Protein AF-A0A1Q6R7X3-F1 (afdb_monomer)

pLDDT: mean 84.05, std 14.64, range [25.89, 98.56]

Structure (mmCIF, N/CA/C/O backbone):
data_AF-A0A1Q6R7X3-F1
#
_entry.id   AF-A0A1Q6R7X3-F1
#
loop_
_atom_site.group_PDB
_atom_site.id
_atom_site.type_symbol
_atom_site.label_atom_id
_atom_site.label_alt_id
_atom_site.label_comp_id
_atom_site.label_asym_id
_atom_site.label_entity_id
_atom_site.label_seq_id
_atom_site.pdbx_PDB_ins_code
_atom_site.Cartn_x
_atom_site.Cartn_y
_atom_site.Cartn_z
_atom_site.occupancy
_atom_site.B_iso_or_equiv
_atom_site.auth_seq_id
_atom_site.auth_comp_id
_atom_site.auth_asym_id
_atom_site.auth_atom_id
_atom_site.pdbx_PDB_model_num
ATOM 1 N N . MET A 1 1 ? 11.798 -30.867 -3.661 1.00 25.89 1 MET A N 1
ATOM 2 C CA . MET A 1 1 ? 10.361 -30.529 -3.561 1.00 25.89 1 MET A CA 1
ATOM 3 C C . MET A 1 1 ? 10.188 -29.130 -4.122 1.00 25.89 1 MET A C 1
ATOM 5 O O . MET A 1 1 ? 10.831 -28.219 -3.620 1.00 25.89 1 MET A O 1
ATOM 9 N N . LYS A 1 2 ? 9.470 -28.984 -5.242 1.00 27.53 2 LYS A N 1
ATOM 10 C CA . LYS A 1 2 ? 9.293 -27.693 -5.923 1.00 27.53 2 LYS A CA 1
ATOM 11 C C . LYS A 1 2 ? 8.426 -26.790 -5.037 1.00 27.53 2 LYS A C 1
ATOM 13 O O . LYS A 1 2 ? 7.384 -27.254 -4.584 1.00 27.53 2 LYS A O 1
ATOM 18 N N . ARG A 1 3 ? 8.869 -25.551 -4.780 1.00 41.56 3 ARG A N 1
ATOM 19 C CA . ARG A 1 3 ? 8.039 -24.501 -4.161 1.00 41.56 3 ARG A CA 1
ATOM 20 C C . ARG A 1 3 ? 6.710 -24.457 -4.928 1.00 41.56 3 ARG A C 1
ATOM 22 O O . ARG A 1 3 ? 6.731 -24.455 -6.161 1.00 41.56 3 ARG A O 1
ATOM 29 N N . SER A 1 4 ? 5.585 -24.556 -4.222 1.00 32.94 4 SER A N 1
ATOM 30 C CA . SER A 1 4 ? 4.251 -24.616 -4.827 1.00 32.94 4 SER A CA 1
ATOM 31 C C . SER A 1 4 ? 4.048 -23.407 -5.733 1.00 32.94 4 SER A C 1
ATOM 33 O O . SER A 1 4 ? 4.091 -22.263 -5.294 1.00 32.94 4 SER A O 1
ATOM 35 N N . THR A 1 5 ? 3.895 -23.681 -7.023 1.00 31.59 5 THR A N 1
ATOM 36 C CA . THR A 1 5 ? 3.797 -22.699 -8.101 1.00 31.59 5 THR A CA 1
ATOM 37 C C . THR A 1 5 ? 2.373 -22.164 -8.120 1.00 31.59 5 THR A C 1
ATOM 39 O O . THR A 1 5 ? 1.517 -22.652 -8.848 1.00 31.59 5 THR A O 1
ATOM 42 N N . ALA A 1 6 ? 2.085 -21.207 -7.249 1.00 31.28 6 ALA A N 1
ATOM 43 C CA . ALA A 1 6 ? 0.837 -20.466 -7.288 1.00 31.28 6 ALA A CA 1
ATOM 44 C C . ALA A 1 6 ? 1.121 -19.039 -6.840 1.00 31.28 6 ALA A C 1
ATOM 46 O O . ALA A 1 6 ? 1.022 -18.758 -5.657 1.00 31.28 6 ALA A O 1
ATOM 47 N N . MET A 1 7 ? 1.516 -18.173 -7.777 1.00 34.12 7 MET A N 1
ATOM 48 C CA . MET A 1 7 ? 1.334 -16.718 -7.704 1.00 34.12 7 MET A CA 1
ATOM 49 C C . MET A 1 7 ? 1.827 -16.090 -9.007 1.00 34.12 7 MET A C 1
ATOM 51 O O . MET A 1 7 ? 3.012 -15.846 -9.184 1.00 34.12 7 MET A O 1
ATOM 55 N N . VAL A 1 8 ? 0.897 -15.845 -9.929 1.00 31.52 8 VAL A N 1
ATOM 56 C CA . VAL A 1 8 ? 1.183 -15.219 -11.233 1.00 31.52 8 VAL A CA 1
ATOM 57 C C . VAL A 1 8 ? 1.248 -13.684 -11.136 1.00 31.52 8 VAL A C 1
ATOM 59 O O . VAL A 1 8 ? 1.605 -13.029 -12.103 1.00 31.52 8 VAL A O 1
ATOM 62 N N . LEU A 1 9 ? 0.978 -13.087 -9.967 1.00 34.47 9 LEU A N 1
ATOM 63 C CA . LEU A 1 9 ? 0.957 -11.624 -9.823 1.00 34.47 9 LEU A CA 1
ATOM 64 C C . LEU A 1 9 ? 1.922 -11.057 -8.770 1.00 34.47 9 LEU A C 1
ATOM 66 O O . LEU A 1 9 ? 2.258 -9.880 -8.825 1.00 34.47 9 LEU A O 1
ATOM 70 N N . ALA A 1 10 ? 2.403 -11.875 -7.828 1.00 34.50 10 ALA A N 1
ATOM 71 C CA . ALA A 1 10 ? 3.164 -11.355 -6.693 1.00 34.50 10 ALA A CA 1
ATOM 72 C C . ALA A 1 10 ? 4.592 -10.928 -7.060 1.00 34.50 10 ALA A C 1
ATOM 74 O O . ALA A 1 10 ? 5.092 -9.991 -6.464 1.00 34.50 10 ALA A O 1
ATOM 75 N N . ALA A 1 11 ? 5.258 -11.559 -8.034 1.00 32.28 11 ALA A N 1
ATOM 76 C CA . ALA A 1 11 ? 6.657 -11.241 -8.344 1.00 32.28 11 ALA A CA 1
ATOM 77 C C . ALA A 1 11 ? 6.840 -9.881 -9.052 1.00 32.28 11 ALA A C 1
ATOM 79 O O . ALA A 1 11 ? 7.758 -9.142 -8.701 1.00 32.28 11 ALA A O 1
ATOM 80 N N . ALA A 1 12 ? 5.936 -9.514 -9.967 1.00 34.41 12 ALA A N 1
ATOM 81 C CA . ALA A 1 12 ? 6.016 -8.256 -10.711 1.00 34.41 12 ALA A CA 1
ATOM 82 C C . ALA A 1 12 ? 5.521 -7.039 -9.909 1.00 34.41 12 ALA A C 1
ATOM 84 O O . ALA A 1 12 ? 6.147 -5.983 -9.955 1.00 34.41 12 ALA A O 1
ATOM 85 N N . VAL A 1 13 ? 4.454 -7.195 -9.112 1.00 39.03 13 VAL A N 1
ATOM 86 C CA . VAL A 1 13 ? 3.979 -6.140 -8.196 1.00 39.03 13 VAL A CA 1
ATOM 87 C C . VAL A 1 13 ? 5.027 -5.869 -7.110 1.00 39.03 13 VAL A C 1
ATOM 89 O O . VAL A 1 13 ? 5.269 -4.721 -6.762 1.00 39.03 13 VAL A O 1
ATOM 92 N N . VAL A 1 14 ? 5.740 -6.901 -6.637 1.00 38.25 14 VAL A N 1
ATOM 93 C CA . VAL A 1 14 ? 6.801 -6.791 -5.618 1.00 38.25 14 VAL A CA 1
ATOM 94 C C . VAL A 1 14 ? 7.978 -5.891 -6.013 1.00 38.25 14 VAL A C 1
ATOM 96 O O . VAL A 1 14 ? 8.626 -5.347 -5.121 1.00 38.25 14 VAL A O 1
ATOM 99 N N . LEU A 1 15 ? 8.244 -5.687 -7.306 1.00 34.88 15 LEU A N 1
ATOM 100 C CA . LEU A 1 15 ? 9.309 -4.786 -7.773 1.00 34.88 15 LEU A CA 1
ATOM 101 C C . LEU A 1 15 ? 8.912 -3.299 -7.747 1.00 34.88 15 LEU A C 1
ATOM 103 O O . LEU A 1 15 ? 9.802 -2.450 -7.751 1.00 34.88 15 LEU A O 1
ATOM 107 N N . SER A 1 16 ? 7.611 -2.979 -7.687 1.00 36.09 16 SER A N 1
ATOM 108 C CA . SER A 1 16 ? 7.104 -1.614 -7.458 1.00 36.09 16 SER A CA 1
ATOM 109 C C . SER A 1 16 ? 6.589 -1.388 -6.036 1.00 36.09 16 SER A C 1
ATOM 111 O O . SER A 1 16 ? 6.356 -0.245 -5.636 1.00 36.09 16 SER A O 1
ATOM 113 N N . LEU A 1 17 ? 6.429 -2.463 -5.253 1.00 41.44 17 LEU A N 1
ATOM 114 C CA . LEU A 1 17 ? 6.210 -2.344 -3.825 1.00 41.44 17 LEU A CA 1
ATOM 115 C C . LEU A 1 17 ? 7.366 -1.552 -3.241 1.00 41.44 17 LEU A C 1
ATOM 117 O O . LEU A 1 17 ? 8.520 -1.767 -3.597 1.00 41.44 17 LEU A O 1
ATOM 121 N N . LEU A 1 18 ? 7.034 -0.792 -2.205 1.00 48.41 18 LEU A N 1
ATOM 122 C CA . LEU A 1 18 ? 7.965 -0.139 -1.297 1.00 48.41 18 LEU A CA 1
ATOM 123 C C . LEU A 1 18 ? 8.260 1.276 -1.771 1.00 48.41 18 LEU A C 1
ATOM 125 O O . LEU A 1 18 ? 9.276 1.550 -2.376 1.00 48.41 18 LEU A O 1
ATOM 129 N N . ALA A 1 19 ? 7.369 2.197 -1.417 1.00 33.78 19 ALA A N 1
ATOM 130 C CA . ALA A 1 19 ? 7.716 3.583 -1.162 1.00 33.78 19 ALA A CA 1
ATOM 131 C C . ALA A 1 19 ? 7.339 3.890 0.296 1.00 33.78 19 ALA A C 1
ATOM 133 O O . ALA A 1 19 ? 6.193 3.749 0.708 1.00 33.78 19 ALA A O 1
ATOM 134 N N . THR A 1 20 ? 8.350 4.237 1.095 1.00 39.91 20 THR A N 1
ATOM 135 C CA . THR A 1 20 ? 8.316 5.120 2.274 1.00 39.91 20 THR A CA 1
ATOM 136 C C . THR A 1 20 ? 7.272 4.866 3.391 1.00 39.91 20 THR A C 1
ATOM 138 O O . THR A 1 20 ? 6.294 5.587 3.564 1.00 39.91 20 THR A O 1
ATOM 141 N N . ALA A 1 21 ? 7.568 3.969 4.334 1.00 36.34 21 ALA A N 1
ATOM 142 C CA . ALA A 1 21 ? 6.835 3.885 5.613 1.00 36.34 21 ALA A CA 1
ATOM 143 C C . ALA A 1 21 ? 6.818 5.209 6.429 1.00 36.34 21 ALA A C 1
ATOM 145 O O . ALA A 1 21 ? 5.987 5.370 7.316 1.00 36.34 21 ALA A O 1
ATOM 146 N N . LEU A 1 22 ? 7.703 6.170 6.117 1.00 36.12 22 LEU A N 1
ATOM 147 C CA . LEU A 1 22 ? 7.850 7.431 6.858 1.00 36.12 22 LEU A CA 1
ATOM 148 C C . LEU A 1 22 ? 6.938 8.581 6.368 1.00 36.12 22 LEU A C 1
ATOM 150 O O . LEU A 1 22 ? 6.712 9.522 7.119 1.00 36.12 22 LEU A O 1
ATOM 154 N N . LEU A 1 23 ? 6.417 8.524 5.131 1.00 37.50 23 LEU A N 1
ATOM 155 C CA . LEU A 1 23 ? 5.597 9.596 4.524 1.00 37.50 23 LEU A CA 1
ATOM 156 C C . LEU A 1 23 ? 4.094 9.255 4.442 1.00 37.50 23 LEU A C 1
ATOM 158 O O . LEU A 1 23 ? 3.280 10.171 4.392 1.00 37.50 23 LEU A O 1
ATOM 162 N N . ALA A 1 24 ? 3.700 7.971 4.456 1.00 42.00 24 ALA A N 1
ATOM 163 C CA . ALA A 1 24 ? 2.281 7.575 4.405 1.00 42.00 24 ALA A CA 1
ATOM 164 C C . ALA A 1 24 ? 1.490 8.094 5.610 1.00 42.00 24 ALA A C 1
ATOM 166 O O . ALA A 1 24 ? 0.379 8.601 5.482 1.00 42.00 24 ALA A O 1
ATOM 167 N N . ALA A 1 25 ? 2.104 8.015 6.784 1.00 47.09 25 ALA A N 1
ATOM 168 C CA . ALA A 1 25 ? 1.418 8.265 8.033 1.00 47.09 25 ALA A CA 1
ATOM 169 C C . ALA A 1 25 ? 1.280 9.770 8.370 1.00 47.09 25 ALA A C 1
ATOM 171 O O . ALA A 1 25 ? 0.602 10.130 9.325 1.00 47.09 25 ALA A O 1
ATOM 172 N N . SER A 1 26 ? 1.825 10.676 7.542 1.00 51.78 26 SER A N 1
ATOM 173 C CA . SER A 1 26 ? 1.542 12.122 7.602 1.00 51.78 26 SER A CA 1
ATOM 174 C C . SER A 1 26 ? 0.524 12.608 6.558 1.00 51.78 26 SER A C 1
ATOM 176 O O . SER A 1 26 ? 0.259 13.813 6.487 1.00 51.78 26 SER A O 1
ATOM 178 N N . LYS A 1 27 ? -0.067 11.714 5.746 1.00 64.69 27 LYS A N 1
ATOM 179 C CA . LYS A 1 27 ? -1.057 12.109 4.734 1.00 64.69 27 LYS A CA 1
ATOM 180 C C . LYS A 1 27 ? -2.374 12.549 5.368 1.00 64.69 27 LYS A C 1
ATOM 182 O O . LYS A 1 27 ? -2.895 11.939 6.299 1.00 64.69 27 LYS A O 1
ATOM 187 N N . ASN A 1 28 ? -2.944 13.608 4.799 1.00 75.56 28 ASN A N 1
ATOM 188 C CA . ASN A 1 28 ? -4.317 13.985 5.083 1.00 75.56 28 ASN A CA 1
ATOM 189 C C . ASN A 1 28 ? -5.250 13.039 4.323 1.00 75.56 28 ASN A C 1
ATOM 191 O O . ASN A 1 28 ? -5.335 13.106 3.101 1.00 75.56 28 ASN A O 1
ATOM 195 N N . TRP A 1 29 ? -5.941 12.170 5.054 1.00 87.38 29 TRP A N 1
ATOM 196 C CA . TRP A 1 29 ? -6.880 11.215 4.474 1.00 87.38 29 TRP A CA 1
ATOM 197 C C . TRP A 1 29 ? -8.295 11.774 4.291 1.00 87.38 29 TRP A C 1
ATOM 199 O O . TRP A 1 29 ? -9.190 11.023 3.916 1.00 87.38 29 TRP A O 1
ATOM 209 N N . GLN A 1 30 ? -8.539 13.058 4.566 1.00 86.38 30 GLN A N 1
ATOM 210 C CA . GLN A 1 30 ? -9.843 13.678 4.311 1.00 86.38 30 GLN A CA 1
ATOM 211 C C . GLN A 1 30 ? -10.178 13.658 2.815 1.00 86.38 30 GLN A C 1
ATOM 213 O O . GLN A 1 30 ? -9.359 14.067 1.995 1.00 86.38 30 GLN A O 1
ATOM 218 N N . ASN A 1 31 ? -11.405 13.252 2.481 1.00 86.69 31 ASN A N 1
ATOM 219 C CA . ASN A 1 31 ? -11.908 13.150 1.107 1.00 86.69 31 ASN A CA 1
ATOM 220 C C . ASN A 1 31 ? -11.103 12.177 0.223 1.00 86.69 31 ASN A C 1
ATOM 222 O O . ASN A 1 31 ? -11.011 12.389 -0.984 1.00 86.69 31 ASN A O 1
ATOM 226 N N . ALA A 1 32 ? -10.516 11.132 0.817 1.00 89.38 32 ALA A N 1
ATOM 227 C CA . ALA A 1 32 ? -9.789 10.105 0.073 1.00 89.38 32 ALA A CA 1
ATOM 228 C C . ALA A 1 32 ? -10.684 9.431 -0.983 1.00 89.38 32 ALA A C 1
ATOM 230 O O . ALA A 1 32 ? -11.835 9.082 -0.701 1.00 89.38 32 ALA A O 1
ATOM 231 N N . GLY A 1 33 ? -10.138 9.232 -2.181 1.00 89.56 33 GLY A N 1
ATOM 232 C CA . GLY A 1 33 ? -10.732 8.476 -3.277 1.00 89.56 33 GLY A CA 1
ATOM 233 C C . GLY A 1 33 ? -10.460 6.973 -3.186 1.00 89.56 33 GLY A C 1
ATOM 234 O O . GLY A 1 33 ? -9.791 6.475 -2.274 1.00 89.56 33 GLY A O 1
ATOM 235 N N . LEU A 1 34 ? -11.008 6.217 -4.139 1.00 90.62 34 LEU A N 1
ATOM 236 C CA . LEU A 1 34 ? -10.742 4.786 -4.268 1.00 90.62 34 LEU A CA 1
ATOM 237 C C . LEU A 1 34 ? -9.306 4.555 -4.768 1.00 90.62 34 LEU A C 1
ATOM 239 O O . LEU A 1 34 ? -8.885 5.146 -5.756 1.00 90.62 34 LEU A O 1
ATOM 243 N N . GLY A 1 35 ? -8.566 3.684 -4.085 1.00 86.56 35 GLY A N 1
ATOM 244 C CA . GLY A 1 35 ? -7.185 3.330 -4.421 1.00 86.56 35 GLY A CA 1
ATOM 245 C C . GLY A 1 35 ? -6.117 4.206 -3.758 1.00 86.56 35 GLY A C 1
ATOM 246 O O . GLY A 1 35 ? -4.962 3.789 -3.699 1.00 86.56 35 GLY A O 1
ATOM 247 N N . ASP A 1 36 ? -6.479 5.354 -3.181 1.00 85.81 36 ASP A N 1
ATOM 248 C CA . ASP A 1 36 ? -5.545 6.293 -2.540 1.00 85.81 36 ASP A CA 1
ATOM 249 C C . ASP A 1 36 ? -4.713 5.666 -1.411 1.00 85.81 36 ASP A C 1
ATOM 251 O O . ASP A 1 36 ? -3.552 6.041 -1.212 1.00 85.81 36 ASP A O 1
ATOM 255 N N . LEU A 1 37 ? -5.287 4.712 -0.665 1.00 86.38 37 LEU A N 1
ATOM 256 C CA . LEU A 1 37 ? -4.592 4.034 0.435 1.00 86.38 37 LEU A CA 1
ATOM 257 C C . LEU A 1 37 ? -3.367 3.270 -0.074 1.00 86.38 37 LEU A C 1
ATOM 259 O O . LEU A 1 37 ? -2.294 3.336 0.525 1.00 86.38 37 LEU A O 1
ATOM 263 N N . SER A 1 38 ? -3.545 2.522 -1.162 1.00 81.19 38 SER A N 1
ATOM 264 C CA . SER A 1 38 ? -2.578 1.536 -1.632 1.00 81.19 38 SER A CA 1
ATOM 265 C C . SER A 1 38 ? -1.734 2.024 -2.796 1.00 81.19 38 SER A C 1
ATOM 267 O O . SER A 1 38 ? -0.600 1.569 -2.916 1.00 81.19 38 SER A O 1
ATOM 269 N N . GLN A 1 39 ? -2.214 3.010 -3.569 1.00 74.19 39 GLN A N 1
ATOM 270 C CA . GLN A 1 39 ? -1.467 3.668 -4.648 1.00 74.19 39 GLN A CA 1
ATOM 271 C C . GLN A 1 39 ? -0.068 4.057 -4.174 1.00 74.19 39 GLN A C 1
ATOM 273 O O . GLN A 1 39 ? 0.931 3.814 -4.841 1.00 74.19 39 GLN A O 1
ATOM 278 N N . TYR A 1 40 ? 0.022 4.598 -2.965 1.00 61.97 40 TYR A N 1
ATOM 279 C CA . TYR A 1 40 ? 1.293 4.954 -2.366 1.00 61.97 40 TYR A CA 1
ATOM 280 C C . TYR A 1 40 ? 2.276 3.778 -2.249 1.00 61.97 40 TYR A C 1
ATOM 282 O O . TYR A 1 40 ? 3.458 3.913 -2.556 1.00 61.97 40 TYR A O 1
ATOM 290 N N . TYR A 1 41 ? 1.781 2.621 -1.824 1.00 63.91 41 TYR A N 1
ATOM 291 C CA . TYR A 1 41 ? 2.572 1.411 -1.658 1.00 63.91 41 TYR A CA 1
ATOM 292 C C . TYR A 1 41 ? 2.786 0.634 -2.965 1.00 63.91 41 TYR A C 1
ATOM 294 O O . TYR A 1 41 ? 3.585 -0.299 -2.963 1.00 63.91 41 TYR A O 1
ATOM 302 N N . GLU A 1 42 ? 2.053 0.970 -4.028 1.00 59.59 42 GLU A N 1
ATOM 303 C CA . GLU A 1 42 ? 2.005 0.247 -5.309 1.00 59.59 42 GLU A CA 1
ATOM 304 C C . GLU A 1 42 ? 2.745 0.980 -6.432 1.00 59.59 42 GLU A C 1
ATOM 306 O O . GLU A 1 42 ? 3.394 0.337 -7.254 1.00 59.59 42 GLU A O 1
ATOM 311 N N . THR A 1 43 ? 2.675 2.314 -6.451 1.00 53.66 43 THR A N 1
ATOM 312 C CA . THR A 1 43 ? 3.222 3.170 -7.515 1.00 53.66 43 THR A CA 1
ATOM 313 C C . THR A 1 43 ? 4.127 4.288 -6.994 1.00 53.66 43 THR A C 1
ATOM 315 O O . THR A 1 43 ? 4.730 5.011 -7.786 1.00 53.66 43 THR A O 1
ATOM 318 N N . GLY A 1 44 ? 4.193 4.494 -5.672 1.00 51.72 44 GLY A N 1
ATOM 319 C CA . GLY A 1 44 ? 4.850 5.655 -5.070 1.00 51.72 44 GLY A CA 1
ATOM 320 C C . GLY A 1 44 ? 4.211 6.993 -5.477 1.00 51.72 44 GLY A C 1
ATOM 321 O O . GLY A 1 44 ? 3.093 7.040 -5.991 1.00 51.72 44 GLY A O 1
ATOM 322 N N . ASN A 1 45 ? 4.934 8.100 -5.253 1.00 46.94 45 ASN A N 1
ATOM 323 C CA . ASN A 1 45 ? 4.529 9.450 -5.691 1.00 46.94 45 ASN A CA 1
ATOM 324 C C . ASN A 1 45 ? 4.845 9.733 -7.179 1.00 46.94 45 ASN A C 1
ATOM 326 O O . ASN A 1 45 ? 4.526 10.815 -7.663 1.00 46.94 45 ASN A O 1
ATOM 330 N N . SER A 1 46 ? 5.468 8.784 -7.887 1.00 52.75 46 SER A N 1
ATOM 331 C CA . SER A 1 46 ? 5.928 8.919 -9.276 1.00 52.75 46 SER A CA 1
ATOM 332 C C . SER A 1 46 ? 5.419 7.746 -10.117 1.00 52.75 46 SER A C 1
ATOM 334 O O . SER A 1 46 ? 6.206 6.969 -10.653 1.00 52.75 46 SER A O 1
ATOM 336 N N . ALA A 1 47 ? 4.095 7.582 -10.178 1.00 65.44 47 ALA A N 1
ATOM 337 C CA . ALA A 1 47 ? 3.469 6.539 -10.982 1.00 65.44 47 ALA A CA 1
ATOM 338 C C . ALA A 1 47 ? 3.765 6.773 -12.473 1.00 65.44 47 ALA A C 1
ATOM 340 O O . ALA A 1 47 ? 3.404 7.815 -13.015 1.00 65.44 47 ALA A O 1
ATOM 341 N N . ASP A 1 48 ? 4.409 5.808 -13.128 1.00 72.25 48 ASP A N 1
ATOM 342 C CA . ASP A 1 48 ? 4.717 5.862 -14.558 1.00 72.25 48 ASP A CA 1
ATOM 343 C C . ASP A 1 48 ? 3.791 4.900 -15.327 1.00 72.25 48 ASP A C 1
ATOM 345 O O . ASP A 1 48 ? 3.989 3.680 -15.277 1.00 72.25 48 ASP A O 1
ATOM 349 N N . PRO A 1 49 ? 2.775 5.408 -16.048 1.00 83.75 49 PRO A N 1
ATOM 350 C CA . PRO A 1 49 ? 1.830 4.567 -16.777 1.00 83.75 49 PRO A CA 1
ATOM 351 C C . PRO A 1 49 ? 2.471 3.863 -17.977 1.00 83.75 49 PRO A C 1
ATOM 353 O O . PRO A 1 49 ? 1.928 2.866 -18.456 1.00 83.75 49 PRO A O 1
ATOM 356 N N . GLY A 1 50 ? 3.640 4.321 -18.429 1.00 82.44 50 GLY A N 1
ATOM 357 C CA . GLY A 1 50 ? 4.413 3.714 -19.507 1.00 82.44 50 GLY A CA 1
ATOM 358 C C . GLY A 1 50 ? 5.432 2.684 -19.037 1.00 82.44 50 GLY A C 1
ATOM 359 O O . GLY A 1 50 ? 6.177 2.165 -19.870 1.00 82.44 50 GLY A O 1
ATOM 360 N N . TYR A 1 51 ? 5.525 2.412 -17.731 1.00 78.88 51 TYR A N 1
ATOM 361 C CA . TYR A 1 51 ? 6.557 1.533 -17.191 1.00 78.88 51 TYR A CA 1
ATOM 362 C C . TYR A 1 51 ? 6.462 0.123 -17.784 1.00 78.88 51 TYR A C 1
ATOM 364 O O . TYR A 1 51 ? 5.379 -0.452 -17.881 1.00 78.88 51 TYR A O 1
ATOM 372 N N . VAL A 1 52 ? 7.606 -0.431 -18.185 1.00 74.25 52 VAL A N 1
ATOM 373 C CA . VAL A 1 52 ? 7.716 -1.790 -18.719 1.00 74.25 52 VAL A CA 1
ATOM 374 C C . VAL A 1 52 ? 8.868 -2.481 -18.012 1.00 74.25 52 VAL A C 1
ATOM 376 O O . VAL A 1 52 ? 9.995 -1.990 -18.042 1.00 74.25 52 VAL A O 1
ATOM 379 N N . SER A 1 53 ? 8.601 -3.637 -17.412 1.00 69.31 53 SER A N 1
ATOM 380 C CA . SER A 1 53 ? 9.622 -4.456 -16.757 1.00 69.31 53 SER A CA 1
ATOM 381 C C . SER A 1 53 ? 9.604 -5.876 -17.296 1.00 69.31 53 SER A C 1
ATOM 383 O O . SER A 1 53 ? 8.548 -6.486 -17.437 1.00 69.31 53 SER A O 1
ATOM 385 N N . THR A 1 54 ? 10.782 -6.409 -17.618 1.00 66.06 54 THR A N 1
ATOM 386 C CA . THR A 1 54 ? 10.956 -7.812 -18.006 1.00 66.06 54 THR A CA 1
ATOM 387 C C . THR A 1 54 ? 12.024 -8.433 -17.123 1.00 66.06 54 THR A C 1
ATOM 389 O O . THR A 1 54 ? 13.203 -8.113 -17.261 1.00 66.06 54 THR A O 1
ATOM 392 N N . VAL A 1 55 ? 11.608 -9.348 -16.250 1.00 57.88 55 VAL A N 1
ATOM 393 C CA . VAL A 1 55 ? 12.505 -10.081 -15.353 1.00 57.88 55 VAL A CA 1
ATOM 394 C C . VAL A 1 55 ? 12.711 -11.485 -15.908 1.00 57.88 55 VAL A C 1
ATOM 396 O O . VAL A 1 55 ? 11.756 -12.236 -16.140 1.00 57.88 55 VAL A O 1
ATOM 399 N N . ARG A 1 56 ? 13.964 -11.875 -16.152 1.00 52.78 56 ARG A N 1
ATOM 400 C CA . ARG A 1 56 ? 14.255 -13.189 -16.731 1.00 52.78 56 ARG A CA 1
ATOM 401 C C . ARG A 1 56 ? 13.904 -14.293 -15.733 1.00 52.78 56 ARG A C 1
ATOM 403 O O . ARG A 1 56 ? 14.486 -14.383 -14.659 1.00 52.78 56 ARG A O 1
ATOM 410 N N . GLY A 1 57 ? 13.012 -15.194 -16.137 1.00 53.44 57 GLY A N 1
ATOM 411 C CA . GLY A 1 57 ? 12.578 -16.316 -15.300 1.00 53.44 57 GLY A CA 1
ATOM 412 C C . GLY A 1 57 ? 11.399 -15.996 -14.380 1.00 53.44 57 GLY A C 1
ATOM 413 O O . GLY A 1 57 ? 10.924 -16.909 -13.704 1.00 53.44 57 GLY A O 1
ATOM 414 N N . ASP A 1 58 ? 10.885 -14.759 -14.395 1.00 57.56 58 ASP A N 1
ATOM 415 C CA . ASP A 1 58 ? 9.591 -14.458 -13.790 1.00 57.56 58 ASP A CA 1
ATOM 416 C C . ASP A 1 58 ? 8.472 -15.141 -14.590 1.00 57.56 58 ASP A C 1
ATOM 418 O O . ASP A 1 58 ? 8.376 -15.047 -15.817 1.00 57.56 58 ASP A O 1
ATOM 422 N N . SER A 1 59 ? 7.610 -15.847 -13.865 1.00 60.00 59 SER A N 1
ATOM 423 C CA . SER A 1 59 ? 6.407 -16.473 -14.400 1.00 60.00 59 SER A CA 1
ATOM 424 C C . SER A 1 59 ? 5.405 -15.479 -14.996 1.00 60.00 59 SER A C 1
ATOM 426 O O . SER A 1 59 ? 4.592 -15.895 -15.820 1.00 60.00 59 SER A O 1
ATOM 428 N N . GLY A 1 60 ? 5.464 -14.193 -14.628 1.00 62.53 60 GLY A N 1
ATOM 429 C CA . GLY A 1 60 ? 4.593 -13.131 -15.144 1.00 62.53 60 GLY A CA 1
ATOM 430 C C . GLY A 1 60 ? 4.928 -12.651 -16.564 1.00 62.53 60 GLY A C 1
ATOM 431 O O . GLY A 1 60 ? 4.070 -12.064 -17.226 1.00 62.53 60 GLY A O 1
ATOM 432 N N . GLY A 1 61 ? 6.129 -12.947 -17.071 1.00 73.88 61 GLY A N 1
ATOM 433 C CA . GLY A 1 61 ? 6.616 -12.403 -18.341 1.00 73.88 61 GLY A CA 1
ATOM 434 C C . GLY A 1 61 ? 6.963 -10.914 -18.223 1.00 73.88 61 GLY A C 1
ATOM 435 O O . GLY A 1 61 ? 7.424 -10.457 -17.181 1.00 73.88 61 GLY A O 1
ATOM 436 N N . THR A 1 62 ? 6.750 -10.145 -19.290 1.00 77.12 62 THR A N 1
ATOM 437 C CA . THR A 1 62 ? 6.840 -8.677 -19.248 1.00 77.12 62 THR A CA 1
ATOM 438 C C . THR A 1 62 ? 5.617 -8.085 -18.545 1.00 77.12 62 THR A C 1
ATOM 440 O O . THR A 1 62 ? 4.497 -8.539 -18.791 1.00 77.12 62 THR A O 1
ATOM 443 N N . SER A 1 63 ? 5.826 -7.083 -17.695 1.00 79.31 63 SER A N 1
ATOM 444 C CA . SER A 1 63 ? 4.789 -6.387 -16.928 1.00 79.31 63 SER A CA 1
ATOM 445 C C . SER A 1 63 ? 4.702 -4.913 -17.317 1.00 79.31 63 SER A C 1
ATOM 447 O O . SER A 1 63 ? 5.736 -4.295 -17.579 1.00 79.31 63 SER A O 1
ATOM 449 N N . TYR A 1 64 ? 3.481 -4.369 -17.358 1.00 81.75 64 TYR A N 1
ATOM 450 C CA . TYR A 1 64 ? 3.187 -3.058 -17.950 1.00 81.75 64 TYR A CA 1
ATOM 451 C C . TYR A 1 64 ? 2.388 -2.130 -17.028 1.00 81.75 64 TYR A C 1
ATOM 453 O O . TYR A 1 64 ? 1.419 -2.552 -16.395 1.00 81.75 64 TYR A O 1
ATOM 461 N N . GLY A 1 65 ? 2.740 -0.847 -17.039 1.00 82.94 65 GLY A N 1
ATOM 462 C CA . GLY A 1 65 ? 1.983 0.235 -16.419 1.00 82.94 65 GLY A CA 1
ATOM 463 C C . GLY A 1 65 ? 1.991 0.247 -14.892 1.00 82.94 65 GLY A C 1
ATOM 464 O O . GLY A 1 65 ? 2.744 -0.476 -14.238 1.00 82.94 65 GLY A O 1
ATOM 465 N N . ILE A 1 66 ? 1.127 1.083 -14.317 1.00 78.12 66 ILE A N 1
ATOM 466 C CA . ILE A 1 66 ? 1.113 1.405 -12.882 1.00 78.12 66 ILE A CA 1
ATOM 467 C C . ILE A 1 66 ? 0.720 0.210 -12.000 1.00 78.12 66 ILE A C 1
ATOM 469 O O . ILE A 1 66 ? 1.108 0.146 -10.841 1.00 78.12 66 ILE A O 1
ATOM 473 N N . TYR A 1 67 ? -0.022 -0.754 -12.548 1.00 77.62 67 TYR A N 1
ATOM 474 C CA . TYR A 1 67 ? -0.421 -1.980 -11.845 1.00 77.62 67 TYR A CA 1
ATOM 475 C C . TYR A 1 67 ? 0.371 -3.214 -12.283 1.00 77.62 67 TYR A C 1
ATOM 477 O O . TYR A 1 67 ? 0.018 -4.327 -11.897 1.00 77.62 67 TYR A O 1
ATOM 485 N N . MET A 1 68 ? 1.427 -3.042 -13.089 1.00 77.12 68 MET A N 1
ATOM 486 C CA . MET A 1 68 ? 2.282 -4.135 -13.562 1.00 77.12 68 MET A CA 1
ATOM 487 C C . MET A 1 68 ? 1.479 -5.272 -14.215 1.00 77.12 68 MET A C 1
ATOM 489 O O . MET A 1 68 ? 1.604 -6.440 -13.845 1.00 77.12 68 MET A O 1
ATOM 493 N N . PHE A 1 69 ? 0.641 -4.946 -15.204 1.00 83.81 69 PHE A N 1
ATOM 494 C CA . PHE A 1 69 ? -0.145 -5.924 -15.957 1.00 83.81 69 PHE A CA 1
ATOM 495 C C . PHE A 1 69 ? 0.770 -6.990 -16.567 1.00 83.81 69 PHE A C 1
ATOM 497 O O . PHE A 1 69 ? 1.527 -6.709 -17.492 1.00 83.81 69 PHE A O 1
ATOM 504 N N . ALA A 1 70 ? 0.694 -8.217 -16.055 1.00 80.88 70 ALA A N 1
ATOM 505 C CA . ALA A 1 70 ? 1.575 -9.308 -16.453 1.00 80.88 70 ALA A CA 1
ATOM 506 C C . ALA A 1 70 ? 1.142 -9.930 -17.794 1.00 80.88 70 ALA A C 1
ATOM 508 O O . ALA A 1 70 ? 0.022 -10.427 -17.939 1.00 80.88 70 ALA A O 1
ATOM 509 N N . SER A 1 71 ? 2.041 -9.949 -18.777 1.00 81.44 71 SER A N 1
ATOM 510 C CA . SER A 1 71 ? 1.794 -10.499 -20.122 1.00 81.44 71 SER A CA 1
ATOM 511 C C . SER A 1 71 ? 1.409 -11.978 -20.121 1.00 81.44 71 SER A C 1
ATOM 513 O O . SER A 1 71 ? 0.488 -12.358 -20.845 1.00 81.44 71 SER A O 1
ATOM 515 N N . ASN A 1 72 ? 2.034 -12.808 -19.280 1.00 80.56 72 ASN A N 1
ATOM 516 C CA . ASN A 1 72 ? 1.688 -14.231 -19.179 1.00 80.56 72 ASN A CA 1
ATOM 517 C C . ASN A 1 72 ? 0.326 -14.463 -18.509 1.00 80.56 72 ASN A C 1
ATOM 519 O O . ASN A 1 72 ? -0.269 -15.523 -18.695 1.00 80.56 72 ASN A O 1
ATOM 523 N N . ALA A 1 73 ? -0.183 -13.479 -17.757 1.00 76.50 73 ALA A N 1
ATOM 524 C CA . ALA A 1 73 ? -1.550 -13.491 -17.242 1.00 76.50 73 ALA A CA 1
ATOM 525 C C . ALA A 1 73 ? -2.581 -13.046 -18.297 1.00 76.50 73 ALA A C 1
ATOM 527 O O . ALA A 1 73 ? -3.780 -13.182 -18.074 1.00 76.50 73 ALA A O 1
ATOM 528 N N . GLY A 1 74 ? -2.132 -12.502 -19.436 1.00 83.69 74 GLY A N 1
ATOM 529 C CA . GLY A 1 74 ? -2.997 -11.952 -20.481 1.00 83.69 74 GLY A CA 1
ATOM 530 C C . GLY A 1 74 ? -3.603 -10.584 -20.147 1.00 83.69 74 GLY A C 1
ATOM 531 O O . GLY A 1 74 ? -4.348 -10.041 -20.961 1.00 83.69 74 GLY A O 1
ATOM 532 N N . THR A 1 75 ? -3.268 -10.000 -18.991 1.00 87.25 75 THR A N 1
ATOM 533 C CA . THR A 1 75 ? -3.858 -8.743 -18.507 1.00 87.25 75 THR A CA 1
ATOM 534 C C . THR A 1 75 ? -3.657 -7.560 -19.461 1.00 87.25 75 THR A C 1
ATOM 536 O O . THR A 1 75 ? -4.636 -6.849 -19.682 1.00 87.25 75 THR A O 1
ATOM 539 N N . PRO A 1 76 ? -2.475 -7.339 -20.081 1.00 91.31 76 PRO A N 1
ATOM 540 C CA . PRO A 1 76 ? -2.298 -6.224 -21.011 1.00 91.31 76 PRO A CA 1
ATOM 541 C C . PRO A 1 76 ? -3.225 -6.309 -22.225 1.00 91.31 76 PRO A C 1
ATOM 543 O O . PRO A 1 76 ? -3.827 -5.309 -22.596 1.00 91.31 76 PRO A O 1
ATOM 546 N N . LEU A 1 77 ? -3.391 -7.493 -22.826 1.00 93.25 77 LEU A N 1
ATOM 547 C CA . LEU A 1 77 ? -4.312 -7.656 -23.953 1.00 93.25 77 LEU A CA 1
ATOM 548 C C . LEU A 1 77 ? -5.770 -7.463 -23.526 1.00 93.25 77 LEU A C 1
ATOM 550 O O . LEU A 1 77 ? -6.515 -6.814 -24.248 1.00 93.25 77 LEU A O 1
ATOM 554 N N . SER A 1 78 ? -6.164 -7.980 -22.360 1.00 93.06 78 SER A N 1
ATOM 555 C CA . SER A 1 78 ? -7.512 -7.766 -21.814 1.00 93.06 78 SER A CA 1
ATOM 556 C C . SER A 1 78 ? -7.800 -6.273 -21.595 1.00 93.06 78 SER A C 1
ATOM 558 O O . SER A 1 78 ? -8.855 -5.780 -21.979 1.00 93.06 78 SER A O 1
ATOM 560 N N . PHE A 1 79 ? -6.825 -5.523 -21.074 1.00 95.56 79 PHE A N 1
ATOM 561 C CA . PHE A 1 79 ? -6.899 -4.066 -20.953 1.00 95.56 79 PHE A CA 1
ATOM 562 C C . PHE A 1 79 ? -7.032 -3.366 -22.311 1.00 95.56 79 PHE A C 1
ATOM 564 O O . PHE A 1 79 ? -7.901 -2.516 -22.492 1.00 95.56 79 PHE A O 1
ATOM 571 N N . VAL A 1 80 ? -6.214 -3.755 -23.291 1.00 97.44 80 VAL A N 1
ATOM 572 C CA . VAL A 1 80 ? -6.282 -3.221 -24.659 1.00 97.44 80 VAL A CA 1
ATOM 573 C C . VAL A 1 80 ? -7.646 -3.497 -25.297 1.00 97.44 80 VAL A C 1
ATOM 575 O O . VAL A 1 80 ? -8.223 -2.615 -25.925 1.00 97.44 80 VAL A O 1
ATOM 578 N N . GLN A 1 81 ? -8.197 -4.694 -25.109 1.00 96.25 81 GLN A N 1
ATOM 579 C CA . GLN A 1 81 ? -9.520 -5.061 -25.615 1.00 96.25 81 GLN A CA 1
ATOM 580 C C . GLN A 1 81 ? -10.636 -4.267 -24.933 1.00 96.25 81 GLN A C 1
ATOM 582 O O . GLN A 1 81 ? -11.557 -3.825 -25.611 1.00 96.25 81 GLN A O 1
ATOM 587 N N . TRP A 1 82 ? -10.527 -4.014 -23.629 1.00 96.69 82 TRP A N 1
ATOM 588 C CA . TRP A 1 82 ? -11.465 -3.156 -22.908 1.00 96.69 82 TRP A CA 1
ATOM 589 C C . TRP A 1 82 ? -11.434 -1.704 -23.404 1.00 96.69 82 TRP A C 1
ATOM 591 O O . TRP A 1 82 ? -12.481 -1.097 -23.630 1.00 96.69 82 TRP A O 1
ATOM 601 N N . LEU A 1 83 ? -10.248 -1.147 -23.671 1.00 97.56 83 LEU A N 1
ATOM 602 C CA . LEU A 1 83 ? -10.122 0.156 -24.337 1.00 97.56 83 LEU A CA 1
ATOM 603 C C . LEU A 1 83 ? -10.850 0.154 -25.696 1.00 97.56 83 LEU A C 1
ATOM 605 O O . LEU A 1 83 ? -11.545 1.110 -26.052 1.00 97.56 83 LEU A O 1
ATOM 609 N N . GLN A 1 84 ? -10.778 -0.972 -26.412 1.00 97.56 84 GLN A N 1
ATOM 610 C CA . GLN A 1 84 ? -11.530 -1.251 -27.632 1.00 97.56 84 GLN A CA 1
ATOM 611 C C . GLN A 1 84 ? -13.027 -1.575 -27.415 1.00 97.56 84 GLN A C 1
ATOM 613 O O . GLN A 1 84 ? -13.685 -2.075 -28.332 1.00 97.56 84 GLN A O 1
ATOM 618 N N . GLU A 1 85 ? -13.634 -1.251 -26.280 1.00 96.62 85 GLU A N 1
ATOM 619 C CA . GLU A 1 85 ? -15.098 -1.257 -26.113 1.00 96.62 85 GLU A CA 1
ATOM 620 C C . GLU A 1 85 ? -15.681 0.160 -26.190 1.00 96.62 85 GLU A C 1
ATOM 622 O O . GLU A 1 85 ? -16.842 0.347 -26.563 1.00 96.62 85 GLU A O 1
ATOM 627 N N . PHE A 1 86 ? -14.862 1.186 -25.944 1.00 96.56 86 PHE A N 1
ATOM 628 C CA . PHE A 1 86 ? -15.294 2.582 -25.956 1.00 96.56 86 PHE A CA 1
ATOM 629 C C . PHE A 1 86 ? -15.668 3.066 -27.362 1.00 96.56 86 PHE A C 1
ATOM 631 O O . PHE A 1 86 ? -15.258 2.510 -28.380 1.00 96.56 86 PHE A O 1
ATOM 638 N N . LYS A 1 87 ? -16.476 4.126 -27.446 1.00 96.25 87 LYS A N 1
ATOM 639 C CA . LYS A 1 87 ? -16.953 4.676 -28.724 1.00 96.25 87 LYS A CA 1
ATOM 640 C C . LYS A 1 87 ? -15.788 5.095 -29.639 1.00 96.25 87 LYS A C 1
ATOM 642 O O . LYS A 1 87 ? -14.843 5.721 -29.177 1.00 96.25 87 LYS A O 1
ATOM 647 N N . SER A 1 88 ? -15.904 4.812 -30.941 1.00 93.69 88 SER A N 1
ATOM 648 C CA . SER A 1 88 ? -14.953 5.282 -31.964 1.00 93.69 88 SER A CA 1
ATOM 649 C C . SER A 1 88 ? -14.725 6.798 -31.903 1.00 93.69 88 SER A C 1
ATOM 651 O O . SER A 1 88 ? -15.695 7.559 -31.813 1.00 93.69 88 SER A O 1
ATOM 653 N N . GLY A 1 89 ? -13.451 7.209 -31.928 1.00 87.75 89 GLY A N 1
ATOM 654 C CA . GLY A 1 89 ? -13.003 8.599 -31.800 1.00 87.75 89 GLY A CA 1
ATOM 655 C C . GLY A 1 89 ? -12.898 9.120 -30.362 1.00 87.75 89 GLY A C 1
ATOM 656 O O . GLY A 1 89 ? -12.793 10.330 -30.171 1.00 87.75 89 GLY A O 1
ATOM 657 N N . SER A 1 90 ? -12.995 8.255 -29.345 1.00 96.50 90 SER A N 1
ATOM 658 C CA . SER A 1 90 ? -12.611 8.607 -27.974 1.00 96.50 90 SER A CA 1
ATOM 659 C C . SER A 1 90 ? -11.130 8.311 -27.736 1.00 96.50 90 SER A C 1
ATOM 661 O O . SER A 1 90 ? -10.593 7.362 -28.300 1.00 96.50 90 SER A O 1
ATOM 663 N N . ILE A 1 91 ? -10.500 9.046 -26.814 1.00 95.50 91 ILE A N 1
ATOM 664 C CA . ILE A 1 91 ? -9.087 8.830 -26.456 1.00 95.50 91 ILE A CA 1
ATOM 665 C C . ILE A 1 91 ? -8.846 7.378 -26.005 1.00 95.50 91 ILE A C 1
ATOM 667 O O . ILE A 1 91 ? -7.866 6.763 -26.409 1.00 95.50 91 ILE A O 1
ATOM 671 N N . TYR A 1 92 ? -9.766 6.784 -25.232 1.00 96.88 92 TYR A N 1
ATOM 672 C CA . TYR A 1 92 ? -9.633 5.390 -24.778 1.00 96.88 92 TYR A CA 1
ATOM 673 C C . TYR A 1 92 ? -9.646 4.416 -25.951 1.00 96.88 92 TYR A C 1
ATOM 675 O O . TYR A 1 92 ? -8.789 3.538 -26.025 1.00 96.88 92 TYR A O 1
ATOM 683 N N . ARG A 1 93 ? -10.568 4.606 -26.902 1.00 97.56 93 ARG A N 1
ATOM 684 C CA . ARG A 1 93 ? -10.591 3.797 -28.118 1.00 97.56 93 ARG A CA 1
ATOM 685 C C . ARG A 1 93 ? -9.294 3.947 -28.907 1.00 97.56 93 ARG A C 1
ATOM 687 O O . ARG A 1 93 ? -8.733 2.934 -29.309 1.00 97.56 93 ARG A O 1
ATOM 694 N N . ASP A 1 94 ? -8.836 5.175 -29.123 1.00 96.25 94 ASP A N 1
ATOM 695 C CA . ASP A 1 94 ? -7.672 5.462 -29.964 1.00 96.25 94 ASP A CA 1
ATOM 696 C C . ASP A 1 94 ? -6.391 4.840 -29.374 1.00 96.25 94 ASP A C 1
ATOM 698 O O . ASP A 1 94 ? -5.605 4.220 -30.098 1.00 96.25 94 ASP A O 1
ATOM 702 N N . MET A 1 95 ? -6.222 4.904 -28.045 1.00 97.75 95 MET A N 1
ATOM 703 C CA . MET A 1 95 ? -5.162 4.181 -27.329 1.00 97.75 95 MET A CA 1
ATOM 704 C C . MET A 1 95 ? -5.295 2.661 -27.511 1.00 97.75 95 MET A C 1
ATOM 706 O O . MET A 1 95 ? -4.311 1.988 -27.824 1.00 97.75 95 MET A O 1
ATOM 710 N N . GLY A 1 96 ? -6.507 2.116 -27.357 1.00 97.50 96 GLY A N 1
ATOM 711 C CA . GLY A 1 96 ? -6.787 0.688 -27.525 1.00 97.50 96 GLY A CA 1
ATOM 712 C C . GLY A 1 96 ? -6.460 0.175 -28.927 1.00 97.50 96 GLY A C 1
ATOM 713 O O . GLY A 1 96 ? -5.769 -0.830 -29.071 1.00 97.50 96 GLY A O 1
ATOM 714 N N . ASP A 1 97 ? -6.887 0.887 -29.968 1.00 97.19 97 ASP A N 1
ATOM 715 C CA . ASP A 1 97 ? -6.608 0.527 -31.360 1.00 97.19 97 ASP A CA 1
ATOM 716 C C . ASP A 1 97 ? -5.104 0.614 -31.676 1.00 97.19 97 ASP A C 1
ATOM 718 O O . ASP A 1 97 ? -4.555 -0.281 -32.327 1.00 97.19 97 ASP A O 1
ATOM 722 N N . THR A 1 98 ? -4.415 1.633 -31.151 1.00 95.50 98 THR A N 1
ATOM 723 C CA . THR A 1 98 ? -2.959 1.811 -31.292 1.00 95.50 98 THR A CA 1
ATOM 724 C C . THR A 1 98 ? -2.184 0.651 -30.662 1.00 95.50 98 THR A C 1
ATOM 726 O O . THR A 1 98 ? -1.325 0.041 -31.308 1.00 95.50 98 THR A O 1
ATOM 729 N N . LEU A 1 99 ? -2.515 0.293 -29.419 1.00 96.75 99 LEU A N 1
ATOM 730 C CA . LEU A 1 99 ? -1.873 -0.805 -28.696 1.00 96.75 99 LEU A CA 1
ATOM 731 C C . LEU A 1 99 ? -2.217 -2.169 -29.302 1.00 96.75 99 LEU A C 1
ATOM 733 O O . LEU A 1 99 ? -1.337 -3.024 -29.421 1.00 96.75 99 LEU A O 1
ATOM 737 N N . TYR A 1 100 ? -3.465 -2.378 -29.730 1.00 97.19 100 TYR A N 1
ATOM 738 C CA . TYR A 1 100 ? -3.873 -3.618 -30.386 1.00 97.19 100 TYR A CA 1
ATOM 739 C C . TYR A 1 100 ? -3.130 -3.816 -31.705 1.00 97.19 100 TYR A C 1
ATOM 741 O O . TYR A 1 100 ? -2.660 -4.918 -31.979 1.00 97.19 100 TYR A O 1
ATOM 749 N N . ASN A 1 101 ? -2.963 -2.758 -32.504 1.00 93.00 101 ASN A N 1
ATOM 750 C CA . ASN A 1 101 ? -2.184 -2.824 -33.736 1.00 93.00 101 ASN A CA 1
ATOM 751 C C . ASN A 1 101 ? -0.726 -3.226 -33.454 1.00 93.00 101 ASN A C 1
ATOM 753 O O . ASN A 1 101 ? -0.192 -4.120 -34.110 1.00 93.00 101 ASN A O 1
ATOM 757 N N . ALA A 1 102 ? -0.108 -2.632 -32.428 1.00 89.50 102 ALA A N 1
ATOM 758 C CA . ALA A 1 102 ? 1.260 -2.958 -32.029 1.00 89.50 102 ALA A CA 1
ATOM 759 C C . ALA A 1 102 ? 1.420 -4.380 -31.471 1.00 89.50 102 ALA A C 1
ATOM 761 O O . ALA A 1 102 ? 2.485 -4.980 -31.632 1.00 89.50 102 ALA A O 1
ATOM 762 N N . TYR A 1 103 ? 0.373 -4.911 -30.831 1.00 91.38 103 TYR A N 1
ATOM 763 C CA . TYR A 1 103 ? 0.303 -6.298 -30.382 1.00 91.38 103 TYR A CA 1
ATOM 764 C C . TYR A 1 103 ? 0.139 -7.253 -31.564 1.00 91.38 103 TYR A C 1
ATOM 766 O O . TYR A 1 103 ? 0.830 -8.263 -31.620 1.00 91.38 103 TYR A O 1
ATOM 774 N N . ALA A 1 104 ? -0.783 -6.957 -32.484 1.00 89.31 104 ALA A N 1
ATOM 775 C CA . ALA A 1 104 ? -1.265 -7.885 -33.499 1.00 89.31 104 ALA A CA 1
ATOM 776 C C . ALA A 1 104 ? -0.398 -7.949 -34.764 1.00 89.31 104 ALA A C 1
ATOM 778 O O . ALA A 1 104 ? -0.411 -8.993 -35.418 1.00 89.31 104 ALA A O 1
ATOM 779 N N . TYR A 1 105 ? 0.329 -6.887 -35.130 1.00 82.88 105 TYR A N 1
ATOM 780 C CA . TYR A 1 105 ? 1.024 -6.789 -36.421 1.00 82.88 105 TYR A CA 1
ATOM 781 C C . TYR A 1 105 ? 2.512 -6.429 -36.291 1.00 82.88 105 TYR A C 1
ATOM 783 O O . TYR A 1 105 ? 2.921 -5.664 -35.418 1.00 82.88 105 TYR A O 1
ATOM 791 N N . ASP A 1 106 ? 3.337 -6.974 -37.193 1.00 76.00 106 ASP A N 1
ATOM 792 C CA . ASP A 1 106 ? 4.753 -6.613 -37.325 1.00 76.00 106 ASP A CA 1
ATOM 793 C C . ASP A 1 106 ? 4.968 -5.320 -38.143 1.00 76.00 106 ASP A C 1
ATOM 795 O O . ASP A 1 106 ? 4.032 -4.736 -38.691 1.00 76.00 106 ASP A O 1
ATOM 799 N N . ARG A 1 107 ? 6.228 -4.870 -38.269 1.00 69.88 107 ARG A N 1
ATOM 800 C CA . ARG A 1 107 ? 6.593 -3.642 -39.013 1.00 69.88 107 ARG A CA 1
ATOM 801 C C . ARG A 1 107 ? 6.225 -3.669 -40.505 1.00 69.88 107 ARG A C 1
ATOM 803 O O . ARG A 1 107 ? 6.244 -2.621 -41.139 1.00 69.88 107 ARG A O 1
ATOM 810 N N . ASN A 1 108 ? 5.910 -4.839 -41.058 1.00 73.88 108 ASN A N 1
ATOM 811 C CA . ASN A 1 108 ? 5.492 -5.024 -42.446 1.00 73.88 108 ASN A CA 1
ATOM 812 C C . ASN A 1 108 ? 3.967 -5.221 -42.571 1.00 73.88 108 ASN A C 1
ATOM 814 O O . ASN A 1 108 ? 3.484 -5.561 -43.650 1.00 73.88 108 ASN A O 1
ATOM 818 N N . GLY A 1 109 ? 3.208 -5.045 -41.481 1.00 76.06 109 GLY A N 1
ATOM 819 C CA . GLY A 1 109 ? 1.754 -5.210 -41.448 1.00 76.06 109 GLY A CA 1
ATOM 820 C C . GLY A 1 109 ? 1.286 -6.667 -41.431 1.00 76.06 109 GLY A C 1
ATOM 821 O O . GLY A 1 109 ? 0.109 -6.936 -41.675 1.00 76.06 109 GLY A O 1
ATOM 822 N N . LYS A 1 110 ? 2.173 -7.635 -41.163 1.00 83.44 110 LYS A N 1
ATOM 823 C CA . LYS A 1 110 ? 1.801 -9.052 -41.084 1.00 83.44 110 LYS A CA 1
ATOM 824 C C . LYS A 1 110 ? 1.308 -9.395 -39.681 1.00 83.44 110 LYS A C 1
ATOM 826 O O . LYS A 1 110 ? 1.957 -9.056 -38.696 1.00 83.44 110 LYS A O 1
ATOM 831 N N . TYR A 1 111 ? 0.197 -10.130 -39.601 1.00 89.50 111 TYR A N 1
ATOM 832 C CA . TYR A 1 111 ? -0.347 -10.611 -38.331 1.00 89.50 111 TYR A CA 1
ATOM 833 C C . TYR A 1 111 ? 0.657 -11.527 -37.609 1.00 89.50 111 TYR A C 1
ATOM 835 O O . TYR A 1 111 ? 1.043 -12.578 -38.130 1.00 89.50 111 TYR A O 1
ATOM 843 N N . SER A 1 112 ? 1.097 -11.100 -36.428 1.00 83.50 112 SER A N 1
ATOM 844 C CA . SER A 1 112 ? 2.107 -11.743 -35.589 1.00 83.50 112 SER A CA 1
ATOM 845 C C . SER A 1 112 ? 1.912 -11.330 -34.116 1.00 83.50 112 SER A C 1
ATOM 847 O O . SER A 1 112 ? 2.714 -10.550 -33.599 1.00 83.50 112 SER A O 1
ATOM 849 N N . PRO A 1 113 ? 0.862 -11.833 -33.436 1.00 87.06 113 PRO A N 1
ATOM 850 C CA . PRO A 1 113 ? 0.486 -11.393 -32.096 1.00 87.06 113 PRO A CA 1
ATOM 851 C C . PRO A 1 113 ? 1.585 -11.637 -31.052 1.00 87.06 113 PRO A C 1
ATOM 853 O O . PRO A 1 113 ? 2.100 -12.753 -30.942 1.00 87.06 113 PRO A O 1
ATOM 856 N N . GLY A 1 114 ? 1.917 -10.625 -30.246 1.00 84.00 114 GLY A N 1
ATOM 857 C CA . GLY A 1 114 ? 2.852 -10.781 -29.132 1.00 84.00 114 GLY A CA 1
ATOM 858 C C . GLY A 1 114 ? 3.309 -9.485 -28.455 1.00 84.00 114 GLY A C 1
ATOM 859 O O . GLY A 1 114 ? 3.191 -8.386 -28.984 1.00 84.00 114 GLY A O 1
ATOM 860 N N . TYR A 1 115 ? 3.895 -9.642 -27.268 1.00 79.62 115 TYR A N 1
ATOM 861 C CA . TYR A 1 115 ? 4.389 -8.560 -26.407 1.00 79.62 115 TYR A CA 1
ATOM 862 C C . TYR A 1 115 ? 5.874 -8.247 -26.675 1.00 79.62 115 TYR A C 1
ATOM 864 O O . TYR A 1 115 ? 6.732 -8.359 -25.803 1.00 79.62 115 TYR A O 1
ATOM 872 N N . GLY A 1 116 ? 6.198 -7.964 -27.941 1.00 76.38 116 GLY A N 1
ATOM 873 C CA . GLY A 1 116 ? 7.569 -7.718 -28.401 1.00 76.38 116 GLY A CA 1
ATOM 874 C C . GLY A 1 116 ? 8.040 -6.272 -28.215 1.00 76.38 116 GLY A C 1
ATOM 875 O O . GLY A 1 116 ? 7.319 -5.415 -27.711 1.00 76.38 116 GLY A O 1
ATOM 876 N N . SER A 1 117 ? 9.244 -5.966 -28.710 1.00 75.88 117 SER A N 1
ATOM 877 C CA . SER A 1 117 ? 9.815 -4.609 -28.657 1.00 75.88 117 SER A CA 1
ATOM 878 C C . SER A 1 117 ? 8.918 -3.541 -29.294 1.00 75.88 117 SER A C 1
ATOM 880 O O . SER A 1 117 ? 8.919 -2.406 -28.832 1.00 75.88 117 SER A O 1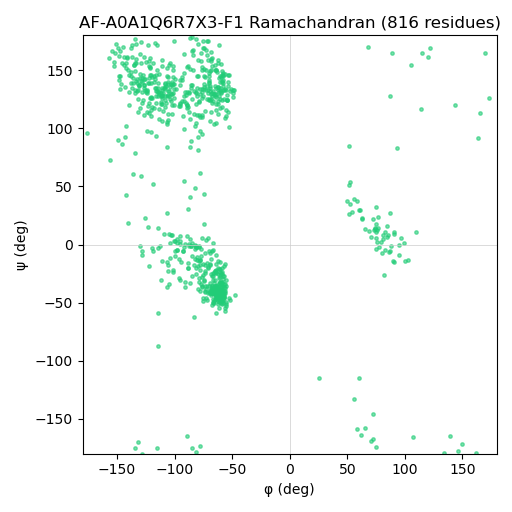
ATOM 882 N N . ASN A 1 118 ? 8.132 -3.911 -30.312 1.00 79.88 118 ASN A N 1
ATOM 883 C CA . ASN A 1 118 ? 7.126 -3.037 -30.915 1.00 79.88 118 ASN A CA 1
ATOM 884 C C . ASN A 1 118 ? 6.049 -2.634 -29.899 1.00 79.88 118 ASN A C 1
ATOM 886 O O . ASN A 1 118 ? 5.866 -1.452 -29.643 1.00 79.88 118 ASN A O 1
ATOM 890 N N . PHE A 1 119 ? 5.412 -3.616 -29.255 1.00 84.88 119 PHE A N 1
ATOM 891 C CA . PHE A 1 119 ? 4.400 -3.366 -28.232 1.00 84.88 119 PHE A CA 1
ATOM 892 C C . PHE A 1 119 ? 4.964 -2.565 -27.051 1.00 84.88 119 PHE A C 1
ATOM 894 O O . PHE A 1 119 ? 4.330 -1.618 -26.605 1.00 84.88 119 PHE A O 1
ATOM 901 N N . ASN A 1 120 ? 6.181 -2.878 -26.591 1.00 83.19 120 ASN A N 1
ATOM 902 C CA . ASN A 1 120 ? 6.826 -2.150 -25.490 1.00 83.19 120 ASN A CA 1
ATOM 903 C C . ASN A 1 120 ? 7.066 -0.673 -25.833 1.00 83.19 120 ASN A C 1
ATOM 905 O O . ASN A 1 120 ? 6.798 0.201 -25.012 1.00 83.19 120 ASN A O 1
ATOM 909 N N . ALA A 1 121 ? 7.556 -0.395 -27.045 1.00 79.25 121 ALA A N 1
ATOM 910 C CA . ALA A 1 121 ? 7.780 0.968 -27.510 1.00 79.25 121 ALA A CA 1
ATOM 911 C C . ALA A 1 121 ? 6.459 1.728 -27.686 1.00 79.25 121 ALA A C 1
ATOM 913 O O . ALA A 1 121 ? 6.366 2.883 -27.286 1.00 79.25 121 ALA A O 1
ATOM 914 N N . THR A 1 122 ? 5.422 1.080 -28.226 1.00 86.62 122 THR A N 1
ATOM 915 C CA . THR A 1 122 ? 4.098 1.697 -28.368 1.00 86.62 122 THR A CA 1
ATOM 916 C C . THR A 1 122 ? 3.438 1.952 -27.015 1.00 86.62 122 THR A C 1
ATOM 918 O O . THR A 1 122 ? 2.865 3.018 -26.832 1.00 86.62 122 THR A O 1
ATOM 921 N N . TRP A 1 123 ? 3.563 1.040 -26.046 1.00 91.81 123 TRP A N 1
ATOM 922 C CA . TRP A 1 123 ? 3.085 1.250 -24.675 1.00 91.81 123 TRP A CA 1
ATOM 923 C C . TRP A 1 123 ? 3.707 2.498 -24.046 1.00 91.81 123 TRP A C 1
ATOM 925 O O . TRP A 1 123 ? 3.000 3.325 -23.474 1.00 91.81 123 TRP A O 1
ATOM 935 N N . ARG A 1 124 ? 5.028 2.659 -24.199 1.00 89.19 124 ARG A N 1
ATOM 936 C CA . ARG A 1 124 ? 5.739 3.866 -23.770 1.00 89.19 124 ARG A CA 1
ATOM 937 C C . ARG A 1 124 ? 5.250 5.108 -24.520 1.00 89.19 124 ARG A C 1
ATOM 939 O O . ARG A 1 124 ? 4.911 6.081 -23.869 1.00 89.19 124 ARG A O 1
ATOM 946 N N . SER A 1 125 ? 5.147 5.054 -25.849 1.00 85.88 125 SER A N 1
ATOM 947 C CA . SER A 1 125 ? 4.678 6.191 -26.658 1.00 85.88 125 SER A CA 1
ATOM 948 C C . SER A 1 125 ? 3.293 6.666 -26.227 1.00 85.88 125 SER A C 1
ATOM 950 O O . SER A 1 125 ? 3.103 7.853 -26.026 1.00 85.88 125 SER A O 1
ATOM 952 N N . VAL A 1 126 ? 2.345 5.748 -26.007 1.00 91.38 126 VAL A N 1
ATOM 953 C CA . VAL A 1 126 ? 0.995 6.097 -25.535 1.00 91.38 126 VAL A CA 1
ATOM 954 C C . VAL A 1 126 ? 1.044 6.786 -24.169 1.00 91.38 126 VAL A C 1
ATOM 956 O O . VAL A 1 126 ? 0.306 7.740 -23.945 1.00 91.38 126 VAL A O 1
ATOM 959 N N . ALA A 1 127 ? 1.921 6.340 -23.269 1.00 86.75 127 ALA A N 1
ATOM 960 C CA . ALA A 1 127 ? 2.115 6.982 -21.974 1.00 86.75 127 ALA A CA 1
ATOM 961 C C . ALA A 1 127 ? 2.778 8.364 -22.068 1.00 86.75 127 ALA A C 1
ATOM 963 O O . ALA A 1 127 ? 2.484 9.224 -21.246 1.00 86.75 127 ALA A O 1
ATOM 964 N N . ASP A 1 128 ? 3.665 8.572 -23.038 1.00 81.94 128 ASP A N 1
ATOM 965 C CA . ASP A 1 128 ? 4.324 9.861 -23.255 1.00 81.94 128 ASP A CA 1
ATOM 966 C C . ASP A 1 128 ? 3.369 10.864 -23.939 1.00 81.94 128 ASP A C 1
ATOM 968 O O . ASP A 1 128 ? 3.374 12.047 -23.600 1.00 81.94 128 ASP A O 1
ATOM 972 N N . ASP A 1 129 ? 2.518 10.385 -24.854 1.00 88.19 129 ASP A N 1
ATOM 973 C CA . ASP A 1 129 ? 1.522 11.184 -25.579 1.00 88.19 129 ASP A CA 1
ATOM 974 C C . ASP A 1 129 ? 0.296 11.527 -24.708 1.00 88.19 129 ASP A C 1
ATOM 976 O O . ASP A 1 129 ? -0.258 12.623 -24.821 1.00 88.19 129 ASP A O 1
ATOM 980 N N . TYR A 1 130 ? -0.120 10.602 -23.830 1.00 90.69 130 TYR A N 1
ATOM 981 C CA . TYR A 1 130 ? -1.328 10.696 -22.996 1.00 90.69 130 TYR A CA 1
ATOM 982 C C . TYR A 1 130 ? -1.076 10.259 -21.537 1.00 90.69 130 TYR A C 1
ATOM 984 O O . TYR A 1 130 ? -1.689 9.297 -21.064 1.00 90.69 130 TYR A O 1
ATOM 992 N N . PRO A 1 131 ? -0.172 10.914 -20.788 1.00 84.88 131 PRO A N 1
ATOM 993 C CA . PRO A 1 131 ? 0.248 10.435 -19.469 1.00 84.88 131 PRO A CA 1
ATOM 994 C C . PRO A 1 131 ? -0.905 10.322 -18.463 1.00 84.88 131 PRO A C 1
ATOM 996 O O . PRO A 1 131 ? -1.041 9.294 -17.794 1.00 84.88 131 PRO A O 1
ATOM 999 N N . ASP A 1 132 ? -1.766 11.336 -18.374 1.00 87.81 132 ASP A N 1
ATOM 1000 C CA . ASP A 1 132 ? -2.852 11.366 -17.391 1.00 87.81 132 ASP A CA 1
ATOM 1001 C C . ASP A 1 132 ? -4.003 10.434 -17.797 1.00 87.81 132 ASP A C 1
ATOM 1003 O O . ASP A 1 132 ? -4.480 9.635 -16.985 1.00 87.81 132 ASP A O 1
ATOM 1007 N N . GLU A 1 133 ? -4.429 10.472 -19.062 1.00 94.31 133 GLU A N 1
ATOM 1008 C CA . GLU A 1 133 ? -5.510 9.629 -19.573 1.00 94.31 133 GLU A CA 1
ATOM 1009 C C . GLU A 1 133 ? -5.125 8.153 -19.572 1.00 94.31 133 GLU A C 1
ATOM 1011 O O . GLU A 1 133 ? -5.953 7.307 -19.224 1.00 94.31 133 GLU A O 1
ATOM 1016 N N . PHE A 1 134 ? -3.877 7.825 -19.918 1.00 94.69 134 PHE A N 1
ATOM 1017 C CA . PHE A 1 134 ? -3.415 6.445 -19.912 1.00 94.69 134 PHE A CA 1
ATOM 1018 C C . PHE A 1 134 ? -3.301 5.912 -18.485 1.00 94.69 134 PHE A C 1
ATOM 1020 O O . PHE A 1 134 ? -3.773 4.805 -18.215 1.00 94.69 134 PHE A O 1
ATOM 1027 N N . MET A 1 135 ? -2.790 6.714 -17.544 1.00 87.62 135 MET A N 1
ATOM 1028 C CA . MET A 1 135 ? -2.805 6.365 -16.122 1.00 87.62 135 MET A CA 1
ATOM 1029 C C . MET A 1 135 ? -4.229 6.141 -15.611 1.00 87.62 135 MET A C 1
ATOM 1031 O O . MET A 1 135 ? -4.492 5.115 -14.981 1.00 87.62 135 MET A O 1
ATOM 1035 N N . GLN A 1 136 ? -5.154 7.062 -15.894 1.00 90.25 136 GLN A N 1
ATOM 1036 C CA . GLN A 1 136 ? -6.546 6.939 -15.466 1.00 90.25 136 GLN A CA 1
ATOM 1037 C C . GLN A 1 136 ? -7.208 5.702 -16.078 1.00 90.25 136 GLN A C 1
ATOM 1039 O O . GLN A 1 136 ? -7.862 4.952 -15.364 1.00 90.25 136 GLN A O 1
ATOM 1044 N N . SER A 1 137 ? -6.962 5.413 -17.356 1.00 95.06 137 SER A N 1
ATOM 1045 C CA . SER A 1 137 ? -7.544 4.243 -18.018 1.00 95.06 137 SER A CA 1
ATOM 1046 C C . SER A 1 137 ? -7.098 2.920 -17.387 1.00 95.06 137 SER A C 1
ATOM 1048 O O . SER A 1 137 ? -7.891 1.987 -17.286 1.00 95.06 137 SER A O 1
ATOM 1050 N N . GLN A 1 138 ? -5.857 2.840 -16.891 1.00 92.12 138 GLN A N 1
ATOM 1051 C CA . GLN A 1 138 ? -5.371 1.668 -16.158 1.00 92.12 138 GLN A CA 1
ATOM 1052 C C . GLN A 1 138 ? -6.080 1.511 -14.803 1.00 92.12 138 GLN A C 1
ATOM 1054 O O . GLN A 1 138 ? -6.361 0.380 -14.398 1.00 92.12 138 GLN A O 1
ATOM 1059 N N . LYS A 1 139 ? -6.406 2.621 -14.120 1.00 89.00 139 LYS A N 1
ATOM 1060 C CA . LYS A 1 139 ? -7.222 2.631 -12.889 1.00 89.00 139 LYS A CA 1
ATOM 1061 C C . LYS A 1 139 ? -8.653 2.192 -13.165 1.00 89.00 139 LYS A C 1
ATOM 1063 O O . LYS A 1 139 ? -9.127 1.259 -12.523 1.00 89.00 139 LYS A O 1
ATOM 1068 N N . ASP A 1 140 ? -9.292 2.792 -14.161 1.00 92.81 140 ASP A N 1
ATOM 1069 C CA . ASP A 1 140 ? -10.669 2.491 -14.559 1.00 92.81 140 ASP A CA 1
ATOM 1070 C C . ASP A 1 140 ? -10.820 1.027 -14.993 1.00 92.81 140 ASP A C 1
ATOM 1072 O O . ASP A 1 140 ? -11.777 0.344 -14.617 1.00 92.81 140 ASP A O 1
ATOM 1076 N N . TYR A 1 141 ? -9.844 0.501 -15.737 1.00 93.00 141 TYR A N 1
ATOM 1077 C CA . TYR A 1 141 ? -9.800 -0.914 -16.088 1.00 93.00 141 TYR A CA 1
ATOM 1078 C C . TYR A 1 141 ? -9.742 -1.800 -14.841 1.00 93.00 141 TYR A C 1
ATOM 1080 O O . TYR A 1 141 ? -10.513 -2.754 -14.723 1.00 93.00 141 TYR A O 1
ATOM 1088 N N . TRP A 1 142 ? -8.861 -1.483 -13.886 1.00 89.88 142 TRP A N 1
ATOM 1089 C CA . TRP A 1 142 ? -8.744 -2.274 -12.662 1.00 89.88 142 TRP A CA 1
ATOM 1090 C C . TRP A 1 142 ? -10.022 -2.233 -11.820 1.00 89.88 142 TRP A C 1
ATOM 1092 O O . TRP A 1 142 ? -10.465 -3.272 -11.320 1.00 89.88 142 TRP A O 1
ATOM 1102 N N . GLU A 1 143 ? -10.642 -1.055 -11.718 1.00 92.25 143 GLU A N 1
ATOM 1103 C CA . GLU A 1 143 ? -11.912 -0.848 -11.023 1.00 92.25 143 GLU A CA 1
ATOM 1104 C C . GLU A 1 143 ? -13.027 -1.709 -11.624 1.00 92.25 143 GLU A C 1
ATOM 1106 O O . GLU A 1 143 ? -13.726 -2.423 -10.902 1.00 92.25 143 GLU A O 1
ATOM 1111 N N . THR A 1 144 ? -13.156 -1.685 -12.950 1.00 91.94 144 THR A N 1
ATOM 1112 C CA . THR A 1 144 ? -14.229 -2.370 -13.687 1.00 91.94 144 THR A CA 1
ATOM 1113 C C . THR A 1 144 ? -14.012 -3.874 -13.861 1.00 91.94 144 THR A C 1
ATOM 1115 O O . THR A 1 144 ? -14.969 -4.576 -14.182 1.00 91.94 144 THR A O 1
ATOM 1118 N N . HIS A 1 145 ? -12.800 -4.380 -13.610 1.00 87.06 145 HIS A N 1
ATOM 1119 C CA . HIS A 1 145 ? -12.458 -5.801 -13.736 1.00 87.06 145 HIS A CA 1
ATOM 1120 C C . HIS A 1 145 ? -12.101 -6.418 -12.388 1.00 87.06 145 HIS A C 1
ATOM 1122 O O . HIS A 1 145 ? -12.960 -6.972 -11.709 1.00 87.06 145 HIS A O 1
ATOM 1128 N N . ALA A 1 146 ? -10.832 -6.331 -11.977 1.00 85.94 146 ALA A N 1
ATOM 1129 C CA . ALA A 1 146 ? -10.322 -7.067 -10.825 1.00 85.94 146 ALA A CA 1
ATOM 1130 C C . ALA A 1 146 ? -11.025 -6.668 -9.518 1.00 85.94 146 ALA A C 1
ATOM 1132 O O . ALA A 1 146 ? -11.343 -7.530 -8.692 1.00 85.94 146 ALA A O 1
ATOM 1133 N N . TYR A 1 147 ? -11.299 -5.377 -9.328 1.00 93.25 147 TYR A N 1
ATOM 1134 C CA . TYR A 1 147 ? -12.024 -4.905 -8.154 1.00 93.25 147 TYR A CA 1
ATOM 1135 C C . TYR A 1 147 ? -13.516 -5.267 -8.225 1.00 93.25 147 TYR A C 1
ATOM 1137 O O . TYR A 1 147 ? -14.054 -5.821 -7.264 1.00 93.25 147 TYR A O 1
ATOM 1145 N N . ALA A 1 148 ? -14.181 -5.054 -9.364 1.00 95.06 148 ALA A N 1
ATOM 1146 C CA . ALA A 1 148 ? -15.579 -5.445 -9.558 1.00 95.06 148 ALA A CA 1
ATOM 1147 C C . ALA A 1 148 ? -15.816 -6.958 -9.370 1.00 95.06 148 ALA A C 1
ATOM 1149 O O . ALA A 1 148 ? -16.769 -7.356 -8.692 1.00 95.06 148 ALA A O 1
ATOM 1150 N N . ASP A 1 149 ? -14.931 -7.807 -9.896 1.00 93.62 149 ASP A N 1
ATOM 1151 C CA . ASP A 1 149 ? -14.979 -9.262 -9.726 1.00 93.62 149 ASP A CA 1
ATOM 1152 C C . ASP A 1 149 ? -14.812 -9.663 -8.261 1.00 93.62 149 ASP A C 1
ATOM 1154 O O . ASP A 1 149 ? -15.540 -10.529 -7.768 1.00 93.62 149 ASP A O 1
ATOM 1158 N N . LEU A 1 150 ? -13.908 -9.000 -7.529 1.00 96.56 150 LEU A N 1
ATOM 1159 C CA . LEU A 1 150 ? -13.784 -9.184 -6.086 1.00 96.56 150 LEU A CA 1
ATOM 1160 C C . LEU A 1 150 ? -15.107 -8.863 -5.380 1.00 96.56 150 LEU A C 1
ATOM 1162 O O . LEU A 1 150 ? -15.598 -9.683 -4.602 1.00 96.56 150 LEU A O 1
ATOM 1166 N N . LEU A 1 151 ? -15.713 -7.705 -5.659 1.00 97.69 151 LEU A N 1
ATOM 1167 C CA . LEU A 1 151 ? -16.979 -7.310 -5.034 1.00 97.69 151 LEU A CA 1
ATOM 1168 C C . LEU A 1 151 ? -18.100 -8.307 -5.345 1.00 97.69 151 LEU A C 1
ATOM 1170 O O . LEU A 1 151 ? -18.824 -8.729 -4.439 1.00 97.69 151 LEU A O 1
ATOM 1174 N N . LYS A 1 152 ? -18.205 -8.747 -6.602 1.00 97.62 152 LYS A N 1
ATOM 1175 C CA . LYS A 1 152 ? -19.166 -9.767 -7.036 1.00 97.62 152 LYS A CA 1
ATOM 1176 C C . LYS A 1 152 ? -18.947 -11.091 -6.307 1.00 97.62 152 LYS A C 1
ATOM 1178 O O . LYS A 1 152 ? -19.912 -11.700 -5.840 1.00 97.62 152 LYS A O 1
ATOM 1183 N N . ASN A 1 153 ? -17.695 -11.519 -6.164 1.00 98.06 153 ASN A N 1
ATOM 1184 C CA . ASN A 1 153 ? -17.353 -12.750 -5.466 1.00 98.06 153 ASN A CA 1
ATOM 1185 C C . ASN A 1 153 ? -17.732 -12.685 -3.982 1.00 98.06 153 ASN A C 1
ATOM 1187 O O . ASN A 1 153 ? -18.369 -13.608 -3.470 1.00 98.06 153 ASN A O 1
ATOM 1191 N N . ILE A 1 154 ? -17.393 -11.589 -3.295 1.00 98.31 154 ILE A N 1
ATOM 1192 C CA . ILE A 1 154 ? -17.745 -11.401 -1.882 1.00 98.31 154 ILE A CA 1
ATOM 1193 C C . ILE A 1 154 ? -19.263 -11.339 -1.710 1.00 98.31 154 ILE A C 1
ATOM 1195 O O . ILE A 1 154 ? -19.790 -12.032 -0.841 1.00 98.31 154 ILE A O 1
ATOM 1199 N N . LYS A 1 155 ? -19.986 -10.607 -2.567 1.00 97.62 155 LYS A N 1
ATOM 1200 C CA . LYS A 1 155 ? -21.454 -10.540 -2.507 1.00 97.62 155 LYS A CA 1
ATOM 1201 C C . LYS A 1 155 ? -22.108 -11.899 -2.756 1.00 97.62 155 LYS A C 1
ATOM 1203 O O . LYS A 1 155 ? -23.097 -12.227 -2.107 1.00 97.62 155 LYS A O 1
ATOM 1208 N N . SER A 1 156 ? -21.550 -12.712 -3.652 1.00 97.69 156 SER A N 1
ATOM 1209 C CA . SER A 1 156 ? -22.034 -14.074 -3.893 1.00 97.69 156 SER A CA 1
ATOM 1210 C C . SER A 1 156 ? -21.758 -15.013 -2.717 1.00 97.69 156 SER A C 1
ATOM 1212 O O . SER A 1 156 ? -22.587 -15.875 -2.430 1.00 97.69 156 SER A O 1
ATOM 1214 N N . ALA A 1 157 ? -20.597 -14.897 -2.069 1.00 97.69 157 ALA A N 1
ATOM 1215 C CA . ALA A 1 157 ? -20.216 -15.752 -0.947 1.00 97.69 157 ALA A CA 1
ATOM 1216 C C . ALA A 1 157 ? -20.917 -15.352 0.360 1.00 97.69 157 ALA A C 1
ATOM 1218 O O . ALA A 1 157 ? -21.242 -16.214 1.175 1.00 97.69 157 ALA A O 1
ATOM 1219 N N . VAL A 1 158 ? -21.161 -14.054 0.549 1.00 97.50 158 VAL A N 1
ATOM 1220 C CA . VAL A 1 158 ? -21.759 -13.470 1.751 1.00 97.50 158 VAL A CA 1
ATOM 1221 C C . VAL A 1 158 ? -22.841 -12.462 1.340 1.00 97.50 158 VAL A C 1
ATOM 1223 O O . VAL A 1 158 ? -22.614 -11.253 1.380 1.00 97.50 158 VAL A O 1
ATOM 1226 N N . PRO A 1 159 ? -24.051 -12.923 0.961 1.00 96.81 159 PRO A N 1
ATOM 1227 C CA . PRO A 1 159 ? -25.115 -12.042 0.466 1.00 96.81 159 PRO A CA 1
ATOM 1228 C C . PRO A 1 159 ? -25.541 -10.940 1.443 1.00 96.81 159 PRO A C 1
ATOM 1230 O O . PRO A 1 159 ? -25.998 -9.878 1.014 1.00 96.81 159 PRO A O 1
ATOM 1233 N N . SER A 1 160 ? -25.374 -11.176 2.747 1.00 94.31 160 SER A N 1
ATOM 1234 C CA . SER A 1 160 ? -25.677 -10.218 3.813 1.00 94.31 160 SER A CA 1
ATOM 1235 C C . SER A 1 160 ? -24.620 -9.125 3.990 1.00 94.31 160 SER A C 1
ATOM 1237 O O . SER A 1 160 ? -24.885 -8.166 4.703 1.00 94.31 160 SER A O 1
ATOM 1239 N N . PHE A 1 161 ? -23.431 -9.263 3.393 1.00 96.38 161 PHE A N 1
ATOM 1240 C CA . PHE A 1 161 ? -22.422 -8.207 3.401 1.00 96.38 161 PHE A CA 1
ATOM 1241 C C . PHE A 1 161 ? -22.814 -7.117 2.404 1.00 96.38 161 PHE A C 1
ATOM 1243 O O . PHE A 1 161 ? -23.151 -7.397 1.247 1.00 96.38 161 PHE A O 1
ATOM 1250 N N . ASP A 1 162 ? -22.759 -5.873 2.860 1.00 94.06 162 ASP A N 1
ATOM 1251 C CA . ASP A 1 162 ? -22.954 -4.692 2.037 1.00 94.06 162 ASP A CA 1
ATOM 1252 C C . ASP A 1 162 ? -21.805 -3.718 2.288 1.00 94.06 162 ASP A C 1
ATOM 1254 O O . ASP A 1 162 ? -21.597 -3.261 3.411 1.00 94.06 162 ASP A O 1
ATOM 1258 N N . LEU A 1 163 ? -21.028 -3.432 1.245 1.00 94.38 163 LEU A N 1
ATOM 1259 C CA . LEU A 1 163 ? -19.888 -2.527 1.346 1.00 94.38 163 LEU A CA 1
ATOM 1260 C C . LEU A 1 163 ? -20.343 -1.068 1.522 1.00 94.38 163 LEU A C 1
ATOM 1262 O O . LEU A 1 163 ? -19.571 -0.250 2.021 1.00 94.38 163 LEU A O 1
ATOM 1266 N N . ASP A 1 164 ? -21.594 -0.748 1.179 1.00 93.00 164 ASP A N 1
ATOM 1267 C CA . ASP A 1 164 ? -22.180 0.581 1.372 1.00 93.00 164 ASP A CA 1
ATOM 1268 C C . ASP A 1 164 ? -22.476 0.908 2.843 1.00 93.00 164 ASP A C 1
ATOM 1270 O O . ASP A 1 164 ? -22.583 2.080 3.205 1.00 93.00 164 ASP A O 1
ATOM 1274 N N . ASP A 1 165 ? -22.497 -0.098 3.723 1.00 94.38 165 ASP A N 1
ATOM 1275 C CA . ASP A 1 165 ? -22.537 0.110 5.174 1.00 94.38 165 ASP A CA 1
ATOM 1276 C C . ASP A 1 165 ? -21.179 0.600 5.742 1.00 94.38 165 ASP A C 1
ATOM 1278 O O . ASP A 1 165 ? -21.105 0.968 6.918 1.00 94.38 165 ASP A O 1
ATOM 1282 N N . TYR A 1 166 ? -20.106 0.645 4.941 1.00 95.81 166 TYR A N 1
ATOM 1283 C CA . TYR A 1 166 ? -18.738 0.949 5.383 1.00 95.81 166 TYR A CA 1
ATOM 1284 C C . TYR A 1 166 ? -18.123 2.160 4.666 1.00 95.81 166 TYR A C 1
ATOM 1286 O O . TYR A 1 166 ? -18.546 2.559 3.577 1.00 95.81 166 TYR A O 1
ATOM 1294 N N . SER A 1 167 ? -17.115 2.771 5.298 1.00 95.38 167 SER A N 1
ATOM 1295 C CA . SER A 1 167 ? -16.468 3.979 4.782 1.00 95.38 167 SER A CA 1
ATOM 1296 C C . SER A 1 167 ? -15.587 3.706 3.552 1.00 95.38 167 SER A C 1
ATOM 1298 O O . SER A 1 167 ? -15.352 2.565 3.142 1.00 95.38 167 SER A O 1
ATOM 1300 N N . VAL A 1 168 ? -15.038 4.777 2.969 1.00 95.38 168 VAL A N 1
ATOM 1301 C CA . VAL A 1 168 ? -14.050 4.687 1.881 1.00 95.38 168 VAL A CA 1
ATOM 1302 C C . VAL A 1 168 ? -12.786 3.911 2.278 1.00 95.38 168 VAL A C 1
ATOM 1304 O O . VAL A 1 168 ? -12.100 3.378 1.405 1.00 95.38 168 VAL A O 1
ATOM 1307 N N . ALA A 1 169 ? -12.504 3.772 3.579 1.00 96.50 169 ALA A N 1
ATOM 1308 C CA . ALA A 1 169 ? -11.367 3.005 4.067 1.00 96.50 169 ALA A CA 1
ATOM 1309 C C . ALA A 1 169 ? -11.497 1.511 3.762 1.00 96.50 169 ALA A C 1
ATOM 1311 O O . ALA A 1 169 ? -10.582 0.941 3.170 1.00 96.50 169 ALA A O 1
ATOM 1312 N N . LEU A 1 170 ? -12.625 0.863 4.082 1.00 97.94 170 LEU A N 1
ATOM 1313 C CA . LEU A 1 170 ? -12.797 -0.559 3.764 1.00 97.94 170 LEU A CA 1
ATOM 1314 C C . LEU A 1 170 ? -12.798 -0.816 2.252 1.00 97.94 170 LEU A C 1
ATOM 1316 O O . LEU A 1 170 ? -12.222 -1.808 1.807 1.00 97.94 170 LEU A O 1
ATOM 1320 N N . ARG A 1 171 ? -13.363 0.102 1.456 1.00 96.94 171 ARG A N 1
ATOM 1321 C CA . ARG A 1 171 ? -13.284 0.047 -0.018 1.00 96.94 171 ARG A CA 1
ATOM 1322 C C . ARG A 1 171 ? -11.833 0.054 -0.494 1.00 96.94 171 ARG A C 1
ATOM 1324 O O . ARG A 1 171 ? -11.442 -0.783 -1.300 1.00 96.94 171 ARG A O 1
ATOM 1331 N N . ASN A 1 172 ? -11.016 0.936 0.075 1.00 96.00 172 ASN A N 1
ATOM 1332 C CA . ASN A 1 172 ? -9.584 1.004 -0.193 1.00 96.00 172 ASN A CA 1
ATOM 1333 C C . ASN A 1 172 ? -8.821 -0.247 0.270 1.00 96.00 172 ASN A C 1
ATOM 1335 O O . ASN A 1 172 ? -7.907 -0.692 -0.417 1.00 96.00 172 ASN A O 1
ATOM 1339 N N . VAL A 1 173 ? -9.204 -0.863 1.390 1.00 97.62 173 VAL A N 1
ATOM 1340 C CA . VAL A 1 173 ? -8.625 -2.147 1.817 1.00 97.62 173 VAL A CA 1
ATOM 1341 C C . VAL A 1 173 ? -8.945 -3.248 0.805 1.00 97.62 173 VAL A C 1
ATOM 1343 O O . VAL A 1 173 ? -8.053 -4.006 0.427 1.00 97.62 173 VAL A O 1
ATOM 1346 N N . PHE A 1 174 ? -10.184 -3.321 0.311 1.00 97.88 174 PHE A N 1
ATOM 1347 C CA . PHE A 1 174 ? -10.570 -4.285 -0.725 1.00 97.88 174 PHE A CA 1
ATOM 1348 C C . PHE A 1 174 ? -9.821 -4.017 -2.036 1.00 97.88 174 PHE A C 1
ATOM 1350 O O . PHE A 1 174 ? -9.298 -4.956 -2.638 1.00 97.88 174 PHE A O 1
ATOM 1357 N N . TRP A 1 175 ? -9.707 -2.748 -2.438 1.00 94.00 175 TRP A N 1
ATOM 1358 C CA . TRP A 1 175 ? -8.936 -2.324 -3.606 1.00 94.00 175 TRP A CA 1
ATOM 1359 C C . TRP A 1 175 ? -7.488 -2.791 -3.503 1.00 94.00 175 TRP A C 1
ATOM 1361 O O . TRP A 1 175 ? -7.015 -3.540 -4.354 1.00 94.00 175 TRP A O 1
ATOM 1371 N N . SER A 1 176 ? -6.831 -2.444 -2.400 1.00 91.94 176 SER A N 1
ATOM 1372 C CA . SER A 1 176 ? -5.461 -2.832 -2.080 1.00 91.94 176 SER A CA 1
ATOM 1373 C C . SER A 1 176 ? -5.248 -4.342 -2.178 1.00 91.94 176 SER A C 1
ATOM 1375 O O . SER A 1 176 ? -4.297 -4.820 -2.798 1.00 91.94 176 SER A O 1
ATOM 1377 N N . ARG A 1 177 ? -6.166 -5.140 -1.610 1.00 93.00 177 ARG A N 1
ATOM 1378 C CA . ARG A 1 177 ? -6.077 -6.603 -1.719 1.00 93.00 177 ARG A CA 1
ATOM 1379 C C . ARG A 1 177 ? -6.250 -7.070 -3.159 1.00 93.00 177 ARG A C 1
ATOM 1381 O O . ARG A 1 177 ? -5.544 -7.993 -3.555 1.00 93.00 177 ARG A O 1
ATOM 1388 N N . SER A 1 178 ? -7.147 -6.451 -3.928 1.00 90.50 178 SER A N 1
ATOM 1389 C CA . SER A 1 178 ? -7.366 -6.793 -5.339 1.00 90.50 178 SER A CA 1
ATOM 1390 C C . SER A 1 178 ? -6.133 -6.519 -6.199 1.00 90.50 178 SER A C 1
ATOM 1392 O O . SER A 1 178 ? -5.793 -7.359 -7.024 1.00 90.50 178 SER A O 1
ATOM 1394 N N . VAL A 1 179 ? -5.424 -5.408 -5.971 1.00 83.19 179 VAL A N 1
ATOM 1395 C CA . VAL A 1 179 ? -4.166 -5.098 -6.666 1.00 83.19 179 VAL A CA 1
ATOM 1396 C C . VAL A 1 179 ? -3.094 -6.109 -6.273 1.00 83.19 179 VAL A C 1
ATOM 1398 O O . VAL A 1 179 ? -2.464 -6.726 -7.126 1.00 83.19 179 VAL A O 1
ATOM 1401 N N . HIS A 1 180 ? -2.932 -6.346 -4.971 1.00 79.88 180 HIS A N 1
ATOM 1402 C CA . HIS A 1 180 ? -1.824 -7.148 -4.466 1.00 79.88 180 HIS A CA 1
ATOM 1403 C C . HIS A 1 180 ? -1.973 -8.656 -4.730 1.00 79.88 180 HIS A C 1
ATOM 1405 O O . HIS A 1 180 ? -0.987 -9.350 -4.969 1.00 79.88 180 HIS A O 1
ATOM 1411 N N . HIS A 1 181 ? -3.199 -9.181 -4.678 1.00 81.00 181 HIS A N 1
ATOM 1412 C CA . HIS A 1 181 ? -3.470 -10.618 -4.781 1.00 81.00 181 HIS A CA 1
ATOM 1413 C C . HIS A 1 181 ? -4.265 -11.010 -6.038 1.00 81.00 181 HIS A C 1
ATOM 1415 O O . HIS A 1 181 ? -4.517 -12.201 -6.244 1.00 81.00 181 HIS A O 1
ATOM 1421 N N . GLY A 1 182 ? -4.690 -10.048 -6.865 1.00 83.69 182 GLY A N 1
ATOM 1422 C CA . GLY A 1 182 ? -5.725 -10.258 -7.882 1.00 83.69 182 GLY A CA 1
ATOM 1423 C C . GLY A 1 182 ? -7.105 -10.520 -7.259 1.00 83.69 182 GLY A C 1
ATOM 1424 O O . GLY A 1 182 ? -7.229 -10.768 -6.057 1.00 83.69 182 GLY A O 1
ATOM 1425 N N . ALA A 1 183 ? -8.168 -10.527 -8.070 1.00 88.56 183 ALA A N 1
ATOM 1426 C CA . ALA A 1 183 ? -9.530 -10.804 -7.589 1.00 88.56 183 ALA A CA 1
ATOM 1427 C C . ALA A 1 183 ? -9.647 -12.192 -6.926 1.00 88.56 183 ALA A C 1
ATOM 1429 O O . ALA A 1 183 ? -10.188 -12.334 -5.824 1.00 88.56 183 ALA A O 1
ATOM 1430 N N . GLY A 1 184 ? -9.079 -13.213 -7.578 1.00 89.62 184 GLY A N 1
ATOM 1431 C CA . GLY A 1 184 ? -9.152 -14.607 -7.147 1.00 89.62 184 GLY A CA 1
ATOM 1432 C C . GLY A 1 184 ? -10.531 -15.239 -7.337 1.00 89.62 184 GLY A C 1
ATOM 1433 O O . GLY A 1 184 ? -11.392 -14.695 -8.023 1.00 89.62 184 GLY A O 1
ATOM 1434 N N . VAL A 1 185 ? -10.737 -16.414 -6.739 1.00 91.25 185 VAL A N 1
ATOM 1435 C CA . VAL A 1 185 ? -11.985 -17.186 -6.869 1.00 91.25 185 VAL A CA 1
ATOM 1436 C C . VAL A 1 185 ? -12.490 -17.702 -5.524 1.00 91.25 185 VAL A C 1
ATOM 1438 O O . VAL A 1 185 ? -11.717 -17.910 -4.587 1.00 91.25 185 VAL A O 1
ATOM 1441 N N . ILE A 1 186 ? -13.798 -17.964 -5.450 1.00 96.06 186 ILE A N 1
ATOM 1442 C CA . ILE A 1 186 ? -14.460 -18.535 -4.265 1.00 96.06 186 ILE A CA 1
ATOM 1443 C C . ILE A 1 186 ? -14.190 -20.048 -4.145 1.00 96.06 186 ILE A C 1
ATOM 1445 O O . ILE A 1 186 ? -14.240 -20.588 -3.042 1.00 96.06 186 ILE A O 1
ATOM 1449 N N . ARG A 1 187 ? -13.956 -20.757 -5.263 1.00 93.94 187 ARG A N 1
ATOM 1450 C CA . ARG A 1 187 ? -13.717 -22.215 -5.320 1.00 93.94 187 ARG A CA 1
ATOM 1451 C C . ARG A 1 187 ? -12.850 -22.585 -6.528 1.00 93.94 187 ARG A C 1
ATOM 1453 O O . ARG A 1 187 ? -12.868 -21.875 -7.527 1.00 93.94 187 ARG A O 1
ATOM 1460 N N . GLY A 1 188 ? -12.172 -23.734 -6.461 1.00 90.69 188 GLY A N 1
ATOM 1461 C CA . GLY A 1 188 ? -11.405 -24.311 -7.575 1.00 90.69 188 GLY A CA 1
ATOM 1462 C C . GLY A 1 188 ? -9.910 -23.972 -7.588 1.00 90.69 188 GLY A C 1
ATOM 1463 O O . GLY A 1 188 ? -9.197 -24.441 -8.471 1.00 90.69 188 GLY A O 1
ATOM 1464 N N . ALA A 1 189 ? -9.420 -23.199 -6.616 1.00 90.44 189 ALA A N 1
ATOM 1465 C CA . ALA A 1 189 ? -7.989 -22.988 -6.421 1.00 90.44 189 ALA A CA 1
ATOM 1466 C C . ALA A 1 189 ? -7.314 -24.196 -5.746 1.00 90.44 189 ALA A C 1
ATOM 1468 O O . ALA A 1 189 ? -7.971 -25.042 -5.146 1.00 90.44 189 ALA A O 1
ATOM 1469 N N . SER A 1 190 ? -5.982 -24.242 -5.796 1.00 87.12 190 SER A N 1
ATOM 1470 C CA . SER A 1 190 ? -5.172 -25.299 -5.172 1.00 87.12 190 SER A CA 1
ATOM 1471 C C . SER A 1 190 ? -4.984 -25.150 -3.656 1.00 87.12 190 SER A C 1
ATOM 1473 O O . SER A 1 190 ? -4.287 -25.963 -3.052 1.00 87.12 190 SER A O 1
ATOM 1475 N N . SER A 1 191 ? -5.532 -24.100 -3.037 1.00 88.06 191 SER A N 1
ATOM 1476 C CA . SER A 1 191 ? -5.520 -23.945 -1.580 1.00 88.06 191 SER A CA 1
ATOM 1477 C C . SER A 1 191 ? -6.415 -24.994 -0.911 1.00 88.06 191 SER A C 1
ATOM 1479 O O . SER A 1 191 ? -7.321 -25.549 -1.532 1.00 88.06 191 SER A O 1
ATOM 1481 N N . SER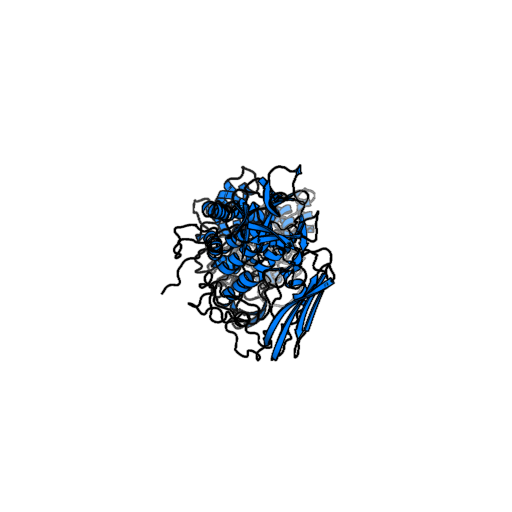 A 1 192 ? -6.197 -25.247 0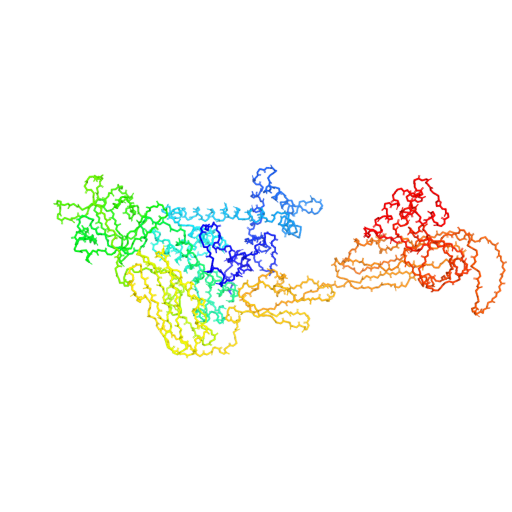.381 1.00 88.81 192 SER A N 1
ATOM 1482 C CA . SER A 1 192 ? -6.964 -26.241 1.149 1.00 88.81 192 SER A CA 1
ATOM 1483 C C . SER A 1 192 ? -8.469 -25.955 1.213 1.00 88.81 192 SER A C 1
ATOM 1485 O O . SER A 1 192 ? -9.265 -26.883 1.319 1.00 88.81 192 SER A O 1
ATOM 1487 N N . ASP A 1 193 ? -8.863 -24.686 1.128 1.00 93.25 193 ASP A N 1
ATOM 1488 C CA . ASP A 1 193 ? -10.256 -24.229 1.110 1.00 93.25 193 ASP A CA 1
ATOM 1489 C C . ASP A 1 193 ? -10.794 -23.955 -0.307 1.00 93.25 193 ASP A C 1
ATOM 1491 O O . ASP A 1 193 ? -11.938 -23.529 -0.470 1.00 93.25 193 ASP A O 1
ATOM 1495 N N . GLY A 1 194 ? -9.977 -24.172 -1.343 1.00 94.88 194 GLY A N 1
ATOM 1496 C CA . GLY A 1 194 ? -10.315 -23.904 -2.737 1.00 94.88 194 GLY A CA 1
ATOM 1497 C C . GLY A 1 194 ? -10.418 -22.420 -3.117 1.00 94.88 194 GLY A C 1
ATOM 1498 O O . GLY A 1 194 ? -10.811 -22.136 -4.249 1.00 94.88 194 GLY A O 1
ATOM 1499 N N . ARG A 1 195 ? -10.083 -21.478 -2.223 1.00 94.94 195 ARG A N 1
ATOM 1500 C CA . ARG A 1 195 ? -10.173 -20.021 -2.438 1.00 94.94 195 ARG A CA 1
ATOM 1501 C C . ARG A 1 195 ? -8.816 -19.373 -2.727 1.00 94.94 195 ARG A C 1
ATOM 1503 O O . ARG A 1 195 ? -7.845 -19.596 -2.002 1.00 94.94 195 ARG A O 1
ATOM 1510 N N . SER A 1 196 ? -8.760 -18.452 -3.688 1.00 91.56 196 SER A N 1
ATOM 1511 C CA . SER A 1 196 ? -7.535 -17.704 -4.033 1.00 91.56 196 SER A CA 1
ATOM 1512 C C . SER A 1 196 ? -7.738 -16.190 -4.080 1.00 91.56 196 SER A C 1
ATOM 1514 O O . SER A 1 196 ? -8.860 -15.698 -3.955 1.00 91.56 196 SER A O 1
ATOM 1516 N N . GLY A 1 197 ? -6.632 -15.462 -4.263 1.00 89.88 197 GLY A N 1
ATOM 1517 C CA . GLY A 1 197 ? -6.595 -14.009 -4.428 1.00 89.88 197 GLY A CA 1
ATOM 1518 C C . GLY A 1 197 ? -7.191 -13.232 -3.255 1.00 89.88 197 GLY A C 1
ATOM 1519 O O . GLY A 1 197 ? -7.319 -13.747 -2.140 1.00 89.88 197 GLY A O 1
ATOM 1520 N N . ALA A 1 198 ? -7.585 -11.990 -3.523 1.00 94.81 198 ALA A N 1
ATOM 1521 C CA . ALA A 1 198 ? -8.233 -11.106 -2.561 1.00 94.81 198 ALA A CA 1
ATOM 1522 C C . ALA A 1 198 ? -9.540 -11.698 -2.017 1.00 94.81 198 ALA A C 1
ATOM 1524 O O . ALA A 1 198 ? -9.817 -11.576 -0.825 1.00 94.81 198 ALA A O 1
ATOM 1525 N N . THR A 1 199 ? -10.297 -12.408 -2.862 1.00 97.69 199 THR A N 1
ATOM 1526 C CA . THR A 1 199 ? -11.517 -13.122 -2.457 1.00 97.69 199 THR A CA 1
ATOM 1527 C C . THR A 1 199 ? -11.216 -14.092 -1.313 1.00 97.69 199 THR A C 1
ATOM 1529 O O . THR A 1 199 ? -11.887 -14.073 -0.283 1.00 97.69 199 THR A O 1
ATOM 1532 N N . GLY A 1 200 ? -10.180 -14.922 -1.458 1.00 97.44 200 GLY A N 1
ATOM 1533 C CA . GLY A 1 200 ? -9.778 -15.875 -0.427 1.00 97.44 200 GLY A CA 1
ATOM 1534 C C . GLY A 1 200 ? -9.280 -15.208 0.851 1.00 97.44 200 GLY A C 1
ATOM 1535 O O . GLY A 1 200 ? -9.651 -15.651 1.935 1.00 97.44 200 GLY A O 1
ATOM 1536 N N . VAL A 1 201 ? -8.495 -14.133 0.736 1.00 97.31 201 VAL A N 1
ATOM 1537 C CA . VAL A 1 201 ? -8.017 -13.350 1.890 1.00 97.31 201 VAL A CA 1
ATOM 1538 C C . VAL A 1 201 ? -9.194 -12.803 2.703 1.00 97.31 201 VAL A C 1
ATOM 1540 O O . VAL A 1 201 ? -9.270 -13.030 3.907 1.00 97.31 201 VAL A O 1
ATOM 1543 N N . ILE A 1 202 ? -10.149 -12.134 2.057 1.00 98.56 202 ILE A N 1
ATOM 1544 C CA . ILE A 1 202 ? -11.272 -11.489 2.753 1.00 98.56 202 ILE A CA 1
ATOM 1545 C C . ILE A 1 202 ? -12.215 -12.528 3.368 1.00 98.56 202 ILE A C 1
ATOM 1547 O O . ILE A 1 202 ? -12.633 -12.375 4.514 1.00 98.56 202 ILE A O 1
ATOM 1551 N N . LEU A 1 203 ? -12.515 -13.621 2.660 1.00 98.44 203 LEU A N 1
ATOM 1552 C CA . LEU A 1 203 ? -13.372 -14.675 3.209 1.00 98.44 203 LEU A CA 1
ATOM 1553 C C . LEU A 1 203 ? -12.715 -15.405 4.386 1.00 98.44 203 LEU A C 1
ATOM 1555 O O . LEU A 1 203 ? -13.402 -15.714 5.354 1.00 98.44 203 LEU A O 1
ATOM 1559 N N . ARG A 1 204 ? -11.395 -15.637 4.357 1.00 97.88 204 ARG A N 1
ATOM 1560 C CA . ARG A 1 204 ? -10.673 -16.205 5.509 1.00 97.88 204 ARG A CA 1
ATOM 1561 C C . ARG A 1 204 ? -10.632 -15.244 6.696 1.00 97.88 204 ARG A C 1
ATOM 1563 O O . ARG A 1 204 ? -10.790 -15.689 7.829 1.00 97.88 204 ARG A O 1
ATOM 1570 N N . ALA A 1 205 ? -10.523 -13.941 6.447 1.00 97.81 205 ALA A N 1
ATOM 1571 C CA . ALA A 1 205 ? -10.666 -12.928 7.488 1.00 97.81 205 ALA A CA 1
ATOM 1572 C C . ALA A 1 205 ? -12.080 -12.900 8.094 1.00 97.81 205 ALA A C 1
ATOM 1574 O O . ALA A 1 205 ? -12.237 -12.697 9.292 1.00 97.81 205 ALA A O 1
ATOM 1575 N N . PHE A 1 206 ? -13.130 -13.138 7.306 1.00 98.00 206 PHE A N 1
ATOM 1576 C CA . PHE A 1 206 ? -14.477 -13.292 7.862 1.00 98.00 206 PHE A CA 1
ATOM 1577 C C . PHE A 1 206 ? -14.606 -14.588 8.666 1.00 98.00 206 PHE A C 1
ATOM 1579 O O . PHE A 1 206 ? -15.191 -14.576 9.747 1.00 98.00 206 PHE A O 1
ATOM 1586 N N . ASP A 1 207 ? -14.038 -15.692 8.183 1.00 97.00 207 ASP A N 1
ATOM 1587 C CA . ASP A 1 207 ? -14.061 -16.980 8.881 1.00 97.00 207 ASP A CA 1
ATOM 1588 C C . ASP A 1 207 ? -13.315 -16.921 10.223 1.00 97.00 207 ASP A C 1
ATOM 1590 O O . ASP A 1 207 ? -13.809 -17.471 11.209 1.00 97.00 207 ASP A O 1
ATOM 1594 N N . SER A 1 208 ? -12.194 -16.194 10.310 1.00 95.69 208 SER A N 1
ATOM 1595 C CA . SER A 1 208 ? -11.458 -15.993 11.571 1.00 95.69 208 SER A CA 1
ATOM 1596 C C . SER A 1 208 ? -12.260 -15.203 12.613 1.00 95.69 208 SER A C 1
ATOM 1598 O O . SER A 1 208 ? -12.054 -15.364 13.814 1.00 95.69 208 SER A O 1
ATOM 1600 N N . LEU A 1 209 ? -13.247 -14.420 12.167 1.00 95.38 209 LEU A N 1
ATOM 1601 C CA . LEU A 1 209 ? -14.230 -13.735 13.010 1.00 95.38 209 LEU A CA 1
ATOM 1602 C C . LEU A 1 209 ? -15.484 -14.590 13.291 1.00 95.38 209 LEU A C 1
ATOM 1604 O O . LEU A 1 209 ? -16.462 -14.100 13.865 1.00 95.38 209 LEU A O 1
ATOM 1608 N N . GLY A 1 210 ? -15.478 -15.865 12.892 1.00 95.94 210 GLY A N 1
ATOM 1609 C CA . GLY A 1 210 ? -16.609 -16.782 13.013 1.00 95.94 210 GLY A CA 1
ATOM 1610 C C . GLY A 1 210 ? -17.718 -16.521 11.989 1.00 95.94 210 GLY A C 1
ATOM 1611 O O . GLY A 1 210 ? -18.893 -16.718 12.317 1.00 95.94 210 GLY A O 1
ATOM 1612 N N . GLY A 1 211 ? -17.354 -16.051 10.794 1.00 97.25 211 GLY A N 1
ATOM 1613 C CA . GLY A 1 211 ? -18.244 -15.643 9.706 1.00 97.25 211 GLY A CA 1
ATOM 1614 C C . GLY A 1 211 ? -18.651 -14.168 9.777 1.00 97.25 211 GLY A C 1
ATOM 1615 O O . GLY A 1 211 ? -18.516 -13.513 10.812 1.00 97.25 211 GLY A O 1
ATOM 1616 N N . PHE A 1 212 ? -19.194 -13.628 8.681 1.00 97.50 212 PHE A N 1
ATOM 1617 C CA . PHE A 1 212 ? -19.695 -12.252 8.671 1.00 97.50 212 PHE A CA 1
ATOM 1618 C C . PHE A 1 212 ? -20.957 -12.111 9.530 1.00 97.50 212 PHE A C 1
ATOM 1620 O O . PHE A 1 212 ? -21.951 -12.812 9.337 1.00 97.50 212 PHE A O 1
ATOM 1627 N N . LYS A 1 213 ? -20.907 -11.190 10.491 1.00 96.69 213 LYS A N 1
ATOM 1628 C CA . LYS A 1 213 ? -21.920 -10.951 11.524 1.00 96.69 213 LYS A CA 1
ATOM 1629 C C . LYS A 1 213 ? -22.049 -9.454 11.792 1.00 96.69 213 LYS A C 1
ATOM 1631 O O . LYS A 1 213 ? -22.078 -9.046 12.948 1.00 96.69 213 LYS A O 1
ATOM 1636 N N . ASN A 1 214 ? -22.058 -8.622 10.747 1.00 95.75 214 ASN A N 1
ATOM 1637 C CA . ASN A 1 214 ? -22.072 -7.157 10.861 1.00 95.75 214 ASN A CA 1
ATOM 1638 C C . ASN A 1 214 ? -20.959 -6.655 11.792 1.00 95.75 214 ASN A C 1
ATOM 1640 O O . ASN A 1 214 ? -21.233 -6.011 12.800 1.00 95.75 214 ASN A O 1
ATOM 1644 N N . GLN A 1 215 ? -19.712 -7.070 11.579 1.00 96.62 215 GLN A N 1
ATOM 1645 C CA . GLN A 1 215 ? -18.588 -6.568 12.368 1.00 96.62 215 GLN A CA 1
ATOM 1646 C C . GLN A 1 215 ? -18.334 -5.090 12.057 1.00 96.62 215 GLN A C 1
ATOM 1648 O O . GLN A 1 215 ? -18.576 -4.631 10.938 1.00 96.62 215 GLN A O 1
ATOM 1653 N N . GLY A 1 216 ? -17.817 -4.359 13.047 1.00 95.31 216 GLY A N 1
ATOM 1654 C CA . GLY A 1 216 ? -17.398 -2.975 12.850 1.00 95.31 216 GLY A CA 1
ATOM 1655 C C . GLY A 1 216 ? -16.230 -2.886 11.868 1.00 95.31 216 GLY A C 1
ATOM 1656 O O . GLY A 1 216 ? -15.397 -3.789 11.795 1.00 95.31 216 GLY A O 1
ATOM 1657 N N . GLU A 1 217 ? -16.130 -1.779 11.138 1.00 96.94 217 GLU A N 1
ATOM 1658 C CA . GLU A 1 217 ? -15.119 -1.615 10.085 1.00 96.94 217 GLU A CA 1
ATOM 1659 C C . GLU A 1 217 ? -13.684 -1.807 10.595 1.00 96.94 217 GLU A C 1
ATOM 1661 O O . GLU A 1 217 ? -12.896 -2.505 9.967 1.00 96.94 217 GLU A O 1
ATOM 1666 N N . ALA A 1 218 ? -13.356 -1.269 11.777 1.00 95.88 218 ALA A N 1
ATOM 1667 C CA . ALA A 1 218 ? -12.034 -1.439 12.381 1.00 95.88 218 ALA A CA 1
ATOM 1668 C C . ALA A 1 218 ? -11.689 -2.916 12.653 1.00 95.88 218 ALA A C 1
ATOM 1670 O O . ALA A 1 218 ? -10.524 -3.296 12.564 1.00 95.88 218 ALA A O 1
ATOM 1671 N N . GLN A 1 219 ? -12.686 -3.749 12.972 1.00 96.25 219 GLN A N 1
ATOM 1672 C CA . GLN A 1 219 ? -12.510 -5.188 13.181 1.00 96.25 219 GLN A CA 1
ATOM 1673 C C . GLN A 1 219 ? -12.289 -5.914 11.848 1.00 96.25 219 GLN A C 1
ATOM 1675 O O . GLN A 1 219 ? -11.428 -6.787 11.771 1.00 96.25 219 GLN A O 1
ATOM 1680 N N . LEU A 1 220 ? -13.021 -5.529 10.796 1.00 98.31 220 LEU A N 1
ATOM 1681 C CA . LEU A 1 220 ? -12.829 -6.079 9.451 1.00 98.31 220 LEU A CA 1
ATOM 1682 C C . LEU A 1 220 ? -11.450 -5.725 8.886 1.00 98.31 220 LEU A C 1
ATOM 1684 O O . LEU A 1 220 ? -10.754 -6.613 8.402 1.00 98.31 220 LEU A O 1
ATOM 1688 N N . ILE A 1 221 ? -11.032 -4.459 8.998 1.00 98.38 221 ILE A N 1
ATOM 1689 C CA . ILE A 1 221 ? -9.701 -3.994 8.580 1.00 98.38 221 ILE A CA 1
ATOM 1690 C C . ILE A 1 221 ? -8.619 -4.832 9.271 1.00 98.38 221 ILE A C 1
ATOM 1692 O O . ILE A 1 221 ? -7.777 -5.420 8.596 1.00 98.38 221 ILE A O 1
ATOM 1696 N N . GLN A 1 222 ? -8.671 -4.947 10.602 1.00 96.31 222 GLN A N 1
ATOM 1697 C CA . GLN A 1 222 ? -7.682 -5.713 11.366 1.00 96.31 222 GLN A CA 1
ATOM 1698 C C . GLN A 1 222 ? -7.657 -7.195 10.973 1.00 96.31 222 GLN A C 1
ATOM 1700 O O . GLN A 1 222 ? -6.577 -7.744 10.784 1.00 96.31 222 GLN A O 1
ATOM 1705 N N . ALA A 1 223 ? -8.815 -7.839 10.795 1.00 97.44 223 ALA A N 1
ATOM 1706 C CA . ALA A 1 223 ? -8.868 -9.249 10.407 1.00 97.44 223 ALA A CA 1
ATOM 1707 C C . ALA A 1 223 ? -8.318 -9.496 8.991 1.00 97.44 223 ALA A C 1
ATOM 1709 O O . ALA A 1 223 ? -7.602 -10.473 8.774 1.00 97.44 223 ALA A O 1
ATOM 1710 N N . ILE A 1 224 ? -8.615 -8.610 8.033 1.00 98.44 224 ILE A N 1
ATOM 1711 C CA . ILE A 1 224 ? -8.093 -8.705 6.661 1.00 98.44 224 ILE A CA 1
ATOM 1712 C C . ILE A 1 224 ? -6.571 -8.560 6.659 1.00 98.44 224 ILE A C 1
ATOM 1714 O O . ILE A 1 224 ? -5.879 -9.334 5.992 1.00 98.44 224 ILE A O 1
ATOM 1718 N N . TYR A 1 225 ? -6.041 -7.602 7.423 1.00 97.06 225 TYR A N 1
ATOM 1719 C CA . TYR A 1 225 ? -4.600 -7.403 7.509 1.00 97.06 225 TYR A CA 1
ATOM 1720 C C . TYR A 1 225 ? -3.890 -8.527 8.261 1.00 97.06 225 TYR A C 1
ATOM 1722 O O . TYR A 1 225 ? -2.887 -9.014 7.749 1.00 97.06 225 TYR A O 1
ATOM 1730 N N . ALA A 1 226 ? -4.456 -9.031 9.362 1.00 96.12 226 ALA A N 1
ATOM 1731 C CA . ALA A 1 226 ? -3.934 -10.204 10.065 1.00 96.12 226 ALA A CA 1
ATOM 1732 C C . ALA A 1 226 ? -3.844 -11.436 9.149 1.00 96.12 226 ALA A C 1
ATOM 1734 O O . ALA A 1 226 ? -2.849 -12.156 9.180 1.00 96.12 226 ALA A O 1
ATOM 1735 N N . GLU A 1 227 ? -4.844 -11.653 8.287 1.00 96.44 227 GLU A N 1
ATOM 1736 C CA . GLU A 1 227 ? -4.811 -12.738 7.306 1.00 96.44 227 GLU A CA 1
ATOM 1737 C C . GLU A 1 227 ? -3.724 -12.499 6.249 1.00 96.44 227 GLU A C 1
ATOM 1739 O O . GLU A 1 227 ? -2.890 -13.372 6.024 1.00 96.44 227 GLU A O 1
ATOM 1744 N N . CYS A 1 228 ? -3.687 -11.334 5.594 1.00 94.25 228 CYS A N 1
ATOM 1745 C CA . CYS A 1 228 ? -2.736 -11.102 4.497 1.00 94.25 228 CYS A CA 1
ATOM 1746 C C . CYS A 1 228 ? -1.280 -10.897 4.954 1.00 94.25 228 CYS A C 1
ATOM 1748 O O . CYS A 1 228 ? -0.369 -11.064 4.142 1.00 94.25 228 CYS A O 1
ATOM 1750 N N . SER A 1 229 ? -1.051 -10.585 6.234 1.00 94.25 229 SER A N 1
ATOM 1751 C CA . SER A 1 229 ? 0.281 -10.488 6.837 1.00 94.25 229 SER A CA 1
ATOM 1752 C C . SER A 1 229 ? 0.735 -11.767 7.544 1.00 94.25 229 SER A C 1
ATOM 1754 O O . SER A 1 229 ? 1.795 -11.755 8.170 1.00 94.25 229 SER A O 1
ATOM 1756 N N . LYS A 1 230 ? -0.062 -12.843 7.508 1.00 94.44 230 LYS A N 1
ATOM 1757 C CA . LYS A 1 230 ? 0.188 -14.036 8.321 1.00 94.44 230 LYS A CA 1
ATOM 1758 C C . LYS A 1 230 ? 1.542 -14.679 8.026 1.00 94.44 230 LYS A C 1
ATOM 1760 O O . LYS A 1 230 ? 1.995 -14.744 6.875 1.00 94.44 230 LYS A O 1
ATOM 1765 N N . LEU A 1 231 ? 2.158 -15.195 9.079 1.00 94.94 231 LEU A N 1
ATOM 1766 C CA . LEU A 1 231 ? 3.462 -15.835 9.022 1.00 94.94 231 LEU A CA 1
ATOM 1767 C C . LEU A 1 231 ? 3.332 -17.348 9.098 1.00 94.94 231 LEU A C 1
ATOM 1769 O O . LEU A 1 231 ? 2.378 -17.910 9.631 1.00 94.94 231 LEU A O 1
ATOM 1773 N N . GLU A 1 232 ? 4.351 -18.008 8.582 1.00 89.31 232 GLU A N 1
ATOM 1774 C CA . GLU A 1 232 ? 4.537 -19.437 8.692 1.00 89.31 232 GLU A CA 1
ATOM 1775 C C . GLU A 1 232 ? 5.975 -19.779 9.099 1.00 89.31 232 GLU A C 1
ATOM 1777 O O . GLU A 1 232 ? 6.861 -18.922 9.189 1.00 89.31 232 GLU A O 1
ATOM 1782 N N . THR A 1 233 ? 6.201 -21.061 9.372 1.00 87.50 233 THR A N 1
ATOM 1783 C CA . THR A 1 233 ? 7.462 -21.575 9.924 1.00 87.50 233 THR A CA 1
ATOM 1784 C C . THR A 1 233 ? 8.143 -22.592 9.020 1.00 87.50 233 THR A C 1
ATOM 1786 O O . THR A 1 233 ? 9.238 -23.056 9.344 1.00 87.50 233 THR A O 1
ATOM 1789 N N . GLN A 1 234 ? 7.518 -22.944 7.890 1.00 86.75 234 GLN A N 1
ATOM 1790 C CA . GLN A 1 234 ? 8.073 -23.910 6.947 1.00 86.75 234 GLN A CA 1
ATOM 1791 C C . GLN A 1 234 ? 9.390 -23.409 6.341 1.00 86.75 234 GLN A C 1
ATOM 1793 O O . GLN A 1 234 ? 10.305 -24.203 6.112 1.00 86.75 234 GLN A O 1
ATOM 1798 N N . TYR A 1 235 ? 9.490 -22.100 6.108 1.00 87.69 235 TYR A N 1
ATOM 1799 C CA . TYR A 1 235 ? 10.664 -21.439 5.550 1.00 87.69 235 TYR A CA 1
ATOM 1800 C C . TYR A 1 235 ? 11.194 -20.368 6.509 1.00 87.69 235 TYR A C 1
ATOM 1802 O O . TYR A 1 235 ? 10.451 -19.798 7.307 1.00 87.69 235 TYR A O 1
ATOM 1810 N N . LYS A 1 236 ? 12.502 -20.107 6.428 1.00 90.12 236 LYS A N 1
ATOM 1811 C CA . LYS A 1 236 ? 13.236 -19.180 7.305 1.00 90.12 236 LYS A CA 1
ATOM 1812 C C . LYS A 1 236 ? 13.845 -18.041 6.495 1.00 90.12 236 LYS A C 1
ATOM 1814 O O . LYS A 1 236 ? 15.053 -17.814 6.540 1.00 90.12 236 LYS A O 1
ATOM 1819 N N . ASP A 1 237 ? 13.020 -17.379 5.696 1.00 86.81 237 ASP A N 1
ATOM 1820 C CA . ASP A 1 237 ? 13.509 -16.438 4.691 1.00 86.81 237 ASP A CA 1
ATOM 1821 C C . ASP A 1 237 ? 13.911 -15.095 5.315 1.00 86.81 237 ASP A C 1
ATOM 1823 O O . ASP A 1 237 ? 14.933 -14.522 4.941 1.00 86.81 237 ASP A O 1
ATOM 1827 N N . MET A 1 238 ? 13.143 -14.593 6.289 1.00 89.12 238 MET A N 1
ATOM 1828 C CA . MET A 1 238 ? 13.376 -13.283 6.903 1.00 89.12 238 MET A CA 1
ATOM 1829 C C . MET A 1 238 ? 14.514 -13.329 7.933 1.00 89.12 238 MET A C 1
ATOM 1831 O O . MET A 1 238 ? 14.377 -13.926 9.001 1.00 89.12 238 MET A O 1
ATOM 1835 N N . GLN A 1 239 ? 15.639 -12.678 7.612 1.00 86.44 239 GLN A N 1
ATOM 1836 C CA . GLN A 1 239 ? 16.885 -12.756 8.394 1.00 86.44 239 GLN A CA 1
ATOM 1837 C C . GLN A 1 239 ? 17.510 -11.401 8.778 1.00 86.44 239 GLN A C 1
ATOM 1839 O O . GLN A 1 239 ? 18.481 -11.370 9.536 1.00 86.44 239 GLN A O 1
ATOM 1844 N N . ASN A 1 240 ? 16.968 -10.282 8.287 1.00 82.44 240 ASN A N 1
ATOM 1845 C CA . ASN A 1 240 ? 17.528 -8.940 8.505 1.00 82.44 240 ASN A CA 1
ATOM 1846 C C . ASN A 1 240 ? 17.184 -8.350 9.896 1.00 82.44 240 ASN A C 1
ATOM 1848 O O . ASN A 1 240 ? 16.379 -8.896 10.658 1.00 82.44 240 ASN A O 1
ATOM 1852 N N . LEU A 1 241 ? 17.791 -7.202 10.231 1.00 83.50 241 LEU A N 1
ATOM 1853 C CA . LEU A 1 241 ? 17.594 -6.535 11.528 1.00 83.50 241 LEU A CA 1
ATOM 1854 C C . LEU A 1 241 ? 16.160 -6.031 11.752 1.00 83.50 241 LEU A C 1
ATOM 1856 O O . LEU A 1 241 ? 15.702 -6.031 12.897 1.00 83.50 241 LEU A O 1
ATOM 1860 N N . THR A 1 242 ? 15.437 -5.644 10.696 1.00 85.75 242 THR A N 1
ATOM 1861 C CA . THR A 1 242 ? 14.019 -5.256 10.795 1.00 85.75 242 THR A CA 1
ATOM 1862 C C . THR A 1 242 ? 13.153 -6.460 11.177 1.00 85.75 242 THR A C 1
ATOM 1864 O O . THR A 1 242 ? 12.302 -6.349 12.060 1.00 85.75 242 THR A O 1
ATOM 1867 N N . ALA A 1 243 ? 13.416 -7.637 10.603 1.00 89.56 243 ALA A N 1
ATOM 1868 C CA . ALA A 1 243 ? 12.743 -8.879 10.979 1.00 89.56 243 ALA A CA 1
ATOM 1869 C C . ALA A 1 243 ? 13.041 -9.277 12.433 1.00 89.56 243 ALA A C 1
ATOM 1871 O O . ALA A 1 243 ? 12.139 -9.687 13.164 1.00 89.56 243 ALA A O 1
ATOM 1872 N N . SER A 1 244 ? 14.289 -9.105 12.883 1.00 89.56 244 SER A N 1
ATOM 1873 C CA . SER A 1 244 ? 14.658 -9.303 14.292 1.00 89.56 244 SER A CA 1
ATOM 1874 C C . SER A 1 244 ? 13.869 -8.362 15.207 1.00 89.56 244 SER A C 1
ATOM 1876 O O . SER A 1 244 ? 13.201 -8.829 16.125 1.00 89.56 244 SER A O 1
ATOM 1878 N N . LYS A 1 245 ? 13.842 -7.058 14.896 1.00 90.44 245 LYS A N 1
ATOM 1879 C CA . LYS A 1 245 ? 13.107 -6.025 15.646 1.00 90.44 245 LYS A CA 1
ATOM 1880 C C . LYS A 1 245 ? 11.635 -6.385 15.858 1.00 90.44 245 LYS A C 1
ATOM 1882 O O . LYS A 1 245 ? 11.142 -6.294 16.982 1.00 90.44 245 LYS A O 1
ATOM 1887 N N . TYR A 1 246 ? 10.951 -6.817 14.800 1.00 92.94 246 TYR A N 1
ATOM 1888 C CA . TYR A 1 246 ? 9.545 -7.226 14.870 1.00 92.94 246 TYR A CA 1
ATOM 1889 C C . TYR A 1 246 ? 9.332 -8.637 15.436 1.00 92.94 246 TYR A C 1
ATOM 1891 O O . TYR A 1 246 ? 8.193 -9.047 15.588 1.00 92.94 246 TYR A O 1
ATOM 1899 N N . GLY A 1 247 ? 10.381 -9.391 15.776 1.00 92.88 247 GLY A N 1
ATOM 1900 C CA . GLY A 1 247 ? 10.232 -10.752 16.309 1.00 92.88 247 GLY A CA 1
ATOM 1901 C C . GLY A 1 247 ? 9.858 -11.804 15.259 1.00 92.88 247 GLY A C 1
ATOM 1902 O O . GLY A 1 247 ? 9.397 -12.889 15.607 1.00 92.88 247 GLY A O 1
ATOM 1903 N N . ILE A 1 248 ? 10.062 -11.496 13.976 1.00 93.94 248 ILE A N 1
ATOM 1904 C CA . ILE A 1 248 ? 9.671 -12.328 12.824 1.00 93.94 248 ILE A CA 1
ATOM 1905 C C . ILE A 1 248 ? 10.872 -12.956 12.104 1.00 93.94 248 ILE A C 1
ATOM 1907 O O . ILE A 1 248 ? 10.727 -13.529 11.025 1.00 93.94 248 ILE A O 1
ATOM 1911 N N . LYS A 1 249 ? 12.074 -12.854 12.684 1.00 91.19 249 LYS A N 1
ATOM 1912 C CA . LYS A 1 249 ? 13.263 -13.559 12.191 1.00 91.19 249 LYS A CA 1
ATOM 1913 C C . LYS A 1 249 ? 13.011 -15.072 12.165 1.00 91.19 249 LYS A C 1
ATOM 1915 O O . LYS A 1 249 ? 12.308 -15.598 13.025 1.00 91.19 249 LYS A O 1
ATOM 1920 N N . ASP A 1 250 ? 13.581 -15.763 11.178 1.00 90.94 250 ASP A N 1
ATOM 1921 C CA . ASP A 1 250 ? 13.381 -17.202 10.944 1.00 90.94 250 ASP A CA 1
ATOM 1922 C C . ASP A 1 250 ? 11.932 -17.599 10.605 1.00 90.94 250 ASP A C 1
ATOM 1924 O O . ASP A 1 250 ? 11.541 -18.758 10.772 1.00 90.94 250 ASP A O 1
ATOM 1928 N N . ARG A 1 251 ? 11.135 -16.650 10.106 1.00 92.94 251 ARG A N 1
ATOM 1929 C CA . ARG A 1 251 ? 9.791 -16.888 9.569 1.00 92.94 251 ARG A CA 1
ATOM 1930 C C . ARG A 1 251 ? 9.742 -16.579 8.075 1.00 92.94 251 ARG A C 1
ATOM 1932 O O . ARG A 1 251 ? 10.675 -16.011 7.499 1.00 92.94 251 ARG A O 1
ATOM 1939 N N . SER A 1 252 ? 8.613 -16.925 7.475 1.00 92.81 252 SER A N 1
ATOM 1940 C CA . SER A 1 252 ? 8.253 -16.568 6.108 1.00 92.81 252 SER A CA 1
ATOM 1941 C C . SER A 1 252 ? 6.811 -16.068 6.071 1.00 92.81 252 SER A C 1
ATOM 1943 O O . SER A 1 252 ? 5.994 -16.482 6.896 1.00 92.81 252 SER A O 1
ATOM 1945 N N . MET A 1 253 ? 6.481 -15.154 5.163 1.00 91.81 253 MET A N 1
ATOM 1946 C CA . MET A 1 253 ? 5.093 -14.740 4.951 1.00 91.81 253 MET A CA 1
ATOM 1947 C C . MET A 1 253 ? 4.357 -15.801 4.134 1.00 91.81 253 MET A C 1
ATOM 1949 O O . MET A 1 253 ? 4.790 -16.147 3.036 1.00 91.81 253 MET A O 1
ATOM 1953 N N . ALA A 1 254 ? 3.190 -16.251 4.597 1.00 90.31 254 ALA A N 1
ATOM 1954 C CA . ALA A 1 254 ? 2.481 -17.370 3.964 1.00 90.31 254 ALA A CA 1
ATOM 1955 C C . ALA A 1 254 ? 2.080 -17.103 2.501 1.00 90.31 254 ALA A C 1
ATOM 1957 O O . ALA A 1 254 ? 1.974 -18.029 1.701 1.00 90.31 254 ALA A O 1
ATOM 1958 N N . TYR A 1 255 ? 1.855 -15.833 2.155 1.00 87.12 255 TYR A N 1
ATOM 1959 C CA . TYR A 1 255 ? 1.523 -15.395 0.799 1.00 87.12 255 TYR A CA 1
ATOM 1960 C C . TYR A 1 255 ? 2.733 -14.916 -0.007 1.00 87.12 255 TYR A C 1
ATOM 1962 O O . TYR A 1 255 ? 2.540 -14.496 -1.133 1.00 87.12 255 TYR A O 1
ATOM 1970 N N . PHE A 1 256 ? 3.956 -14.935 0.530 1.00 84.00 256 PHE A N 1
ATOM 1971 C CA . PHE A 1 256 ? 5.145 -14.386 -0.148 1.00 84.00 256 PHE A CA 1
ATOM 1972 C C . PHE A 1 256 ? 6.403 -15.247 0.054 1.00 84.00 256 PHE A C 1
ATOM 1974 O O . PHE A 1 256 ? 7.519 -14.792 -0.182 1.00 84.00 256 PHE A O 1
ATOM 1981 N N . ASN A 1 257 ? 6.240 -16.514 0.443 1.00 83.38 257 ASN A N 1
ATOM 1982 C CA . ASN A 1 257 ? 7.337 -17.444 0.747 1.00 83.38 257 ASN A CA 1
ATOM 1983 C C . ASN A 1 257 ? 8.219 -17.840 -0.456 1.00 83.38 257 ASN A C 1
ATOM 1985 O O . ASN A 1 257 ? 9.218 -18.550 -0.319 1.00 83.38 257 ASN A O 1
ATOM 1989 N N . ALA A 1 258 ? 7.863 -17.388 -1.659 1.00 77.69 258 ALA A N 1
ATOM 1990 C CA . ALA A 1 258 ? 8.691 -17.522 -2.850 1.00 77.69 258 ALA A CA 1
ATOM 1991 C C . ALA A 1 258 ? 9.679 -16.354 -3.027 1.00 77.69 258 ALA A C 1
ATOM 1993 O O . ALA A 1 258 ? 10.667 -16.518 -3.746 1.00 77.69 258 ALA A O 1
ATOM 1994 N N . ASN A 1 259 ? 9.429 -15.209 -2.383 1.00 74.94 259 ASN A N 1
ATOM 1995 C CA . ASN A 1 259 ? 10.230 -13.989 -2.484 1.00 74.94 259 ASN A CA 1
ATOM 1996 C C . ASN A 1 259 ? 11.433 -14.004 -1.524 1.00 74.94 259 ASN A C 1
ATOM 1998 O O . ASN A 1 259 ? 11.497 -14.820 -0.603 1.00 74.94 259 ASN A O 1
ATOM 2002 N N . SER A 1 260 ? 12.392 -13.089 -1.716 1.00 76.06 260 SER A N 1
ATOM 2003 C CA . SER A 1 260 ? 13.530 -12.937 -0.800 1.00 76.06 260 SER A CA 1
ATOM 2004 C C . SER A 1 260 ? 13.082 -12.468 0.590 1.00 76.06 260 SER A C 1
ATOM 2006 O O . SER A 1 260 ? 12.053 -11.811 0.754 1.00 76.06 260 SER A O 1
ATOM 2008 N N . GLY A 1 261 ? 13.869 -12.787 1.619 1.00 79.00 261 GLY A N 1
ATOM 2009 C CA . GLY A 1 261 ? 13.561 -12.397 2.998 1.00 79.00 261 GLY A CA 1
ATOM 2010 C C . GLY A 1 261 ? 13.465 -10.888 3.214 1.00 79.00 261 GLY A C 1
ATOM 2011 O O . GLY A 1 261 ? 12.670 -10.428 4.036 1.00 79.00 261 GLY A O 1
ATOM 2012 N N . GLY A 1 262 ? 14.256 -10.113 2.468 1.00 75.88 262 GLY A N 1
ATOM 2013 C CA . GLY A 1 262 ? 14.203 -8.653 2.472 1.00 75.88 262 GLY A CA 1
ATOM 2014 C C . GLY A 1 262 ? 12.855 -8.125 1.984 1.00 75.88 262 GLY A C 1
ATOM 2015 O O . GLY A 1 262 ? 12.181 -7.391 2.710 1.00 75.88 262 GLY A O 1
ATOM 2016 N N . VAL A 1 263 ? 12.402 -8.610 0.822 1.00 76.19 263 VAL A N 1
ATOM 2017 C CA . VAL A 1 263 ? 11.062 -8.328 0.289 1.00 76.19 263 VAL A CA 1
ATOM 2018 C C . VAL A 1 263 ? 9.981 -8.707 1.294 1.00 76.19 263 VAL A C 1
ATOM 2020 O O . VAL A 1 263 ? 9.133 -7.879 1.616 1.00 76.19 263 VAL A O 1
ATOM 2023 N N . GLN A 1 264 ? 10.012 -9.931 1.825 1.00 85.81 264 GLN A N 1
ATOM 2024 C CA . GLN A 1 264 ? 8.991 -10.395 2.766 1.00 85.81 264 GLN A CA 1
ATOM 2025 C C . GLN A 1 264 ? 8.917 -9.508 4.017 1.00 85.81 264 GLN A C 1
ATOM 2027 O O . GLN A 1 264 ? 7.831 -9.136 4.444 1.00 85.81 264 GLN A O 1
ATOM 2032 N N . THR A 1 265 ? 10.059 -9.086 4.566 1.00 84.62 265 THR A N 1
ATOM 2033 C CA . THR A 1 265 ? 10.090 -8.188 5.737 1.00 84.62 265 THR A CA 1
ATOM 2034 C C . THR A 1 265 ? 9.471 -6.825 5.426 1.00 84.62 265 THR A C 1
ATOM 2036 O O . THR A 1 265 ? 8.788 -6.214 6.255 1.00 84.62 265 THR A O 1
ATOM 2039 N N . ALA A 1 266 ? 9.707 -6.332 4.218 1.00 77.50 266 ALA A N 1
ATOM 2040 C CA . ALA A 1 266 ? 9.209 -5.048 3.776 1.00 77.50 266 ALA A CA 1
ATOM 2041 C C . ALA A 1 266 ? 7.691 -5.093 3.498 1.00 77.50 266 ALA A C 1
ATOM 2043 O O . ALA A 1 266 ? 6.951 -4.204 3.929 1.00 77.50 266 ALA A O 1
ATOM 2044 N N . VAL A 1 267 ? 7.205 -6.180 2.888 1.00 82.69 267 VAL A N 1
ATOM 2045 C CA . VAL A 1 267 ? 5.769 -6.466 2.733 1.00 82.69 267 VAL A CA 1
ATOM 2046 C C . VAL A 1 267 ? 5.095 -6.639 4.092 1.00 82.69 267 VAL A C 1
ATOM 2048 O O . VAL A 1 267 ? 4.031 -6.064 4.310 1.00 82.69 267 VAL A O 1
ATOM 2051 N N . TYR A 1 268 ? 5.723 -7.341 5.038 1.00 89.56 268 TYR A N 1
ATOM 2052 C CA . TYR A 1 268 ? 5.221 -7.451 6.409 1.00 89.56 268 TYR A CA 1
ATOM 2053 C C . TYR A 1 268 ? 5.069 -6.069 7.045 1.00 89.56 268 TYR A C 1
ATOM 2055 O O . TYR A 1 268 ? 4.009 -5.738 7.561 1.00 89.56 268 TYR A O 1
ATOM 2063 N N . SER A 1 269 ? 6.082 -5.210 6.929 1.00 86.31 269 SER A N 1
ATOM 2064 C CA . SER A 1 269 ? 6.020 -3.842 7.457 1.00 86.31 269 SER A CA 1
ATOM 2065 C C . SER A 1 269 ? 4.858 -3.040 6.848 1.00 86.31 269 SER A C 1
ATOM 2067 O O . SER A 1 269 ? 4.173 -2.305 7.556 1.00 86.31 269 SER A O 1
ATOM 2069 N N . ARG A 1 270 ? 4.570 -3.196 5.550 1.00 86.69 270 ARG A N 1
ATOM 2070 C CA . ARG A 1 270 ? 3.377 -2.603 4.920 1.00 86.69 270 ARG A CA 1
ATOM 2071 C C . ARG A 1 270 ? 2.088 -3.180 5.512 1.00 86.69 270 ARG A C 1
ATOM 2073 O O . ARG A 1 270 ? 1.271 -2.420 6.019 1.00 86.69 270 ARG A O 1
ATOM 2080 N N . LEU A 1 271 ? 1.906 -4.496 5.418 1.00 90.88 271 LEU A N 1
ATOM 2081 C CA . LEU A 1 271 ? 0.620 -5.164 5.646 1.00 90.88 271 LEU A CA 1
ATOM 2082 C C . LEU A 1 271 ? 0.273 -5.348 7.120 1.00 90.88 271 LEU A C 1
ATOM 2084 O O . LEU A 1 271 ? -0.898 -5.399 7.467 1.00 90.88 271 LEU A O 1
ATOM 2088 N N . HIS A 1 272 ? 1.273 -5.466 7.978 1.00 92.75 272 HIS A N 1
ATOM 2089 C CA . HIS A 1 272 ? 1.073 -5.707 9.396 1.00 92.75 272 HIS A CA 1
ATOM 2090 C C . HIS A 1 272 ? 1.090 -4.410 10.212 1.00 92.75 272 HIS A C 1
ATOM 2092 O O . HIS A 1 272 ? 0.404 -4.303 11.223 1.00 92.75 272 HIS A O 1
ATOM 2098 N N . VAL A 1 273 ? 1.848 -3.404 9.759 1.00 88.94 273 VAL A N 1
ATOM 2099 C CA . VAL A 1 273 ? 2.103 -2.188 10.546 1.00 88.94 273 VAL A CA 1
ATOM 2100 C C . VAL A 1 273 ? 1.482 -0.951 9.910 1.00 88.94 273 VAL A C 1
ATOM 2102 O O . VAL A 1 273 ? 0.669 -0.267 10.536 1.00 88.94 273 VAL A O 1
ATOM 2105 N N . ASN A 1 274 ? 1.871 -0.632 8.675 1.00 87.38 274 ASN A N 1
ATOM 2106 C CA . ASN A 1 274 ? 1.604 0.691 8.116 1.00 87.38 274 ASN A CA 1
ATOM 2107 C C . ASN A 1 274 ? 0.191 0.823 7.529 1.00 87.38 274 ASN A C 1
ATOM 2109 O O . ASN A 1 274 ? -0.623 1.598 8.023 1.00 87.38 274 ASN A O 1
ATOM 2113 N N . GLU A 1 275 ? -0.121 0.038 6.504 1.00 90.50 275 GLU A N 1
ATOM 2114 C CA . GLU A 1 275 ? -1.389 0.106 5.781 1.00 90.50 275 GLU A CA 1
ATOM 2115 C C . GLU A 1 275 ? -2.637 -0.161 6.652 1.00 90.50 275 GLU A C 1
ATOM 2117 O O . GLU A 1 275 ? -3.610 0.580 6.494 1.00 90.50 275 GLU A O 1
ATOM 2122 N N . PRO A 1 276 ? -2.657 -1.121 7.611 1.00 94.50 276 PRO A N 1
ATOM 2123 C CA . PRO A 1 276 ? -3.788 -1.258 8.538 1.00 94.50 276 PRO A CA 1
ATOM 2124 C C . PRO A 1 276 ? -4.007 -0.009 9.391 1.00 94.50 276 PRO A C 1
ATOM 2126 O O . PRO A 1 276 ? -5.147 0.395 9.621 1.00 94.50 276 PRO A O 1
ATOM 2129 N N . SER A 1 277 ? -2.924 0.618 9.846 1.00 93.50 277 SER A N 1
ATOM 2130 C CA . SER A 1 277 ? -2.994 1.836 10.652 1.00 93.50 277 SER A CA 1
ATOM 2131 C C . SER A 1 277 ? -3.504 3.017 9.829 1.00 93.50 277 SER A C 1
ATOM 2133 O O . SER A 1 277 ? -4.390 3.740 10.280 1.00 93.50 277 SER A O 1
ATOM 2135 N N . ASP A 1 278 ? -3.016 3.170 8.598 1.00 92.31 278 ASP A N 1
ATOM 2136 C CA . ASP A 1 278 ? -3.468 4.218 7.677 1.00 92.31 278 ASP A CA 1
ATOM 2137 C C . ASP A 1 278 ? -4.936 4.028 7.286 1.00 92.31 278 ASP A C 1
ATOM 2139 O O . ASP A 1 278 ? -5.690 4.998 7.241 1.00 92.31 278 ASP A O 1
ATOM 2143 N N . ALA A 1 279 ? -5.386 2.784 7.097 1.00 95.56 279 ALA A N 1
ATOM 2144 C CA . ALA A 1 279 ? -6.793 2.474 6.858 1.00 95.56 279 ALA A CA 1
ATOM 2145 C C . ALA A 1 279 ? -7.682 2.888 8.043 1.00 95.56 279 ALA A C 1
ATOM 2147 O O . ALA A 1 279 ? -8.780 3.407 7.841 1.00 95.56 279 ALA A O 1
ATOM 2148 N N . LEU A 1 280 ? -7.215 2.717 9.286 1.00 95.88 280 LEU A N 1
ATOM 2149 C CA . LEU A 1 280 ? -7.938 3.210 10.461 1.00 95.88 280 LEU A CA 1
ATOM 2150 C C . LEU A 1 280 ? -7.984 4.743 10.486 1.00 95.88 280 LEU A C 1
ATOM 2152 O O . LEU A 1 280 ? -9.061 5.305 10.673 1.00 95.88 280 LEU A O 1
ATOM 2156 N N . VAL A 1 281 ? -6.868 5.437 10.249 1.00 94.69 281 VAL A N 1
ATOM 2157 C CA . VAL A 1 281 ? -6.865 6.912 10.183 1.00 94.69 281 VAL A CA 1
ATOM 2158 C C . VAL A 1 281 ? -7.790 7.403 9.066 1.00 94.69 281 VAL A C 1
ATOM 2160 O O . VAL A 1 281 ? -8.593 8.311 9.295 1.00 94.69 281 VAL A O 1
ATOM 2163 N N . MET A 1 282 ? -7.750 6.775 7.888 1.00 95.25 282 MET A N 1
ATOM 2164 C CA . MET A 1 282 ? -8.646 7.063 6.768 1.00 95.25 282 MET A CA 1
ATOM 2165 C C . MET A 1 282 ? -10.109 6.871 7.163 1.00 95.25 282 MET A C 1
ATOM 2167 O O . MET A 1 282 ? -10.927 7.749 6.888 1.00 95.25 282 MET A O 1
ATOM 2171 N N . ARG A 1 283 ? -10.444 5.786 7.869 1.00 95.00 283 ARG A N 1
ATOM 2172 C CA . ARG A 1 283 ? -11.800 5.553 8.378 1.00 95.00 283 ARG A CA 1
ATOM 2173 C C . ARG A 1 283 ? -12.258 6.715 9.253 1.00 95.00 283 ARG A C 1
ATOM 2175 O O . ARG A 1 283 ? -13.286 7.327 8.975 1.00 95.00 283 ARG A O 1
ATOM 2182 N N . TYR A 1 284 ? -11.512 7.023 10.313 1.00 93.19 284 TYR A N 1
ATOM 2183 C CA . TYR A 1 284 ? -11.910 8.050 11.281 1.00 93.19 284 TYR A CA 1
ATOM 2184 C C . TYR A 1 284 ? -11.898 9.467 10.688 1.00 93.19 284 TYR A C 1
ATOM 2186 O O . TYR A 1 284 ? -12.677 10.314 11.119 1.00 93.19 284 TYR A O 1
ATOM 2194 N N . SER A 1 285 ? -11.073 9.718 9.668 1.00 92.56 285 SER A N 1
ATOM 2195 C CA . SER A 1 285 ? -11.039 10.993 8.937 1.00 92.56 285 SER A CA 1
ATOM 2196 C C . SER A 1 285 ? -12.240 11.193 8.011 1.00 92.56 285 SER A C 1
ATOM 2198 O O . SER A 1 285 ? -12.589 12.333 7.722 1.00 92.56 285 SER A O 1
ATOM 2200 N N . ASN A 1 286 ? -12.878 10.108 7.562 1.00 91.81 286 ASN A N 1
ATOM 2201 C CA . ASN A 1 286 ? -14.008 10.137 6.626 1.00 91.81 286 ASN A CA 1
ATOM 2202 C C . ASN A 1 286 ? -15.319 9.631 7.246 1.00 91.81 286 ASN A C 1
ATOM 2204 O O . ASN A 1 286 ? -16.280 9.359 6.531 1.00 91.81 286 ASN A O 1
ATOM 2208 N N . THR A 1 287 ? -15.373 9.508 8.574 1.00 88.25 287 THR A N 1
ATOM 2209 C CA . THR A 1 287 ? -16.583 9.121 9.302 1.00 88.25 287 THR A CA 1
ATOM 2210 C C . THR A 1 287 ? -17.150 10.326 10.041 1.00 88.25 287 THR A C 1
ATOM 2212 O O . THR A 1 287 ? -16.490 10.905 10.901 1.00 88.25 287 THR A O 1
ATOM 2215 N N . SER A 1 288 ? -18.402 10.677 9.745 1.00 84.81 288 SER A N 1
ATOM 2216 C CA . SER A 1 288 ? -19.157 11.696 10.478 1.00 84.81 288 SER A CA 1
ATOM 2217 C C . SER A 1 288 ? -20.458 11.088 10.986 1.00 84.81 288 SER A C 1
ATOM 2219 O O . SER A 1 288 ? -21.428 10.945 10.244 1.00 84.81 288 SER A O 1
ATOM 2221 N N . SER A 1 289 ? -20.456 10.667 12.249 1.00 88.69 289 SER A N 1
ATOM 2222 C CA . SER A 1 289 ? -21.619 10.060 12.888 1.00 88.69 289 SER A CA 1
ATOM 2223 C C . SER A 1 289 ? -22.368 11.109 13.731 1.00 88.69 289 SER A C 1
ATOM 2225 O O . SER A 1 289 ? -21.730 11.830 14.503 1.00 88.69 289 SER A O 1
ATOM 2227 N N . PRO A 1 290 ? -23.711 11.212 13.644 1.00 87.19 290 PRO A N 1
ATOM 2228 C CA . PRO A 1 290 ? -24.485 12.170 14.447 1.00 87.19 290 PRO A CA 1
ATOM 2229 C C . PRO A 1 290 ? -24.302 11.969 15.955 1.00 87.19 290 PRO A C 1
ATOM 2231 O O . PRO A 1 290 ? -24.266 12.919 16.735 1.00 87.19 290 PRO A O 1
ATOM 2234 N N . VAL A 1 291 ? -24.169 10.706 16.356 1.00 89.38 291 VAL A N 1
ATOM 2235 C CA . VAL A 1 291 ? -23.717 10.289 17.678 1.00 89.38 291 VAL A CA 1
ATOM 2236 C C . VAL A 1 291 ? -22.317 9.715 17.526 1.00 89.38 291 VAL A C 1
ATOM 2238 O O . VAL A 1 291 ? -22.123 8.781 16.743 1.00 89.38 291 VAL A O 1
ATOM 2241 N N . ALA A 1 292 ? -21.353 10.254 18.275 1.00 91.50 292 ALA A N 1
ATOM 2242 C CA . ALA A 1 292 ? -19.980 9.764 18.268 1.00 91.50 292 ALA A CA 1
ATOM 2243 C C . ALA A 1 292 ? -19.918 8.287 18.681 1.00 91.50 292 ALA A C 1
ATOM 2245 O O . ALA A 1 292 ? -20.606 7.863 19.610 1.00 91.50 292 ALA A O 1
ATOM 2246 N N . GLU A 1 293 ? -19.072 7.506 18.021 1.00 92.88 293 GLU A N 1
ATOM 2247 C CA . GLU A 1 293 ? -18.775 6.143 18.459 1.00 92.88 293 GLU A CA 1
ATOM 2248 C C . GLU A 1 293 ? -18.124 6.132 19.848 1.00 92.88 293 GLU A C 1
ATOM 2250 O O . GLU A 1 293 ? -17.500 7.106 20.279 1.00 92.88 293 GLU A O 1
ATOM 2255 N N . GLY A 1 294 ? -18.256 5.012 20.553 1.00 94.19 294 GLY A N 1
ATOM 2256 C CA . GLY A 1 294 ? -17.637 4.828 21.861 1.00 94.19 294 GLY A CA 1
ATOM 2257 C C . GLY A 1 294 ? -18.552 4.131 22.850 1.00 94.19 294 GLY A C 1
ATOM 2258 O O . GLY A 1 294 ? -19.550 3.514 22.482 1.00 94.19 294 GLY A O 1
ATOM 2259 N N . LYS A 1 295 ? -18.189 4.207 24.127 1.00 95.94 295 LYS A N 1
ATOM 2260 C CA . LYS A 1 295 ? -18.861 3.470 25.194 1.00 95.94 295 LYS A CA 1
ATOM 2261 C C . LYS A 1 295 ? -19.821 4.367 25.954 1.00 95.94 295 LYS A C 1
ATOM 2263 O O . LYS A 1 295 ? -19.429 5.407 26.491 1.00 95.94 295 LYS A O 1
ATOM 2268 N N . TYR A 1 296 ? -21.069 3.924 26.035 1.00 93.94 296 TYR A N 1
ATOM 2269 C CA . TYR A 1 296 ? -22.164 4.667 26.641 1.00 93.94 296 TYR A CA 1
ATOM 2270 C C . TYR A 1 296 ? -22.993 3.797 27.577 1.00 93.94 296 TYR A C 1
ATOM 2272 O O . TYR A 1 296 ? -23.031 2.573 27.462 1.00 93.94 296 TYR A O 1
ATOM 2280 N N . ARG A 1 297 ? -23.725 4.462 28.464 1.00 93.50 297 ARG A N 1
ATOM 2281 C CA . ARG A 1 297 ? -24.944 3.950 29.081 1.00 93.50 297 ARG A CA 1
ATOM 2282 C C . ARG A 1 297 ? -26.137 4.666 28.468 1.00 93.50 297 ARG A C 1
ATOM 2284 O O . ARG A 1 297 ? -26.107 5.882 28.263 1.00 93.50 297 ARG A O 1
ATOM 2291 N N . LEU A 1 298 ? -27.188 3.905 28.195 1.00 90.94 298 LEU A N 1
ATOM 2292 C CA . LEU A 1 298 ? -28.470 4.436 27.748 1.00 90.94 298 LEU A CA 1
ATOM 2293 C C . LEU A 1 298 ? -29.238 4.926 28.982 1.00 90.94 298 LEU A C 1
ATOM 2295 O O . LEU A 1 298 ? -29.716 4.117 29.773 1.00 90.94 298 LEU A O 1
ATOM 2299 N N . VAL A 1 299 ? -29.303 6.240 29.181 1.00 90.25 299 VAL A N 1
ATOM 2300 C CA . VAL A 1 299 ? -29.946 6.879 30.339 1.00 90.25 299 VAL A CA 1
ATOM 2301 C C . VAL A 1 299 ? -31.307 7.427 29.924 1.00 90.25 299 VAL A C 1
ATOM 2303 O O . VAL A 1 299 ? -31.442 8.010 28.848 1.00 90.25 299 VAL A O 1
ATOM 2306 N N . ASN A 1 300 ? -32.329 7.242 30.757 1.00 83.25 300 ASN A N 1
ATOM 2307 C CA . ASN A 1 300 ? -33.654 7.782 30.467 1.00 83.25 300 ASN A CA 1
ATOM 2308 C C . ASN A 1 300 ? -33.614 9.319 30.551 1.00 83.25 300 ASN A C 1
ATOM 2310 O O . ASN A 1 300 ? -33.226 9.878 31.574 1.00 83.25 300 ASN A O 1
ATOM 2314 N N . SER A 1 301 ? -34.032 10.021 29.491 1.00 84.25 301 SER A N 1
ATOM 2315 C CA . SER A 1 301 ? -34.008 11.494 29.483 1.00 84.25 301 SER A CA 1
ATOM 2316 C C . SER A 1 301 ? -34.988 12.114 30.482 1.00 84.25 301 SER A C 1
ATOM 2318 O O . SER A 1 301 ? -34.758 13.232 30.933 1.00 84.25 301 SER A O 1
ATOM 2320 N N . ALA A 1 302 ? -36.078 11.415 30.813 1.00 81.62 302 ALA A N 1
ATOM 2321 C CA . ALA A 1 302 ? -37.066 11.871 31.788 1.00 81.62 302 ALA A CA 1
ATOM 2322 C C . ALA A 1 302 ? -36.638 11.599 33.243 1.00 81.62 302 ALA A C 1
ATOM 2324 O O . ALA A 1 302 ? -37.059 12.320 34.142 1.00 81.62 302 ALA A O 1
ATOM 2325 N N . ASP A 1 303 ? -35.789 10.590 33.470 1.00 84.12 303 ASP A N 1
ATOM 2326 C CA . ASP A 1 303 ? -35.219 10.256 34.779 1.00 84.12 303 ASP A CA 1
ATOM 2327 C C . ASP A 1 303 ? -33.764 9.796 34.623 1.00 84.12 303 ASP A C 1
ATOM 2329 O O . ASP A 1 303 ? -33.467 8.615 34.426 1.00 84.12 303 ASP A O 1
ATOM 2333 N N . GLN A 1 304 ? -32.837 10.748 34.750 1.00 87.94 304 GLN A N 1
ATOM 2334 C CA . GLN A 1 304 ? -31.406 10.496 34.561 1.00 87.94 304 GLN A CA 1
ATOM 2335 C C . GLN A 1 304 ? -30.778 9.632 35.667 1.00 87.94 304 GLN A C 1
ATOM 2337 O O . GLN A 1 304 ? -29.621 9.216 35.555 1.00 87.94 304 GLN A O 1
ATOM 2342 N N . THR A 1 305 ? -31.523 9.321 36.735 1.00 86.62 305 THR A N 1
ATOM 2343 C CA . THR A 1 305 ? -31.081 8.365 37.758 1.00 86.62 305 THR A CA 1
ATOM 2344 C C . THR A 1 305 ? -31.223 6.917 37.292 1.00 86.62 305 THR A C 1
ATOM 2346 O O . THR A 1 305 ? -30.688 6.016 37.942 1.00 86.62 305 THR A O 1
ATOM 2349 N N . LYS A 1 306 ? -31.896 6.683 36.155 1.00 86.31 306 LYS A N 1
ATOM 2350 C CA . LYS A 1 306 ? -32.156 5.357 35.597 1.00 86.31 306 LYS A CA 1
ATOM 2351 C C . LYS A 1 306 ? -31.457 5.133 34.261 1.00 86.31 306 LYS A C 1
ATOM 2353 O O . LYS A 1 306 ? -31.454 5.995 33.383 1.00 86.31 306 LYS A O 1
ATOM 2358 N N . ALA A 1 307 ? -30.905 3.937 34.088 1.00 89.56 307 ALA A N 1
ATOM 2359 C CA . ALA A 1 307 ? -30.339 3.473 32.827 1.00 89.56 307 ALA A CA 1
ATOM 2360 C C . ALA A 1 307 ? -30.864 2.089 32.448 1.00 89.56 307 ALA A C 1
ATOM 2362 O O . ALA A 1 307 ? -31.398 1.349 33.280 1.00 89.56 307 ALA A O 1
ATOM 2363 N N . VAL A 1 308 ? -30.675 1.747 31.178 1.00 88.31 308 VAL A N 1
ATOM 2364 C CA . VAL A 1 308 ? -30.990 0.425 30.645 1.00 88.31 308 VAL A CA 1
ATOM 2365 C C . VAL A 1 308 ? -29.971 -0.586 31.157 1.00 88.31 308 VAL A C 1
ATOM 2367 O O . VAL A 1 308 ? -28.765 -0.423 30.960 1.00 88.31 308 VAL A O 1
ATOM 2370 N N . PHE A 1 309 ? -30.456 -1.649 31.787 1.00 89.56 309 PHE A N 1
ATOM 2371 C CA . PHE A 1 309 ? -29.709 -2.883 31.994 1.00 89.56 309 PHE A CA 1
ATOM 2372 C C . PHE A 1 309 ? -30.337 -3.970 31.139 1.00 89.56 309 PHE A C 1
ATOM 2374 O O . PHE A 1 309 ? -31.544 -4.185 31.210 1.00 89.56 309 PHE A O 1
ATOM 2381 N N . VAL A 1 310 ? -29.524 -4.639 30.335 1.00 86.06 310 VAL A N 1
ATOM 2382 C CA . VAL A 1 310 ? -29.953 -5.732 29.463 1.00 86.06 310 VAL A CA 1
ATOM 2383 C C . VAL A 1 310 ? -29.083 -6.941 29.736 1.00 86.06 310 VAL A C 1
ATOM 2385 O O . VAL A 1 310 ? -27.860 -6.811 29.812 1.00 86.06 310 VAL A O 1
ATOM 2388 N N . ASP A 1 311 ? -29.721 -8.099 29.852 1.00 78.44 311 ASP A N 1
ATOM 2389 C CA . ASP A 1 311 ? -29.074 -9.403 29.907 1.00 78.44 311 ASP A CA 1
ATOM 2390 C C . ASP A 1 311 ? -29.754 -10.389 28.934 1.00 78.44 311 ASP A C 1
ATOM 2392 O O . ASP A 1 311 ? -30.559 -10.009 28.077 1.00 78.44 311 ASP A O 1
ATOM 2396 N N . GLY A 1 312 ? -29.405 -11.674 29.030 1.00 69.94 312 GLY A N 1
ATOM 2397 C CA . GLY A 1 312 ? -30.000 -12.723 28.194 1.00 69.94 312 GLY A CA 1
ATOM 2398 C C . GLY A 1 312 ? -31.470 -13.044 28.506 1.00 69.94 312 GLY A C 1
ATOM 2399 O O . GLY A 1 312 ? -32.062 -13.861 27.805 1.00 69.94 312 GLY A O 1
ATOM 2400 N N . LYS A 1 313 ? -32.064 -12.458 29.553 1.00 71.69 313 LYS A N 1
ATOM 2401 C CA . LYS A 1 313 ? -33.451 -12.692 29.992 1.00 71.69 313 LYS A CA 1
ATOM 2402 C C . LYS A 1 313 ? -34.383 -11.520 29.676 1.00 71.69 313 LYS A C 1
ATOM 2404 O O . LYS A 1 313 ? -35.596 -11.700 29.733 1.00 71.69 313 LYS A O 1
ATOM 2409 N N . GLY A 1 314 ? -33.841 -10.349 29.351 1.00 78.56 314 GLY A N 1
ATOM 2410 C CA . GLY A 1 314 ? -34.609 -9.158 29.000 1.00 78.56 314 GLY A CA 1
ATOM 2411 C C . GLY A 1 314 ? -33.892 -7.873 29.393 1.00 78.56 314 GLY A C 1
ATOM 2412 O O . GLY A 1 314 ? -32.736 -7.876 29.816 1.00 78.56 314 GLY A O 1
ATOM 2413 N N . ALA A 1 315 ? -34.600 -6.758 29.262 1.00 84.94 315 ALA A N 1
ATOM 2414 C CA . ALA A 1 315 ? -34.099 -5.438 29.605 1.00 84.94 315 ALA A CA 1
ATOM 2415 C C . ALA A 1 315 ? -34.979 -4.782 30.682 1.00 84.94 315 ALA A C 1
ATOM 2417 O O . ALA A 1 315 ? -36.207 -4.890 30.649 1.00 84.94 315 ALA A O 1
ATOM 2418 N N . GLN A 1 316 ? -34.345 -4.109 31.645 1.00 86.69 316 GLN A N 1
ATOM 2419 C CA . GLN A 1 316 ? -34.980 -3.488 32.814 1.00 86.69 316 GLN A CA 1
ATOM 2420 C C . GLN A 1 316 ? -34.306 -2.168 33.210 1.00 86.69 316 GLN A C 1
ATOM 2422 O O . GLN A 1 316 ? -33.161 -1.888 32.840 1.00 86.69 316 GLN A O 1
ATOM 2427 N N . ALA A 1 317 ? -35.015 -1.345 33.987 1.00 85.81 317 ALA A N 1
ATOM 2428 C CA . ALA A 1 317 ? -34.516 -0.048 34.436 1.00 85.81 317 ALA A CA 1
ATOM 2429 C C . ALA A 1 317 ? -33.774 -0.205 35.766 1.00 85.81 317 ALA A C 1
ATOM 2431 O O . ALA A 1 317 ? -34.349 -0.632 36.766 1.00 85.81 317 ALA A O 1
ATOM 2432 N N . VAL A 1 318 ? -32.504 0.187 35.801 1.00 88.94 318 VAL A N 1
ATOM 2433 C CA . VAL A 1 318 ? -31.657 0.136 37.005 1.00 88.94 318 VAL A CA 1
ATOM 2434 C C . VAL A 1 318 ? -31.104 1.515 37.334 1.00 88.94 318 VAL A C 1
ATOM 2436 O O . VAL A 1 318 ? -31.254 2.445 36.549 1.00 88.94 318 VAL A O 1
ATOM 2439 N N . GLU A 1 319 ? -30.455 1.666 38.490 1.00 90.25 319 GLU A N 1
ATOM 2440 C CA . GLU A 1 319 ? -29.661 2.867 38.786 1.00 90.25 319 GLU A CA 1
ATOM 2441 C C . GLU A 1 319 ? -28.638 3.134 37.677 1.00 90.25 319 GLU A C 1
ATOM 2443 O O . GLU A 1 319 ? -28.002 2.206 37.177 1.00 90.25 319 GLU A O 1
ATOM 2448 N N . SER A 1 320 ? -28.452 4.399 37.305 1.00 88.94 320 SER A N 1
ATOM 2449 C CA . SER A 1 320 ? -27.682 4.775 36.117 1.00 88.94 320 SER A CA 1
ATOM 2450 C C . SER A 1 320 ? -26.248 4.237 36.104 1.00 88.94 320 SER A C 1
ATOM 2452 O O . SER A 1 320 ? -25.760 3.838 35.051 1.00 88.94 320 SER A O 1
ATOM 2454 N N . SER A 1 321 ? -25.590 4.127 37.262 1.00 89.12 321 SER A N 1
ATOM 2455 C CA . SER A 1 321 ? -24.246 3.542 37.401 1.00 89.12 321 SER A CA 1
ATOM 2456 C C . SER A 1 321 ? -24.188 2.030 37.134 1.00 89.12 321 SER A C 1
ATOM 2458 O O . SER A 1 321 ? -23.142 1.522 36.727 1.00 89.12 321 SER A O 1
ATOM 2460 N N . LYS A 1 322 ? -25.309 1.320 37.317 1.0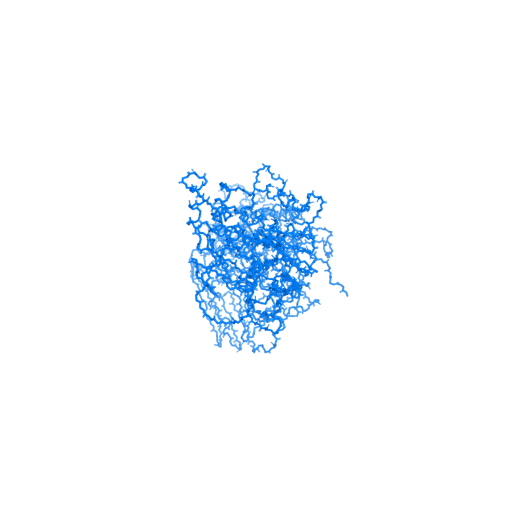0 91.00 322 LYS A N 1
ATOM 2461 C CA . LYS A 1 322 ? -25.467 -0.130 37.107 1.00 91.00 322 LYS A CA 1
ATOM 2462 C C . LYS A 1 322 ? -25.959 -0.486 35.702 1.00 91.00 322 LYS A C 1
ATOM 2464 O O . LYS A 1 322 ? -26.047 -1.668 35.383 1.00 91.00 322 LYS A O 1
ATOM 2469 N N . GLY A 1 323 ? -26.295 0.509 34.877 1.00 91.31 323 GLY A N 1
ATOM 2470 C CA . GLY A 1 323 ? -26.718 0.285 33.496 1.00 91.31 323 GLY A CA 1
ATOM 2471 C C . GLY A 1 323 ? -25.646 -0.431 32.674 1.00 91.31 323 GLY A C 1
ATOM 2472 O O . GLY A 1 323 ? -24.445 -0.244 32.909 1.00 91.31 323 GLY A O 1
ATOM 2473 N N . THR A 1 324 ? -26.088 -1.223 31.697 1.00 92.94 324 THR A N 1
ATOM 2474 C CA . THR A 1 324 ? -25.204 -1.944 30.778 1.00 92.94 324 THR A CA 1
ATOM 2475 C C . THR A 1 324 ? -24.374 -0.940 29.984 1.00 92.94 324 THR A C 1
ATOM 2477 O O . THR A 1 324 ? -24.908 -0.006 29.381 1.00 92.94 324 THR A O 1
ATOM 2480 N N . VAL A 1 325 ? -23.055 -1.132 29.984 1.00 94.56 325 VAL A N 1
ATOM 2481 C CA . VAL A 1 325 ? -22.151 -0.377 29.116 1.00 94.56 325 VAL A CA 1
ATOM 2482 C C . VAL A 1 325 ? -22.214 -0.978 27.720 1.00 94.56 325 VAL A C 1
ATOM 2484 O O . VAL A 1 325 ? -21.958 -2.168 27.540 1.00 94.56 325 VAL A O 1
ATOM 2487 N N . LEU A 1 326 ? -22.546 -0.145 26.741 1.00 94.75 326 LEU A N 1
ATOM 2488 C CA . LEU A 1 326 ? -22.673 -0.526 25.343 1.00 94.75 326 LEU A CA 1
ATOM 2489 C C . LEU A 1 326 ? -21.681 0.276 24.501 1.00 94.75 326 LEU A C 1
ATOM 2491 O O . LEU A 1 326 ? -21.665 1.508 24.532 1.00 94.75 326 LEU A O 1
ATOM 2495 N N . SER A 1 327 ? -20.872 -0.438 23.728 1.00 95.69 327 SER A N 1
ATOM 2496 C CA . SER A 1 327 ? -20.048 0.113 22.659 1.00 95.69 327 SER A CA 1
ATOM 2497 C C . SER A 1 327 ? -20.932 0.371 21.443 1.00 95.69 327 SER A C 1
ATOM 2499 O O . SER A 1 327 ? -21.410 -0.573 20.808 1.00 95.69 327 SER A O 1
ATOM 2501 N N . LEU A 1 328 ? -21.163 1.644 21.132 1.00 95.00 328 LEU A N 1
ATOM 2502 C CA . LEU A 1 328 ? -21.821 2.087 19.909 1.00 95.00 328 LEU A CA 1
ATOM 2503 C C . LEU A 1 328 ? -20.799 2.107 18.770 1.00 95.00 328 LEU A C 1
ATOM 2505 O O . LEU A 1 328 ? -19.805 2.833 18.836 1.00 95.00 328 LEU A O 1
ATOM 2509 N N . THR A 1 329 ? -21.083 1.343 17.719 1.00 95.38 329 THR A N 1
ATOM 2510 C CA . THR A 1 329 ? -20.302 1.305 16.474 1.00 95.38 329 THR A CA 1
ATOM 2511 C C . THR A 1 329 ? -21.169 1.798 15.331 1.00 95.38 329 THR A C 1
ATOM 2513 O O . THR A 1 329 ? -22.278 1.294 15.159 1.00 95.38 329 THR A O 1
ATOM 2516 N N . TRP A 1 330 ? -20.668 2.769 14.575 1.00 94.88 330 TRP A N 1
ATOM 2517 C CA . TRP A 1 330 ? -21.361 3.419 13.465 1.00 94.88 330 TRP A CA 1
ATOM 2518 C C . TRP A 1 330 ? -21.069 2.745 12.123 1.00 94.88 330 TRP A C 1
ATOM 2520 O O . TRP A 1 330 ? -19.956 2.271 11.881 1.00 94.88 330 TRP A O 1
ATOM 2530 N N . TYR A 1 331 ? -22.072 2.776 11.249 1.00 95.31 331 TYR A N 1
ATOM 2531 C CA . TYR A 1 331 ? -22.037 2.308 9.867 1.00 95.31 331 TYR A CA 1
ATOM 2532 C C . TYR A 1 331 ? -22.485 3.443 8.948 1.00 95.31 331 TYR A C 1
ATOM 2534 O O . TYR A 1 331 ? -23.417 4.185 9.271 1.00 95.31 331 TYR A O 1
ATOM 2542 N N . GLN A 1 332 ? -21.851 3.560 7.782 1.00 93.00 332 GLN A N 1
ATOM 2543 C CA . GLN A 1 332 ? -22.026 4.680 6.851 1.00 93.00 332 GLN A CA 1
ATOM 2544 C C . GLN A 1 332 ? -23.471 4.827 6.345 1.00 93.00 332 GLN A C 1
ATOM 2546 O O . GLN A 1 332 ? -23.892 5.915 5.957 1.00 93.00 332 GLN A O 1
ATOM 2551 N N . SER A 1 333 ? -24.259 3.758 6.428 1.00 91.25 333 SER A N 1
ATOM 2552 C CA . SER A 1 333 ? -25.680 3.724 6.086 1.00 91.25 333 SER A CA 1
ATOM 2553 C C . SER A 1 333 ? -26.623 4.353 7.115 1.00 91.25 333 SER A C 1
ATOM 2555 O O . SER A 1 333 ? -27.841 4.249 6.962 1.00 91.25 333 SER A O 1
ATOM 2557 N N . GLY A 1 334 ? -26.116 4.985 8.176 1.00 92.94 334 GLY A N 1
ATOM 2558 C CA . GLY A 1 334 ? -26.971 5.625 9.178 1.00 92.94 334 GLY A CA 1
ATOM 2559 C C . GLY A 1 334 ? -27.255 4.781 10.422 1.00 92.94 334 GLY A C 1
ATOM 2560 O O . GLY A 1 334 ? -28.078 5.174 11.252 1.00 92.94 334 GLY A O 1
ATOM 2561 N N . LYS A 1 335 ? -26.628 3.607 10.539 1.00 95.12 335 LYS A N 1
ATOM 2562 C CA . LYS A 1 335 ? -26.980 2.571 11.519 1.00 95.12 335 LYS A CA 1
ATOM 2563 C C . LYS A 1 335 ? -25.907 2.419 12.589 1.00 95.12 335 LYS A C 1
ATOM 2565 O O . LYS A 1 335 ? -24.735 2.725 12.380 1.00 95.12 335 LYS A O 1
ATOM 2570 N N . TYR A 1 336 ? -26.314 1.858 13.720 1.00 96.19 336 TYR A N 1
ATOM 2571 C CA . TYR A 1 336 ? -25.449 1.499 14.830 1.00 96.19 336 TYR A CA 1
ATOM 2572 C C . TYR A 1 336 ? -25.662 0.052 15.260 1.00 96.19 336 TYR A C 1
ATOM 2574 O O . TYR A 1 336 ? -26.794 -0.427 15.326 1.00 96.19 336 TYR A O 1
ATOM 2582 N N . THR A 1 337 ? -24.580 -0.614 15.650 1.00 97.25 337 THR A N 1
ATOM 2583 C CA . THR A 1 337 ? -24.657 -1.768 16.558 1.00 97.25 337 THR A CA 1
ATOM 2584 C C . THR A 1 337 ? -24.306 -1.316 17.970 1.00 97.25 337 THR A C 1
ATOM 2586 O O . THR A 1 337 ? -23.388 -0.513 18.143 1.00 97.25 337 THR A O 1
ATOM 2589 N N . LEU A 1 338 ? -24.994 -1.859 18.975 1.00 96.00 338 LEU A N 1
ATOM 2590 C CA . LEU A 1 338 ? -24.716 -1.611 20.390 1.00 96.00 338 LEU A CA 1
ATOM 2591 C C . LEU A 1 338 ? -24.229 -2.915 21.025 1.00 96.00 338 LEU A C 1
ATOM 2593 O O . LEU A 1 338 ? -25.014 -3.847 21.189 1.00 96.00 338 LEU A O 1
ATOM 2597 N N . THR A 1 339 ? -22.938 -2.986 21.345 1.00 95.81 339 THR A N 1
ATOM 2598 C CA . THR A 1 339 ? -22.268 -4.226 21.774 1.00 95.81 339 THR A CA 1
ATOM 2599 C C . THR A 1 339 ? -21.883 -4.149 23.250 1.00 95.81 339 THR A C 1
ATOM 2601 O O . THR A 1 339 ? -21.218 -3.199 23.661 1.00 95.81 339 THR A O 1
ATOM 2604 N N . ALA A 1 340 ? -22.290 -5.129 24.052 1.00 94.38 340 ALA A N 1
ATOM 2605 C CA . ALA A 1 340 ? -21.890 -5.269 25.448 1.00 94.38 340 ALA A CA 1
ATOM 2606 C C . ALA A 1 340 ? -20.440 -5.776 25.572 1.00 94.38 340 ALA A C 1
ATOM 2608 O O . ALA A 1 340 ? -19.819 -6.206 24.599 1.00 94.38 340 ALA A O 1
ATOM 2609 N N . SER A 1 341 ? -19.877 -5.732 26.782 1.00 91.44 341 SER A N 1
ATOM 2610 C CA . SER A 1 341 ? -18.477 -6.111 27.037 1.00 91.44 341 SER A CA 1
ATOM 2611 C C . SER A 1 341 ? -18.154 -7.582 26.756 1.00 91.44 341 SER A C 1
ATOM 2613 O O . SER A 1 341 ? -16.997 -7.909 26.519 1.00 91.44 341 SER A O 1
ATOM 2615 N N . ASP A 1 342 ? -19.153 -8.465 26.784 1.00 92.19 342 ASP A N 1
ATOM 2616 C CA . ASP A 1 342 ? -19.019 -9.889 26.447 1.00 92.19 342 ASP A CA 1
ATOM 2617 C C . ASP A 1 342 ? -19.145 -10.172 24.934 1.00 92.19 342 ASP A C 1
ATOM 2619 O O . ASP A 1 342 ? -19.084 -11.323 24.506 1.00 92.19 342 ASP A O 1
ATOM 2623 N N . GLY A 1 343 ? -19.320 -9.128 24.116 1.00 93.00 343 GLY A N 1
ATOM 2624 C CA . GLY A 1 343 ? -19.471 -9.219 22.665 1.00 93.00 343 GLY A CA 1
ATOM 2625 C C . GLY A 1 343 ? -20.905 -9.449 22.183 1.00 93.00 343 GLY A C 1
ATOM 2626 O O . GLY A 1 343 ? -21.141 -9.409 20.975 1.00 93.00 343 GLY A O 1
ATOM 2627 N N . THR A 1 344 ? -21.875 -9.657 23.077 1.00 95.12 344 THR A N 1
ATOM 2628 C CA . THR A 1 344 ? -23.294 -9.729 22.701 1.00 95.12 344 THR A CA 1
ATOM 2629 C C . THR A 1 344 ? -23.833 -8.357 22.299 1.00 95.12 344 THR A C 1
ATOM 2631 O O . THR A 1 344 ? -23.264 -7.316 22.628 1.00 95.12 344 THR A O 1
ATOM 2634 N N . ARG A 1 345 ? -24.929 -8.328 21.541 1.00 95.62 345 ARG A N 1
ATOM 2635 C CA . ARG A 1 345 ? -25.506 -7.106 20.976 1.00 95.62 345 ARG A CA 1
ATOM 2636 C C . ARG A 1 345 ? -26.938 -6.895 21.406 1.00 95.62 345 ARG A C 1
ATOM 2638 O O . ARG A 1 345 ? -27.722 -7.845 21.454 1.00 95.62 345 ARG A O 1
ATOM 2645 N N . LEU A 1 346 ? -27.280 -5.628 21.632 1.00 94.44 346 LEU A N 1
ATOM 2646 C CA . LEU A 1 346 ? -28.653 -5.200 21.853 1.00 94.44 346 LEU A CA 1
ATOM 2647 C C . LEU A 1 346 ? -29.499 -5.586 20.638 1.00 94.44 346 LEU A C 1
ATOM 2649 O O . LEU A 1 346 ? -29.243 -5.128 19.522 1.00 94.44 346 LEU A O 1
ATOM 2653 N N . THR A 1 347 ? -30.489 -6.436 20.864 1.00 94.19 347 THR A N 1
ATOM 2654 C CA . THR A 1 347 ? -31.263 -7.075 19.802 1.00 94.19 347 THR A CA 1
ATOM 2655 C C . THR A 1 347 ? -32.747 -6.971 20.107 1.00 94.19 347 THR A C 1
ATOM 2657 O O . THR A 1 347 ? -33.165 -7.169 21.246 1.00 94.19 347 THR A O 1
ATOM 2660 N N . ASP A 1 348 ? -33.542 -6.690 19.079 1.00 92.75 348 ASP A N 1
ATOM 2661 C CA . ASP A 1 348 ? -34.984 -6.919 19.132 1.00 92.75 348 ASP A CA 1
ATOM 2662 C C . ASP A 1 348 ? -35.289 -8.386 18.798 1.00 92.75 348 ASP A C 1
ATOM 2664 O O . ASP A 1 348 ? -35.078 -8.845 17.672 1.00 92.75 348 ASP A O 1
ATOM 2668 N N . THR A 1 349 ? -35.759 -9.123 19.798 1.00 88.88 349 THR A N 1
ATOM 2669 C CA . THR A 1 349 ? -36.184 -10.519 19.691 1.00 88.88 349 THR A CA 1
ATOM 2670 C C . THR A 1 349 ? -37.705 -10.557 19.752 1.00 88.88 349 THR A C 1
ATOM 2672 O O . THR A 1 349 ? -38.296 -10.724 20.818 1.00 88.88 349 THR A O 1
ATOM 2675 N N . GLU A 1 350 ? -38.336 -10.339 18.598 1.00 85.56 350 GLU A N 1
ATOM 2676 C CA . GLU A 1 350 ? -39.793 -10.424 18.424 1.00 85.56 350 GLU A CA 1
ATOM 2677 C C . GLU A 1 350 ? -40.593 -9.520 19.388 1.00 85.56 350 GLU A C 1
ATOM 2679 O O . GLU A 1 350 ? -41.654 -9.894 19.885 1.00 85.56 350 GLU A O 1
ATOM 2684 N N . GLY A 1 351 ? -40.107 -8.303 19.655 1.00 82.75 351 GLY A N 1
ATOM 2685 C CA . GLY A 1 351 ? -40.742 -7.349 20.571 1.00 82.75 351 GLY A CA 1
ATOM 2686 C C . GLY A 1 351 ? -40.070 -7.250 21.942 1.00 82.75 351 GLY A C 1
ATOM 2687 O O . GLY A 1 351 ? -40.340 -6.296 22.676 1.00 82.75 351 GLY A O 1
ATOM 2688 N N . THR A 1 352 ? -39.185 -8.194 22.275 1.00 84.62 352 THR A N 1
ATOM 2689 C CA . THR A 1 352 ? -38.421 -8.213 23.530 1.00 84.62 352 THR A CA 1
ATOM 2690 C C . THR A 1 352 ? -36.985 -7.769 23.289 1.00 84.62 352 THR A C 1
ATOM 2692 O O . THR A 1 352 ? -36.298 -8.307 22.423 1.00 84.62 352 THR A O 1
ATOM 2695 N N . VAL A 1 353 ? -36.499 -6.818 24.086 1.00 88.75 353 VAL A N 1
ATOM 2696 C CA . VAL A 1 353 ? -35.124 -6.319 23.971 1.00 88.75 353 VAL A CA 1
ATOM 2697 C C . VAL A 1 353 ? -34.190 -7.156 24.843 1.00 88.75 353 VAL A C 1
ATOM 2699 O O . VAL A 1 353 ? -34.368 -7.231 26.058 1.00 88.75 353 VAL A O 1
ATOM 2702 N N . THR A 1 354 ? -33.192 -7.783 24.223 1.00 91.44 354 THR A N 1
ATOM 2703 C CA . THR A 1 354 ? -32.236 -8.696 24.875 1.00 91.44 354 THR A CA 1
ATOM 2704 C C . THR A 1 354 ? -30.804 -8.438 24.405 1.00 91.44 354 THR A C 1
ATOM 2706 O O . THR A 1 354 ? -30.559 -7.662 23.474 1.00 91.44 354 THR A O 1
ATOM 2709 N N . LEU A 1 355 ? -29.840 -9.097 25.053 1.00 93.19 355 LEU A N 1
ATOM 2710 C CA . LEU A 1 355 ? -28.489 -9.272 24.525 1.00 93.19 355 LEU A CA 1
ATOM 2711 C C . LEU A 1 355 ? -28.379 -10.624 23.807 1.00 93.19 355 LEU A C 1
ATOM 2713 O O . LEU A 1 355 ? -28.601 -11.671 24.414 1.00 93.19 355 LEU A O 1
ATOM 2717 N N . ALA A 1 356 ? -28.010 -10.606 22.524 1.00 93.75 356 ALA A N 1
ATOM 2718 C CA . ALA A 1 356 ? -27.850 -11.810 21.705 1.00 93.75 356 ALA A CA 1
ATOM 2719 C C . ALA A 1 356 ? -26.456 -11.898 21.070 1.00 93.75 356 ALA A C 1
ATOM 2721 O O . ALA A 1 356 ? -25.776 -10.890 20.878 1.00 93.75 356 ALA A O 1
ATOM 2722 N N . ALA A 1 357 ? -26.026 -13.110 20.710 1.00 94.81 357 ALA A N 1
ATOM 2723 C CA . ALA A 1 357 ? -24.763 -13.312 20.000 1.00 94.81 357 ALA A CA 1
ATOM 2724 C C . ALA A 1 357 ? -24.738 -12.533 18.664 1.00 94.81 357 ALA A C 1
ATOM 2726 O O . ALA A 1 357 ? -25.786 -12.396 18.024 1.00 94.81 357 ALA A O 1
ATOM 2727 N N . PRO A 1 358 ? -23.574 -12.035 18.206 1.00 96.31 358 PRO A N 1
ATOM 2728 C CA . PRO A 1 358 ? -23.476 -11.333 16.929 1.00 96.31 358 PRO A CA 1
ATOM 2729 C C . PRO A 1 358 ? -23.997 -12.164 15.751 1.00 96.31 358 PRO A C 1
ATOM 2731 O O . PRO A 1 358 ? -23.619 -13.326 15.575 1.00 96.31 358 PRO A O 1
ATOM 2734 N N . ALA A 1 359 ? -24.826 -11.544 14.918 1.00 95.88 359 ALA A N 1
ATOM 2735 C CA . ALA A 1 359 ? -25.399 -12.122 13.712 1.00 95.88 359 ALA A CA 1
ATOM 2736 C C . ALA A 1 359 ? -25.473 -11.071 12.594 1.00 95.88 359 ALA A C 1
ATOM 2738 O O . ALA A 1 359 ? -25.545 -9.870 12.854 1.00 95.88 359 ALA A O 1
ATOM 2739 N N . ALA A 1 360 ? -25.502 -11.520 11.337 1.00 95.25 360 ALA A N 1
ATOM 2740 C CA . ALA A 1 360 ? -25.781 -10.656 10.189 1.00 95.25 360 ALA A CA 1
ATOM 2741 C C . ALA A 1 360 ? -27.294 -10.372 10.079 1.00 95.25 360 ALA A C 1
ATOM 2743 O O . ALA A 1 360 ? -27.950 -10.783 9.126 1.00 95.25 360 ALA A O 1
ATOM 2744 N N . SER A 1 361 ? -27.865 -9.731 11.105 1.00 95.12 361 SER A N 1
ATOM 2745 C CA . SER A 1 361 ? -29.306 -9.491 11.245 1.00 95.12 361 SER A CA 1
ATOM 2746 C C . SER A 1 361 ? -29.628 -8.006 11.384 1.00 95.12 361 SER A C 1
ATOM 2748 O O . SER A 1 361 ? -28.987 -7.291 12.156 1.00 95.12 361 SER A O 1
ATOM 2750 N N . GLN A 1 362 ? -30.694 -7.566 10.710 1.00 94.88 362 GLN A N 1
ATOM 2751 C CA . GLN A 1 362 ? -31.243 -6.215 10.871 1.00 94.88 362 GLN A CA 1
ATOM 2752 C C . GLN A 1 362 ? -31.798 -5.967 12.281 1.00 94.88 362 GLN A C 1
ATOM 2754 O O . GLN A 1 362 ? -31.839 -4.823 12.724 1.00 94.88 362 GLN A O 1
ATOM 2759 N N . SER A 1 363 ? -32.159 -7.018 13.028 1.00 95.94 363 SER A N 1
ATOM 2760 C CA . SER A 1 363 ? -32.623 -6.884 14.417 1.00 95.94 363 SER A CA 1
ATOM 2761 C C . SER A 1 363 ? -31.537 -6.431 15.400 1.00 95.94 363 SER A C 1
ATOM 2763 O O . SER A 1 363 ? -31.862 -6.057 16.526 1.00 95.94 363 SER A O 1
ATOM 2765 N N . GLN A 1 364 ? -30.262 -6.441 14.993 1.00 96.44 364 GLN A N 1
ATOM 2766 C CA . GLN A 1 364 ? -29.131 -5.945 15.790 1.00 96.44 364 GLN A CA 1
ATOM 2767 C C . GLN A 1 364 ? -28.687 -4.533 15.392 1.00 96.44 364 GLN A C 1
ATOM 2769 O O . GLN A 1 364 ? -27.804 -3.962 16.036 1.00 96.44 364 GLN A O 1
ATOM 2774 N N . PHE A 1 365 ? -29.282 -3.976 14.335 1.00 97.12 365 PHE A N 1
ATOM 2775 C CA . PHE A 1 365 ? -29.034 -2.611 13.901 1.00 97.12 365 PHE A CA 1
ATOM 2776 C C . PHE A 1 365 ? -30.071 -1.653 14.475 1.00 97.12 365 PHE A C 1
ATOM 2778 O O . PHE A 1 365 ? -31.267 -1.950 14.535 1.00 97.12 365 PHE A O 1
ATOM 2785 N N . TRP A 1 366 ? -29.602 -0.466 14.841 1.00 95.25 366 TRP A N 1
ATOM 2786 C CA . TRP A 1 366 ? -30.409 0.601 15.412 1.00 95.25 366 TRP A CA 1
ATOM 2787 C C . TRP A 1 366 ? -30.093 1.935 14.736 1.00 95.25 366 TRP A C 1
ATOM 2789 O O . TRP A 1 366 ? -28.931 2.227 14.467 1.00 95.25 366 TRP A O 1
ATOM 2799 N N . THR A 1 367 ? -31.097 2.769 14.492 1.00 94.12 367 THR A N 1
ATOM 2800 C CA . THR A 1 367 ? -30.913 4.178 14.115 1.00 94.12 367 THR A CA 1
ATOM 2801 C C . THR A 1 367 ? -31.231 5.080 15.304 1.00 94.12 367 THR A C 1
ATOM 2803 O O . THR A 1 367 ? -31.977 4.701 16.211 1.00 94.12 367 THR A O 1
ATOM 2806 N N . VAL A 1 368 ? -30.646 6.278 15.318 1.00 88.81 368 VAL A N 1
ATOM 2807 C CA . VAL A 1 368 ? -30.953 7.316 16.310 1.00 88.81 368 VAL A CA 1
ATOM 2808 C C . VAL A 1 368 ? -31.798 8.390 15.631 1.00 88.81 368 VAL A C 1
ATOM 2810 O O . VAL A 1 368 ? -31.307 9.122 14.776 1.00 88.81 368 VAL A O 1
ATOM 2813 N N . GLU A 1 369 ? -33.062 8.506 16.025 1.00 87.06 369 GLU A N 1
ATOM 2814 C CA . GLU A 1 369 ? -34.020 9.461 15.460 1.00 87.06 369 GLU A CA 1
ATOM 2815 C C . GLU A 1 369 ? -34.564 10.355 16.580 1.00 87.06 369 GLU A C 1
ATOM 2817 O O . GLU A 1 369 ? -35.249 9.885 17.482 1.00 87.06 369 GLU A O 1
ATOM 2822 N N . GLN A 1 370 ? -34.240 11.654 16.558 1.00 82.62 370 GLN A N 1
ATOM 2823 C CA . GLN A 1 370 ? -34.708 12.633 17.560 1.00 82.62 370 GLN A CA 1
ATOM 2824 C C . GLN A 1 370 ? -34.450 12.213 19.030 1.00 82.62 370 GLN A C 1
ATOM 2826 O O . GLN A 1 370 ? -35.242 12.506 19.928 1.00 82.62 370 GLN A O 1
ATOM 2831 N N . GLY A 1 371 ? -33.332 11.520 19.280 1.00 80.50 371 GLY A N 1
ATOM 2832 C CA . GLY A 1 371 ? -32.970 10.997 20.603 1.00 80.50 371 GLY A CA 1
ATOM 2833 C C . GLY A 1 371 ? -33.655 9.677 20.978 1.00 80.50 371 GLY A C 1
ATOM 2834 O O . GLY A 1 371 ? -33.535 9.239 22.117 1.00 80.50 371 GLY A O 1
ATOM 2835 N N . MET A 1 372 ? -34.365 9.032 20.053 1.00 85.88 372 MET A N 1
ATOM 2836 C CA . MET A 1 372 ? -34.966 7.707 20.227 1.00 85.88 372 MET A CA 1
ATOM 2837 C C . MET A 1 372 ? -34.165 6.666 19.442 1.00 85.88 372 MET A C 1
ATOM 2839 O O . MET A 1 372 ? -33.671 6.952 18.353 1.00 85.88 372 MET A O 1
ATOM 2843 N N . LEU A 1 373 ? -34.044 5.454 19.985 1.00 89.62 373 LEU A N 1
ATOM 2844 C CA . LEU A 1 373 ? -33.402 4.331 19.301 1.00 89.62 373 LEU A CA 1
ATOM 2845 C C . LEU A 1 373 ? -34.458 3.515 18.566 1.00 89.62 373 LEU A C 1
ATOM 2847 O O . LEU A 1 373 ? -35.390 3.031 19.200 1.00 89.62 373 LEU A O 1
ATOM 2851 N N . LYS A 1 374 ? -34.308 3.337 17.256 1.00 92.56 374 LYS A N 1
ATOM 2852 C CA . LYS A 1 374 ? -35.228 2.557 16.421 1.00 92.56 374 LYS A CA 1
ATOM 2853 C C . LYS A 1 374 ? -34.538 1.325 15.873 1.00 92.56 374 LYS A C 1
ATOM 2855 O O . LYS A 1 374 ? -33.475 1.431 15.272 1.00 92.56 374 LYS A O 1
ATOM 2860 N N . ASN A 1 375 ? -35.139 0.162 16.066 1.00 95.44 375 ASN A N 1
ATOM 2861 C CA . ASN A 1 375 ? -34.620 -1.086 15.540 1.00 95.44 375 ASN A CA 1
ATOM 2862 C C . ASN A 1 375 ? -34.833 -1.161 14.021 1.00 95.44 375 ASN A C 1
ATOM 2864 O O . ASN A 1 375 ? -35.936 -0.914 13.532 1.00 95.44 375 ASN A O 1
ATOM 2868 N N . CYS A 1 376 ? -33.796 -1.538 13.274 1.00 95.56 376 CYS A N 1
ATOM 2869 C CA . CYS A 1 376 ? -33.856 -1.626 11.813 1.00 95.56 376 CYS A CA 1
ATOM 2870 C C . CYS A 1 376 ? -34.633 -2.854 11.320 1.00 95.56 376 CYS A C 1
ATOM 2872 O O . CYS A 1 376 ? -35.177 -2.823 10.221 1.00 95.56 376 CYS A O 1
ATOM 2874 N N . GLY A 1 377 ? -34.692 -3.930 12.111 1.00 95.00 377 GLY A N 1
ATOM 2875 C CA . GLY A 1 377 ? -35.410 -5.156 11.767 1.00 95.00 377 GLY A CA 1
ATOM 2876 C C . GLY A 1 377 ? -36.923 -5.017 11.915 1.00 95.00 377 GLY A C 1
ATOM 2877 O O . GLY A 1 377 ? -37.661 -5.362 10.998 1.00 95.00 377 GLY A O 1
ATOM 2878 N N . SER A 1 378 ? -37.396 -4.492 13.048 1.00 94.25 378 SER A N 1
ATOM 2879 C CA . SER A 1 378 ? -38.837 -4.334 13.303 1.00 94.25 378 SER A CA 1
ATOM 2880 C C . SER A 1 378 ? -39.407 -2.965 12.937 1.00 94.25 378 SER A C 1
ATOM 2882 O O . SER A 1 378 ? -40.628 -2.809 12.882 1.00 94.25 378 SER A O 1
ATOM 2884 N N . GLY A 1 379 ? -38.555 -1.956 12.727 1.00 92.69 379 GLY A N 1
ATOM 2885 C CA . GLY A 1 379 ? -38.971 -0.568 12.511 1.00 92.69 379 GLY A CA 1
ATOM 2886 C C . GLY A 1 379 ? -39.566 0.104 13.754 1.00 92.69 379 GLY A C 1
ATOM 2887 O O . GLY A 1 379 ? -40.168 1.171 13.639 1.00 92.69 379 GLY A O 1
ATOM 2888 N N . LYS A 1 380 ? -39.428 -0.518 14.929 1.00 91.38 380 LYS A N 1
ATOM 2889 C CA . LYS A 1 380 ? -40.003 -0.072 16.203 1.00 91.38 380 LYS A CA 1
ATOM 2890 C C . LYS A 1 380 ? -38.961 0.626 17.074 1.00 91.38 380 LYS A C 1
ATOM 2892 O O . LYS A 1 380 ? -37.769 0.348 16.973 1.00 91.38 380 LYS A O 1
ATOM 2897 N N . TYR A 1 381 ? -39.410 1.511 17.953 1.00 89.44 381 TYR A N 1
ATOM 2898 C CA . TYR A 1 381 ? -38.551 2.272 18.857 1.00 89.44 381 TYR A CA 1
ATOM 2899 C C . TYR A 1 381 ? -38.416 1.583 20.215 1.00 89.44 381 TYR A C 1
ATOM 2901 O O . TYR A 1 381 ? -39.375 0.995 20.713 1.00 89.44 381 TYR A O 1
ATOM 2909 N N . LEU A 1 382 ? -37.227 1.689 20.810 1.00 87.56 382 LEU A N 1
ATOM 2910 C CA . LEU A 1 382 ? -36.927 1.250 22.168 1.00 87.56 382 LEU A CA 1
ATOM 2911 C C . LEU A 1 382 ? -37.783 2.031 23.171 1.00 87.56 382 LEU A C 1
ATOM 2913 O O . LEU A 1 382 ? -37.680 3.258 23.267 1.00 87.56 382 LEU A O 1
ATOM 2917 N N . PHE A 1 383 ? -38.578 1.303 23.946 1.00 80.56 383 PHE A N 1
ATOM 2918 C CA . PHE A 1 383 ? -39.578 1.840 24.858 1.00 80.56 383 PHE A CA 1
ATOM 2919 C C . PHE A 1 383 ? -39.443 1.195 26.241 1.00 80.56 383 PHE A C 1
ATOM 2921 O O . PHE A 1 383 ? -39.271 -0.020 26.348 1.00 80.56 383 PHE A O 1
ATOM 2928 N N . ILE A 1 384 ? -39.528 2.005 27.301 1.00 74.88 384 ILE A N 1
ATOM 2929 C CA . ILE A 1 384 ? -39.743 1.501 28.663 1.00 74.88 384 ILE A CA 1
ATOM 2930 C C . ILE A 1 384 ? -41.244 1.420 28.890 1.00 74.88 384 ILE A C 1
ATOM 2932 O O . ILE A 1 384 ? -41.899 2.459 28.869 1.00 74.88 384 ILE A O 1
ATOM 2936 N N . ASP A 1 385 ? -41.774 0.238 29.183 1.00 68.44 385 ASP A N 1
ATOM 2937 C CA . ASP A 1 385 ? -43.181 0.109 29.541 1.00 68.44 385 ASP A CA 1
ATOM 2938 C C . ASP A 1 385 ? -43.400 0.481 31.024 1.00 68.44 385 ASP A C 1
ATOM 2940 O O . ASP A 1 385 ? -42.949 -0.240 31.927 1.00 68.44 385 ASP A O 1
ATOM 2944 N N . PRO A 1 386 ? -44.084 1.608 31.318 1.00 62.41 386 PRO A N 1
ATOM 2945 C CA . PRO A 1 386 ? -44.355 2.015 32.690 1.00 62.41 386 PRO A CA 1
ATOM 2946 C C . PRO A 1 386 ? -45.359 1.085 33.392 1.00 62.41 386 PRO A C 1
ATOM 2948 O O . PRO A 1 386 ? -45.412 1.085 34.621 1.00 62.41 386 PRO A O 1
ATOM 2951 N N . ALA A 1 387 ? -46.132 0.277 32.654 1.00 60.84 387 ALA A N 1
ATOM 2952 C CA . ALA A 1 387 ? -47.127 -0.640 33.206 1.00 60.84 387 ALA A CA 1
ATOM 2953 C C . ALA A 1 387 ? -46.536 -1.983 33.679 1.00 60.84 387 ALA A C 1
ATOM 2955 O O . ALA A 1 387 ? -47.168 -2.675 34.477 1.00 60.84 387 ALA A O 1
ATOM 2956 N N . THR A 1 388 ? -45.326 -2.354 33.244 1.00 59.69 388 THR A N 1
ATOM 2957 C CA . THR A 1 388 ? -44.684 -3.650 33.562 1.00 59.69 388 THR A CA 1
ATOM 2958 C C . THR A 1 388 ? -43.531 -3.538 34.562 1.00 59.69 388 THR A C 1
ATOM 2960 O O . THR A 1 388 ? -42.622 -4.366 34.575 1.00 59.69 388 THR A O 1
ATOM 2963 N N . SER A 1 389 ? -43.547 -2.524 35.431 1.00 59.50 389 SER A N 1
ATOM 2964 C CA . SER A 1 389 ? -42.445 -2.236 36.368 1.00 59.50 389 SER A CA 1
ATOM 2965 C C . SER A 1 389 ? -41.107 -1.925 35.673 1.00 59.50 389 SER A C 1
ATOM 2967 O O . SER A 1 389 ? -40.041 -2.176 36.234 1.00 59.50 389 SER A O 1
ATOM 2969 N N . GLY A 1 390 ? -41.146 -1.349 34.465 1.00 61.66 390 GLY A N 1
ATOM 2970 C CA . GLY A 1 390 ? -39.954 -0.870 33.764 1.00 61.66 390 GLY A CA 1
ATOM 2971 C C . GLY A 1 390 ? -39.240 -1.915 32.906 1.00 61.66 390 GLY A C 1
ATOM 2972 O O . GLY A 1 390 ? -38.028 -1.787 32.706 1.00 61.66 390 GLY A O 1
ATOM 2973 N N . ALA A 1 391 ? -39.959 -2.932 32.411 1.00 70.19 391 ALA A N 1
ATOM 2974 C CA . ALA A 1 391 ? -39.437 -3.813 31.370 1.00 70.19 391 ALA A CA 1
ATOM 2975 C C . ALA A 1 391 ? -39.344 -3.060 30.034 1.00 70.19 391 ALA A C 1
ATOM 2977 O O . ALA A 1 391 ? -40.168 -2.201 29.713 1.00 70.19 391 ALA A O 1
ATOM 2978 N N . TYR A 1 392 ? -38.324 -3.381 29.249 1.00 69.75 392 TYR A N 1
ATOM 2979 C CA . TYR A 1 392 ? -38.052 -2.720 27.977 1.00 69.75 392 TYR A CA 1
ATOM 2980 C C . TYR A 1 392 ? -38.525 -3.572 26.807 1.00 69.75 392 TYR A C 1
ATOM 2982 O O . TYR A 1 392 ? -38.182 -4.751 26.694 1.00 69.75 392 TYR A O 1
ATOM 2990 N N . THR A 1 393 ? -39.269 -2.944 25.906 1.00 74.19 393 THR A N 1
ATOM 2991 C CA . THR A 1 393 ? -39.825 -3.555 24.696 1.00 74.19 393 THR A CA 1
ATOM 2992 C C . THR A 1 393 ? -39.588 -2.636 23.496 1.00 74.19 393 THR A C 1
ATOM 2994 O O . THR A 1 393 ? -38.908 -1.608 23.605 1.00 74.19 393 THR A O 1
ATOM 2997 N N . VAL A 1 394 ? -40.124 -3.000 22.330 1.00 72.81 394 VAL A N 1
ATOM 2998 C CA . VAL A 1 394 ? -40.184 -2.098 21.175 1.00 72.81 394 VAL A CA 1
ATOM 2999 C C . VAL A 1 394 ? -41.627 -1.809 20.751 1.00 72.81 394 VAL A C 1
ATOM 3001 O O . VAL A 1 394 ? -42.469 -2.709 20.714 1.00 72.81 394 VAL A O 1
ATOM 3004 N N . SER A 1 395 ? -41.930 -0.563 20.380 1.00 74.81 395 SER A N 1
ATOM 3005 C CA . SER A 1 395 ? -43.281 -0.149 19.956 1.00 74.81 395 SER A CA 1
ATOM 3006 C C . SER A 1 395 ? -43.260 0.779 18.722 1.00 74.81 395 SER A C 1
ATOM 3008 O O . SER A 1 395 ? -42.223 1.339 18.362 1.00 74.81 395 SER A O 1
ATOM 3010 N N . GLN A 1 396 ? -44.394 0.904 18.024 1.00 78.19 396 GLN A N 1
ATOM 3011 C CA . GLN A 1 396 ? -44.579 1.865 16.918 1.00 78.19 396 GLN A CA 1
ATOM 3012 C C . GLN A 1 396 ? -45.256 3.168 17.365 1.00 78.19 396 GLN A C 1
ATOM 3014 O O . GLN A 1 396 ? -45.270 4.132 16.604 1.00 78.19 396 GLN A O 1
ATOM 3019 N N . ASP A 1 397 ? -45.816 3.210 18.575 1.00 74.50 397 ASP A N 1
ATOM 3020 C CA . ASP A 1 397 ? -46.528 4.383 19.077 1.00 74.50 397 ASP A CA 1
ATOM 3021 C C . ASP A 1 397 ? -45.539 5.458 19.542 1.00 74.50 397 ASP A C 1
ATOM 3023 O O . ASP A 1 397 ? -45.016 5.418 20.654 1.00 74.50 397 ASP A O 1
ATOM 3027 N N . THR A 1 398 ? -45.279 6.437 18.679 1.00 65.19 398 THR A N 1
ATOM 3028 C CA . THR A 1 398 ? -44.340 7.531 18.951 1.00 65.19 398 THR A CA 1
ATOM 3029 C C . THR A 1 398 ? -44.771 8.433 20.112 1.00 65.19 398 THR A C 1
ATOM 3031 O O . THR A 1 398 ? -43.917 9.133 20.658 1.00 65.19 398 THR A O 1
ATOM 3034 N N . ALA A 1 399 ? -46.041 8.402 20.544 1.00 67.31 399 ALA A N 1
ATOM 3035 C CA . ALA A 1 399 ? -46.541 9.215 21.656 1.00 67.31 399 ALA A CA 1
ATOM 3036 C C . ALA A 1 399 ? -46.072 8.715 23.033 1.00 67.31 399 ALA A C 1
ATOM 3038 O O . ALA A 1 399 ? -46.019 9.500 23.980 1.00 67.31 399 ALA A O 1
ATOM 3039 N N . VAL A 1 400 ? -45.701 7.436 23.144 1.00 65.00 400 VAL A N 1
ATOM 3040 C CA . VAL A 1 400 ? -45.225 6.822 24.396 1.00 65.00 400 VAL A CA 1
ATOM 3041 C C . VAL A 1 400 ? -43.706 6.617 24.423 1.00 65.00 400 VAL A C 1
ATOM 3043 O O . VAL A 1 400 ? -43.166 6.134 25.411 1.00 65.00 400 VAL A O 1
ATOM 3046 N N . MET A 1 401 ? -42.974 7.011 23.377 1.00 70.44 401 MET A N 1
ATOM 3047 C CA . MET A 1 401 ? -41.554 6.673 23.243 1.00 70.44 401 MET A CA 1
ATOM 3048 C C . MET A 1 401 ? -40.623 7.373 24.222 1.00 70.44 401 MET A C 1
ATOM 3050 O O . MET A 1 401 ? -40.729 8.566 24.508 1.00 70.44 401 MET A O 1
ATOM 3054 N N . THR A 1 402 ? -39.632 6.614 24.692 1.00 70.62 402 THR A N 1
ATOM 3055 C CA . THR A 1 402 ? -38.608 7.112 25.606 1.00 70.62 402 THR A CA 1
ATOM 3056 C C . THR A 1 402 ? -37.480 7.773 24.823 1.00 70.62 402 THR A C 1
ATOM 3058 O O . THR A 1 402 ? -36.851 7.161 23.959 1.00 70.62 402 THR A O 1
ATOM 3061 N N . LYS A 1 403 ? -37.185 9.031 25.159 1.00 80.25 403 LYS A N 1
ATOM 3062 C CA . LYS A 1 403 ? -35.961 9.693 24.704 1.00 80.25 403 LYS A CA 1
ATOM 3063 C C . LYS A 1 403 ? -34.785 9.215 25.544 1.00 80.25 403 LYS A C 1
ATOM 3065 O O . LYS A 1 403 ? -34.842 9.226 26.776 1.00 80.25 403 LYS A O 1
ATOM 3070 N N . TRP A 1 404 ? -33.693 8.871 24.886 1.00 80.06 404 TRP A N 1
ATOM 3071 C CA . TRP A 1 404 ? -32.479 8.362 25.503 1.00 80.06 404 TRP A CA 1
ATOM 3072 C C . TRP A 1 404 ? -31.392 9.426 25.502 1.00 80.06 404 TRP A C 1
ATOM 3074 O O . TRP A 1 404 ? -31.055 9.999 24.467 1.00 80.06 404 TRP A O 1
ATOM 3084 N N . GLN A 1 405 ? -30.807 9.655 26.672 1.00 85.00 405 GLN A N 1
ATOM 3085 C CA . GLN A 1 405 ? -29.555 10.373 26.801 1.00 85.00 405 GLN A CA 1
ATOM 3086 C C . GLN A 1 405 ? -28.413 9.359 26.760 1.00 85.00 405 GLN A C 1
ATOM 3088 O O . GLN A 1 405 ? -28.339 8.435 27.571 1.00 85.00 405 GLN A O 1
ATOM 3093 N N . LEU A 1 406 ? -27.493 9.547 25.820 1.00 87.62 406 LEU A N 1
ATOM 3094 C CA . LEU A 1 406 ? -26.279 8.748 25.733 1.00 87.62 406 LEU A CA 1
ATOM 3095 C C . LEU A 1 406 ? -25.248 9.307 26.714 1.00 87.62 406 LEU A C 1
ATOM 3097 O O . LEU A 1 406 ? -24.624 10.338 26.462 1.00 87.62 406 LEU A O 1
ATOM 3101 N N . SER A 1 407 ? -25.097 8.641 27.856 1.00 91.19 407 SER A N 1
ATOM 3102 C CA . SER A 1 407 ? -24.139 9.028 28.892 1.00 91.19 407 SER A CA 1
ATOM 3103 C C . SER A 1 407 ? -22.834 8.273 28.679 1.00 91.19 407 SER A C 1
ATOM 3105 O O . SER A 1 407 ? -22.798 7.051 28.817 1.00 91.19 407 SER A O 1
ATOM 3107 N N . TYR A 1 408 ? -21.770 8.972 28.287 1.00 91.75 408 TYR A N 1
ATOM 3108 C CA . TYR A 1 408 ? -20.465 8.340 28.100 1.00 91.75 408 TYR A CA 1
ATOM 3109 C C . TYR A 1 408 ? -19.926 7.789 29.426 1.00 91.75 408 TYR A C 1
ATOM 3111 O O . TYR A 1 408 ? -20.212 8.300 30.510 1.00 91.75 408 TYR A O 1
ATOM 3119 N N . VAL A 1 409 ? -19.132 6.730 29.340 1.00 93.38 409 VAL A N 1
ATOM 3120 C CA . VAL A 1 409 ? -18.512 6.097 30.508 1.00 93.38 409 VAL A CA 1
ATOM 3121 C C . VAL A 1 409 ? -17.268 6.890 30.930 1.00 93.38 409 VAL A C 1
ATOM 3123 O O . VAL A 1 409 ? -16.484 7.289 30.079 1.00 93.38 409 VAL A O 1
ATOM 3126 N N . SER A 1 410 ? -17.098 7.148 32.229 1.00 91.38 410 SER A N 1
ATOM 3127 C CA . SER A 1 410 ? -15.885 7.760 32.795 1.00 91.38 410 SER A CA 1
ATOM 3128 C C . SER A 1 410 ? -14.793 6.718 33.052 1.00 91.38 410 SER A C 1
ATOM 3130 O O . SER A 1 410 ? -15.061 5.516 33.097 1.00 91.38 410 SER A O 1
ATOM 3132 N N . GLY A 1 411 ? -13.575 7.170 33.321 1.00 93.56 411 GLY A N 1
ATOM 3133 C CA . GLY A 1 411 ? -12.435 6.317 33.638 1.00 93.56 411 GLY A CA 1
ATOM 3134 C C . GLY A 1 411 ? -11.866 5.613 32.411 1.00 93.56 411 GLY A C 1
ATOM 3135 O O . GLY A 1 411 ? -12.276 5.858 31.277 1.00 93.56 411 GLY A O 1
ATOM 3136 N N . ALA A 1 412 ? -10.896 4.722 32.636 1.00 91.56 412 ALA A N 1
ATOM 3137 C CA . ALA A 1 412 ? -10.228 3.985 31.560 1.00 91.56 412 ALA A CA 1
ATOM 3138 C C . ALA A 1 412 ? -11.216 3.155 30.721 1.00 91.56 412 ALA A C 1
ATOM 3140 O O . ALA A 1 412 ? -11.070 3.063 29.503 1.00 91.56 412 ALA A O 1
ATOM 3141 N N . ASP A 1 413 ? -12.275 2.643 31.354 1.00 91.19 413 ASP A N 1
ATOM 3142 C CA . ASP A 1 413 ? -13.295 1.830 30.697 1.00 91.19 413 ASP A CA 1
ATOM 3143 C 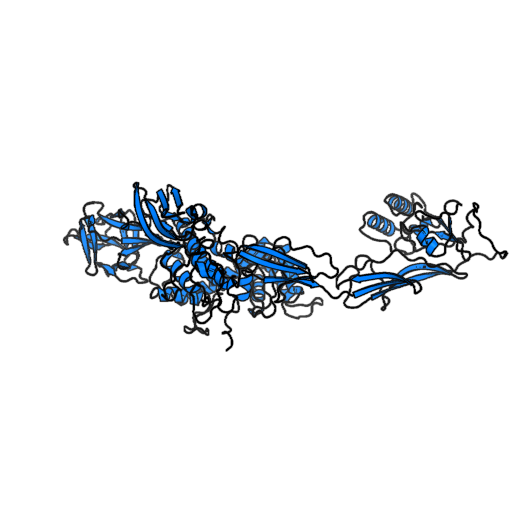C . ASP A 1 413 ? -14.082 2.586 29.628 1.00 91.19 413 ASP A C 1
ATOM 3145 O O . ASP A 1 413 ? -14.621 1.929 28.745 1.00 91.19 413 ASP A O 1
ATOM 3149 N N . GLY A 1 414 ? -14.134 3.923 29.656 1.00 94.56 414 GLY A N 1
ATOM 3150 C CA . GLY A 1 414 ? -14.818 4.738 28.644 1.00 94.56 414 GLY A CA 1
ATOM 3151 C C . GLY A 1 414 ? -14.064 4.915 27.331 1.00 94.56 414 GLY A C 1
ATOM 3152 O O . GLY A 1 414 ? -14.650 5.320 26.324 1.00 94.56 414 GLY A O 1
ATOM 3153 N N . TRP A 1 415 ? -12.780 4.570 27.309 1.00 96.94 415 TRP A N 1
ATOM 3154 C CA . TRP A 1 415 ? -11.929 4.730 26.138 1.00 96.94 415 TRP A CA 1
ATOM 3155 C C . TRP A 1 415 ? -12.009 3.529 25.205 1.00 96.94 415 TRP A C 1
ATOM 3157 O O . TRP A 1 415 ? -12.247 2.387 25.619 1.00 96.94 415 TRP A O 1
ATOM 3167 N N . THR A 1 416 ? -11.793 3.802 23.922 1.00 95.69 416 THR A N 1
ATOM 3168 C CA . THR A 1 416 ? -11.665 2.786 22.876 1.00 95.69 416 THR A CA 1
ATOM 3169 C C . THR A 1 416 ? -10.336 2.972 22.163 1.00 95.69 416 THR A C 1
ATOM 3171 O O . THR A 1 416 ? -9.988 4.086 21.765 1.00 95.69 416 THR A O 1
ATOM 3174 N N . THR A 1 417 ? -9.605 1.877 21.993 1.00 95.88 417 THR A N 1
ATOM 3175 C CA . THR A 1 417 ? -8.368 1.829 21.216 1.00 95.88 417 THR A CA 1
ATOM 3176 C C . THR A 1 417 ? -8.546 0.879 20.036 1.00 95.88 417 THR A C 1
ATOM 3178 O O . THR A 1 417 ? -9.268 -0.113 20.137 1.00 95.88 417 THR A O 1
ATOM 3181 N N . ALA A 1 418 ? -7.928 1.193 18.899 1.00 95.31 418 ALA A N 1
ATOM 3182 C CA . ALA A 1 418 ? -7.988 0.359 17.700 1.00 95.31 418 ALA A CA 1
ATOM 3183 C C . ALA A 1 418 ? -6.621 0.309 17.014 1.00 95.31 418 ALA A C 1
ATOM 3185 O O . ALA A 1 418 ? -6.008 1.355 16.800 1.00 95.31 418 ALA A O 1
ATOM 3186 N N . GLY A 1 419 ? -6.155 -0.899 16.677 1.00 94.69 419 GLY A N 1
ATOM 3187 C CA . GLY A 1 419 ? -4.901 -1.108 15.947 1.00 94.69 419 GLY A CA 1
ATOM 3188 C C . GLY A 1 419 ? -3.663 -0.533 16.639 1.00 94.69 419 GLY A C 1
ATOM 3189 O O . GLY A 1 419 ? -2.809 0.033 15.966 1.00 94.69 419 GLY A O 1
ATOM 3190 N N . LEU A 1 420 ? -3.585 -0.603 17.975 1.00 95.81 420 LEU A N 1
ATOM 3191 C CA . LEU A 1 420 ? -2.391 -0.149 18.691 1.00 95.81 420 LEU A CA 1
ATOM 3192 C C . LEU A 1 420 ? -1.183 -0.990 18.272 1.00 95.81 420 LEU A C 1
ATOM 3194 O O . LEU A 1 420 ? -1.188 -2.202 18.466 1.00 95.81 420 LEU A O 1
ATOM 3198 N N . PHE A 1 421 ? -0.139 -0.331 17.783 1.00 95.19 421 PHE A N 1
ATOM 3199 C CA . PHE A 1 421 ? 1.139 -0.957 17.479 1.00 95.19 421 PHE A CA 1
ATOM 3200 C C . PHE A 1 421 ? 2.253 -0.116 18.093 1.00 95.19 421 PHE A C 1
ATOM 3202 O O . PHE A 1 421 ? 2.445 1.052 17.749 1.00 95.19 421 PHE A O 1
ATOM 3209 N N . TYR A 1 422 ? 2.932 -0.697 19.074 1.00 94.38 422 TYR A N 1
ATOM 3210 C CA . TYR A 1 422 ? 3.996 -0.065 19.846 1.00 94.38 422 TYR A CA 1
ATOM 3211 C C . TYR A 1 422 ? 4.973 -1.146 20.340 1.00 94.38 422 TYR A C 1
ATOM 3213 O O . TYR A 1 422 ? 4.649 -2.338 20.323 1.00 94.38 422 TYR A O 1
ATOM 3221 N N . PRO A 1 423 ? 6.179 -0.785 20.804 1.00 92.38 423 PRO A N 1
ATOM 3222 C CA . PRO A 1 423 ? 7.145 -1.782 21.250 1.00 92.38 423 PRO A CA 1
ATOM 3223 C C . PRO A 1 423 ? 6.624 -2.618 22.428 1.00 92.38 423 PRO A C 1
ATOM 3225 O O . PRO A 1 423 ? 6.241 -2.065 23.458 1.00 92.38 423 PRO A O 1
ATOM 3228 N N . GLY A 1 424 ? 6.634 -3.947 22.290 1.00 88.38 424 GLY A N 1
ATOM 3229 C CA . GLY A 1 424 ? 6.099 -4.864 23.299 1.00 88.38 424 GLY A CA 1
ATOM 3230 C C . GLY A 1 424 ? 4.569 -4.921 23.388 1.00 88.38 424 GLY A C 1
ATOM 3231 O O . GLY A 1 424 ? 4.060 -5.430 24.385 1.00 88.38 424 GLY A O 1
ATOM 3232 N N . CYS A 1 425 ? 3.823 -4.400 22.404 1.00 92.75 425 CYS A N 1
ATOM 3233 C CA . CYS A 1 425 ? 2.385 -4.659 22.329 1.00 92.75 425 CYS A CA 1
ATOM 3234 C C . CYS A 1 425 ? 2.104 -6.157 22.135 1.00 92.75 425 CYS A C 1
ATOM 3236 O O . CYS A 1 425 ? 2.968 -6.911 21.689 1.00 92.75 425 CYS A O 1
ATOM 3238 N N . ALA A 1 426 ? 0.891 -6.591 22.483 1.00 91.25 426 ALA A N 1
ATOM 3239 C CA . ALA A 1 426 ? 0.449 -7.931 22.122 1.00 91.25 426 ALA A CA 1
ATOM 3240 C C . ALA A 1 426 ? 0.362 -8.024 20.594 1.00 91.25 426 ALA A C 1
ATOM 3242 O O . ALA A 1 426 ? -0.288 -7.188 19.969 1.00 91.25 426 ALA A O 1
ATOM 3243 N N . ASP A 1 427 ? 1.019 -9.028 20.024 1.00 93.12 427 ASP A N 1
ATOM 3244 C CA . ASP A 1 427 ? 1.079 -9.251 18.585 1.00 93.12 427 ASP A CA 1
ATOM 3245 C C . ASP A 1 427 ? 0.997 -10.757 18.275 1.00 93.12 427 ASP A C 1
ATOM 3247 O O . ASP A 1 427 ? 1.219 -11.593 19.160 1.00 93.12 427 ASP A O 1
ATOM 3251 N N . SER A 1 428 ? 0.638 -11.122 17.044 1.00 92.25 428 SER A N 1
ATOM 3252 C CA . SER A 1 428 ? 0.497 -12.508 16.607 1.00 92.25 428 SER A CA 1
ATOM 3253 C C . SER A 1 428 ? 0.885 -12.729 15.149 1.00 92.25 428 SER A C 1
ATOM 3255 O O . SER A 1 428 ? 0.751 -11.852 14.302 1.00 92.25 428 SER A O 1
ATOM 3257 N N . ASP A 1 429 ? 1.241 -13.970 14.836 1.00 90.50 429 ASP A N 1
ATOM 3258 C CA . ASP A 1 429 ? 1.552 -14.442 13.482 1.00 90.50 429 ASP A CA 1
ATOM 3259 C C . ASP A 1 429 ? 0.347 -14.547 12.529 1.00 90.50 429 ASP A C 1
ATOM 3261 O O . ASP A 1 429 ? 0.490 -15.059 11.419 1.00 90.50 429 ASP A O 1
ATOM 3265 N N . GLY A 1 430 ? -0.843 -14.100 12.941 1.00 86.75 430 GLY A N 1
ATOM 3266 C CA . GLY A 1 430 ? -2.090 -14.274 12.188 1.00 86.75 430 GLY A CA 1
ATOM 3267 C C . GLY A 1 430 ? -2.693 -15.683 12.289 1.00 86.75 430 GLY A C 1
ATOM 3268 O O . GLY A 1 430 ? -3.782 -15.914 11.772 1.00 86.75 430 GLY A O 1
ATOM 3269 N N . LEU A 1 431 ? -2.031 -16.616 12.984 1.00 82.94 431 LEU A N 1
ATOM 3270 C CA . LEU A 1 431 ? -2.511 -17.973 13.285 1.00 82.94 431 LEU A CA 1
ATOM 3271 C C . LEU A 1 431 ? -2.788 -18.180 14.786 1.00 82.94 431 LEU A C 1
ATOM 3273 O O . LEU A 1 431 ? -3.240 -19.250 15.192 1.00 82.94 431 LEU A O 1
ATOM 3277 N N . GLY A 1 432 ? -2.547 -17.151 15.603 1.00 82.75 432 GLY A N 1
ATOM 3278 C CA . GLY A 1 432 ? -2.788 -17.147 17.046 1.00 82.75 432 GLY A CA 1
ATOM 3279 C C . GLY A 1 432 ? -1.540 -17.405 17.894 1.00 82.75 432 GLY A C 1
ATOM 3280 O O . GLY A 1 432 ? -1.649 -17.420 19.121 1.00 82.75 432 GLY A O 1
ATOM 3281 N N . THR A 1 433 ? -0.359 -17.575 17.289 1.00 89.94 433 THR A N 1
ATOM 3282 C CA . THR A 1 433 ? 0.901 -17.660 18.042 1.00 89.94 433 THR A CA 1
ATOM 3283 C C . THR A 1 433 ? 1.377 -16.250 18.389 1.00 89.94 433 THR A C 1
ATOM 3285 O O . THR A 1 433 ? 1.483 -15.423 17.480 1.00 89.94 433 THR A O 1
ATOM 3288 N N . PRO A 1 434 ? 1.727 -15.961 19.655 1.00 93.00 434 PRO A N 1
ATOM 3289 C CA . PRO A 1 434 ? 2.270 -14.661 20.031 1.00 93.00 434 PRO A CA 1
ATOM 3290 C C . PRO A 1 434 ? 3.583 -14.327 19.311 1.00 93.00 434 PRO A C 1
ATOM 3292 O O . PRO A 1 434 ? 4.470 -15.179 19.185 1.00 93.00 434 PRO A O 1
ATOM 3295 N N . ILE A 1 435 ? 3.724 -13.067 18.905 1.00 93.81 435 ILE A N 1
ATOM 3296 C CA . ILE A 1 435 ? 4.979 -12.463 18.450 1.00 93.81 435 ILE A CA 1
ATOM 3297 C C . ILE A 1 435 ? 5.542 -11.597 19.579 1.00 93.81 435 ILE A C 1
ATOM 3299 O O . ILE A 1 435 ? 4.809 -10.898 20.277 1.00 93.81 435 ILE A O 1
ATOM 3303 N N . TYR A 1 436 ? 6.863 -11.648 19.760 1.00 92.88 436 TYR A N 1
ATOM 3304 C CA . TYR A 1 436 ? 7.576 -10.841 20.746 1.00 92.88 436 TYR A CA 1
ATOM 3305 C C . TYR A 1 436 ? 8.615 -9.967 20.048 1.00 92.88 436 TYR A C 1
ATOM 3307 O O . TYR A 1 436 ? 9.577 -10.480 19.476 1.00 92.88 436 TYR A O 1
ATOM 3315 N N . HIS A 1 437 ? 8.440 -8.647 20.119 1.00 94.06 437 HIS A N 1
ATOM 3316 C CA . HIS A 1 437 ? 9.398 -7.688 19.564 1.00 94.06 437 HIS A CA 1
ATOM 3317 C C . HIS A 1 437 ? 10.758 -7.805 20.267 1.00 94.06 437 HIS A C 1
ATOM 3319 O O . HIS A 1 437 ? 10.826 -7.866 21.496 1.00 94.06 437 HIS A O 1
ATOM 3325 N N . ASN A 1 438 ? 11.846 -7.790 19.495 1.00 92.38 438 ASN A N 1
ATOM 3326 C CA . ASN A 1 438 ? 13.208 -7.913 20.012 1.00 92.38 438 ASN A CA 1
ATOM 3327 C C . ASN A 1 438 ? 14.003 -6.636 19.732 1.00 92.38 438 ASN A C 1
ATOM 3329 O O . ASN A 1 438 ? 14.600 -6.460 18.669 1.00 92.38 438 ASN A O 1
ATOM 3333 N N . LEU A 1 439 ? 14.002 -5.722 20.698 1.00 93.31 439 LEU A N 1
ATOM 3334 C CA . LEU A 1 439 ? 14.693 -4.444 20.572 1.00 93.31 439 LEU A CA 1
ATOM 3335 C C . LEU A 1 439 ? 16.116 -4.569 21.097 1.00 93.31 439 LEU A C 1
ATOM 3337 O O . LEU A 1 439 ? 16.332 -5.005 22.225 1.00 93.31 439 LEU A O 1
ATOM 3341 N N . THR A 1 440 ? 17.079 -4.094 20.320 1.00 92.81 440 THR A N 1
ATOM 3342 C CA . THR A 1 440 ? 18.481 -3.984 20.729 1.00 92.81 440 THR A CA 1
ATOM 3343 C C . THR A 1 440 ? 18.948 -2.540 20.621 1.00 92.81 440 THR A C 1
ATOM 3345 O O . THR A 1 440 ? 18.410 -1.749 19.840 1.00 92.81 440 THR A O 1
ATOM 3348 N N . GLN A 1 441 ? 19.944 -2.156 21.419 1.00 92.56 441 GLN A N 1
ATOM 3349 C CA . GLN A 1 441 ? 20.540 -0.824 21.314 1.00 92.56 441 GLN A CA 1
ATOM 3350 C C . GLN A 1 441 ? 21.071 -0.598 19.887 1.00 92.56 441 GLN A C 1
ATOM 3352 O O . GLN A 1 441 ? 21.859 -1.388 19.377 1.00 92.56 441 GLN A O 1
ATOM 3357 N N . GLY A 1 442 ? 20.630 0.486 19.242 1.00 86.38 442 GLY A N 1
ATOM 3358 C CA . GLY A 1 442 ? 20.915 0.769 17.827 1.00 86.38 442 GLY A CA 1
ATOM 3359 C C . GLY A 1 442 ? 19.878 0.220 16.833 1.00 86.38 442 GLY A C 1
ATOM 3360 O O . GLY A 1 442 ? 19.822 0.701 15.705 1.00 86.38 442 GLY A O 1
ATOM 3361 N N . ASN A 1 443 ? 18.995 -0.693 17.256 1.00 87.94 443 ASN A N 1
ATOM 3362 C CA . ASN A 1 443 ? 17.889 -1.250 16.460 1.00 87.94 443 ASN A CA 1
ATOM 3363 C C . ASN A 1 443 ? 16.519 -1.112 17.162 1.00 87.94 443 ASN A C 1
ATOM 3365 O O . ASN A 1 443 ? 15.576 -1.847 16.886 1.00 87.94 443 ASN A O 1
ATOM 3369 N N . ALA A 1 444 ? 16.392 -0.165 18.094 1.00 89.25 444 ALA A N 1
ATOM 3370 C CA . ALA A 1 444 ? 15.168 0.042 18.869 1.00 89.25 444 ALA A CA 1
ATOM 3371 C C . ALA A 1 444 ? 14.153 0.984 18.188 1.00 89.25 444 ALA A C 1
ATOM 3373 O O . ALA A 1 444 ? 13.085 1.222 18.738 1.00 89.25 444 ALA A O 1
ATOM 3374 N N . SER A 1 445 ? 14.465 1.544 17.010 1.00 88.75 445 SER A N 1
ATOM 3375 C CA . SER A 1 445 ? 13.546 2.438 16.287 1.00 88.75 445 SER A CA 1
ATOM 3376 C C . SER A 1 445 ? 12.287 1.696 15.858 1.00 88.75 445 SER A C 1
ATOM 3378 O O . SER A 1 445 ? 12.373 0.796 15.024 1.00 88.75 445 SER A O 1
ATOM 3380 N N . PHE A 1 446 ? 11.134 2.094 16.382 1.00 90.19 446 PHE A N 1
ATOM 3381 C CA . PHE A 1 446 ? 9.893 1.341 16.260 1.00 90.19 446 PHE A CA 1
ATOM 3382 C C . PHE A 1 446 ? 8.707 2.302 16.092 1.00 90.19 446 PHE A C 1
ATOM 3384 O O . PHE A 1 446 ? 8.666 3.296 16.819 1.00 90.19 446 PHE A O 1
ATOM 3391 N N . PRO A 1 447 ? 7.771 2.028 15.169 1.00 90.06 447 PRO A N 1
ATOM 3392 C CA . PRO A 1 447 ? 6.670 2.939 14.886 1.00 90.06 447 PRO A CA 1
ATOM 3393 C C . PRO A 1 447 ? 5.610 2.928 15.992 1.00 90.06 447 PRO A C 1
ATOM 3395 O O . PRO A 1 447 ? 5.305 1.887 16.576 1.00 90.06 447 PRO A O 1
ATOM 3398 N N . LEU A 1 448 ? 5.010 4.086 16.242 1.00 92.06 448 LEU A N 1
ATOM 3399 C CA . LEU A 1 448 ? 3.904 4.287 17.166 1.00 92.06 448 LEU A CA 1
ATOM 3400 C C . LEU A 1 448 ? 2.613 4.506 16.365 1.00 92.06 448 LEU A C 1
ATOM 3402 O O . LEU A 1 448 ? 2.393 5.579 15.805 1.00 92.06 448 LEU A O 1
ATOM 3406 N N . ARG A 1 449 ? 1.757 3.481 16.292 1.00 94.50 449 ARG A N 1
ATOM 3407 C CA . ARG A 1 449 ? 0.514 3.507 15.500 1.00 94.50 449 ARG A CA 1
ATOM 3408 C C . ARG A 1 449 ? -0.718 3.143 16.316 1.00 94.50 449 ARG A C 1
ATOM 3410 O O . ARG A 1 449 ? -0.626 2.528 17.379 1.00 94.50 449 ARG A O 1
ATOM 3417 N N . GLY A 1 450 ? -1.873 3.520 15.777 1.00 94.81 450 GLY A N 1
ATOM 3418 C CA . GLY A 1 450 ? -3.191 3.173 16.292 1.00 94.81 450 GLY A CA 1
ATOM 3419 C C . GLY A 1 450 ? -4.043 4.392 16.623 1.00 94.81 450 GLY A C 1
ATOM 3420 O O . GLY A 1 450 ? -3.574 5.530 16.656 1.00 94.81 450 GLY A O 1
ATOM 3421 N N . ILE A 1 451 ? -5.319 4.133 16.884 1.00 96.38 451 ILE A N 1
ATOM 3422 C CA . ILE A 1 451 ? -6.312 5.153 17.215 1.00 96.38 451 ILE A CA 1
ATOM 3423 C C . ILE A 1 451 ? -6.672 5.061 18.691 1.00 96.38 451 ILE A C 1
ATOM 3425 O O . ILE A 1 451 ? -6.941 3.977 19.213 1.00 96.38 451 ILE A O 1
ATOM 3429 N N . ILE A 1 452 ? -6.741 6.216 19.346 1.00 97.31 452 ILE A N 1
ATOM 3430 C CA . ILE A 1 452 ? -7.347 6.390 20.668 1.00 97.31 452 ILE A CA 1
ATOM 3431 C C . ILE A 1 452 ? -8.600 7.236 20.489 1.00 97.31 452 ILE A C 1
ATOM 3433 O O . ILE A 1 452 ? -8.535 8.297 19.881 1.00 97.31 452 ILE A O 1
ATOM 3437 N N . SER A 1 453 ? -9.735 6.806 21.030 1.00 96.50 453 SER A N 1
ATOM 3438 C CA . SER A 1 453 ? -10.992 7.544 20.912 1.00 96.50 453 SER A CA 1
ATOM 3439 C C . SER A 1 453 ? -11.784 7.574 22.210 1.00 96.50 453 SER A C 1
ATOM 3441 O O . SER A 1 453 ? -11.732 6.649 23.030 1.00 96.50 453 SER A O 1
ATOM 3443 N N . HIS A 1 454 ? -12.515 8.671 22.386 1.00 96.88 454 HIS A N 1
ATOM 3444 C CA . HIS A 1 454 ? -13.442 8.867 23.484 1.00 96.88 454 HIS A CA 1
ATOM 3445 C C . HIS A 1 454 ? -14.621 9.733 23.016 1.00 96.88 454 HIS A C 1
ATOM 3447 O O . HIS A 1 454 ? -14.403 10.793 22.417 1.00 96.88 454 HIS A O 1
ATOM 3453 N N . PRO A 1 455 ? -15.870 9.347 23.324 1.00 94.75 455 PRO A N 1
ATOM 3454 C CA . PRO A 1 455 ? -17.063 10.035 22.824 1.00 94.75 455 PRO A CA 1
ATOM 3455 C C . PRO A 1 455 ? -17.182 11.499 23.272 1.00 94.75 455 PRO A C 1
ATOM 3457 O O . PRO A 1 455 ? -17.789 12.311 22.582 1.00 94.75 455 PRO A O 1
ATOM 3460 N N . SER A 1 456 ? -16.581 11.869 24.409 1.00 94.81 456 SER A N 1
ATOM 3461 C CA . SER A 1 456 ? -16.551 13.265 24.877 1.00 94.81 456 SER A CA 1
ATOM 3462 C C . SER A 1 456 ? -15.471 14.139 24.219 1.00 94.81 456 SER A C 1
ATOM 3464 O O . SER A 1 456 ? -15.387 15.321 24.547 1.00 94.81 456 SER A O 1
ATOM 3466 N N . GLY A 1 457 ? -14.647 13.587 23.323 1.00 95.50 457 GLY A N 1
ATOM 3467 C CA . GLY A 1 457 ? -13.477 14.256 22.749 1.00 95.50 457 GLY A CA 1
ATOM 3468 C C . GLY A 1 457 ? -12.158 13.729 23.318 1.00 95.50 457 GLY A C 1
ATOM 3469 O O . GLY A 1 457 ? -12.119 13.265 24.458 1.00 95.50 457 GLY A O 1
ATOM 3470 N N . VAL A 1 458 ? -11.073 13.851 22.551 1.00 97.38 458 VAL A N 1
ATOM 3471 C CA . VAL A 1 458 ? -9.689 13.601 22.995 1.00 97.38 458 VAL A CA 1
ATOM 3472 C C . VAL A 1 458 ? -8.918 14.913 22.912 1.00 97.38 458 VAL A C 1
ATOM 3474 O O . VAL A 1 458 ? -8.848 15.506 21.837 1.00 97.38 458 VAL A O 1
ATOM 3477 N N . THR A 1 459 ? -8.362 15.374 24.033 1.00 97.88 459 THR A N 1
ATOM 3478 C CA . THR A 1 459 ? -7.704 16.688 24.147 1.00 97.88 459 THR A CA 1
ATOM 3479 C C . THR A 1 459 ? -6.187 16.594 24.182 1.00 97.88 459 THR A C 1
ATOM 3481 O O . THR A 1 459 ? -5.512 17.463 23.633 1.00 97.88 459 THR A O 1
ATOM 3484 N N . SER A 1 460 ? -5.630 15.539 24.772 1.00 98.00 460 SER A N 1
ATOM 3485 C CA . SER A 1 460 ? -4.195 15.272 24.718 1.00 98.00 460 SER A CA 1
ATOM 3486 C C . SER A 1 460 ? -3.889 13.786 24.840 1.00 98.00 460 SER A C 1
ATOM 3488 O O . SER A 1 460 ? -4.656 13.016 25.424 1.00 98.00 460 SER A O 1
ATOM 3490 N N . VAL A 1 461 ? -2.751 13.391 24.276 1.00 98.44 461 VAL A N 1
ATOM 3491 C CA . VAL A 1 461 ? -2.163 12.062 24.440 1.00 98.44 461 VAL A CA 1
ATOM 3492 C C . VAL A 1 461 ? -0.692 12.230 24.797 1.00 98.44 461 VAL A C 1
ATOM 3494 O O . VAL A 1 461 ? 0.011 13.071 24.231 1.00 98.44 461 VAL A O 1
ATOM 3497 N N . VAL A 1 462 ? -0.235 11.437 25.763 1.00 98.50 462 VAL A N 1
ATOM 3498 C CA . VAL A 1 462 ? 1.142 11.422 26.259 1.00 98.50 462 VAL A CA 1
ATOM 3499 C C . VAL A 1 462 ? 1.664 9.995 26.211 1.00 98.50 462 VAL A C 1
ATOM 3501 O O . VAL A 1 462 ? 1.073 9.097 26.811 1.00 98.50 462 VAL A O 1
ATOM 3504 N N . VAL A 1 463 ? 2.790 9.798 25.535 1.00 98.31 463 VAL A N 1
ATOM 3505 C CA . VAL A 1 463 ? 3.548 8.547 25.533 1.00 98.31 463 VAL A CA 1
ATOM 3506 C C . VAL A 1 463 ? 4.860 8.770 26.267 1.00 98.31 463 VAL A C 1
ATOM 3508 O O . VAL A 1 463 ? 5.670 9.606 25.868 1.00 98.31 463 VAL A O 1
ATOM 3511 N N . SER A 1 464 ? 5.085 8.012 27.335 1.00 97.69 464 SER A N 1
ATOM 3512 C CA . SER A 1 464 ? 6.308 8.090 28.136 1.00 97.69 464 SER A CA 1
ATOM 3513 C C . SER A 1 464 ? 6.965 6.725 28.234 1.00 97.69 464 SER A C 1
ATOM 3515 O O . SER A 1 464 ? 6.312 5.748 28.591 1.00 97.69 464 SER A O 1
ATOM 3517 N N . VAL A 1 465 ? 8.269 6.676 27.979 1.00 97.88 465 VAL A N 1
ATOM 3518 C CA . VAL A 1 465 ? 9.130 5.535 28.291 1.00 97.88 465 VAL A CA 1
ATOM 3519 C C . VAL A 1 465 ? 9.970 5.924 29.500 1.00 97.88 465 VAL A C 1
ATOM 3521 O O . VAL A 1 465 ? 10.857 6.765 29.385 1.00 97.88 465 VAL A O 1
ATOM 3524 N N . SER A 1 466 ? 9.674 5.361 30.669 1.00 96.38 466 SER A N 1
ATOM 3525 C CA . SER A 1 466 ? 10.404 5.639 31.911 1.00 96.38 466 SER A CA 1
ATOM 3526 C C . SER A 1 466 ? 11.528 4.631 32.150 1.00 96.38 466 SER A C 1
ATOM 3528 O O . SER A 1 466 ? 11.335 3.437 31.926 1.00 96.38 466 SER A O 1
ATOM 3530 N N . GLY A 1 467 ? 12.661 5.108 32.669 1.00 92.25 467 GLY A N 1
ATOM 3531 C CA . GLY A 1 467 ? 13.892 4.338 32.897 1.00 92.25 467 GLY A CA 1
ATOM 3532 C C . GLY A 1 467 ? 15.067 4.936 32.119 1.00 92.25 467 GLY A C 1
ATOM 3533 O O . GLY A 1 467 ? 14.832 5.693 31.187 1.00 92.25 467 GLY A O 1
ATOM 3534 N N . GLY A 1 468 ? 16.309 4.610 32.503 1.00 91.25 468 GLY A N 1
ATOM 3535 C CA . GLY A 1 468 ? 17.559 4.936 31.786 1.00 91.25 468 GLY A CA 1
ATOM 3536 C C . GLY A 1 468 ? 17.526 6.174 30.872 1.00 91.25 468 GLY A C 1
ATOM 3537 O O . GLY A 1 468 ? 17.359 7.298 31.336 1.00 91.25 468 GLY A O 1
ATOM 3538 N N . SER A 1 469 ? 17.682 5.940 29.565 1.00 95.19 469 SER A N 1
ATOM 3539 C CA . SER A 1 469 ? 17.628 6.933 28.474 1.00 95.19 469 SER A CA 1
ATOM 3540 C C . SER A 1 469 ? 16.211 7.171 27.918 1.00 95.19 469 SER A C 1
ATOM 3542 O O . SER A 1 469 ? 16.032 7.465 26.736 1.00 95.19 469 SER A O 1
ATOM 3544 N N . GLY A 1 470 ? 15.194 7.016 28.766 1.00 95.25 470 GLY A N 1
ATOM 3545 C CA . GLY A 1 470 ? 13.782 7.164 28.433 1.00 95.25 470 GLY A CA 1
ATOM 3546 C C . GLY A 1 470 ? 13.391 8.560 27.939 1.00 95.25 470 GLY A C 1
ATOM 3547 O O . GLY A 1 470 ? 14.166 9.514 27.989 1.00 95.25 470 GLY A O 1
ATOM 3548 N N . PHE A 1 471 ? 12.157 8.691 27.457 1.00 97.25 471 PHE A N 1
ATOM 3549 C CA . PHE A 1 471 ? 11.648 9.927 26.859 1.00 97.25 471 PHE A CA 1
ATOM 3550 C C . PHE A 1 471 ? 10.162 10.139 27.161 1.00 97.25 471 PHE A C 1
ATOM 3552 O O . PHE A 1 471 ? 9.469 9.255 27.662 1.00 97.25 471 PHE A O 1
ATOM 3559 N N . THR A 1 472 ? 9.656 11.327 26.836 1.00 97.94 472 THR A N 1
ATOM 3560 C CA . THR A 1 472 ? 8.220 11.624 26.800 1.00 97.94 472 THR A CA 1
ATOM 3561 C C . THR A 1 472 ? 7.891 12.384 25.523 1.00 97.94 472 THR A C 1
ATOM 3563 O O . THR A 1 472 ? 8.560 13.360 25.196 1.00 97.94 472 THR A O 1
ATOM 3566 N N . ALA A 1 473 ? 6.864 11.923 24.819 1.00 97.69 473 ALA A N 1
ATOM 3567 C CA . ALA A 1 473 ? 6.258 12.569 23.667 1.00 97.69 473 ALA A CA 1
ATOM 3568 C C . ALA A 1 473 ? 4.809 12.917 24.018 1.00 97.69 473 ALA A C 1
ATOM 3570 O O . ALA A 1 473 ? 4.091 12.101 24.597 1.00 97.69 473 ALA A O 1
ATOM 3571 N N . SER A 1 474 ? 4.369 14.124 23.687 1.00 97.19 474 SER A N 1
ATOM 3572 C CA . SER A 1 474 ? 2.997 14.556 23.930 1.00 97.19 474 SER A CA 1
ATOM 3573 C C . SER A 1 474 ? 2.482 15.415 22.790 1.00 97.19 474 SER A C 1
ATOM 3575 O O . SER A 1 474 ? 3.241 16.093 22.100 1.00 97.19 474 SER A O 1
ATOM 3577 N N . ALA A 1 475 ? 1.171 15.371 22.596 1.00 97.00 475 ALA A N 1
ATOM 3578 C CA . ALA A 1 475 ? 0.473 16.190 21.628 1.00 97.00 475 ALA A CA 1
ATOM 3579 C C . ALA A 1 475 ? -0.919 16.498 22.158 1.00 97.00 475 ALA A C 1
ATOM 3581 O O . ALA A 1 475 ? -1.564 15.667 22.805 1.00 97.00 475 ALA A O 1
ATOM 3582 N N . SER A 1 476 ? -1.373 17.702 21.845 1.00 95.25 476 SER A N 1
ATOM 3583 C CA . SER A 1 476 ? -2.705 18.182 22.178 1.00 95.25 476 SER A CA 1
ATOM 3584 C C . SER A 1 476 ? -3.492 18.423 20.899 1.00 95.25 476 SER A C 1
ATOM 3586 O O . SER A 1 476 ? -2.925 18.761 19.860 1.00 95.25 476 SER A O 1
ATOM 3588 N N . GLN A 1 477 ? -4.806 18.265 20.974 1.00 93.88 477 GLN A N 1
ATOM 3589 C CA . GLN A 1 477 ? -5.726 18.575 19.887 1.00 93.88 477 GLN A CA 1
ATOM 3590 C C . GLN A 1 477 ? -7.062 19.072 20.452 1.00 93.88 477 GLN A C 1
ATOM 3592 O O . GLN A 1 477 ? -7.347 18.931 21.640 1.00 93.88 477 GLN A O 1
ATOM 3597 N N . SER A 1 478 ? -7.901 19.650 19.601 1.00 90.44 478 SER A N 1
ATOM 3598 C CA . SER A 1 478 ? -9.243 20.100 19.965 1.00 90.44 478 SER A CA 1
ATOM 3599 C C . SER A 1 478 ? -10.254 19.684 18.898 1.00 90.44 478 SER A C 1
ATOM 3601 O O . SER A 1 478 ? -9.900 19.457 17.744 1.00 90.44 478 SER A O 1
ATOM 3603 N N . GLY A 1 479 ? -11.521 19.543 19.297 1.00 86.44 479 GLY A N 1
ATOM 3604 C CA . GLY A 1 479 ? -12.632 19.323 18.364 1.00 86.44 479 GLY A CA 1
ATOM 3605 C C . GLY A 1 479 ? -12.747 17.924 17.742 1.00 86.44 479 GLY A C 1
ATOM 3606 O O . GLY A 1 479 ? -13.627 17.733 16.913 1.00 86.44 479 GLY A O 1
ATOM 3607 N N . SER A 1 480 ? -11.921 16.948 18.140 1.00 92.88 480 SER A N 1
ATOM 3608 C CA . SER A 1 480 ? -11.990 15.564 17.639 1.00 92.88 480 SER A CA 1
ATOM 3609 C C . SER A 1 480 ? -12.265 14.550 18.754 1.00 92.88 480 SER A C 1
ATOM 3611 O O . SER A 1 480 ? -11.763 14.679 19.873 1.00 92.88 480 SER A O 1
ATOM 3613 N N . THR A 1 481 ? -13.042 13.513 18.437 1.00 95.19 481 THR A N 1
ATOM 3614 C CA . THR A 1 481 ? -13.342 12.355 19.302 1.00 95.19 481 THR A CA 1
ATOM 3615 C C . THR A 1 481 ? -12.304 11.241 19.212 1.00 95.19 481 THR A C 1
ATOM 3617 O O . THR A 1 481 ? -12.406 10.249 19.933 1.00 95.19 481 THR A O 1
ATOM 3620 N N . TRP A 1 482 ? -11.285 11.402 18.369 1.00 95.69 482 TRP A N 1
ATOM 3621 C CA . TRP A 1 482 ? -10.238 10.413 18.144 1.00 95.69 482 TRP A CA 1
ATOM 3622 C C . TRP A 1 482 ? -8.875 11.070 17.913 1.00 95.69 482 TRP A C 1
ATOM 3624 O O . TRP A 1 482 ? -8.789 12.216 17.472 1.00 95.69 482 TRP A O 1
ATOM 3634 N N . PHE A 1 483 ? -7.804 10.344 18.212 1.00 96.44 483 PHE A N 1
ATOM 3635 C CA . PHE A 1 483 ? -6.413 10.765 18.105 1.00 96.44 483 PHE A CA 1
ATOM 3636 C C . PHE A 1 483 ? -5.601 9.678 17.393 1.00 96.44 483 PHE A C 1
ATOM 3638 O O . PHE A 1 483 ? -5.690 8.506 17.761 1.00 96.44 483 PHE A O 1
ATOM 3645 N N . ASP A 1 484 ? -4.807 10.082 16.401 1.00 95.12 484 ASP A N 1
ATOM 3646 C CA . ASP A 1 484 ? -3.830 9.230 15.715 1.00 95.12 484 ASP A CA 1
ATOM 3647 C C . ASP A 1 484 ? -2.488 9.259 16.447 1.00 95.12 484 ASP A C 1
ATOM 3649 O O . ASP A 1 484 ? -1.847 10.310 16.551 1.00 95.12 484 ASP A O 1
ATOM 3653 N N . LEU A 1 485 ? -2.063 8.096 16.937 1.00 95.50 485 LEU A N 1
ATOM 3654 C CA . LEU A 1 485 ? -0.799 7.926 17.643 1.00 95.50 485 LEU A CA 1
ATOM 3655 C C . LEU A 1 485 ? 0.434 8.280 16.805 1.00 95.50 485 LEU A C 1
ATOM 3657 O O . LEU A 1 485 ? 1.438 8.691 17.391 1.00 95.50 485 LEU A O 1
ATOM 3661 N N . TRP A 1 486 ? 0.355 8.227 15.473 1.00 92.31 486 TRP A N 1
ATOM 3662 C CA . TRP A 1 486 ? 1.471 8.609 14.609 1.00 92.31 486 TRP A CA 1
ATOM 3663 C C . TRP A 1 486 ? 1.900 10.070 14.783 1.00 92.31 486 TRP A C 1
ATOM 3665 O O . TRP A 1 486 ? 3.074 10.397 14.621 1.00 92.31 486 TRP A O 1
ATOM 3675 N N . LYS A 1 487 ? 0.996 10.959 15.218 1.00 92.81 487 LYS A N 1
ATOM 3676 C CA . LYS A 1 487 ? 1.333 12.361 15.537 1.00 92.81 487 LYS A CA 1
ATOM 3677 C C . LYS A 1 487 ? 2.440 12.497 16.591 1.00 92.81 487 LYS A C 1
ATOM 3679 O O . LYS A 1 487 ? 3.020 13.570 16.730 1.00 92.81 487 LYS A O 1
ATOM 3684 N N . LEU A 1 488 ? 2.700 11.441 17.362 1.00 94.44 488 LEU A N 1
ATOM 3685 C CA . LEU A 1 488 ? 3.750 11.380 18.376 1.00 94.44 488 LEU A CA 1
ATOM 3686 C C . LEU A 1 488 ? 5.012 10.653 17.897 1.00 94.44 488 LEU A C 1
ATOM 3688 O O . LEU A 1 488 ? 6.018 10.710 18.603 1.00 94.44 488 LEU A O 1
ATOM 3692 N N . ASP A 1 489 ? 4.980 9.983 16.743 1.00 87.81 489 ASP A N 1
ATOM 3693 C CA . ASP A 1 489 ? 6.034 9.072 16.281 1.00 87.81 489 ASP A CA 1
ATOM 3694 C C . ASP A 1 489 ? 7.382 9.781 16.119 1.00 87.81 489 ASP A C 1
ATOM 3696 O O . ASP A 1 489 ? 8.384 9.362 16.696 1.00 87.81 489 ASP A O 1
ATOM 3700 N N . GLU A 1 490 ? 7.396 10.943 15.458 1.00 86.75 490 GLU A N 1
ATOM 3701 C CA . GLU A 1 490 ? 8.625 11.721 15.271 1.00 86.75 490 GLU A CA 1
ATOM 3702 C C . GLU A 1 490 ? 9.253 12.137 16.613 1.00 86.75 490 GLU A C 1
ATOM 3704 O O . GLU A 1 490 ? 10.481 12.145 16.770 1.00 86.75 490 GLU A O 1
ATOM 3709 N N . ALA A 1 491 ? 8.428 12.466 17.610 1.00 91.19 491 ALA A N 1
ATOM 3710 C CA . ALA A 1 491 ? 8.880 12.822 18.952 1.00 91.19 491 ALA A CA 1
ATOM 3711 C C . ALA A 1 491 ? 9.264 11.592 19.795 1.00 91.19 491 ALA A C 1
ATOM 3713 O O . ALA A 1 491 ? 10.055 11.723 20.733 1.00 91.19 491 ALA A O 1
ATOM 3714 N N . ALA A 1 492 ? 8.760 10.401 19.464 1.00 91.31 492 ALA A N 1
ATOM 3715 C CA . ALA A 1 492 ? 9.026 9.164 20.180 1.00 91.31 492 ALA A CA 1
ATOM 3716 C C . ALA A 1 492 ? 10.429 8.624 19.853 1.00 91.31 492 ALA A C 1
ATOM 3718 O O . ALA A 1 492 ? 10.669 7.915 18.878 1.00 91.31 492 ALA A O 1
ATOM 3719 N N . LYS A 1 493 ? 11.412 8.953 20.696 1.00 92.81 493 LYS A N 1
ATOM 3720 C CA . LYS A 1 493 ? 12.832 8.648 20.450 1.00 92.81 493 LYS A CA 1
ATOM 3721 C C . LYS A 1 493 ? 13.230 7.216 20.834 1.00 92.81 493 LYS A C 1
ATOM 3723 O O . LYS A 1 493 ? 14.270 7.018 21.461 1.00 92.81 493 LYS A O 1
ATOM 3728 N N . PHE A 1 494 ? 12.465 6.205 20.412 1.00 92.69 494 PHE A N 1
ATOM 3729 C CA . PHE A 1 494 ? 12.795 4.792 20.665 1.00 92.69 494 PHE A CA 1
ATOM 3730 C C . PHE A 1 494 ? 14.199 4.414 20.168 1.00 92.69 494 PHE A C 1
ATOM 3732 O O . PHE A 1 494 ? 14.929 3.693 20.841 1.00 92.69 494 PHE A O 1
ATOM 3739 N N . SER A 1 495 ? 14.631 4.991 19.043 1.00 90.12 495 SER A N 1
ATOM 3740 C CA . SER A 1 495 ? 15.972 4.801 18.471 1.00 90.12 495 SER A CA 1
ATOM 3741 C C . SER A 1 495 ? 17.130 5.276 19.361 1.00 90.12 495 SER A C 1
ATOM 3743 O O . SER A 1 495 ? 18.282 4.939 19.087 1.00 90.12 495 SER A O 1
ATOM 3745 N N . LYS A 1 496 ? 16.856 6.064 20.409 1.00 93.31 496 LYS A N 1
ATOM 3746 C CA . LYS A 1 496 ? 17.855 6.573 21.362 1.00 93.31 496 LYS A CA 1
ATOM 3747 C C . LYS A 1 496 ? 17.936 5.762 22.652 1.00 93.31 496 LYS A C 1
ATOM 3749 O O . LYS A 1 496 ? 18.817 6.040 23.462 1.00 93.31 496 LYS A O 1
ATOM 3754 N N . LEU A 1 497 ? 17.066 4.767 22.830 1.00 95.19 497 LEU A N 1
ATOM 3755 C CA . LEU A 1 497 ? 17.100 3.910 24.006 1.00 95.19 497 LEU A CA 1
ATOM 3756 C C . LEU A 1 497 ? 18.384 3.069 24.020 1.00 95.19 497 LEU A C 1
ATOM 3758 O O . LEU A 1 497 ? 18.746 2.400 23.050 1.00 95.19 497 LEU A O 1
ATOM 3762 N N . THR A 1 498 ? 19.071 3.111 25.153 1.00 96.38 498 THR A N 1
ATOM 3763 C CA . THR A 1 498 ? 20.231 2.275 25.474 1.00 96.38 498 THR A CA 1
ATOM 3764 C C . THR A 1 498 ? 19.773 0.928 26.016 1.00 96.38 498 THR A C 1
ATOM 3766 O O . THR A 1 498 ? 18.633 0.800 26.469 1.00 96.38 498 THR A O 1
ATOM 3769 N N . GLN A 1 499 ? 20.665 -0.064 26.035 1.00 97.00 499 GLN A N 1
ATOM 3770 C CA . GLN A 1 499 ? 20.398 -1.345 26.691 1.00 97.00 499 GLN A CA 1
ATOM 3771 C C . GLN A 1 499 ? 19.868 -1.123 28.121 1.00 97.00 499 GLN A C 1
ATOM 3773 O O . GLN A 1 499 ? 20.448 -0.351 28.888 1.00 97.00 499 GLN A O 1
ATOM 3778 N N . GLY A 1 500 ? 18.760 -1.775 28.477 1.00 96.62 500 GLY A N 1
ATOM 3779 C CA . GLY A 1 500 ? 18.116 -1.589 29.775 1.00 96.62 500 GLY A CA 1
ATOM 3780 C C . GLY A 1 500 ? 16.663 -2.056 29.843 1.00 96.62 500 GLY A C 1
ATOM 3781 O O . GLY A 1 500 ? 16.098 -2.569 28.877 1.00 96.62 500 GLY A O 1
ATOM 3782 N N . GLN A 1 501 ? 16.072 -1.867 31.021 1.00 96.75 501 GLN A N 1
ATOM 3783 C CA . GLN A 1 501 ? 14.662 -2.127 31.306 1.00 96.75 501 GLN A CA 1
ATOM 3784 C C . GLN A 1 501 ? 13.914 -0.803 31.447 1.00 96.75 501 GLN A C 1
ATOM 3786 O O . GLN A 1 501 ? 14.390 0.120 32.112 1.00 96.75 501 GLN A O 1
ATOM 3791 N N . TYR A 1 502 ? 12.737 -0.732 30.842 1.00 97.44 502 TYR A N 1
ATOM 3792 C CA . TYR A 1 502 ? 11.903 0.456 30.767 1.00 97.44 502 TYR A CA 1
ATOM 3793 C C . TYR A 1 502 ? 10.432 0.101 31.000 1.00 97.44 502 TYR A C 1
ATOM 3795 O O . TYR A 1 502 ? 10.025 -1.063 30.999 1.00 97.44 502 TYR A O 1
ATOM 3803 N N . THR A 1 503 ? 9.606 1.126 31.173 1.00 97.25 503 THR A N 1
ATOM 3804 C CA . THR A 1 503 ? 8.144 0.998 31.160 1.00 97.25 503 THR A CA 1
ATOM 3805 C C . THR A 1 503 ? 7.569 2.014 30.190 1.00 97.25 503 THR A C 1
ATOM 3807 O O . THR A 1 503 ? 7.803 3.212 30.340 1.00 97.25 503 THR A O 1
ATOM 3810 N N . LEU A 1 504 ? 6.834 1.534 29.189 1.00 97.62 504 LEU A N 1
ATOM 3811 C CA . LEU A 1 504 ? 6.075 2.360 28.260 1.00 97.62 504 LEU A CA 1
ATOM 3812 C C . LEU A 1 504 ? 4.690 2.618 28.846 1.00 97.62 504 LEU A C 1
ATOM 3814 O O . LEU A 1 504 ? 3.986 1.687 29.235 1.00 97.62 504 LEU A O 1
ATOM 3818 N N . THR A 1 505 ? 4.282 3.880 28.869 1.00 98.06 505 THR A N 1
ATOM 3819 C CA . THR A 1 505 ? 2.944 4.298 29.285 1.00 98.06 505 THR A CA 1
ATOM 3820 C C . THR A 1 505 ? 2.304 5.156 28.206 1.00 98.06 505 THR A C 1
ATOM 3822 O O . THR A 1 505 ? 2.964 6.025 27.638 1.00 98.06 505 THR A O 1
ATOM 3825 N N . ILE A 1 506 ? 1.020 4.919 27.936 1.00 98.25 506 ILE A N 1
ATOM 3826 C CA . ILE A 1 506 ? 0.190 5.776 27.083 1.00 98.25 506 ILE A CA 1
ATOM 3827 C C . ILE A 1 506 ? -0.934 6.321 27.953 1.00 98.25 506 ILE A C 1
ATOM 3829 O O . ILE A 1 506 ? -1.745 5.556 28.484 1.00 98.25 506 ILE A O 1
ATOM 3833 N N . LYS A 1 507 ? -0.974 7.641 28.109 1.00 98.44 507 LYS A N 1
ATOM 3834 C CA . LYS A 1 507 ? -2.026 8.367 28.820 1.00 98.44 507 LYS A CA 1
ATOM 3835 C C . LYS A 1 507 ? -2.809 9.228 27.846 1.00 98.44 507 LYS A C 1
ATOM 3837 O O . LYS A 1 507 ? -2.232 9.765 26.904 1.00 98.44 507 LYS A O 1
ATOM 3842 N N . ALA A 1 508 ? -4.099 9.389 28.099 1.00 98.38 508 ALA A N 1
ATOM 3843 C CA . ALA A 1 508 ? -4.951 10.253 27.296 1.00 98.38 508 ALA A CA 1
ATOM 3844 C C . ALA A 1 508 ? -5.888 11.072 28.184 1.00 98.38 508 ALA A C 1
ATOM 3846 O O . ALA A 1 508 ? -6.346 10.588 29.224 1.00 98.38 508 ALA A O 1
ATOM 3847 N N . THR A 1 509 ? -6.163 12.303 27.759 1.00 98.25 509 THR A N 1
ATOM 3848 C CA . THR A 1 509 ? -7.094 13.227 28.411 1.00 98.25 509 THR A CA 1
ATOM 3849 C C . THR A 1 509 ? -8.312 13.438 27.520 1.00 98.25 509 THR A C 1
ATOM 3851 O O . THR A 1 509 ? -8.172 13.734 26.330 1.00 98.25 509 THR A O 1
ATOM 3854 N N . ASN A 1 510 ? -9.519 13.258 28.060 1.00 97.00 510 ASN A N 1
ATOM 3855 C CA . ASN A 1 510 ? -10.756 13.430 27.292 1.00 97.00 510 ASN A CA 1
ATOM 3856 C C . ASN A 1 510 ? -11.238 14.895 27.286 1.00 97.00 510 ASN A C 1
ATOM 3858 O O . ASN A 1 510 ? -10.657 15.773 27.929 1.00 97.00 510 ASN A O 1
ATOM 3862 N N . GLY A 1 511 ? -12.330 15.180 26.572 1.00 95.06 511 GLY A N 1
ATOM 3863 C CA . GLY A 1 511 ? -12.934 16.518 26.495 1.00 95.06 511 GLY A CA 1
ATOM 3864 C C . GLY A 1 511 ? -13.554 17.031 27.799 1.00 95.06 511 GLY A C 1
ATOM 3865 O O . GLY A 1 511 ? -13.983 18.182 27.856 1.00 95.06 511 GLY A O 1
ATOM 3866 N N . LYS A 1 512 ? -13.601 16.211 28.856 1.00 94.12 512 LYS A N 1
ATOM 3867 C CA . LYS A 1 512 ? -13.996 16.622 30.214 1.00 94.12 512 LYS A CA 1
ATOM 3868 C C . LYS A 1 512 ? -12.802 16.869 31.140 1.00 94.12 512 LYS A C 1
ATOM 3870 O O . LYS A 1 512 ? -13.009 17.179 32.307 1.00 94.12 512 LYS A O 1
ATOM 3875 N N . GLY A 1 513 ? -11.573 16.763 30.629 1.00 95.31 513 GLY A N 1
ATOM 3876 C CA . GLY A 1 513 ? -10.346 16.954 31.406 1.00 95.31 513 GLY A CA 1
ATOM 3877 C C . GLY A 1 513 ? -9.932 15.733 32.231 1.00 95.31 513 GLY A C 1
ATOM 3878 O O . GLY A 1 513 ? -8.956 15.800 32.975 1.00 95.31 513 GLY A O 1
ATOM 3879 N N . GLU A 1 514 ? -10.632 14.605 32.100 1.00 96.50 514 GLU A N 1
ATOM 3880 C CA . GLU A 1 514 ? -10.253 13.365 32.772 1.00 96.50 514 GLU A CA 1
ATOM 3881 C C . GLU A 1 514 ? -9.062 12.727 32.056 1.00 96.50 514 GLU A C 1
ATOM 3883 O O . GLU A 1 514 ? -9.117 12.492 30.849 1.00 96.50 514 GLU A O 1
ATOM 3888 N N . THR A 1 515 ? -8.001 12.436 32.813 1.00 97.88 515 THR A N 1
ATOM 3889 C CA . THR A 1 515 ? -6.779 11.799 32.310 1.00 97.88 515 THR A CA 1
ATOM 3890 C C . THR A 1 515 ? -6.652 10.387 32.857 1.00 97.88 515 THR A C 1
ATOM 3892 O O . THR A 1 515 ? -6.699 10.190 34.070 1.00 97.88 515 THR A O 1
ATOM 3895 N N . VAL A 1 516 ? -6.432 9.414 31.975 1.00 98.38 516 VAL A N 1
ATOM 3896 C CA . VAL A 1 516 ? -6.300 7.995 32.337 1.00 98.38 516 VAL A CA 1
ATOM 3897 C C . VAL A 1 516 ? -5.045 7.381 31.725 1.00 98.38 516 VAL A C 1
ATOM 3899 O O . VAL A 1 516 ? -4.547 7.852 30.703 1.00 98.38 516 VAL A O 1
ATOM 3902 N N . THR A 1 517 ? -4.546 6.305 32.333 1.00 98.19 517 THR A N 1
ATOM 3903 C CA . THR A 1 517 ? -3.526 5.436 31.729 1.00 98.19 517 THR A CA 1
ATOM 3904 C C . THR A 1 517 ? -4.228 4.341 30.933 1.00 98.19 517 THR A C 1
ATOM 3906 O O . THR A 1 517 ? -4.954 3.540 31.514 1.00 98.19 517 THR A O 1
ATOM 3909 N N . LEU A 1 518 ? -4.014 4.312 29.618 1.00 97.62 518 LEU A N 1
ATOM 3910 C CA . LEU A 1 518 ? -4.583 3.311 28.709 1.00 97.62 518 LEU A CA 1
ATOM 3911 C C . LEU A 1 518 ? -3.656 2.108 28.530 1.00 97.62 518 LEU A C 1
ATOM 3913 O O . LEU A 1 518 ? -4.116 0.976 28.434 1.00 97.62 518 LEU A O 1
ATOM 3917 N N . VAL A 1 519 ? -2.347 2.359 28.496 1.00 97.31 519 VAL A N 1
ATOM 3918 C CA . VAL A 1 519 ? -1.312 1.328 28.373 1.00 97.31 519 VAL A CA 1
ATOM 3919 C C . VAL A 1 519 ? -0.260 1.562 29.445 1.00 97.31 519 VAL A C 1
ATOM 3921 O O . VAL A 1 519 ? 0.163 2.697 29.666 1.00 97.31 519 VAL A O 1
ATOM 3924 N N . SER A 1 520 ? 0.177 0.479 30.081 1.00 96.19 520 SER A N 1
ATOM 3925 C CA . SER A 1 520 ? 1.363 0.427 30.933 1.00 96.19 520 SER A CA 1
ATOM 3926 C C . SER A 1 520 ? 2.038 -0.922 30.706 1.00 96.19 520 SER A C 1
ATOM 3928 O O . SER A 1 520 ? 1.559 -1.937 31.206 1.00 96.19 520 SER A O 1
ATOM 3930 N N . SER A 1 521 ? 3.111 -0.940 29.918 1.00 94.88 521 SER A N 1
ATOM 3931 C CA . SER A 1 521 ? 3.766 -2.166 29.454 1.00 94.88 521 SER A CA 1
ATOM 3932 C C . SER A 1 521 ? 5.262 -2.150 29.773 1.00 94.88 521 SER A C 1
ATOM 3934 O O . SER A 1 521 ? 5.907 -1.116 29.567 1.00 94.88 521 SER A O 1
ATOM 3936 N N . PRO A 1 522 ? 5.851 -3.264 30.248 1.00 94.12 522 PRO A N 1
ATOM 3937 C CA . PRO A 1 522 ? 7.301 -3.378 30.329 1.00 94.12 522 PRO A CA 1
ATOM 3938 C C . PRO A 1 522 ? 7.918 -3.322 28.926 1.00 94.12 522 PRO A C 1
ATOM 3940 O O . PRO A 1 522 ? 7.312 -3.755 27.945 1.00 94.12 522 PRO A O 1
ATOM 3943 N N . LEU A 1 523 ? 9.131 -2.784 28.843 1.00 93.88 523 LEU A N 1
ATOM 3944 C CA . LEU A 1 523 ? 9.890 -2.635 27.608 1.00 93.88 523 LEU A CA 1
ATOM 3945 C C . LEU A 1 523 ? 11.361 -2.955 27.879 1.00 93.88 523 LEU A C 1
ATOM 3947 O O . LEU A 1 523 ? 12.004 -2.282 28.680 1.00 93.88 523 LEU A O 1
ATOM 3951 N N . THR A 1 524 ? 11.913 -3.952 27.194 1.00 95.00 524 THR A N 1
ATOM 3952 C CA . THR A 1 524 ? 13.329 -4.323 27.318 1.00 95.00 524 THR A CA 1
ATOM 3953 C C . THR A 1 524 ? 14.088 -3.938 26.055 1.00 95.00 524 THR A C 1
ATOM 3955 O O . THR A 1 524 ? 13.639 -4.232 24.950 1.00 95.00 524 THR A O 1
ATOM 3958 N N . VAL A 1 525 ? 15.260 -3.324 26.223 1.00 96.56 525 VAL A N 1
ATOM 3959 C CA . VAL A 1 525 ? 16.237 -3.114 25.149 1.00 96.56 525 VAL A CA 1
ATOM 3960 C C . VAL A 1 525 ? 17.474 -3.949 25.461 1.00 96.56 525 VAL A C 1
ATOM 3962 O O . VAL A 1 525 ? 18.135 -3.745 26.481 1.00 96.56 525 VAL A O 1
ATOM 3965 N N . GLY A 1 526 ? 17.767 -4.915 24.597 1.00 94.75 526 GLY A N 1
ATOM 3966 C CA . GLY A 1 526 ? 18.934 -5.785 24.674 1.00 94.75 526 GLY A CA 1
ATOM 3967 C C . GLY A 1 526 ? 20.238 -5.098 24.260 1.00 94.75 526 GLY A C 1
ATOM 3968 O O . GLY A 1 526 ? 20.257 -3.947 23.813 1.00 94.75 526 GLY A O 1
ATOM 3969 N N . ALA A 1 527 ? 21.343 -5.830 24.414 1.00 93.44 527 ALA A N 1
ATOM 3970 C CA . ALA A 1 527 ? 22.660 -5.402 23.945 1.00 93.44 527 ALA A CA 1
ATOM 3971 C C . ALA A 1 527 ? 22.662 -5.168 22.420 1.00 93.44 527 ALA A C 1
ATOM 3973 O O . ALA A 1 527 ? 21.835 -5.771 21.733 1.00 93.44 527 ALA A O 1
ATOM 3974 N N . PRO A 1 528 ? 23.564 -4.321 21.883 1.00 88.38 528 PRO A N 1
ATOM 3975 C CA . PRO A 1 528 ? 23.696 -4.126 20.441 1.00 88.38 528 PRO A CA 1
ATOM 3976 C C . PRO A 1 528 ? 23.833 -5.453 19.690 1.00 88.38 528 PRO A C 1
ATOM 3978 O O . PRO A 1 528 ? 24.615 -6.315 20.093 1.00 88.38 528 PRO A O 1
ATOM 3981 N N . ASP A 1 529 ? 23.088 -5.599 18.595 1.00 79.88 529 ASP A N 1
ATOM 3982 C CA . ASP A 1 529 ? 23.252 -6.742 17.698 1.00 79.88 529 ASP A CA 1
ATOM 3983 C C . ASP A 1 529 ? 24.517 -6.530 16.856 1.00 79.88 529 ASP A C 1
ATOM 3985 O O . ASP A 1 529 ? 24.588 -5.599 16.054 1.00 79.88 529 ASP A O 1
ATOM 3989 N N . THR A 1 530 ? 25.539 -7.353 17.093 1.00 71.81 530 THR A N 1
ATOM 3990 C CA . THR A 1 530 ? 26.818 -7.324 16.366 1.00 71.81 530 THR A CA 1
ATOM 3991 C C . THR A 1 530 ? 26.888 -8.366 15.252 1.00 71.81 530 THR A C 1
ATOM 3993 O O . THR A 1 530 ? 27.944 -8.524 14.637 1.00 71.81 530 THR A O 1
ATOM 3996 N N . SER A 1 531 ? 25.801 -9.102 14.990 1.00 69.00 531 SER A N 1
ATOM 3997 C CA . SER A 1 531 ? 25.763 -10.033 13.866 1.00 69.00 531 SER A CA 1
ATOM 3998 C C . SER A 1 531 ? 25.747 -9.268 12.541 1.00 69.00 531 SER A C 1
ATOM 4000 O O . SER A 1 531 ? 25.016 -8.293 12.385 1.00 69.00 531 SER A O 1
ATOM 4002 N N . GLU A 1 532 ? 26.572 -9.703 11.582 1.00 60.38 532 GLU A N 1
ATOM 4003 C CA . GLU A 1 532 ? 26.518 -9.200 10.206 1.00 60.38 532 GLU A CA 1
ATOM 4004 C C . GLU A 1 532 ? 25.140 -9.546 9.625 1.00 60.38 532 GLU A C 1
ATOM 4006 O O . GLU A 1 532 ? 24.837 -10.735 9.456 1.00 60.38 532 GLU A O 1
ATOM 4011 N N . PRO A 1 533 ? 24.267 -8.561 9.349 1.00 60.25 533 PRO A N 1
ATOM 4012 C CA . PRO A 1 533 ? 22.918 -8.857 8.909 1.00 60.25 533 PRO A CA 1
ATOM 4013 C C . PRO A 1 533 ? 22.959 -9.471 7.511 1.00 60.25 533 PRO A C 1
ATOM 4015 O O . PRO A 1 533 ? 23.271 -8.799 6.523 1.00 60.25 533 PRO A O 1
ATOM 4018 N N . SER A 1 534 ? 22.575 -10.739 7.382 1.00 58.75 534 SER A N 1
ATOM 4019 C CA . SER A 1 534 ? 22.247 -11.295 6.073 1.00 58.75 534 SER A CA 1
ATOM 4020 C C . SER A 1 534 ? 20.942 -10.648 5.591 1.00 58.75 534 SER A C 1
ATOM 4022 O O . SER A 1 534 ? 19.871 -10.951 6.117 1.00 58.75 534 SER A O 1
ATOM 4024 N N . GLY A 1 535 ? 21.031 -9.732 4.620 1.00 58.62 535 GLY A N 1
ATOM 4025 C CA . GLY A 1 535 ? 19.862 -9.118 3.972 1.00 58.62 535 GLY A CA 1
ATOM 4026 C C . GLY A 1 535 ? 19.582 -7.642 4.290 1.00 58.62 535 GLY A C 1
ATOM 4027 O O . GLY A 1 535 ? 18.523 -7.159 3.903 1.00 58.62 535 GLY A O 1
ATOM 4028 N N . GLY A 1 536 ? 20.501 -6.918 4.944 1.00 64.12 536 GLY A N 1
ATOM 4029 C CA . GLY A 1 536 ? 20.405 -5.459 5.134 1.00 64.12 536 GLY A CA 1
ATOM 4030 C C . GLY A 1 536 ? 20.252 -4.995 6.586 1.00 64.12 536 GLY A C 1
ATOM 4031 O O . GLY A 1 536 ? 19.970 -5.782 7.493 1.00 64.12 536 GLY A O 1
ATOM 4032 N N . GLY A 1 537 ? 20.485 -3.699 6.800 1.00 65.75 537 GLY A N 1
ATOM 4033 C CA . GLY A 1 537 ? 20.358 -3.031 8.095 1.00 65.75 537 GLY A CA 1
ATOM 4034 C C . GLY A 1 537 ? 18.903 -2.723 8.465 1.00 65.75 537 GLY A C 1
ATOM 4035 O O . GLY A 1 537 ? 17.970 -3.129 7.779 1.00 65.75 537 GLY A O 1
ATOM 4036 N N . ASN A 1 538 ? 18.701 -1.985 9.562 1.00 69.00 538 ASN A N 1
ATOM 4037 C CA . ASN A 1 538 ? 17.372 -1.517 9.977 1.00 69.00 538 ASN A CA 1
ATOM 4038 C C . ASN A 1 538 ? 16.813 -0.553 8.917 1.00 69.00 538 ASN A C 1
ATOM 4040 O O . ASN A 1 538 ? 17.297 0.575 8.796 1.00 69.00 538 ASN A O 1
ATOM 4044 N N . ASP A 1 539 ? 15.856 -1.031 8.122 1.00 66.44 539 ASP A N 1
ATOM 4045 C CA . ASP A 1 539 ? 15.185 -0.314 7.027 1.00 66.44 539 ASP A CA 1
ATOM 4046 C C . ASP A 1 539 ? 16.152 0.343 6.013 1.00 66.44 539 ASP A C 1
ATOM 4048 O O . ASP A 1 539 ? 15.823 1.346 5.371 1.00 66.44 539 ASP A O 1
ATOM 4052 N N . THR A 1 540 ? 17.364 -0.217 5.883 1.00 74.50 540 THR A N 1
ATOM 4053 C CA . THR A 1 540 ? 18.448 0.283 5.025 1.00 74.50 540 THR A CA 1
ATOM 4054 C C . THR A 1 540 ? 19.158 -0.845 4.279 1.00 74.50 540 THR A C 1
ATOM 4056 O O . THR A 1 540 ? 19.455 -1.900 4.841 1.00 74.50 540 THR A O 1
ATOM 4059 N N . TYR A 1 541 ? 19.478 -0.594 3.012 1.00 74.38 541 TYR A N 1
ATOM 4060 C CA . TYR A 1 541 ? 20.018 -1.570 2.072 1.00 74.38 541 TYR A CA 1
ATOM 4061 C C . TYR A 1 541 ? 21.238 -0.999 1.361 1.00 74.38 541 TYR A C 1
ATOM 4063 O O . TYR A 1 541 ? 21.229 0.136 0.887 1.00 74.38 541 TYR A O 1
ATOM 4071 N N . THR A 1 542 ? 22.309 -1.779 1.286 1.00 86.38 542 THR A N 1
ATOM 4072 C CA . THR A 1 542 ? 23.523 -1.403 0.566 1.00 86.38 542 THR A CA 1
ATOM 4073 C C . THR A 1 542 ? 23.498 -1.985 -0.839 1.00 86.38 542 THR A C 1
ATOM 4075 O O . THR A 1 542 ? 23.483 -3.203 -1.019 1.00 86.38 542 THR A O 1
ATOM 4078 N N . VAL A 1 543 ? 23.571 -1.105 -1.833 1.00 88.38 543 VAL A N 1
ATOM 4079 C CA . VAL A 1 543 ? 23.685 -1.455 -3.248 1.00 88.38 543 VAL A CA 1
ATOM 4080 C C . VAL A 1 543 ? 25.126 -1.271 -3.691 1.00 88.38 543 VAL A C 1
ATOM 4082 O O . VAL A 1 543 ? 25.720 -0.211 -3.481 1.00 88.38 543 VAL A O 1
ATOM 4085 N N . SER A 1 544 ? 25.683 -2.298 -4.327 1.00 93.44 544 SER A N 1
ATOM 4086 C CA . SER A 1 544 ? 27.008 -2.242 -4.947 1.00 93.44 544 SER A CA 1
ATOM 4087 C C . SER A 1 544 ? 26.870 -2.084 -6.460 1.00 93.44 544 SER A C 1
ATOM 4089 O O . SER A 1 544 ? 26.419 -3.001 -7.135 1.00 93.44 544 SER A O 1
ATOM 4091 N N . PHE A 1 545 ? 27.271 -0.935 -6.993 1.00 95.19 545 PHE A N 1
ATOM 4092 C CA . PHE A 1 545 ? 27.370 -0.678 -8.428 1.00 95.19 545 PHE A CA 1
ATOM 4093 C C . PHE A 1 545 ? 28.739 -1.125 -8.925 1.00 95.19 545 PHE A C 1
ATOM 4095 O O . PHE A 1 545 ? 29.754 -0.553 -8.527 1.00 95.19 545 PHE A O 1
ATOM 4102 N N . VAL A 1 546 ? 28.760 -2.147 -9.770 1.00 95.88 546 VAL A N 1
ATOM 4103 C CA . VAL A 1 546 ? 29.972 -2.769 -10.300 1.00 95.88 546 VAL A CA 1
ATOM 4104 C C . VAL A 1 546 ? 30.137 -2.405 -11.768 1.00 95.88 546 VAL A C 1
ATOM 4106 O O . VAL A 1 546 ? 29.308 -2.765 -12.603 1.00 95.88 546 VAL A O 1
ATOM 4109 N N . ASN A 1 547 ? 31.233 -1.727 -12.086 1.00 92.38 547 ASN A N 1
ATOM 4110 C CA . ASN A 1 547 ? 31.667 -1.457 -13.447 1.00 92.38 547 ASN A CA 1
ATOM 4111 C C . ASN A 1 547 ? 33.061 -2.060 -13.673 1.00 92.38 547 ASN A C 1
ATOM 4113 O O . ASN A 1 547 ? 34.071 -1.468 -13.300 1.00 92.38 547 ASN A O 1
ATOM 4117 N N . GLY A 1 548 ? 33.122 -3.258 -14.261 1.00 85.94 548 GLY A N 1
ATOM 4118 C CA . GLY A 1 548 ? 34.381 -3.995 -14.370 1.00 85.94 548 GLY A CA 1
ATOM 4119 C C . GLY A 1 548 ? 34.959 -4.284 -12.981 1.00 85.94 548 GLY A C 1
ATOM 4120 O O . GLY A 1 548 ? 34.358 -5.023 -12.205 1.00 85.94 548 GLY A O 1
ATOM 4121 N N . THR A 1 549 ? 36.115 -3.698 -12.666 1.00 87.25 549 THR A N 1
ATOM 4122 C CA . THR A 1 549 ? 36.748 -3.789 -11.337 1.00 87.25 549 THR A CA 1
ATOM 4123 C C . THR A 1 549 ? 36.289 -2.710 -10.359 1.00 87.25 549 THR A C 1
ATOM 4125 O O . THR A 1 549 ? 36.523 -2.847 -9.158 1.00 87.25 549 THR A O 1
ATOM 4128 N N . ASP A 1 550 ? 35.650 -1.645 -10.843 1.00 89.75 550 ASP A N 1
ATOM 4129 C CA . ASP A 1 550 ? 35.245 -0.517 -10.013 1.00 89.75 550 ASP A CA 1
ATOM 4130 C C . ASP A 1 550 ? 33.949 -0.841 -9.275 1.00 89.75 550 ASP A C 1
ATOM 4132 O O . ASP A 1 550 ? 32.951 -1.234 -9.882 1.00 89.75 550 ASP A O 1
ATOM 4136 N N . VAL A 1 551 ? 33.948 -0.653 -7.954 1.00 94.19 551 VAL A N 1
ATOM 4137 C CA . VAL A 1 551 ? 32.777 -0.898 -7.105 1.00 94.19 551 VAL A CA 1
ATOM 4138 C C . VAL A 1 551 ? 32.437 0.363 -6.325 1.00 94.19 551 VAL A C 1
ATOM 4140 O O . VAL A 1 551 ? 33.182 0.779 -5.441 1.00 94.19 551 VAL A O 1
ATOM 4143 N N . THR A 1 552 ? 31.277 0.950 -6.610 1.00 94.31 552 THR A N 1
ATOM 4144 C CA . THR A 1 552 ? 30.713 2.058 -5.830 1.00 94.31 552 THR A CA 1
ATOM 4145 C C . THR A 1 552 ? 29.579 1.537 -4.965 1.00 94.31 552 THR A C 1
ATOM 4147 O O . THR A 1 552 ? 28.630 0.950 -5.476 1.00 94.31 552 THR A O 1
ATOM 4150 N N . LYS A 1 553 ? 29.638 1.766 -3.652 1.00 93.44 553 LYS A N 1
ATOM 4151 C CA . LYS A 1 553 ? 28.553 1.393 -2.737 1.00 93.44 553 LYS A CA 1
ATOM 4152 C C . LYS A 1 553 ? 27.712 2.606 -2.381 1.00 93.44 553 LYS A C 1
ATOM 4154 O O . LYS A 1 553 ? 28.250 3.675 -2.102 1.00 93.44 553 LYS A O 1
ATOM 4159 N N . ARG A 1 554 ? 26.397 2.426 -2.357 1.00 92.81 554 ARG A N 1
ATOM 4160 C CA . ARG A 1 554 ? 25.437 3.407 -1.846 1.00 92.81 554 ARG A CA 1
ATOM 4161 C C . ARG A 1 554 ? 24.490 2.717 -0.878 1.00 92.81 554 ARG A C 1
ATOM 4163 O O . ARG A 1 554 ? 24.177 1.542 -1.055 1.00 92.81 554 ARG A O 1
ATOM 4170 N N . THR A 1 555 ? 24.057 3.446 0.140 1.00 86.88 555 THR A N 1
ATOM 4171 C CA . THR A 1 555 ? 23.045 2.969 1.082 1.00 86.88 555 THR A CA 1
ATOM 4172 C C . THR A 1 555 ? 21.745 3.678 0.783 1.00 86.88 555 THR A C 1
ATOM 4174 O O . THR A 1 555 ? 21.730 4.900 0.658 1.00 86.88 555 THR A O 1
ATOM 4177 N N . TYR A 1 556 ? 20.684 2.894 0.702 1.00 74.88 556 TYR A N 1
ATOM 4178 C CA . TYR A 1 556 ? 19.337 3.346 0.428 1.00 74.88 556 TYR A CA 1
ATOM 4179 C C . TYR A 1 556 ? 18.415 2.947 1.570 1.00 74.88 556 TYR A C 1
ATOM 4181 O O . TYR A 1 556 ? 18.665 1.961 2.267 1.00 74.88 556 TYR A O 1
ATOM 4189 N N . LYS A 1 557 ? 17.349 3.706 1.770 1.00 70.44 557 LYS A N 1
ATOM 4190 C CA . LYS A 1 557 ? 16.227 3.336 2.630 1.00 70.44 557 LYS A CA 1
ATOM 4191 C C . LYS A 1 557 ? 15.153 2.622 1.832 1.00 70.44 557 LYS A C 1
ATOM 4193 O O . LYS A 1 557 ? 15.101 2.698 0.605 1.00 70.44 557 LYS A O 1
ATOM 4198 N N . LEU A 1 558 ? 14.265 1.954 2.560 1.00 61.97 558 LEU A N 1
ATOM 4199 C CA . LEU A 1 558 ? 13.107 1.308 1.968 1.00 61.97 558 LEU A CA 1
ATOM 4200 C C . LEU A 1 558 ? 12.285 2.283 1.113 1.00 61.97 558 LEU A C 1
ATOM 4202 O O . LEU A 1 558 ? 11.661 3.218 1.624 1.00 61.97 558 LEU A O 1
ATOM 4206 N N . GLY A 1 559 ? 12.272 2.004 -0.186 1.00 53.62 559 GLY A N 1
ATOM 4207 C CA . GLY A 1 559 ? 11.474 2.699 -1.176 1.00 53.62 559 GLY A CA 1
ATOM 4208 C C . GLY A 1 559 ? 12.029 3.982 -1.759 1.00 53.62 559 GLY A C 1
ATOM 4209 O O . GLY A 1 559 ? 11.301 4.746 -2.389 1.00 53.62 559 GLY A O 1
ATOM 4210 N N . GLU A 1 560 ? 13.323 4.212 -1.574 1.00 59.81 560 GLU A N 1
ATOM 4211 C CA . GLU A 1 560 ? 14.046 5.152 -2.418 1.00 59.81 560 GLU A CA 1
ATOM 4212 C C . GLU A 1 560 ? 14.207 4.577 -3.831 1.00 59.81 560 GLU A C 1
ATOM 4214 O O . GLU A 1 560 ? 14.355 3.368 -4.021 1.00 59.81 560 GLU A O 1
ATOM 4219 N N . THR A 1 561 ? 14.203 5.452 -4.833 1.00 65.06 561 THR A N 1
ATOM 4220 C CA . THR A 1 561 ? 14.671 5.110 -6.178 1.00 65.06 561 THR A CA 1
ATOM 4221 C C . THR A 1 561 ? 16.196 5.164 -6.226 1.00 65.06 561 THR A C 1
ATOM 4223 O O . THR A 1 561 ? 16.819 5.870 -5.428 1.00 65.06 561 THR A O 1
ATOM 4226 N N . TYR A 1 562 ? 16.831 4.490 -7.189 1.00 71.69 562 TYR A N 1
ATOM 4227 C CA . TYR A 1 562 ? 18.297 4.523 -7.305 1.00 71.69 562 TYR A CA 1
ATOM 4228 C C . TYR A 1 562 ? 18.860 5.943 -7.498 1.00 71.69 562 TYR A C 1
ATOM 4230 O O . TYR A 1 562 ? 20.025 6.189 -7.153 1.00 71.69 562 TYR A O 1
ATOM 4238 N N . GLY A 1 563 ? 18.041 6.870 -8.011 1.00 78.75 563 GLY A N 1
ATOM 4239 C CA . GLY A 1 563 ? 18.420 8.248 -8.293 1.00 78.75 563 GLY A CA 1
ATOM 4240 C C . GLY A 1 563 ? 19.468 8.309 -9.401 1.00 78.75 563 GLY A C 1
ATOM 4241 O O . GLY A 1 563 ? 19.613 7.377 -10.187 1.00 78.75 563 GLY A O 1
ATOM 4242 N N . ALA A 1 564 ? 20.237 9.395 -9.474 1.00 84.44 564 ALA A N 1
ATOM 4243 C CA . ALA A 1 564 ? 21.284 9.533 -10.487 1.00 84.44 564 ALA A CA 1
ATOM 4244 C C . ALA A 1 564 ? 22.286 8.359 -10.430 1.00 84.44 564 ALA A C 1
ATOM 4246 O O . ALA A 1 564 ? 23.081 8.251 -9.488 1.00 84.44 564 ALA A O 1
ATOM 4247 N N . LEU A 1 565 ? 22.244 7.471 -11.428 1.00 87.25 565 LEU A N 1
ATOM 4248 C CA . LEU A 1 565 ? 23.112 6.293 -11.507 1.00 87.25 565 LEU A CA 1
ATOM 4249 C C . LEU A 1 565 ? 24.576 6.709 -11.736 1.00 87.25 565 LEU A C 1
ATOM 4251 O O . LEU A 1 565 ? 24.822 7.790 -12.278 1.00 87.25 565 LEU A O 1
ATOM 4255 N N . PRO A 1 566 ? 25.570 5.899 -11.322 1.00 92.00 566 PRO A N 1
ATOM 4256 C CA . PRO A 1 566 ? 26.966 6.212 -11.603 1.00 92.00 566 PRO A CA 1
ATOM 4257 C C . PRO A 1 566 ? 27.206 6.345 -13.113 1.00 92.00 566 PRO A C 1
ATOM 4259 O O . PRO A 1 566 ? 26.754 5.509 -13.899 1.00 92.00 566 PRO A O 1
ATOM 4262 N N . ALA A 1 567 ? 27.906 7.409 -13.511 1.00 85.25 567 ALA A N 1
ATOM 4263 C CA . ALA A 1 567 ? 28.225 7.664 -14.909 1.00 85.25 567 ALA A CA 1
ATOM 4264 C C . ALA A 1 567 ? 29.234 6.631 -15.428 1.00 85.25 567 ALA A C 1
ATOM 4266 O O . ALA A 1 567 ? 30.221 6.324 -14.758 1.00 85.25 567 ALA A O 1
ATOM 4267 N N . VAL A 1 568 ? 28.995 6.127 -16.637 1.00 84.56 568 VAL A N 1
ATOM 4268 C CA . VAL A 1 568 ? 29.873 5.179 -17.324 1.00 84.56 568 VAL A CA 1
ATOM 4269 C C . VAL A 1 568 ? 30.265 5.785 -18.665 1.00 84.56 568 VAL A C 1
ATOM 4271 O O . VAL A 1 568 ? 29.404 6.078 -19.486 1.00 84.56 568 VAL A O 1
ATOM 4274 N N . SER A 1 569 ? 31.564 6.000 -18.875 1.00 75.75 569 SER A N 1
ATOM 4275 C CA . SER A 1 569 ? 32.116 6.581 -20.108 1.00 75.75 569 SER A CA 1
ATOM 4276 C C . SER A 1 569 ? 32.648 5.541 -21.097 1.00 75.75 569 SER A C 1
ATOM 4278 O O . SER A 1 569 ? 33.086 5.904 -22.185 1.00 75.75 569 SER A O 1
ATOM 4280 N N . ALA A 1 570 ? 32.649 4.260 -20.724 1.00 77.69 570 ALA A N 1
ATOM 4281 C CA . ALA A 1 570 ? 33.174 3.195 -21.567 1.00 77.69 570 ALA A CA 1
ATOM 4282 C C . ALA A 1 570 ? 32.253 2.914 -22.768 1.00 77.69 570 ALA A C 1
ATOM 4284 O O . ALA A 1 570 ? 31.027 2.855 -22.640 1.00 77.69 570 ALA A O 1
ATOM 4285 N N . GLU A 1 571 ? 32.864 2.739 -23.943 1.00 69.50 571 GLU A N 1
ATOM 4286 C CA . GLU A 1 571 ? 32.159 2.485 -25.200 1.00 69.50 571 GLU A CA 1
ATOM 4287 C C . GLU A 1 571 ? 31.301 1.218 -25.122 1.00 69.50 571 GLU A C 1
ATOM 4289 O O . GLU A 1 571 ? 31.693 0.196 -24.558 1.00 69.50 571 GLU A O 1
ATOM 4294 N N . GLY A 1 572 ? 30.110 1.286 -25.717 1.00 69.38 572 GLY A N 1
ATOM 4295 C CA . GLY A 1 572 ? 29.164 0.177 -25.736 1.00 69.38 572 GLY A CA 1
ATOM 4296 C C . GLY A 1 572 ? 28.427 -0.063 -24.424 1.00 69.38 572 GLY A C 1
ATOM 4297 O O . GLY A 1 572 ? 27.780 -1.098 -24.304 1.00 69.38 572 GLY A O 1
ATOM 4298 N N . PHE A 1 573 ? 28.482 0.853 -23.454 1.00 78.75 573 PHE A N 1
ATOM 4299 C CA . PHE A 1 573 ? 27.647 0.778 -22.256 1.00 78.75 573 PHE A CA 1
ATOM 4300 C C . PHE A 1 573 ? 26.160 0.661 -22.625 1.00 78.75 573 PHE A C 1
ATOM 4302 O O . PHE A 1 573 ? 25.625 1.487 -23.362 1.00 78.75 573 PHE A O 1
ATOM 4309 N N . LYS A 1 574 ? 25.504 -0.387 -22.121 1.00 72.50 574 LYS A N 1
ATOM 4310 C CA . LYS A 1 574 ? 24.084 -0.668 -22.370 1.00 72.50 574 LYS A CA 1
ATOM 4311 C C . LYS A 1 574 ? 23.170 -0.156 -21.270 1.00 72.50 574 LYS A C 1
ATOM 4313 O O . LYS A 1 574 ? 22.019 0.128 -21.554 1.00 72.50 574 LYS A O 1
ATOM 4318 N N . GLY A 1 575 ? 23.664 -0.087 -20.039 1.00 80.94 575 GLY A N 1
ATOM 4319 C CA . GLY A 1 575 ? 22.843 0.201 -18.871 1.00 80.94 575 GLY A CA 1
ATOM 4320 C C . GLY A 1 575 ? 23.327 -0.540 -17.630 1.00 80.94 575 GLY A C 1
ATOM 4321 O O . GLY A 1 575 ? 24.335 -1.259 -17.644 1.00 80.94 575 GLY A O 1
ATOM 4322 N N . TRP A 1 576 ? 22.590 -0.351 -16.544 1.00 83.81 576 TRP A N 1
ATOM 4323 C CA . TRP A 1 576 ? 22.846 -0.952 -15.241 1.00 83.81 576 TRP A CA 1
ATOM 4324 C C . TRP A 1 576 ? 21.847 -2.079 -14.995 1.00 83.81 576 TRP A C 1
ATOM 4326 O O . TRP A 1 576 ? 20.647 -1.863 -15.116 1.00 83.81 576 TRP A O 1
ATOM 4336 N N . PHE A 1 577 ? 22.326 -3.271 -14.641 1.00 81.25 577 PHE A N 1
ATOM 4337 C CA . PHE A 1 577 ? 21.487 -4.467 -14.569 1.00 81.25 577 PHE A CA 1
ATOM 4338 C C . PHE A 1 577 ? 21.642 -5.219 -13.252 1.00 81.25 577 PHE A C 1
ATOM 4340 O O . PHE A 1 577 ? 22.744 -5.351 -12.718 1.00 81.25 577 PHE A O 1
ATOM 4347 N N . LEU A 1 578 ? 20.541 -5.773 -12.760 1.00 79.06 578 LEU A N 1
ATOM 4348 C CA . LEU A 1 578 ? 20.543 -6.762 -11.688 1.00 79.06 578 LEU A CA 1
ATOM 4349 C C . LEU A 1 578 ? 21.050 -8.121 -12.195 1.00 79.06 578 LEU A C 1
ATOM 4351 O O . LEU A 1 578 ? 21.187 -8.365 -13.397 1.00 79.06 578 LEU A O 1
ATOM 4355 N N . SER A 1 579 ? 21.338 -9.030 -11.262 1.00 74.31 579 SER A N 1
ATOM 4356 C CA . SER A 1 579 ? 21.837 -10.379 -11.570 1.00 74.31 579 SER A CA 1
ATOM 4357 C C . SER A 1 579 ? 20.840 -11.239 -12.355 1.00 74.31 579 SER A C 1
ATOM 4359 O O . SER A 1 579 ? 21.251 -12.151 -13.073 1.00 74.31 579 SER A O 1
ATOM 4361 N N . ASP A 1 580 ? 19.547 -10.940 -12.250 1.00 63.19 580 ASP A N 1
ATOM 4362 C CA . ASP A 1 580 ? 18.471 -11.570 -13.018 1.00 63.19 580 ASP A CA 1
ATOM 4363 C C . ASP A 1 580 ? 18.301 -10.973 -14.430 1.00 63.19 580 ASP A C 1
ATOM 4365 O O . ASP A 1 580 ? 17.478 -11.447 -15.212 1.00 63.19 580 ASP A O 1
ATOM 4369 N N . GLY A 1 581 ? 19.112 -9.975 -14.796 1.00 64.12 581 GLY A N 1
ATOM 4370 C CA . GLY A 1 581 ? 19.066 -9.311 -16.096 1.00 64.12 581 GLY A CA 1
ATOM 4371 C C . GLY A 1 581 ? 18.048 -8.176 -16.194 1.00 64.12 581 GLY A C 1
ATOM 4372 O O . GLY A 1 581 ? 17.862 -7.658 -17.292 1.00 64.12 581 GLY A O 1
ATOM 4373 N N . THR A 1 582 ? 17.417 -7.774 -15.090 1.00 64.50 582 THR A N 1
ATOM 4374 C CA . THR A 1 582 ? 16.540 -6.598 -15.044 1.00 64.50 582 THR A CA 1
ATOM 4375 C C . THR A 1 582 ? 17.366 -5.324 -15.174 1.00 64.50 582 THR A C 1
ATOM 4377 O O . THR A 1 582 ? 18.297 -5.109 -14.396 1.00 64.50 582 THR A O 1
ATOM 4380 N N . GLU A 1 583 ? 17.031 -4.471 -16.141 1.00 72.81 583 GLU A N 1
ATOM 4381 C CA . GLU A 1 583 ? 17.628 -3.140 -16.257 1.00 72.81 583 GLU A CA 1
ATOM 4382 C C . GLU A 1 583 ? 17.064 -2.206 -15.183 1.00 72.81 583 GLU A C 1
ATOM 4384 O O . GLU A 1 583 ? 15.854 -2.162 -14.950 1.00 72.81 583 GLU A O 1
ATOM 4389 N N . ILE A 1 584 ? 17.935 -1.432 -14.541 1.00 72.75 584 ILE A N 1
ATOM 4390 C CA . ILE A 1 584 ? 17.536 -0.378 -13.616 1.00 72.75 584 ILE A CA 1
ATOM 4391 C C . ILE A 1 584 ? 17.747 1.000 -14.241 1.00 72.75 584 ILE A C 1
ATOM 4393 O O . ILE A 1 584 ? 18.718 1.264 -14.950 1.00 72.75 584 ILE A O 1
ATOM 4397 N N . THR A 1 585 ? 16.849 1.915 -13.906 1.00 68.62 585 THR A N 1
ATOM 4398 C CA . THR A 1 585 ? 16.933 3.331 -14.257 1.00 68.62 585 THR A CA 1
ATOM 4399 C C . THR A 1 585 ? 17.039 4.165 -12.984 1.00 68.62 585 THR A C 1
ATOM 4401 O O . THR A 1 585 ? 16.882 3.656 -11.873 1.00 68.62 585 THR A O 1
ATOM 4404 N N . ALA A 1 586 ? 17.265 5.471 -13.128 1.00 67.81 586 ALA A N 1
ATOM 4405 C CA . ALA A 1 586 ? 17.279 6.381 -11.987 1.00 67.81 586 ALA A CA 1
ATOM 4406 C C . ALA A 1 586 ? 15.961 6.382 -11.190 1.00 67.81 586 ALA A C 1
ATOM 4408 O O . ALA A 1 586 ? 15.975 6.597 -9.978 1.00 67.81 586 ALA A O 1
ATOM 4409 N N . ASN A 1 587 ? 14.847 6.104 -11.871 1.00 59.66 587 ASN A N 1
ATOM 4410 C CA . ASN A 1 587 ? 13.508 6.067 -11.290 1.00 59.66 587 ASN A CA 1
ATOM 4411 C C . ASN A 1 587 ? 13.104 4.663 -10.820 1.00 59.66 587 ASN A C 1
ATOM 4413 O O . ASN A 1 587 ? 12.047 4.510 -10.216 1.00 59.66 587 ASN A O 1
ATOM 4417 N N . SER A 1 588 ? 13.925 3.636 -11.072 1.00 61.22 588 SER A N 1
ATOM 4418 C CA . SER A 1 588 ? 13.668 2.299 -10.538 1.00 61.22 588 SER A CA 1
ATOM 4419 C C . SER A 1 588 ? 13.772 2.327 -9.011 1.00 61.22 588 SER A C 1
ATOM 4421 O O . SER A 1 588 ? 14.699 2.924 -8.458 1.00 61.22 588 SER A O 1
ATOM 4423 N N . ILE A 1 589 ? 12.827 1.677 -8.334 1.00 62.03 589 ILE A N 1
ATOM 4424 C CA . ILE A 1 589 ? 12.831 1.514 -6.877 1.00 62.03 589 ILE A CA 1
ATOM 4425 C C . ILE A 1 589 ? 13.953 0.548 -6.482 1.00 62.03 589 ILE A C 1
ATOM 4427 O O . ILE A 1 589 ? 14.204 -0.451 -7.158 1.00 62.03 589 ILE A O 1
ATOM 4431 N N . VAL A 1 590 ? 14.657 0.860 -5.395 1.00 69.25 590 VAL A N 1
ATOM 4432 C CA . VAL A 1 590 ? 15.731 0.019 -4.862 1.00 69.25 590 VAL A CA 1
ATOM 4433 C C . VAL A 1 590 ? 15.130 -1.195 -4.160 1.00 69.25 590 VAL A C 1
ATOM 4435 O O . VAL A 1 590 ? 14.302 -1.051 -3.260 1.00 69.25 590 VAL A O 1
ATOM 4438 N N . ALA A 1 591 ? 15.584 -2.397 -4.529 1.00 69.75 591 ALA A N 1
ATOM 4439 C CA . ALA A 1 591 ? 15.137 -3.627 -3.879 1.00 69.75 591 ALA A CA 1
ATOM 4440 C C . ALA A 1 591 ? 15.424 -3.607 -2.365 1.00 69.75 591 ALA A C 1
ATOM 4442 O O . ALA A 1 591 ? 16.483 -3.149 -1.928 1.00 69.75 591 ALA A O 1
ATOM 4443 N N . ALA A 1 592 ? 14.497 -4.152 -1.569 1.00 67.94 592 ALA A N 1
ATOM 4444 C CA . ALA A 1 592 ? 14.570 -4.209 -0.104 1.00 67.94 592 ALA A CA 1
ATOM 4445 C C . ALA A 1 592 ? 15.562 -5.250 0.435 1.00 67.94 592 ALA A C 1
ATOM 4447 O O . ALA A 1 592 ? 15.267 -5.993 1.371 1.00 67.94 592 ALA A O 1
ATOM 4448 N N . GLU A 1 593 ? 16.740 -5.327 -0.165 1.00 71.62 593 GLU A N 1
ATOM 4449 C CA . GLU A 1 593 ? 17.839 -6.163 0.284 1.00 71.62 593 GLU A CA 1
ATOM 4450 C C . GLU A 1 593 ? 19.167 -5.629 -0.242 1.00 71.62 593 GLU A C 1
ATOM 4452 O O . GLU A 1 593 ? 19.221 -4.879 -1.216 1.00 71.62 593 GLU A O 1
ATOM 4457 N N . ASN A 1 594 ? 20.265 -6.038 0.390 1.00 80.88 594 ASN A N 1
ATOM 4458 C CA . ASN A 1 594 ? 21.589 -5.766 -0.155 1.00 80.88 594 ASN A CA 1
ATOM 4459 C C . ASN A 1 594 ? 21.756 -6.513 -1.483 1.00 80.88 594 ASN A C 1
ATOM 4461 O O . ASN A 1 594 ? 21.581 -7.729 -1.529 1.00 80.88 594 ASN A O 1
ATOM 4465 N N . HIS A 1 595 ? 22.144 -5.809 -2.543 1.00 80.50 595 HIS A N 1
ATOM 4466 C CA . HIS A 1 595 ? 22.323 -6.415 -3.860 1.00 80.50 595 HIS A CA 1
ATOM 4467 C C . HIS A 1 595 ? 23.390 -5.697 -4.688 1.00 80.50 595 HIS A C 1
ATOM 4469 O O . HIS A 1 595 ? 23.928 -4.650 -4.314 1.00 80.50 595 HIS A O 1
ATOM 4475 N N . THR A 1 596 ? 23.704 -6.300 -5.829 1.00 89.81 596 THR A N 1
ATOM 4476 C CA . THR A 1 596 ? 24.696 -5.802 -6.774 1.00 89.81 596 THR A CA 1
ATOM 4477 C C . THR A 1 596 ? 24.015 -5.454 -8.085 1.00 89.81 596 THR A C 1
ATOM 4479 O O . THR A 1 596 ? 23.230 -6.244 -8.609 1.00 89.81 596 THR A O 1
ATOM 4482 N N . VAL A 1 597 ? 24.362 -4.290 -8.621 1.00 87.94 597 VAL A N 1
ATOM 4483 C CA . VAL A 1 597 ? 23.976 -3.838 -9.953 1.00 87.94 597 VAL A CA 1
ATOM 4484 C C . VAL A 1 597 ? 25.241 -3.763 -10.796 1.00 87.94 597 VAL A C 1
ATOM 4486 O O . VAL A 1 597 ? 26.235 -3.174 -10.375 1.00 87.94 597 VAL A O 1
ATOM 4489 N N . VAL A 1 598 ? 25.225 -4.364 -11.977 1.00 92.44 598 VAL A N 1
ATOM 4490 C CA . VAL A 1 598 ? 26.391 -4.500 -12.849 1.00 92.44 598 VAL A CA 1
ATOM 4491 C C . VAL A 1 598 ? 26.174 -3.703 -14.129 1.00 92.44 598 VAL A C 1
ATOM 4493 O O . VAL A 1 598 ? 25.131 -3.820 -14.772 1.00 92.44 598 VAL A O 1
ATOM 4496 N N . ALA A 1 599 ? 27.165 -2.901 -14.513 1.00 90.06 599 ALA A N 1
ATOM 4497 C CA . ALA A 1 599 ? 27.201 -2.257 -15.819 1.00 90.06 599 ALA A CA 1
ATOM 4498 C C . ALA A 1 599 ? 27.357 -3.325 -16.909 1.00 90.06 599 ALA A C 1
ATOM 4500 O O . ALA A 1 599 ? 28.312 -4.107 -16.885 1.00 90.06 599 ALA A O 1
ATOM 4501 N N . GLN A 1 600 ? 26.434 -3.363 -17.868 1.00 85.06 600 GLN A N 1
ATOM 4502 C CA . GLN A 1 600 ? 26.553 -4.243 -19.029 1.00 85.06 600 GLN A CA 1
ATOM 4503 C C . GLN A 1 600 ? 27.025 -3.473 -20.257 1.00 85.06 600 GLN A C 1
ATOM 4505 O O . GLN A 1 600 ? 26.726 -2.291 -20.430 1.00 85.06 600 GLN A O 1
ATOM 4510 N N . TYR A 1 601 ? 27.733 -4.184 -21.131 1.00 81.94 601 TYR A N 1
ATOM 4511 C CA . TYR A 1 601 ? 28.316 -3.649 -22.353 1.00 81.94 601 TYR A CA 1
ATOM 4512 C C . TYR A 1 601 ? 27.876 -4.473 -23.565 1.00 81.94 601 TYR A C 1
ATOM 4514 O O . TYR A 1 601 ? 27.721 -5.693 -23.493 1.00 81.94 601 TYR A O 1
ATOM 4522 N N . GLY A 1 602 ? 27.630 -3.802 -24.684 1.00 73.62 602 GLY A N 1
ATOM 4523 C CA . GLY A 1 602 ? 27.429 -4.414 -25.987 1.00 73.62 602 GLY A CA 1
ATOM 4524 C C . GLY A 1 602 ? 28.740 -4.862 -26.612 1.00 73.62 602 GLY A C 1
ATOM 4525 O O . GLY A 1 602 ? 29.810 -4.354 -26.287 1.00 73.62 602 GLY A O 1
ATOM 4526 N N . GLU A 1 603 ? 28.645 -5.807 -27.547 1.00 79.69 603 GLU A N 1
ATOM 4527 C CA . GLU A 1 603 ? 29.782 -6.119 -28.404 1.00 79.69 603 GLU A CA 1
ATOM 4528 C C . GLU A 1 603 ? 30.109 -4.906 -29.272 1.00 79.69 603 GLU A C 1
ATOM 4530 O O . GLU A 1 603 ? 29.234 -4.338 -29.929 1.00 79.69 603 GLU A O 1
ATOM 4535 N N . LEU A 1 604 ? 31.383 -4.525 -29.275 1.00 83.06 604 LEU A N 1
ATOM 4536 C CA . LEU A 1 604 ? 31.883 -3.481 -30.150 1.00 83.06 604 LEU A CA 1
ATOM 4537 C C . LEU A 1 604 ? 32.244 -4.071 -31.513 1.00 83.06 604 LEU A C 1
ATOM 4539 O O . LEU A 1 604 ? 32.876 -5.128 -31.601 1.00 83.06 604 LEU A O 1
ATOM 4543 N N . ARG A 1 605 ? 31.869 -3.358 -32.569 1.00 86.25 605 ARG A N 1
ATOM 4544 C CA . ARG A 1 605 ? 32.143 -3.681 -33.966 1.00 86.25 605 ARG A CA 1
ATOM 4545 C C . ARG A 1 605 ? 33.025 -2.613 -34.591 1.00 86.25 605 ARG A C 1
ATOM 4547 O O . ARG A 1 605 ? 32.926 -1.438 -34.245 1.00 86.25 605 ARG A O 1
ATOM 4554 N N . THR A 1 606 ? 33.895 -3.022 -35.499 1.00 91.94 606 THR A N 1
ATOM 4555 C CA . THR A 1 606 ? 34.838 -2.126 -36.172 1.00 91.94 606 THR A CA 1
ATOM 4556 C C . THR A 1 606 ? 34.148 -1.410 -37.326 1.00 91.94 606 THR A C 1
ATOM 4558 O O . THR A 1 606 ? 33.520 -2.049 -38.168 1.00 91.94 606 THR A O 1
ATOM 4561 N N . VAL A 1 607 ? 34.305 -0.091 -37.396 1.00 93.62 607 VAL A N 1
ATOM 4562 C CA . VAL A 1 607 ? 34.030 0.695 -38.599 1.00 93.62 607 VAL A CA 1
ATOM 4563 C C . VAL A 1 607 ? 35.326 1.308 -39.103 1.00 93.62 607 VAL A C 1
ATOM 4565 O O . VAL A 1 607 ? 36.075 1.893 -38.319 1.00 93.62 607 VAL A O 1
ATOM 4568 N N . SER A 1 608 ? 35.593 1.185 -40.400 1.00 94.25 608 SER A N 1
ATOM 4569 C CA . SER A 1 608 ? 36.773 1.780 -41.034 1.00 94.25 608 SER A CA 1
ATOM 4570 C C . SER A 1 608 ? 36.404 2.516 -42.316 1.00 94.25 608 SER A C 1
ATOM 4572 O O . SER A 1 608 ? 35.581 2.045 -43.093 1.00 94.25 608 SER A O 1
ATOM 4574 N N . PHE A 1 609 ? 37.055 3.649 -42.560 1.00 93.94 609 PHE A N 1
ATOM 4575 C CA . PHE A 1 609 ? 36.958 4.417 -43.798 1.00 93.94 609 PHE A CA 1
ATOM 4576 C C . PHE A 1 609 ? 38.298 4.348 -44.528 1.00 93.94 609 PHE A C 1
ATOM 4578 O O . PHE A 1 609 ? 39.329 4.732 -43.970 1.00 93.94 609 PHE A O 1
ATOM 4585 N N . VAL A 1 610 ? 38.293 3.829 -45.755 1.00 93.88 610 VAL A N 1
ATOM 4586 C CA . VAL A 1 610 ? 39.499 3.494 -46.525 1.00 93.88 610 VAL A CA 1
ATOM 4587 C C . VAL A 1 610 ? 39.486 4.206 -47.874 1.00 93.88 610 VAL A C 1
ATOM 4589 O O . VAL A 1 610 ? 38.519 4.112 -48.625 1.00 93.88 610 VAL A O 1
ATOM 4592 N N . SER A 1 611 ? 40.583 4.875 -48.220 1.00 90.81 611 SER A N 1
ATOM 4593 C CA . SER A 1 611 ? 40.783 5.509 -49.527 1.00 90.81 611 SER A CA 1
ATOM 4594 C C . SER A 1 611 ? 42.109 5.060 -50.125 1.00 90.81 611 SER A C 1
ATOM 4596 O O . SER A 1 611 ? 43.126 5.090 -49.440 1.00 90.81 611 SER A O 1
ATOM 4598 N N . GLU A 1 612 ? 42.106 4.634 -51.393 1.00 86.88 612 GLU A N 1
ATOM 4599 C CA . GLU A 1 612 ? 43.305 4.159 -52.114 1.00 86.88 612 GLU A CA 1
ATOM 4600 C C . GLU A 1 612 ? 44.125 3.109 -51.327 1.00 86.88 612 GLU A C 1
ATOM 4602 O O . GLU A 1 612 ? 45.353 3.104 -51.337 1.00 86.88 612 GLU A O 1
ATOM 4607 N N . GLY A 1 613 ? 43.439 2.217 -50.602 1.00 82.62 613 GLY A N 1
ATOM 4608 C CA . GLY A 1 613 ? 44.070 1.173 -49.783 1.00 82.62 613 GLY A CA 1
ATOM 4609 C C . GLY A 1 613 ? 44.614 1.640 -48.426 1.00 82.62 613 GLY A C 1
ATOM 4610 O O . GLY A 1 613 ? 45.161 0.825 -47.688 1.00 82.62 613 GLY A O 1
ATOM 4611 N N . VAL A 1 614 ? 44.442 2.916 -48.068 1.00 85.31 614 VAL A N 1
ATOM 4612 C CA . VAL A 1 614 ? 44.866 3.499 -46.788 1.00 85.31 614 VAL A CA 1
ATOM 4613 C C . VAL A 1 614 ? 43.655 3.756 -45.892 1.00 85.31 614 VAL A C 1
ATOM 4615 O O . VAL A 1 614 ? 42.697 4.415 -46.296 1.00 85.31 614 VAL A O 1
ATOM 4618 N N . THR A 1 615 ? 43.699 3.266 -44.653 1.00 90.69 615 THR A N 1
ATOM 4619 C CA . THR A 1 615 ? 42.679 3.558 -43.636 1.00 90.69 615 THR A CA 1
ATOM 4620 C C . THR A 1 615 ? 42.835 4.987 -43.129 1.00 90.69 615 THR A C 1
ATOM 4622 O O . THR A 1 615 ? 43.833 5.315 -42.493 1.00 90.69 615 THR A O 1
ATOM 4625 N N . LEU A 1 616 ? 41.839 5.832 -43.390 1.00 85.38 616 LEU A N 1
ATOM 4626 C CA . LEU A 1 616 ? 41.818 7.231 -42.954 1.00 85.38 616 LEU A CA 1
ATOM 4627 C C . LEU A 1 616 ? 41.247 7.392 -41.546 1.00 85.38 616 LEU A C 1
ATOM 4629 O O . LEU A 1 616 ? 41.645 8.282 -40.803 1.00 85.38 616 LEU A O 1
ATOM 4633 N N . SER A 1 617 ? 40.290 6.538 -41.192 1.00 87.44 617 SER A N 1
ATOM 4634 C CA . SER A 1 617 ? 39.656 6.498 -39.878 1.00 87.44 617 SER A CA 1
ATOM 4635 C C . SER A 1 617 ? 39.266 5.065 -39.560 1.00 87.44 617 SER A C 1
ATOM 4637 O O . SER A 1 617 ? 38.824 4.326 -40.441 1.00 87.44 617 SER A O 1
ATOM 4639 N N . SER A 1 618 ? 39.436 4.669 -38.303 1.00 90.00 618 SER A N 1
ATOM 4640 C CA . SER A 1 618 ? 38.898 3.420 -37.789 1.00 90.00 618 SER A CA 1
ATOM 4641 C C . SER A 1 618 ? 38.509 3.590 -36.329 1.00 90.00 618 SER A C 1
ATOM 4643 O O . SER A 1 618 ? 39.256 4.186 -35.555 1.00 90.00 618 SER A O 1
ATOM 4645 N N . GLY A 1 619 ? 37.367 3.030 -35.950 1.00 86.81 619 GLY A N 1
ATOM 4646 C CA . GLY A 1 619 ? 36.853 3.071 -34.585 1.00 86.81 619 GLY A CA 1
ATOM 4647 C C . GLY A 1 619 ? 36.039 1.828 -34.256 1.00 86.81 619 GLY A C 1
ATOM 4648 O O . GLY A 1 619 ? 35.731 1.021 -35.137 1.00 86.81 619 GLY A O 1
ATOM 4649 N N . LYS A 1 620 ? 35.710 1.665 -32.977 1.00 87.00 620 LYS A N 1
ATOM 4650 C CA . LYS A 1 620 ? 34.853 0.591 -32.485 1.00 87.00 620 LYS A CA 1
ATOM 4651 C C . LYS A 1 620 ? 33.556 1.190 -31.958 1.00 87.00 620 LYS A C 1
ATOM 4653 O O . LYS A 1 620 ? 33.584 2.155 -31.211 1.00 87.00 620 LYS A O 1
ATOM 4658 N N . LEU A 1 621 ? 32.422 0.638 -32.372 1.00 79.44 621 LEU A N 1
ATOM 4659 C CA . LEU A 1 621 ? 31.093 1.133 -32.018 1.00 79.44 621 LEU A CA 1
ATOM 4660 C C . LEU A 1 621 ? 30.182 -0.033 -31.643 1.00 79.44 621 LEU A C 1
ATOM 4662 O O . LEU A 1 621 ? 30.253 -1.101 -32.249 1.00 79.44 621 LEU A O 1
ATOM 4666 N N . ALA A 1 622 ? 29.309 0.160 -30.657 1.00 74.69 622 ALA A N 1
ATOM 4667 C CA . ALA A 1 622 ? 28.258 -0.811 -30.366 1.00 74.69 622 ALA A CA 1
ATOM 4668 C C . ALA A 1 622 ? 27.126 -0.714 -31.396 1.00 74.69 622 ALA A C 1
ATOM 4670 O O . ALA A 1 622 ? 26.878 0.363 -31.945 1.00 74.69 622 ALA A O 1
ATOM 4671 N N . GLU A 1 623 ? 26.417 -1.824 -31.617 1.00 78.69 623 GLU A N 1
ATOM 4672 C CA . GLU A 1 623 ? 25.205 -1.863 -32.446 1.00 78.69 623 GLU A CA 1
ATOM 4673 C C . GLU A 1 623 ? 24.238 -0.724 -32.065 1.00 78.69 623 GLU A C 1
ATOM 4675 O O . GLU A 1 623 ? 23.981 -0.487 -30.885 1.00 78.69 623 GLU A O 1
ATOM 4680 N N . GLY A 1 624 ? 23.723 -0.007 -33.065 1.00 67.44 624 GLY A N 1
ATOM 4681 C CA . GLY A 1 624 ? 22.831 1.141 -32.890 1.00 67.44 624 GLY A CA 1
ATOM 4682 C C . GLY A 1 624 ? 23.526 2.493 -32.683 1.00 67.44 624 GLY A C 1
ATOM 4683 O O . GLY A 1 624 ? 22.843 3.511 -32.690 1.00 67.44 624 GLY A O 1
ATOM 4684 N N . SER A 1 625 ? 24.857 2.547 -32.549 1.00 70.38 625 SER A N 1
ATOM 4685 C CA . SER A 1 625 ? 25.593 3.825 -32.459 1.00 70.38 625 SER A CA 1
ATOM 4686 C C . SER A 1 625 ? 25.658 4.530 -33.819 1.00 70.38 625 SER A C 1
ATOM 4688 O O . SER A 1 625 ? 25.812 3.866 -34.841 1.00 70.38 625 SER A O 1
ATOM 4690 N N . LEU A 1 626 ? 25.589 5.865 -33.855 1.00 73.19 626 LEU A N 1
ATOM 4691 C CA . LEU A 1 626 ? 25.756 6.634 -35.097 1.00 73.19 626 LEU A CA 1
ATOM 4692 C C . LEU A 1 626 ? 27.195 6.500 -35.626 1.00 73.19 626 LEU A C 1
ATOM 4694 O O . LEU A 1 626 ? 28.153 6.680 -34.873 1.00 73.19 626 LEU A O 1
ATOM 4698 N N . ILE A 1 627 ? 27.351 6.209 -36.918 1.00 81.12 627 ILE A N 1
ATOM 4699 C CA . ILE A 1 627 ? 28.657 6.178 -37.583 1.00 81.12 627 ILE A CA 1
ATOM 4700 C C . ILE A 1 627 ? 28.998 7.586 -38.085 1.00 81.12 627 ILE A C 1
ATOM 4702 O O . ILE A 1 627 ? 28.201 8.211 -38.784 1.00 81.12 627 ILE A O 1
ATOM 4706 N N . THR A 1 628 ? 30.213 8.053 -37.790 1.00 81.12 628 THR A N 1
ATOM 4707 C CA . THR A 1 628 ? 30.735 9.347 -38.258 1.00 81.12 628 THR A CA 1
ATOM 4708 C C . THR A 1 628 ? 31.867 9.129 -39.258 1.00 81.12 628 THR A C 1
ATOM 4710 O O . THR A 1 628 ? 32.862 8.479 -38.939 1.00 81.12 628 THR A O 1
ATOM 4713 N N . ALA A 1 629 ? 31.723 9.679 -40.466 1.00 80.94 629 ALA A N 1
ATOM 4714 C CA . ALA A 1 629 ? 32.767 9.636 -41.487 1.00 80.94 629 ALA A CA 1
ATOM 4715 C C . ALA A 1 629 ? 33.903 10.640 -41.199 1.00 80.94 629 ALA A C 1
ATOM 4717 O O . ALA A 1 629 ? 33.655 11.688 -40.595 1.00 80.94 629 ALA A O 1
ATOM 4718 N N . PRO A 1 630 ? 35.146 10.350 -41.628 1.00 81.38 630 PRO A N 1
ATOM 4719 C CA . PRO A 1 630 ? 36.238 11.319 -41.611 1.00 81.38 630 PRO A CA 1
ATOM 4720 C C . PRO A 1 630 ? 36.035 12.413 -42.672 1.00 81.38 630 PRO A C 1
ATOM 4722 O O . PRO A 1 630 ? 35.119 12.345 -43.493 1.00 81.38 630 PRO A O 1
ATOM 4725 N N . SER A 1 631 ? 36.928 13.406 -42.683 1.00 77.31 631 SER A N 1
ATOM 4726 C CA . SER A 1 631 ? 36.992 14.418 -43.744 1.00 77.31 631 SER A CA 1
ATOM 4727 C C . SER A 1 631 ? 37.097 13.786 -45.137 1.00 77.31 631 SER A C 1
ATOM 4729 O O . SER A 1 631 ? 37.758 12.758 -45.307 1.00 77.31 631 SER A O 1
ATOM 4731 N N . THR A 1 632 ? 36.486 14.436 -46.131 1.00 82.44 632 THR A N 1
ATOM 4732 C CA . THR A 1 632 ? 36.479 13.994 -47.533 1.00 82.44 632 THR A CA 1
ATOM 4733 C C . THR A 1 632 ? 37.906 13.783 -48.053 1.00 82.44 632 THR A C 1
ATOM 4735 O O . THR A 1 632 ? 38.721 14.711 -47.976 1.00 82.44 632 THR A O 1
ATOM 4738 N N . PRO A 1 633 ? 38.246 12.594 -48.575 1.00 85.81 633 PRO A N 1
ATOM 4739 C CA . PRO A 1 633 ? 39.579 12.326 -49.087 1.00 85.81 633 PRO A CA 1
ATOM 4740 C C . PRO A 1 633 ? 39.817 13.007 -50.432 1.00 85.81 633 PRO A C 1
ATOM 4742 O O . PRO A 1 633 ? 38.904 13.171 -51.238 1.00 85.81 633 PRO A O 1
ATOM 4745 N N . VAL A 1 634 ? 41.079 13.337 -50.701 1.00 84.44 634 VAL A N 1
ATOM 4746 C CA . VAL A 1 634 ? 41.524 13.897 -51.981 1.00 84.44 634 VAL A CA 1
ATOM 4747 C C . VAL A 1 634 ? 42.381 12.866 -52.703 1.00 84.44 634 VAL A C 1
ATOM 4749 O O . VAL A 1 634 ? 43.292 12.286 -52.111 1.00 84.44 634 VAL A O 1
ATOM 4752 N N . LYS A 1 635 ? 42.108 12.659 -53.994 1.00 85.69 635 LYS A N 1
ATOM 4753 C CA . LYS A 1 635 ? 42.904 11.804 -54.877 1.00 85.69 635 LYS A CA 1
ATOM 4754 C C . LYS A 1 635 ? 43.643 12.657 -55.904 1.00 85.69 635 LYS A C 1
ATOM 4756 O O . LYS A 1 635 ? 43.036 13.495 -56.566 1.00 85.69 635 LYS A O 1
ATOM 4761 N N . ALA A 1 636 ? 44.947 12.429 -56.042 1.00 83.56 636 ALA A N 1
ATOM 4762 C CA . ALA A 1 636 ? 45.780 13.130 -57.012 1.00 83.56 636 ALA A CA 1
ATOM 4763 C C . ALA A 1 636 ? 45.319 12.854 -58.453 1.00 83.56 636 ALA A C 1
ATOM 4765 O O . ALA A 1 636 ? 45.085 11.704 -58.826 1.00 83.56 636 ALA A O 1
ATOM 4766 N N . ALA A 1 637 ? 45.244 13.903 -59.273 1.00 83.50 637 ALA A N 1
ATOM 4767 C CA . ALA A 1 637 ? 45.055 13.777 -60.716 1.00 83.50 637 ALA A CA 1
ATOM 4768 C C . ALA A 1 637 ? 46.255 13.086 -61.383 1.00 83.50 637 ALA A C 1
ATOM 4770 O O . ALA A 1 637 ? 47.397 13.241 -60.943 1.00 83.50 637 ALA A O 1
ATOM 4771 N N . ASP A 1 638 ? 45.998 12.384 -62.482 1.00 84.12 638 ASP A N 1
ATOM 4772 C CA . ASP A 1 638 ? 47.020 11.790 -63.342 1.00 84.12 638 ASP A CA 1
ATOM 4773 C C . ASP A 1 638 ? 47.015 12.424 -64.746 1.00 84.12 638 ASP A C 1
ATOM 4775 O O . ASP A 1 638 ? 46.317 13.406 -65.018 1.00 84.12 638 ASP A O 1
ATOM 4779 N N . SER A 1 639 ? 47.844 11.894 -65.647 1.00 80.25 639 SER A N 1
ATOM 4780 C CA . SER A 1 639 ? 47.982 12.404 -67.017 1.00 80.25 639 SER A CA 1
ATOM 4781 C C . SER A 1 639 ? 46.698 12.317 -67.846 1.00 80.25 639 SER A C 1
ATOM 4783 O O . SER A 1 639 ? 46.574 13.033 -68.833 1.00 80.25 639 SER A O 1
ATOM 4785 N N . ASN A 1 640 ? 45.745 11.470 -67.456 1.00 83.12 640 ASN A N 1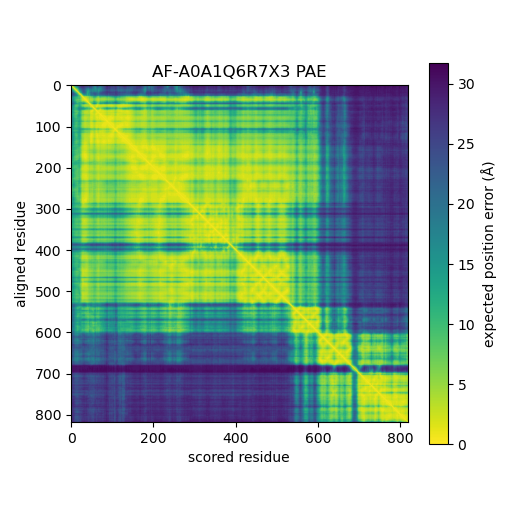
ATOM 4786 C CA . ASN A 1 640 ? 44.510 11.222 -68.190 1.00 83.12 640 ASN A CA 1
ATOM 4787 C C . ASN A 1 640 ? 43.272 11.741 -67.454 1.00 83.12 640 ASN A C 1
ATOM 4789 O O . ASN A 1 640 ? 42.299 12.107 -68.115 1.00 83.12 640 ASN A O 1
ATOM 4793 N N . TYR A 1 641 ? 43.276 11.766 -66.116 1.00 86.44 641 TYR A N 1
ATOM 4794 C CA . TYR A 1 641 ? 42.076 12.021 -65.323 1.00 86.44 641 TYR A CA 1
ATOM 4795 C C . TYR A 1 641 ? 42.289 12.922 -64.103 1.00 86.44 641 TYR A C 1
ATOM 4797 O O . TYR A 1 641 ? 43.296 12.855 -63.401 1.00 86.44 641 TYR A O 1
ATOM 4805 N N . ILE A 1 642 ? 41.258 13.713 -63.816 1.00 85.25 642 ILE A N 1
ATOM 4806 C CA . ILE A 1 642 ? 41.024 14.415 -62.553 1.00 85.25 642 ILE A CA 1
ATOM 4807 C C . ILE A 1 642 ? 39.987 13.611 -61.768 1.00 85.25 642 ILE A C 1
ATOM 4809 O O . ILE A 1 642 ? 38.975 13.197 -62.338 1.00 85.25 642 ILE A O 1
ATOM 4813 N N . TYR A 1 643 ? 40.241 13.388 -60.480 1.00 86.75 643 TYR A N 1
ATOM 4814 C CA . TYR A 1 643 ? 39.384 12.592 -59.606 1.00 86.75 643 TYR A CA 1
ATOM 4815 C C . TYR A 1 643 ? 38.644 13.491 -58.614 1.00 86.75 643 TYR A C 1
ATOM 4817 O O . TYR A 1 643 ? 39.276 14.264 -57.898 1.00 86.75 643 TYR A O 1
ATOM 4825 N N . SER A 1 644 ? 37.322 13.350 -58.546 1.00 84.00 644 SER A N 1
ATOM 4826 C CA . SER A 1 644 ? 36.458 14.073 -57.604 1.00 84.00 644 SER A CA 1
ATOM 4827 C C . SER A 1 644 ? 35.798 13.086 -56.657 1.00 84.00 644 SER A C 1
ATOM 4829 O O . SER A 1 644 ? 35.291 12.057 -57.106 1.00 84.00 644 SER A O 1
ATOM 4831 N N . PHE A 1 645 ? 35.823 13.366 -55.356 1.00 86.75 645 PHE A N 1
ATOM 4832 C CA . PHE A 1 645 ? 35.203 12.494 -54.363 1.00 86.75 645 PHE A CA 1
ATOM 4833 C C . PHE A 1 645 ? 33.685 12.436 -54.579 1.00 86.75 645 PHE A C 1
ATOM 4835 O O . PHE A 1 645 ? 33.034 13.465 -54.737 1.00 86.75 645 PHE A O 1
ATOM 4842 N N . ALA A 1 646 ? 33.142 11.223 -54.630 1.00 84.31 646 ALA A N 1
ATOM 4843 C CA . ALA A 1 646 ? 31.735 10.956 -54.923 1.00 84.31 646 ALA A CA 1
ATOM 4844 C C . ALA A 1 646 ? 30.962 10.432 -53.704 1.00 84.31 646 ALA A C 1
ATOM 4846 O O . ALA A 1 646 ? 29.737 10.358 -53.743 1.00 84.31 646 ALA A O 1
ATOM 4847 N N . GLY A 1 647 ? 31.668 10.019 -52.650 1.00 87.62 647 GLY A N 1
ATOM 4848 C CA . GLY A 1 647 ? 31.081 9.468 -51.436 1.00 87.62 647 GLY A CA 1
ATOM 4849 C C . GLY A 1 647 ? 31.774 8.199 -50.954 1.00 87.62 647 GLY A C 1
ATOM 4850 O O . GLY A 1 647 ? 32.745 7.709 -51.534 1.00 87.62 647 GLY A O 1
ATOM 4851 N N . TRP A 1 648 ? 31.243 7.668 -49.862 1.00 90.94 648 TRP A N 1
ATOM 4852 C CA . TRP A 1 648 ? 31.700 6.444 -49.217 1.00 90.94 648 TRP A CA 1
ATOM 4853 C C . TRP A 1 648 ? 30.718 5.315 -49.517 1.00 90.94 648 TRP A C 1
ATOM 4855 O O . TRP A 1 648 ? 29.520 5.520 -49.339 1.00 90.94 648 TRP A O 1
ATOM 4865 N N . ILE A 1 649 ? 31.193 4.138 -49.924 1.00 93.06 649 ILE A N 1
ATOM 4866 C CA . ILE A 1 649 ? 30.336 2.960 -50.148 1.00 93.06 649 ILE A CA 1
ATOM 4867 C C . ILE A 1 649 ? 30.747 1.785 -49.271 1.00 93.06 649 ILE A C 1
ATOM 4869 O O . ILE A 1 649 ? 31.933 1.604 -49.001 1.00 93.06 649 ILE A O 1
ATOM 4873 N N . ASP A 1 650 ? 29.781 0.985 -48.833 1.00 92.44 650 ASP A N 1
ATOM 4874 C CA . ASP A 1 650 ? 30.047 -0.275 -48.138 1.00 92.44 650 ASP A CA 1
ATOM 4875 C C . ASP A 1 650 ? 30.372 -1.425 -49.117 1.00 92.44 650 ASP A C 1
ATOM 4877 O O . ASP A 1 650 ? 30.382 -1.263 -50.340 1.00 92.44 650 ASP A O 1
ATOM 4881 N N . GLY A 1 651 ? 30.609 -2.627 -48.580 1.00 87.06 651 GLY A N 1
ATOM 4882 C CA . GLY A 1 651 ? 30.857 -3.834 -49.381 1.00 87.06 651 GLY A CA 1
ATOM 4883 C C . GLY A 1 651 ? 29.683 -4.292 -50.263 1.00 87.06 651 GLY A C 1
ATOM 4884 O O . GLY A 1 651 ? 29.872 -5.176 -51.096 1.00 87.06 651 GLY A O 1
ATOM 4885 N N . ASN A 1 652 ? 28.494 -3.702 -50.106 1.00 89.19 652 ASN A N 1
ATOM 4886 C CA . ASN A 1 652 ? 27.307 -3.947 -50.927 1.00 89.19 652 ASN A CA 1
ATOM 4887 C C . ASN A 1 652 ? 27.054 -2.822 -51.947 1.00 89.19 652 ASN A C 1
ATOM 4889 O O . ASN A 1 652 ? 26.008 -2.817 -52.599 1.00 89.19 652 ASN A O 1
ATOM 4893 N N . ASN A 1 653 ? 27.989 -1.878 -52.097 1.00 86.00 653 ASN A N 1
ATOM 4894 C CA . ASN A 1 653 ? 27.866 -0.667 -52.913 1.00 86.00 653 ASN A CA 1
ATOM 4895 C C . ASN A 1 653 ? 26.759 0.302 -52.453 1.00 86.00 653 ASN A C 1
ATOM 4897 O O . ASN A 1 653 ? 26.292 1.123 -53.247 1.00 86.00 653 ASN A O 1
ATOM 4901 N N . ALA A 1 654 ? 26.329 0.238 -51.190 1.00 87.31 654 ALA A N 1
ATOM 4902 C CA . ALA A 1 654 ? 25.412 1.218 -50.621 1.00 87.31 654 ALA A CA 1
ATOM 4903 C C . ALA A 1 654 ? 26.186 2.457 -50.155 1.00 87.31 654 ALA A C 1
ATOM 4905 O O . ALA A 1 654 ? 27.194 2.340 -49.456 1.00 87.31 654 ALA A O 1
ATOM 4906 N N . TYR A 1 655 ? 25.706 3.647 -50.526 1.00 85.50 655 TYR A N 1
ATOM 4907 C CA . TYR A 1 655 ? 26.312 4.903 -50.092 1.00 85.50 655 TYR A CA 1
ATOM 4908 C C . TYR A 1 655 ? 26.063 5.154 -48.603 1.00 85.50 655 TYR A C 1
ATOM 4910 O O . TYR A 1 655 ? 24.933 5.065 -48.121 1.00 85.50 655 TYR A O 1
ATOM 4918 N N . PHE A 1 656 ? 27.123 5.521 -47.890 1.00 86.38 656 PHE A N 1
ATOM 4919 C CA . PHE A 1 656 ? 27.048 6.053 -46.538 1.00 86.38 656 PHE A CA 1
ATOM 4920 C C . PHE A 1 656 ? 26.224 7.342 -46.530 1.00 86.38 656 PHE A C 1
ATOM 4922 O O . PHE A 1 656 ? 26.472 8.249 -47.327 1.00 86.38 656 PHE A O 1
ATOM 4929 N N . VAL A 1 657 ? 25.289 7.443 -45.587 1.00 80.06 657 VAL A N 1
ATOM 4930 C CA . VAL A 1 657 ? 24.486 8.650 -45.377 1.00 80.06 657 VAL A CA 1
ATOM 4931 C C . VAL A 1 657 ? 24.899 9.286 -44.047 1.00 80.06 657 VAL A C 1
ATOM 4933 O O . VAL A 1 657 ? 24.554 8.746 -42.984 1.00 80.06 657 VAL A O 1
ATOM 4936 N N . PRO A 1 658 ? 25.636 10.413 -44.069 1.00 70.62 658 PRO A N 1
ATOM 4937 C CA . PRO A 1 658 ? 26.019 11.123 -42.855 1.00 70.62 658 PRO A CA 1
ATOM 4938 C C . PRO A 1 658 ? 24.801 11.454 -41.985 1.00 70.62 658 PRO A C 1
ATOM 4940 O O . PRO A 1 658 ? 23.759 11.868 -42.487 1.00 70.62 658 PRO A O 1
ATOM 4943 N N . GLY A 1 659 ? 24.918 11.243 -40.673 1.00 63.56 659 GLY A N 1
ATOM 4944 C CA . GLY A 1 659 ? 23.852 11.557 -39.713 1.00 63.56 659 GLY A CA 1
ATOM 4945 C C . GLY A 1 659 ? 22.658 10.591 -39.695 1.00 63.56 659 GLY A C 1
ATOM 4946 O O . GLY A 1 659 ? 21.800 10.736 -38.831 1.00 63.56 659 GLY A O 1
ATOM 4947 N N . ALA A 1 660 ? 22.607 9.593 -40.585 1.00 65.06 660 ALA A N 1
ATOM 4948 C CA . ALA A 1 660 ? 21.507 8.620 -40.655 1.00 65.06 660 ALA A CA 1
ATOM 4949 C C . ALA A 1 660 ? 21.966 7.150 -40.691 1.00 65.06 660 ALA A C 1
ATOM 4951 O O . ALA A 1 660 ? 21.136 6.243 -40.733 1.00 65.06 660 ALA A O 1
ATOM 4952 N N . THR A 1 661 ? 23.277 6.901 -40.674 1.00 76.62 661 THR A N 1
ATOM 4953 C CA . THR A 1 661 ? 23.839 5.548 -40.742 1.00 76.62 661 THR A CA 1
ATOM 4954 C C . THR A 1 661 ? 24.288 5.081 -39.359 1.00 76.62 661 THR A C 1
ATOM 4956 O O . THR A 1 661 ? 25.165 5.691 -38.748 1.00 76.62 661 THR A O 1
ATOM 4959 N N . PHE A 1 662 ? 23.705 3.982 -38.876 1.00 80.00 662 PHE A N 1
ATOM 4960 C CA . PHE A 1 662 ? 23.970 3.416 -37.550 1.00 80.00 662 PHE A CA 1
ATOM 4961 C C . PHE A 1 662 ? 24.716 2.083 -37.640 1.00 80.00 662 PHE A C 1
ATOM 4963 O O . PHE A 1 662 ? 24.607 1.357 -38.629 1.00 80.00 662 PHE A O 1
ATOM 4970 N N . MET A 1 663 ? 25.468 1.752 -36.593 1.00 85.31 663 MET A N 1
ATOM 4971 C CA . MET A 1 663 ? 26.280 0.546 -36.535 1.00 85.31 663 MET A CA 1
ATOM 4972 C C . MET A 1 663 ? 25.410 -0.711 -36.493 1.00 85.31 663 MET A C 1
ATOM 4974 O O . MET A 1 663 ? 24.515 -0.835 -35.657 1.00 85.31 663 MET A O 1
ATOM 4978 N N . GLY A 1 664 ? 25.692 -1.651 -37.393 1.00 79.88 664 GLY A N 1
ATOM 4979 C CA . GLY A 1 664 ? 25.011 -2.940 -37.467 1.00 79.88 664 GLY A CA 1
ATOM 4980 C C . GLY A 1 664 ? 25.658 -4.025 -36.603 1.00 79.88 664 GLY A C 1
ATOM 4981 O O . GLY A 1 664 ? 26.505 -3.774 -35.748 1.00 79.88 664 GLY A O 1
ATOM 4982 N N . LYS A 1 665 ? 25.273 -5.277 -36.869 1.00 84.31 665 LYS A N 1
ATOM 4983 C CA . LYS A 1 665 ? 25.745 -6.463 -36.131 1.00 84.31 665 LYS A CA 1
ATOM 4984 C C . LYS A 1 665 ? 27.111 -6.983 -36.567 1.00 84.31 665 LYS A C 1
ATOM 4986 O O . LYS A 1 665 ? 27.586 -7.950 -35.974 1.00 84.31 665 LYS A O 1
ATOM 4991 N N . THR A 1 666 ? 27.737 -6.385 -37.573 1.00 86.19 666 THR A N 1
ATOM 4992 C CA . THR A 1 666 ? 29.007 -6.832 -38.160 1.00 86.19 666 THR A CA 1
ATOM 4993 C C . THR A 1 666 ? 29.944 -5.654 -38.362 1.00 86.19 666 THR A C 1
ATOM 4995 O O . THR A 1 666 ? 29.491 -4.520 -38.503 1.00 86.19 666 THR A O 1
ATOM 4998 N N . ASP A 1 667 ? 31.243 -5.937 -38.409 1.00 92.50 667 ASP A N 1
ATOM 4999 C CA . ASP A 1 667 ? 32.249 -4.956 -38.811 1.00 92.50 667 ASP A CA 1
ATOM 5000 C C . ASP A 1 667 ? 31.960 -4.454 -40.234 1.00 92.50 667 ASP A C 1
ATOM 5002 O O . ASP A 1 667 ? 31.460 -5.205 -41.079 1.00 92.50 667 ASP A O 1
ATOM 5006 N N . ILE A 1 668 ? 32.252 -3.180 -40.493 1.00 94.12 668 ILE A N 1
ATOM 5007 C CA . ILE A 1 668 ? 31.957 -2.525 -41.768 1.00 94.12 668 ILE A CA 1
ATOM 5008 C C . ILE A 1 668 ? 33.132 -1.673 -42.237 1.00 94.12 668 ILE A C 1
ATOM 5010 O O . ILE A 1 668 ? 33.778 -0.970 -41.460 1.00 94.12 668 ILE A O 1
ATOM 5014 N N . VAL A 1 669 ? 33.402 -1.732 -43.539 1.00 95.56 669 VAL A N 1
ATOM 5015 C CA . VAL A 1 669 ? 34.408 -0.903 -44.200 1.00 95.56 669 VAL A CA 1
ATOM 5016 C C . VAL A 1 669 ? 33.716 -0.075 -45.266 1.00 95.56 669 VAL A C 1
ATOM 5018 O O . VAL A 1 669 ? 33.025 -0.620 -46.124 1.00 95.56 669 VAL A O 1
ATOM 5021 N N . TYR A 1 670 ? 33.935 1.232 -45.208 1.00 95.56 670 TYR A N 1
ATOM 5022 C CA . TYR A 1 670 ? 33.514 2.185 -46.214 1.00 95.56 670 TYR A CA 1
ATOM 5023 C C . TYR A 1 670 ? 34.699 2.554 -47.107 1.00 95.56 670 TYR A C 1
ATOM 5025 O O . TYR A 1 670 ? 35.707 3.075 -46.627 1.00 95.56 670 TYR A O 1
ATOM 5033 N N . ALA A 1 671 ? 34.586 2.293 -48.405 1.00 94.81 671 ALA A N 1
ATOM 5034 C CA . ALA A 1 671 ? 35.587 2.647 -49.403 1.00 94.81 671 ALA A CA 1
ATOM 5035 C C . ALA A 1 671 ? 35.249 3.989 -50.066 1.00 94.81 671 ALA A C 1
ATOM 5037 O O . ALA A 1 671 ? 34.092 4.250 -50.403 1.00 94.81 671 ALA A O 1
ATOM 5038 N N . ALA A 1 672 ? 36.257 4.840 -50.258 1.00 92.44 672 ALA A N 1
ATOM 5039 C CA . ALA A 1 672 ? 36.105 6.095 -50.984 1.00 92.44 672 ALA A CA 1
ATOM 5040 C C . ALA A 1 672 ? 35.866 5.830 -52.475 1.00 92.44 672 ALA A C 1
ATOM 5042 O O . ALA A 1 672 ? 36.613 5.081 -53.109 1.00 92.44 672 ALA A O 1
ATOM 5043 N N . VAL A 1 673 ? 34.858 6.484 -53.046 1.00 91.88 673 VAL A N 1
ATOM 5044 C CA . VAL A 1 673 ? 34.561 6.449 -54.481 1.00 91.88 673 VAL A CA 1
ATOM 5045 C C . VAL A 1 673 ? 34.925 7.788 -55.098 1.00 91.88 673 VAL A C 1
ATOM 5047 O O . VAL A 1 673 ? 34.619 8.839 -54.538 1.00 91.88 673 VAL A O 1
ATOM 5050 N N . PHE A 1 674 ? 35.540 7.749 -56.280 1.00 89.50 674 PHE A N 1
ATOM 5051 C CA . PHE A 1 674 ? 35.885 8.943 -57.044 1.00 89.50 674 PHE A CA 1
ATOM 5052 C C . PHE A 1 674 ? 35.288 8.885 -58.452 1.00 89.50 674 PHE A C 1
ATOM 5054 O O . PHE A 1 674 ? 35.437 7.882 -59.155 1.00 89.50 674 PHE A O 1
ATOM 5061 N N . THR A 1 675 ? 34.663 9.973 -58.897 1.00 86.94 675 THR A N 1
ATOM 5062 C CA . THR A 1 675 ? 34.349 10.181 -60.316 1.00 86.94 675 THR A CA 1
ATOM 5063 C C . THR A 1 675 ? 35.590 10.665 -61.055 1.00 86.94 675 THR A C 1
ATOM 5065 O O . THR A 1 675 ? 36.376 11.428 -60.498 1.00 86.94 675 THR A O 1
ATOM 5068 N N . LYS A 1 676 ? 35.759 10.257 -62.316 1.00 86.88 676 LYS A N 1
ATOM 5069 C CA . LYS A 1 676 ? 36.890 10.662 -63.161 1.00 86.88 676 LYS A CA 1
ATOM 5070 C C . LYS A 1 676 ? 36.442 11.588 -64.292 1.00 86.88 676 LYS A C 1
ATOM 5072 O O . LYS A 1 676 ? 35.487 11.273 -64.999 1.00 86.88 676 LYS A O 1
ATOM 5077 N N . THR A 1 677 ? 37.183 12.666 -64.508 1.00 83.50 677 THR A N 1
ATOM 5078 C CA . THR A 1 677 ? 36.986 13.625 -65.607 1.00 83.50 677 THR A CA 1
ATOM 5079 C C . THR A 1 677 ? 38.260 13.698 -66.437 1.00 83.50 677 THR A C 1
ATOM 5081 O O . THR A 1 677 ? 39.345 13.682 -65.867 1.00 83.50 677 THR A O 1
ATOM 5084 N N . ALA A 1 678 ? 38.161 13.756 -67.768 1.00 81.50 678 ALA A N 1
ATOM 5085 C CA . ALA A 1 678 ? 39.340 13.815 -68.635 1.00 81.50 678 ALA A CA 1
ATOM 5086 C C . ALA A 1 678 ? 40.206 15.052 -68.331 1.00 81.50 678 ALA A C 1
ATOM 5088 O O . ALA A 1 678 ? 39.701 16.174 -68.258 1.00 81.50 678 ALA A O 1
ATOM 5089 N N . ASN A 1 679 ? 41.511 14.845 -68.164 1.00 79.31 679 ASN A N 1
ATOM 5090 C CA . ASN A 1 679 ? 42.487 15.913 -67.983 1.00 79.31 679 ASN A CA 1
ATOM 5091 C C . ASN A 1 679 ? 42.838 16.522 -69.352 1.00 79.31 679 ASN A C 1
ATOM 5093 O O . ASN A 1 679 ? 43.741 16.057 -70.042 1.00 79.31 679 ASN A O 1
ATOM 5097 N N . ASN A 1 680 ? 42.124 17.576 -69.749 1.00 66.75 680 ASN A N 1
ATOM 5098 C CA . ASN A 1 680 ? 42.316 18.251 -71.038 1.00 66.75 680 ASN A CA 1
ATOM 5099 C C . ASN A 1 680 ? 43.408 19.335 -70.989 1.00 66.75 680 ASN A C 1
ATOM 5101 O O . ASN A 1 680 ? 43.244 20.420 -71.551 1.00 66.75 680 ASN A O 1
ATOM 5105 N N . SER A 1 681 ? 44.526 19.074 -70.309 1.00 56.94 681 SER A N 1
ATOM 5106 C CA . SER A 1 681 ? 45.689 19.959 -70.397 1.00 56.94 681 SER A CA 1
ATOM 5107 C C . SER A 1 681 ? 46.248 19.913 -71.827 1.00 56.94 681 SER A C 1
ATOM 5109 O O . SER A 1 681 ? 46.843 18.934 -72.268 1.00 56.94 681 SER A O 1
ATOM 5111 N N . GLY A 1 682 ? 45.973 20.967 -72.602 1.00 45.97 682 GLY A N 1
ATOM 5112 C CA . GLY A 1 682 ? 46.454 21.109 -73.973 1.00 45.97 682 GLY A CA 1
ATOM 5113 C C . GLY A 1 682 ? 47.975 20.962 -74.038 1.00 45.97 682 GLY A C 1
ATOM 5114 O O . GLY A 1 682 ? 48.701 21.602 -73.281 1.00 45.97 682 GLY A O 1
ATOM 5115 N N . GLY A 1 683 ? 48.442 20.095 -74.937 1.00 44.47 683 GLY A N 1
ATOM 5116 C CA . GLY A 1 683 ? 49.850 19.758 -75.094 1.00 44.47 683 GLY A CA 1
ATOM 5117 C C . GLY A 1 683 ? 50.749 20.977 -75.315 1.00 44.47 683 GLY A C 1
ATOM 5118 O O . GLY A 1 683 ? 50.584 21.732 -76.269 1.00 44.47 683 GLY A O 1
ATOM 5119 N N . GLY A 1 684 ? 51.754 21.101 -74.455 1.00 35.38 684 GLY A N 1
ATOM 5120 C CA . GLY A 1 684 ? 52.920 21.960 -74.622 1.00 35.38 684 GLY A CA 1
ATOM 5121 C C . GLY A 1 684 ? 54.097 21.295 -73.922 1.00 35.38 684 GLY A C 1
ATOM 5122 O O . GLY A 1 684 ? 54.284 21.455 -72.722 1.00 35.38 684 GLY A O 1
ATOM 5123 N N . GLY A 1 685 ? 54.839 20.468 -74.661 1.00 37.56 685 GLY A N 1
ATOM 5124 C CA . GLY A 1 685 ? 56.022 19.781 -74.155 1.00 37.56 685 GLY A CA 1
ATOM 5125 C C . GLY A 1 685 ? 57.186 20.735 -73.883 1.00 37.56 685 GLY A C 1
ATOM 5126 O O . GLY A 1 685 ? 57.369 21.728 -74.582 1.00 37.56 685 GLY A O 1
ATOM 5127 N N . GLY A 1 686 ? 58.008 20.378 -72.897 1.00 35.09 686 GLY A N 1
ATOM 5128 C CA . GLY A 1 686 ? 59.299 21.011 -72.629 1.00 35.09 686 GLY A CA 1
ATOM 5129 C C . GLY A 1 686 ? 59.802 20.675 -71.230 1.00 35.09 686 GLY A C 1
ATOM 5130 O O . GLY A 1 686 ? 59.435 21.336 -70.267 1.00 35.09 686 GLY A O 1
ATOM 5131 N N . GLY A 1 687 ? 60.596 19.607 -71.115 1.00 38.62 687 GLY A N 1
ATOM 5132 C CA . GLY A 1 687 ? 61.149 19.129 -69.847 1.00 38.62 687 GLY A CA 1
ATOM 5133 C C . GLY A 1 687 ? 62.312 19.960 -69.292 1.00 38.62 687 GLY A C 1
ATOM 5134 O O . GLY A 1 687 ? 62.905 20.780 -69.986 1.00 38.62 687 GLY A O 1
ATOM 5135 N N . GLY A 1 688 ? 62.677 19.671 -68.042 1.00 33.69 688 GLY A N 1
ATOM 5136 C CA . GLY A 1 688 ? 63.906 20.149 -67.406 1.00 33.69 688 GLY A CA 1
ATOM 5137 C C . GLY A 1 688 ? 63.865 19.966 -65.891 1.00 33.69 688 GLY A C 1
ATOM 5138 O O . GLY A 1 688 ? 63.028 20.558 -65.227 1.00 33.69 688 GLY A O 1
ATOM 5139 N N . GLY A 1 689 ? 64.725 19.092 -65.365 1.00 35.31 689 GLY A N 1
ATOM 5140 C CA . GLY A 1 689 ? 64.697 18.594 -63.989 1.00 35.31 689 GLY A CA 1
ATOM 5141 C C . GLY A 1 689 ? 65.110 19.565 -62.873 1.00 35.31 689 GLY A C 1
ATOM 5142 O O . GLY A 1 689 ? 65.858 20.507 -63.092 1.00 35.31 689 GLY A O 1
ATOM 5143 N N . GLY A 1 690 ? 64.719 19.180 -61.654 1.00 36.38 690 GLY A N 1
ATOM 5144 C CA . GLY A 1 690 ? 65.601 19.126 -60.484 1.00 36.38 690 GLY A CA 1
ATOM 5145 C C . GLY A 1 690 ? 65.772 20.391 -59.634 1.00 36.38 690 GLY A C 1
ATOM 5146 O O . GLY A 1 690 ? 66.240 21.417 -60.105 1.00 36.38 690 GLY A O 1
ATOM 5147 N N . GLY A 1 691 ? 65.550 20.228 -58.325 1.00 32.53 691 GLY A N 1
ATOM 5148 C CA . GLY A 1 691 ? 66.186 21.038 -57.280 1.00 32.53 691 GLY A CA 1
ATOM 5149 C C . GLY A 1 691 ? 65.230 21.927 -56.489 1.00 32.53 691 GLY A C 1
ATOM 5150 O O . GLY A 1 691 ? 64.612 22.832 -57.034 1.00 32.53 691 GLY A O 1
ATOM 5151 N N . GLY A 1 692 ? 65.123 21.663 -55.185 1.00 41.16 692 GLY A N 1
ATOM 5152 C CA . GLY A 1 692 ? 64.357 22.484 -54.252 1.00 41.16 692 GLY A CA 1
ATOM 5153 C C . GLY A 1 692 ? 64.966 23.866 -54.002 1.00 41.16 692 GLY A C 1
ATOM 5154 O O . GLY A 1 692 ? 66.138 24.112 -54.277 1.00 41.16 692 GLY A O 1
ATOM 5155 N N . GLY A 1 693 ? 64.159 24.743 -53.408 1.00 33.59 693 GLY A N 1
ATOM 5156 C CA . GLY A 1 693 ? 64.588 26.050 -52.916 1.00 33.59 693 GLY A CA 1
ATOM 5157 C C . GLY A 1 693 ? 63.504 27.100 -53.121 1.00 33.59 693 GLY A C 1
ATOM 5158 O O . GLY A 1 693 ? 63.071 27.330 -54.242 1.00 33.59 693 GLY A O 1
ATOM 5159 N N . GLY A 1 694 ? 63.042 27.701 -52.024 1.00 48.84 694 GLY A N 1
ATOM 5160 C CA . GLY A 1 694 ? 61.962 28.681 -52.022 1.00 48.84 694 GLY A CA 1
ATOM 5161 C C . GLY A 1 694 ? 62.225 29.905 -52.904 1.00 48.84 694 GLY A C 1
ATOM 5162 O O . GLY A 1 694 ? 63.344 30.398 -53.015 1.00 48.84 694 GLY A O 1
ATOM 5163 N N . GLY A 1 695 ? 61.145 30.416 -53.485 1.00 38.84 695 GLY A N 1
ATOM 5164 C CA . GLY A 1 695 ? 61.101 31.662 -54.238 1.00 38.84 695 GLY A CA 1
ATOM 5165 C C . GLY A 1 695 ? 59.727 31.789 -54.881 1.00 38.84 695 GLY A C 1
ATOM 5166 O O . GLY A 1 695 ? 59.273 30.846 -55.519 1.00 38.84 695 GLY A O 1
ATOM 5167 N N . GLY A 1 696 ? 59.039 32.909 -54.646 1.00 46.16 696 GLY A N 1
ATOM 5168 C CA . GLY A 1 696 ? 57.661 33.143 -55.081 1.00 46.16 696 GLY A CA 1
ATOM 5169 C C . GLY A 1 696 ? 57.465 32.893 -56.577 1.00 46.16 696 GLY A C 1
ATOM 5170 O O . GLY A 1 696 ? 57.822 33.728 -57.402 1.00 46.16 696 GLY A O 1
ATOM 5171 N N . GLY A 1 697 ? 56.903 31.732 -56.911 1.00 49.38 697 GLY A N 1
ATOM 5172 C CA . GLY A 1 697 ? 56.478 31.384 -58.258 1.00 49.38 697 GLY A CA 1
ATOM 5173 C C . GLY A 1 697 ? 55.034 31.816 -58.470 1.00 49.38 697 GLY A C 1
ATOM 5174 O O . GLY A 1 697 ? 54.164 31.491 -57.663 1.00 49.38 697 GLY A O 1
ATOM 5175 N N . THR A 1 698 ? 54.783 32.543 -59.554 1.00 59.84 698 THR A N 1
ATOM 5176 C CA . THR A 1 698 ? 53.431 32.844 -60.032 1.00 59.84 698 THR A CA 1
ATOM 5177 C C . THR A 1 698 ? 52.665 31.546 -60.284 1.00 59.84 698 THR A C 1
ATOM 5179 O O . THR A 1 698 ? 53.206 30.639 -60.919 1.00 59.84 698 THR A O 1
ATOM 5182 N N . ALA A 1 699 ? 51.424 31.457 -59.797 1.00 69.88 699 ALA A N 1
ATOM 5183 C CA . ALA A 1 699 ? 50.584 30.269 -59.945 1.00 69.88 699 ALA A CA 1
ATOM 5184 C C . ALA A 1 699 ? 50.531 29.766 -61.407 1.00 69.88 699 ALA A C 1
ATOM 5186 O O . ALA A 1 699 ? 50.301 30.574 -62.314 1.00 69.88 699 ALA A O 1
ATOM 5187 N N . PRO A 1 700 ? 50.709 28.453 -61.653 1.00 77.94 700 PRO A N 1
ATOM 5188 C CA . PRO A 1 700 ? 50.557 27.886 -62.988 1.00 77.94 700 PRO A CA 1
ATOM 5189 C C . PRO A 1 700 ? 49.129 28.112 -63.503 1.00 77.94 700 PRO A C 1
ATOM 5191 O O . PRO A 1 700 ? 48.166 28.108 -62.732 1.00 77.94 700 PRO A O 1
ATOM 5194 N N . THR A 1 701 ? 48.983 28.331 -64.811 1.00 80.19 701 THR A N 1
ATOM 5195 C CA . THR A 1 701 ? 47.676 28.593 -65.427 1.00 80.19 701 THR A CA 1
ATOM 5196 C C . THR A 1 701 ? 46.815 27.323 -65.415 1.00 80.19 701 THR A C 1
ATOM 5198 O O . THR A 1 701 ? 47.252 26.301 -65.949 1.00 80.19 701 THR A O 1
ATOM 5201 N N . PRO A 1 702 ? 45.596 27.349 -64.839 1.00 79.12 702 PRO A N 1
ATOM 5202 C CA . PRO A 1 702 ? 44.702 26.198 -64.866 1.00 79.12 702 PRO A CA 1
ATOM 5203 C C . PRO A 1 702 ? 44.304 25.799 -66.286 1.00 79.12 702 PRO A C 1
ATOM 5205 O O . PRO A 1 702 ? 44.031 26.645 -67.133 1.00 79.12 702 PRO A O 1
ATOM 5208 N N . SER A 1 703 ? 44.182 24.493 -66.512 1.00 69.19 703 SER A N 1
ATOM 5209 C CA . SER A 1 703 ? 43.760 23.869 -67.779 1.00 69.19 703 SER A CA 1
ATOM 5210 C C . SER A 1 703 ? 42.301 24.153 -68.183 1.00 69.19 703 SER A C 1
ATOM 5212 O O . SER A 1 703 ? 41.828 23.627 -69.185 1.00 69.19 703 SER A O 1
ATOM 5214 N N . GLY A 1 704 ? 41.561 24.934 -67.388 1.00 72.94 704 GLY A N 1
ATOM 5215 C CA . GLY A 1 704 ? 40.111 25.117 -67.508 1.00 72.94 704 GLY A CA 1
ATOM 5216 C C . GLY A 1 704 ? 39.278 24.020 -66.831 1.00 72.94 704 GLY A C 1
ATOM 5217 O O . GLY A 1 704 ? 38.059 24.149 -66.771 1.00 72.94 704 GLY A O 1
ATOM 5218 N N . SER A 1 705 ? 39.916 22.976 -66.289 1.00 81.25 705 SER A N 1
ATOM 5219 C CA . SER A 1 705 ? 39.248 21.885 -65.564 1.00 81.25 705 SER A CA 1
ATOM 5220 C C . SER A 1 705 ? 39.097 22.180 -64.064 1.00 81.25 705 SER A C 1
ATOM 5222 O O . SER A 1 705 ? 39.912 22.905 -63.481 1.00 81.25 705 SER A O 1
ATOM 5224 N N . TYR A 1 706 ? 38.080 21.582 -63.431 1.00 87.56 706 TYR A N 1
ATOM 5225 C CA . TYR A 1 706 ? 37.756 21.783 -62.014 1.00 87.56 706 TYR A CA 1
ATOM 5226 C C . TYR A 1 706 ? 38.086 20.570 -61.146 1.00 87.56 706 TYR A C 1
ATOM 5228 O O . TYR A 1 706 ? 37.806 19.435 -61.526 1.00 87.56 706 TYR A O 1
ATOM 5236 N N . LEU A 1 707 ? 38.637 20.833 -59.959 1.00 87.94 707 LEU A N 1
ATOM 5237 C CA . LEU A 1 707 ? 38.693 19.877 -58.855 1.00 87.94 707 LEU A CA 1
ATOM 5238 C C . LEU A 1 707 ? 37.455 20.094 -57.982 1.00 87.94 707 LEU A C 1
ATOM 5240 O O . LEU A 1 707 ? 37.408 21.043 -57.200 1.00 87.94 707 LEU A O 1
ATOM 5244 N N . THR A 1 708 ? 36.450 19.245 -58.183 1.00 85.69 708 THR A N 1
ATOM 5245 C CA . THR A 1 708 ? 35.168 19.260 -57.462 1.00 85.69 708 THR A CA 1
ATOM 5246 C C . THR A 1 708 ? 35.148 18.191 -56.360 1.00 85.69 708 THR A C 1
ATOM 5248 O O . THR A 1 708 ? 36.086 17.404 -56.234 1.00 85.69 708 THR A O 1
ATOM 5251 N N . GLY A 1 709 ? 34.086 18.148 -55.548 1.00 80.06 709 GLY A N 1
ATOM 5252 C CA . GLY A 1 709 ? 33.991 17.205 -54.423 1.00 80.06 709 GLY A CA 1
ATOM 5253 C C . GLY A 1 709 ? 34.841 17.618 -53.216 1.00 80.06 709 GLY A C 1
ATOM 5254 O O . GLY A 1 709 ? 35.247 16.773 -52.425 1.00 80.06 709 GLY A O 1
ATOM 5255 N N . ILE A 1 710 ? 35.150 18.915 -53.102 1.00 86.50 710 ILE A N 1
ATOM 5256 C CA . ILE A 1 710 ? 35.847 19.495 -51.954 1.00 86.50 710 ILE A CA 1
ATOM 5257 C C . ILE A 1 710 ? 34.804 20.081 -51.001 1.00 86.50 710 ILE A C 1
ATOM 5259 O O . ILE A 1 710 ? 34.059 20.994 -51.368 1.00 86.50 710 ILE A O 1
ATOM 5263 N N . ALA A 1 711 ? 34.759 19.571 -49.771 1.00 82.75 711 ALA A N 1
ATOM 5264 C CA . ALA A 1 711 ? 33.828 20.047 -48.755 1.00 82.75 711 ALA A CA 1
ATOM 5265 C C . ALA A 1 711 ? 34.228 21.437 -48.208 1.00 82.75 711 ALA A C 1
ATOM 5267 O O . ALA A 1 711 ? 35.425 21.750 -48.122 1.00 82.75 711 ALA A O 1
ATOM 5268 N N . PRO A 1 712 ? 33.266 22.274 -47.769 1.00 83.25 712 PRO A N 1
ATOM 5269 C CA . PRO A 1 712 ? 33.561 23.521 -47.073 1.00 83.25 712 PRO A CA 1
ATOM 5270 C C . PRO A 1 712 ? 34.483 23.313 -45.879 1.00 83.25 712 PRO A C 1
ATOM 5272 O O . PRO A 1 712 ? 34.384 22.324 -45.154 1.00 83.25 712 PRO A O 1
ATOM 5275 N N . ARG A 1 713 ? 35.347 24.298 -45.630 1.00 82.75 713 ARG A N 1
ATOM 5276 C CA . ARG A 1 713 ? 36.366 24.297 -44.572 1.00 82.75 713 ARG A CA 1
ATOM 5277 C C . ARG A 1 713 ? 37.468 23.249 -44.747 1.00 82.75 713 ARG A C 1
ATOM 5279 O O . ARG A 1 713 ? 38.237 23.050 -43.806 1.00 82.75 713 ARG A O 1
ATOM 5286 N N . THR A 1 714 ? 37.584 22.623 -45.920 1.00 83.81 714 THR A N 1
ATOM 5287 C CA . THR A 1 714 ? 38.736 21.771 -46.235 1.00 83.81 714 THR A CA 1
ATOM 5288 C C . THR A 1 714 ? 40.024 22.578 -46.077 1.00 83.81 714 THR A C 1
ATOM 5290 O O . THR A 1 714 ? 40.122 23.730 -46.505 1.00 83.81 714 THR A O 1
ATOM 5293 N N . SER A 1 715 ? 41.011 21.991 -45.409 1.00 85.06 715 SER A N 1
ATOM 5294 C CA . SER A 1 715 ? 42.270 22.673 -45.140 1.00 85.06 715 SER A CA 1
ATOM 5295 C C . SER A 1 715 ? 43.219 22.558 -46.337 1.00 85.06 715 SER A C 1
ATOM 5297 O O . SER A 1 715 ? 43.194 21.571 -47.078 1.00 85.06 715 SER A O 1
ATOM 5299 N N . VAL A 1 716 ? 44.086 23.549 -46.530 1.00 87.00 716 VAL A N 1
ATOM 5300 C CA . VAL A 1 716 ? 45.130 23.515 -47.568 1.00 87.00 716 VAL A CA 1
ATOM 5301 C C . VAL A 1 716 ? 46.034 22.292 -47.386 1.00 87.00 716 VAL A C 1
ATOM 5303 O O . VAL A 1 716 ? 46.408 21.641 -48.359 1.00 87.00 716 VAL A O 1
ATOM 5306 N N . GLU A 1 717 ? 46.315 21.922 -46.140 1.00 87.44 717 GLU A N 1
ATOM 5307 C CA . GLU A 1 717 ? 47.101 20.746 -45.771 1.00 87.44 717 GLU A CA 1
ATOM 5308 C C . GLU A 1 717 ? 46.456 19.443 -46.262 1.00 87.44 717 GLU A C 1
ATOM 5310 O O . GLU A 1 717 ? 47.173 18.520 -46.639 1.00 87.44 717 GLU A O 1
ATOM 5315 N N . THR A 1 718 ? 45.120 19.376 -46.326 1.00 84.12 718 THR A N 1
ATOM 5316 C CA . THR A 1 718 ? 44.391 18.210 -46.854 1.00 84.12 718 THR A CA 1
ATOM 5317 C C . THR A 1 718 ? 44.663 18.024 -48.348 1.00 84.12 718 THR A C 1
ATOM 5319 O O . THR A 1 718 ? 44.924 16.909 -48.799 1.00 84.12 718 THR A O 1
ATOM 5322 N N . LEU A 1 719 ? 44.675 19.113 -49.124 1.00 86.94 719 LEU A N 1
ATOM 5323 C CA . LEU A 1 719 ? 45.017 19.056 -50.550 1.00 86.94 719 LEU A CA 1
ATOM 5324 C C . LEU A 1 719 ? 46.504 18.749 -50.766 1.00 86.94 719 LEU A C 1
ATOM 5326 O O . LEU A 1 719 ? 46.839 18.003 -51.687 1.00 86.94 719 LEU A O 1
ATOM 5330 N N . ILE A 1 720 ? 47.383 19.261 -49.899 1.00 86.19 720 ILE A N 1
ATOM 5331 C CA . ILE A 1 720 ? 48.818 18.943 -49.925 1.00 86.19 720 ILE A CA 1
ATOM 5332 C C . ILE A 1 720 ? 49.061 17.463 -49.643 1.00 86.19 720 ILE A C 1
ATOM 5334 O O . ILE A 1 720 ? 49.809 16.819 -50.378 1.00 86.19 720 ILE A O 1
ATOM 5338 N N . ALA A 1 721 ? 48.392 16.898 -48.638 1.00 82.25 721 ALA A N 1
ATOM 5339 C CA . ALA A 1 721 ? 48.436 15.465 -48.362 1.00 82.25 721 ALA A CA 1
ATOM 5340 C C . ALA A 1 721 ? 47.904 14.638 -49.548 1.00 82.25 721 ALA A C 1
ATOM 5342 O O . ALA A 1 721 ? 48.428 13.564 -49.830 1.00 82.25 721 ALA A O 1
ATOM 5343 N N . GLY A 1 722 ? 46.927 15.173 -50.288 1.00 79.81 722 GLY A N 1
ATOM 5344 C CA . GLY A 1 722 ? 46.432 14.626 -51.555 1.00 79.81 722 GLY A CA 1
ATOM 5345 C C . GLY A 1 722 ? 47.373 14.800 -52.757 1.00 79.81 722 GLY A C 1
ATOM 5346 O O . GLY A 1 722 ? 46.996 14.440 -53.870 1.00 79.81 722 GLY A O 1
ATOM 5347 N N . GLY A 1 723 ? 48.578 15.348 -52.563 1.00 85.06 723 GLY A N 1
ATOM 5348 C CA . GLY A 1 723 ? 49.611 15.493 -53.592 1.00 85.06 723 GLY A CA 1
ATOM 5349 C C . GLY A 1 723 ? 49.573 16.805 -54.381 1.00 85.06 723 GLY A C 1
ATOM 5350 O O . GLY A 1 723 ? 50.269 16.916 -55.389 1.00 85.06 723 GLY A O 1
ATOM 5351 N N . TYR A 1 724 ? 48.784 17.797 -53.957 1.00 88.62 724 TYR A N 1
ATOM 5352 C CA . TYR A 1 724 ? 48.670 19.087 -54.642 1.00 88.62 724 TYR A CA 1
ATOM 5353 C C . TYR A 1 724 ? 49.481 20.205 -53.979 1.00 88.62 724 TYR A C 1
ATOM 5355 O O . TYR A 1 724 ? 49.529 20.354 -52.767 1.00 88.62 724 TYR A O 1
ATOM 5363 N N . THR A 1 725 ? 50.038 21.088 -54.798 1.00 91.12 725 THR A N 1
ATOM 5364 C CA . THR A 1 725 ? 50.486 22.423 -54.394 1.00 91.12 725 THR A CA 1
ATOM 5365 C C . THR A 1 725 ? 49.341 23.411 -54.610 1.00 91.12 725 THR A C 1
ATOM 5367 O O . THR A 1 725 ? 48.774 23.454 -55.704 1.00 91.12 725 THR A O 1
ATOM 5370 N N . VAL A 1 726 ? 48.985 24.193 -53.586 1.00 91.81 726 VAL A N 1
ATOM 5371 C CA . VAL A 1 726 ? 47.826 25.106 -53.610 1.00 91.81 726 VAL A CA 1
ATOM 5372 C C . VAL A 1 726 ? 48.276 26.561 -53.746 1.00 91.81 726 VAL A C 1
ATOM 5374 O O . VAL A 1 726 ? 49.242 26.979 -53.108 1.00 91.81 726 VAL A O 1
ATOM 5377 N N . TYR A 1 727 ? 47.559 27.346 -54.551 1.00 91.62 727 TYR A N 1
ATOM 5378 C CA . TYR A 1 727 ? 47.813 28.767 -54.780 1.00 91.62 727 TYR A CA 1
ATOM 5379 C C . TYR A 1 727 ? 46.548 29.610 -54.578 1.00 91.62 727 TYR A C 1
ATOM 5381 O O . TYR A 1 727 ? 45.470 29.248 -55.052 1.00 91.62 727 TYR A O 1
ATOM 5389 N N . SER A 1 728 ? 46.701 30.783 -53.961 1.00 89.81 728 SER A N 1
ATOM 5390 C CA . SER A 1 728 ? 45.668 31.819 -53.845 1.00 89.81 728 SER A CA 1
ATOM 5391 C C . SER A 1 728 ? 46.165 33.124 -54.464 1.00 89.81 728 SER A C 1
ATOM 5393 O O . SER A 1 728 ? 47.256 33.593 -54.137 1.00 89.81 728 SER A O 1
ATOM 5395 N N . GLY A 1 729 ? 45.400 33.693 -55.403 1.00 75.19 729 GLY A N 1
ATOM 5396 C CA . GLY A 1 729 ? 45.715 34.989 -56.023 1.00 75.19 729 GLY A CA 1
ATOM 5397 C C . GLY A 1 729 ? 47.116 35.089 -56.646 1.00 75.19 729 GLY A C 1
ATOM 5398 O O . GLY A 1 729 ? 47.687 36.174 -56.679 1.00 75.19 729 GLY A O 1
ATOM 5399 N N . GLY A 1 730 ? 47.690 33.964 -57.094 1.00 78.62 730 GLY A N 1
ATOM 5400 C CA . GLY A 1 730 ? 49.032 33.884 -57.685 1.00 78.62 730 GLY A CA 1
ATOM 5401 C C . GLY A 1 730 ? 50.140 33.389 -56.748 1.00 78.62 730 GLY A C 1
ATOM 5402 O O . GLY A 1 730 ? 51.194 33.006 -57.248 1.00 78.62 730 GLY A O 1
ATOM 5403 N N . SER A 1 731 ? 49.901 33.337 -55.435 1.00 85.31 731 SER A N 1
ATOM 5404 C CA . SER A 1 731 ? 50.891 32.940 -54.424 1.00 85.31 731 SER A CA 1
ATOM 5405 C C . SER A 1 731 ? 50.643 31.527 -53.916 1.00 85.31 731 SER A C 1
ATOM 5407 O O . SER A 1 731 ? 49.508 31.180 -53.594 1.00 85.31 731 SER A O 1
ATOM 5409 N N . GLN A 1 732 ? 51.702 30.725 -53.795 1.00 91.88 732 GLN A N 1
ATOM 5410 C CA . GLN A 1 732 ? 51.618 29.422 -53.139 1.00 91.88 732 GLN A CA 1
ATOM 5411 C C . GLN A 1 732 ? 51.267 29.603 -51.657 1.00 91.88 732 GLN A C 1
ATOM 5413 O O . GLN A 1 732 ? 51.867 30.428 -50.968 1.00 91.88 732 GLN A O 1
ATOM 5418 N N . ILE A 1 733 ? 50.322 28.804 -51.169 1.00 90.56 733 ILE A N 1
ATOM 5419 C CA . ILE A 1 733 ? 49.920 28.753 -49.763 1.00 90.56 733 ILE A CA 1
ATOM 5420 C C . ILE A 1 733 ? 50.125 27.338 -49.217 1.00 90.56 733 ILE A C 1
ATOM 5422 O O . ILE A 1 733 ? 49.979 26.354 -49.939 1.00 90.56 733 ILE A O 1
ATOM 5426 N N . THR A 1 734 ? 50.487 27.235 -47.940 1.00 89.56 734 THR A N 1
ATOM 5427 C CA . THR A 1 734 ? 50.767 25.951 -47.270 1.00 89.56 734 THR A CA 1
ATOM 5428 C C . THR A 1 734 ? 49.836 25.660 -46.098 1.00 89.56 734 THR A C 1
ATOM 5430 O O . THR A 1 734 ? 49.929 24.590 -45.509 1.00 89.56 734 THR A O 1
ATOM 5433 N N . SER A 1 735 ? 48.970 26.608 -45.742 1.00 86.69 735 SER A N 1
ATOM 5434 C CA . SER A 1 735 ? 48.009 26.488 -44.649 1.00 86.69 735 SER A CA 1
ATOM 5435 C C . SER A 1 735 ? 46.799 27.390 -44.875 1.00 86.69 735 SER A C 1
ATOM 5437 O O . SER A 1 735 ? 46.816 28.270 -45.740 1.00 86.69 735 SER A O 1
ATOM 5439 N N . GLY A 1 736 ? 45.740 27.166 -44.097 1.00 88.12 736 GLY A N 1
ATOM 5440 C CA . GLY A 1 736 ? 44.473 27.890 -44.205 1.00 88.12 736 GLY A CA 1
ATOM 5441 C C . GLY A 1 736 ? 43.364 27.039 -44.817 1.00 88.12 736 GLY A C 1
ATOM 5442 O O . GLY A 1 736 ? 43.468 25.817 -44.881 1.00 88.12 736 GLY A O 1
ATOM 5443 N N . ILE A 1 737 ? 42.277 27.686 -45.234 1.00 88.81 737 ILE A N 1
ATOM 5444 C CA . ILE A 1 737 ? 41.111 27.021 -45.830 1.00 88.81 737 ILE A CA 1
ATOM 5445 C C . ILE A 1 737 ? 41.179 27.174 -47.349 1.00 88.81 737 ILE A C 1
ATOM 5447 O O . ILE A 1 737 ? 41.508 28.252 -47.847 1.00 88.81 737 ILE A O 1
ATOM 5451 N N . VAL A 1 738 ? 40.865 26.103 -48.076 1.00 91.19 738 VAL A N 1
ATOM 5452 C CA . VAL A 1 738 ? 40.733 26.155 -4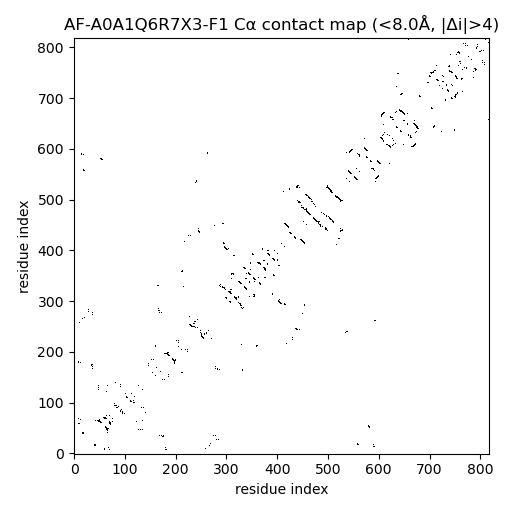9.536 1.00 91.19 738 VAL A CA 1
ATOM 5453 C C . VAL A 1 738 ? 39.408 26.803 -49.915 1.00 91.19 738 VAL A C 1
ATOM 5455 O O . VAL A 1 738 ? 38.375 26.462 -49.348 1.00 91.19 738 VAL A O 1
ATOM 5458 N N . GLY A 1 739 ? 39.447 27.734 -50.863 1.00 93.06 739 GLY A N 1
ATOM 5459 C CA . GLY A 1 739 ? 38.272 28.440 -51.368 1.00 93.06 739 GLY A CA 1
ATOM 5460 C C . GLY A 1 739 ? 38.055 28.207 -52.856 1.00 93.06 739 GLY A C 1
ATOM 5461 O O . GLY A 1 739 ? 38.998 27.907 -53.600 1.00 93.06 739 GLY A O 1
ATOM 5462 N N . THR A 1 740 ? 36.813 28.368 -53.302 1.00 94.94 740 THR A N 1
ATOM 5463 C CA . THR A 1 740 ? 36.471 28.308 -54.723 1.00 94.94 740 THR A CA 1
ATOM 5464 C C . THR A 1 740 ? 37.236 29.378 -55.500 1.00 94.94 740 THR A C 1
ATOM 5466 O O . THR A 1 740 ? 37.271 30.553 -55.127 1.00 94.94 740 THR A O 1
ATOM 5469 N N . GLY A 1 741 ? 37.857 28.968 -56.607 1.00 91.50 741 GLY A N 1
ATOM 5470 C CA . GLY A 1 741 ? 38.684 29.839 -57.446 1.00 91.50 741 GLY A CA 1
ATOM 5471 C C . GLY A 1 741 ? 40.184 29.795 -57.131 1.00 91.50 741 GLY A C 1
ATOM 5472 O O . GLY A 1 741 ? 40.973 30.322 -57.915 1.00 91.50 741 GLY A O 1
ATOM 5473 N N . MET A 1 742 ? 40.603 29.135 -56.045 1.00 94.31 742 MET A N 1
ATOM 5474 C CA . MET A 1 742 ? 42.018 28.817 -55.810 1.00 94.31 742 MET A CA 1
ATOM 5475 C C . MET A 1 742 ? 42.541 27.799 -56.838 1.00 94.31 742 MET A C 1
ATOM 5477 O O . MET A 1 742 ? 41.767 27.071 -57.461 1.00 94.31 742 MET A O 1
ATOM 5481 N N . THR A 1 743 ? 43.861 27.719 -57.011 1.00 92.19 743 THR A N 1
ATOM 5482 C CA . THR A 1 743 ? 44.499 26.808 -57.980 1.00 92.19 743 THR A CA 1
ATOM 5483 C C . THR A 1 743 ? 45.197 25.658 -57.262 1.00 92.19 743 THR A C 1
ATOM 5485 O O . THR A 1 743 ? 45.964 25.894 -56.332 1.00 92.19 743 THR A O 1
ATOM 5488 N N . ALA A 1 744 ? 44.995 24.426 -57.730 1.00 90.06 744 ALA A N 1
ATOM 5489 C CA . ALA A 1 744 ? 45.736 23.243 -57.293 1.00 90.06 744 ALA A CA 1
ATOM 5490 C C . ALA A 1 744 ? 46.580 22.683 -58.448 1.00 90.06 744 ALA A C 1
ATOM 5492 O O . ALA A 1 744 ? 46.088 22.541 -59.569 1.00 90.06 744 ALA A O 1
ATOM 5493 N N . SER A 1 745 ? 47.846 22.347 -58.186 1.00 87.75 745 SER A N 1
ATOM 5494 C CA . SER A 1 745 ? 48.748 21.740 -59.174 1.00 87.75 745 SER A CA 1
ATOM 5495 C C . SER A 1 745 ? 49.570 20.603 -58.581 1.00 87.75 745 SER A C 1
ATOM 5497 O O . SER A 1 745 ? 50.138 20.757 -57.506 1.00 87.75 745 SER A O 1
ATOM 5499 N N . ASN A 1 746 ? 49.670 19.474 -59.277 1.00 84.69 746 ASN A N 1
ATOM 5500 C CA . ASN A 1 746 ? 50.491 18.328 -58.859 1.00 84.69 746 ASN A CA 1
ATOM 5501 C C . ASN A 1 746 ? 51.541 17.925 -59.913 1.00 84.69 746 ASN A C 1
ATOM 5503 O O . ASN A 1 746 ? 52.077 16.820 -59.877 1.00 84.69 746 ASN A O 1
ATOM 5507 N N . GLY A 1 747 ? 51.804 18.795 -60.893 1.00 78.69 747 GLY A N 1
ATOM 5508 C CA . GLY A 1 747 ? 52.699 18.523 -62.023 1.00 78.69 747 GLY A CA 1
ATOM 5509 C C . GLY A 1 747 ? 52.064 17.722 -63.169 1.00 78.69 747 GLY A C 1
ATOM 5510 O O . GLY A 1 747 ? 52.475 17.906 -64.310 1.00 78.69 747 GLY A O 1
ATOM 5511 N N . ALA A 1 748 ? 51.041 16.900 -62.906 1.00 79.94 748 ALA A N 1
ATOM 5512 C CA . ALA A 1 748 ? 50.263 16.200 -63.938 1.00 79.94 748 ALA A CA 1
ATOM 5513 C C . ALA A 1 748 ? 49.040 17.008 -64.408 1.00 79.94 748 ALA A C 1
ATOM 5515 O O . ALA A 1 748 ? 48.644 16.937 -65.571 1.00 79.94 748 ALA A O 1
ATOM 5516 N N . ALA A 1 749 ? 48.447 17.798 -63.514 1.00 82.50 749 ALA A N 1
ATOM 5517 C CA . ALA A 1 749 ? 47.350 18.703 -63.819 1.00 82.50 749 ALA A CA 1
ATOM 5518 C C . ALA A 1 749 ? 47.508 20.022 -63.057 1.00 82.50 749 ALA A C 1
ATOM 5520 O O . ALA A 1 749 ? 48.031 20.057 -61.943 1.00 82.50 749 ALA A O 1
ATOM 5521 N N . THR A 1 750 ? 47.003 21.107 -63.644 1.00 86.44 750 THR A N 1
ATOM 5522 C CA . THR A 1 750 ? 46.722 22.365 -62.941 1.00 86.44 750 THR A CA 1
ATOM 5523 C C . THR A 1 750 ? 45.242 22.688 -63.121 1.00 86.44 750 THR A C 1
ATOM 5525 O O . THR A 1 750 ? 44.752 22.774 -64.252 1.00 86.44 750 THR A O 1
ATOM 5528 N N . VAL A 1 751 ? 44.524 22.814 -62.008 1.00 88.19 751 VAL A N 1
ATOM 5529 C CA . VAL A 1 751 ? 43.054 22.864 -61.949 1.00 88.19 751 VAL A CA 1
ATOM 5530 C C . VAL A 1 751 ? 42.580 23.972 -61.016 1.00 88.19 751 VAL A C 1
ATOM 5532 O O . VAL A 1 751 ? 43.293 24.362 -60.089 1.00 88.19 751 VAL A O 1
ATOM 5535 N N . THR A 1 752 ? 41.367 24.469 -61.253 1.00 91.81 752 THR A N 1
ATOM 5536 C CA . THR A 1 752 ? 40.700 25.397 -60.330 1.00 91.81 752 THR A CA 1
ATOM 5537 C C . THR A 1 752 ? 39.898 24.603 -59.301 1.00 91.81 752 THR A C 1
ATOM 5539 O O . THR A 1 752 ? 39.147 23.696 -59.659 1.00 91.81 752 THR A O 1
ATOM 5542 N N . ILE A 1 753 ? 40.068 24.931 -58.024 1.00 92.62 753 ILE A N 1
ATOM 5543 C CA . ILE A 1 753 ? 39.359 24.310 -56.905 1.00 92.62 753 ILE A CA 1
ATOM 5544 C C . ILE A 1 753 ? 37.915 24.818 -56.890 1.00 92.62 753 ILE A C 1
ATOM 5546 O O . ILE A 1 753 ? 37.668 26.023 -57.004 1.00 92.62 753 ILE A O 1
ATOM 5550 N N . VAL A 1 754 ? 36.977 23.888 -56.728 1.00 92.50 754 VAL A N 1
ATOM 5551 C CA . VAL A 1 754 ? 35.551 24.149 -56.531 1.00 92.50 754 VAL A CA 1
ATOM 5552 C C . VAL A 1 754 ? 35.152 23.553 -55.189 1.00 92.50 754 VAL A C 1
ATOM 5554 O O . VAL A 1 754 ? 35.134 22.332 -55.027 1.00 92.50 754 VAL A O 1
ATOM 5557 N N . VAL A 1 755 ? 34.846 24.423 -54.231 1.00 91.75 755 VAL A N 1
ATOM 5558 C CA . VAL A 1 755 ? 34.337 24.036 -52.915 1.00 91.75 755 VAL A CA 1
ATOM 5559 C C . VAL A 1 755 ? 32.817 24.111 -52.967 1.00 91.75 755 VAL A C 1
ATOM 5561 O O . VAL A 1 755 ? 32.256 25.172 -53.239 1.00 91.75 755 VAL A O 1
ATOM 5564 N N . THR A 1 756 ? 32.140 22.985 -52.748 1.00 89.31 756 THR A N 1
ATOM 5565 C CA . THR A 1 756 ? 30.682 22.897 -52.924 1.00 89.31 756 THR A CA 1
ATOM 5566 C C . THR A 1 756 ? 29.968 23.901 -52.015 1.00 89.31 756 THR A C 1
ATOM 5568 O O . THR A 1 756 ? 30.167 23.904 -50.801 1.00 89.31 756 THR A O 1
ATOM 5571 N N . GLY A 1 757 ? 29.135 24.759 -52.602 1.00 88.56 757 GLY A N 1
ATOM 5572 C CA . GLY A 1 757 ? 28.371 25.803 -51.921 1.00 88.56 757 GLY A CA 1
ATOM 5573 C C . GLY A 1 757 ? 29.137 27.086 -51.575 1.00 88.56 757 GLY A C 1
ATOM 5574 O O . GLY A 1 757 ? 28.503 28.058 -51.172 1.00 88.56 757 GLY A O 1
ATOM 5575 N N . ASP A 1 758 ? 30.459 27.134 -51.763 1.00 93.75 758 ASP A N 1
ATOM 5576 C CA . ASP A 1 758 ? 31.257 28.358 -51.616 1.00 93.75 758 ASP A CA 1
ATOM 5577 C C . ASP A 1 758 ? 31.242 29.148 -52.932 1.00 93.75 758 ASP A C 1
ATOM 5579 O O . ASP A 1 758 ? 32.086 28.970 -53.817 1.00 93.75 758 ASP A O 1
ATOM 5583 N N . VAL A 1 759 ? 30.251 30.027 -53.079 1.00 94.00 759 VAL A N 1
ATOM 5584 C CA . VAL A 1 759 ? 30.101 30.875 -54.273 1.00 94.00 759 VAL A CA 1
ATOM 5585 C C . VAL A 1 759 ? 30.801 32.223 -54.123 1.00 94.00 759 VAL A C 1
ATOM 5587 O O . VAL A 1 759 ? 30.778 33.045 -55.045 1.00 94.00 759 VAL A O 1
ATOM 5590 N N . ASN A 1 760 ? 31.400 32.491 -52.962 1.00 89.88 760 ASN A N 1
ATOM 5591 C CA . ASN A 1 760 ? 32.100 33.736 -52.679 1.00 89.88 760 ASN A CA 1
ATOM 5592 C C . ASN A 1 760 ? 33.637 33.595 -52.687 1.00 89.88 760 ASN A C 1
ATOM 5594 O O . ASN A 1 760 ? 34.308 34.611 -52.872 1.00 89.88 760 ASN A O 1
ATOM 5598 N N . GLY A 1 761 ? 34.159 32.372 -52.577 1.00 91.88 761 GLY A N 1
ATOM 5599 C CA . GLY A 1 761 ? 35.576 32.016 -52.609 1.00 91.88 761 GLY A CA 1
ATOM 5600 C C . GLY A 1 761 ? 36.281 31.994 -51.249 1.00 91.88 761 GLY A C 1
ATOM 5601 O O . GLY A 1 761 ? 37.509 31.908 -51.225 1.00 91.88 761 GLY A O 1
ATOM 5602 N N . ASP A 1 762 ? 35.566 32.107 -50.127 1.00 84.31 762 ASP A N 1
ATOM 5603 C CA . ASP A 1 762 ? 36.151 32.128 -48.777 1.00 84.31 762 ASP A CA 1
ATOM 5604 C C . ASP A 1 762 ? 36.339 30.732 -48.157 1.00 84.31 762 ASP A C 1
ATOM 5606 O O . ASP A 1 762 ? 36.842 30.602 -47.032 1.00 84.31 762 ASP A O 1
ATOM 5610 N N . GLY A 1 763 ? 35.962 29.687 -48.896 1.00 85.69 763 GLY A N 1
ATOM 5611 C CA . GLY A 1 763 ? 36.068 28.291 -48.499 1.00 85.69 763 GLY A CA 1
ATOM 5612 C C . GLY A 1 763 ? 35.037 27.849 -47.473 1.00 85.69 763 GLY A C 1
ATOM 5613 O O . GLY A 1 763 ? 35.174 26.767 -46.893 1.00 85.69 763 GLY A O 1
ATOM 5614 N N . LYS A 1 764 ? 34.018 28.662 -47.197 1.00 85.62 764 LYS A N 1
ATOM 5615 C CA . LYS A 1 764 ? 32.919 28.345 -46.286 1.00 85.62 764 LYS A CA 1
ATOM 5616 C C . LYS A 1 764 ? 31.601 28.431 -47.044 1.00 85.62 764 LYS A 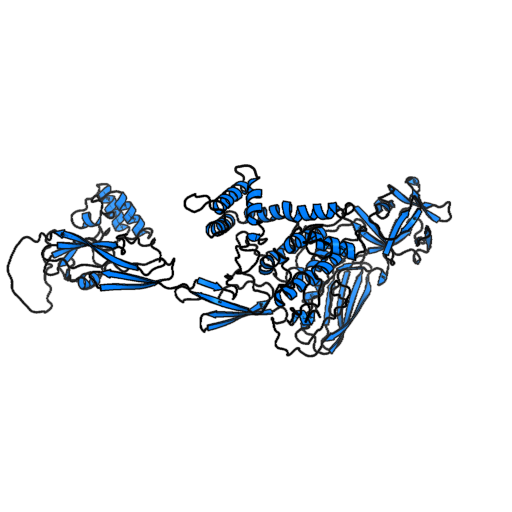C 1
ATOM 5618 O O . LYS A 1 764 ? 31.491 29.056 -48.085 1.00 85.62 764 LYS A O 1
ATOM 5623 N N . ILE A 1 765 ? 30.585 27.797 -46.472 1.00 85.81 765 ILE A N 1
ATOM 5624 C CA . ILE A 1 765 ? 29.202 28.022 -46.872 1.00 85.81 765 ILE A CA 1
ATOM 5625 C C . ILE A 1 765 ? 28.505 28.764 -45.738 1.00 85.81 765 ILE A C 1
ATOM 5627 O O . ILE A 1 765 ? 28.418 28.282 -44.606 1.00 85.81 765 ILE A O 1
ATOM 5631 N N . THR A 1 766 ? 28.102 29.994 -46.018 1.00 81.62 766 THR A N 1
ATOM 5632 C CA . THR A 1 766 ? 27.502 30.909 -45.049 1.00 81.62 766 THR A CA 1
ATOM 5633 C C . THR A 1 766 ? 26.273 31.586 -45.642 1.00 81.62 766 THR A C 1
ATOM 5635 O O . THR A 1 766 ? 25.959 31.445 -46.823 1.00 81.62 766 THR A O 1
ATOM 5638 N N . ILE A 1 767 ? 25.590 32.407 -44.840 1.00 77.94 767 ILE A N 1
ATOM 5639 C CA . ILE A 1 767 ? 24.473 33.219 -45.336 1.00 77.94 767 ILE A CA 1
ATOM 5640 C C . ILE A 1 767 ? 24.883 34.139 -46.502 1.00 77.94 767 ILE A C 1
ATOM 5642 O O . ILE A 1 767 ? 24.060 34.439 -47.363 1.00 77.94 767 ILE A O 1
ATOM 5646 N N . THR A 1 768 ? 26.156 34.543 -46.581 1.00 81.06 768 THR A N 1
ATOM 5647 C CA . THR A 1 768 ? 26.690 35.336 -47.698 1.00 81.06 768 THR A CA 1
ATOM 5648 C C . THR A 1 768 ? 26.591 34.576 -49.022 1.00 81.06 768 THR A C 1
ATOM 5650 O O . THR A 1 768 ? 26.247 35.160 -50.051 1.00 81.06 768 THR A O 1
ATOM 5653 N N . ASP A 1 769 ? 26.839 33.268 -48.991 1.00 87.75 769 ASP A N 1
ATOM 5654 C CA . ASP A 1 769 ? 26.746 32.374 -50.146 1.00 87.75 769 ASP A CA 1
ATOM 5655 C C . ASP A 1 769 ? 25.296 32.153 -50.558 1.00 87.75 769 ASP A C 1
ATOM 5657 O O . ASP A 1 769 ? 24.972 32.261 -51.739 1.00 87.75 769 ASP A O 1
ATOM 5661 N N . VAL A 1 770 ? 24.400 31.967 -49.583 1.00 85.25 770 VAL A N 1
ATOM 5662 C CA . VAL A 1 770 ? 22.949 31.873 -49.817 1.00 85.25 770 VAL A CA 1
ATOM 5663 C C . VAL A 1 770 ? 22.431 33.126 -50.530 1.00 85.25 770 VAL A C 1
ATOM 5665 O O . VAL A 1 770 ? 21.702 33.015 -51.514 1.00 85.25 770 VAL A O 1
ATOM 5668 N N . VAL A 1 771 ? 22.840 34.321 -50.088 1.00 82.56 771 VAL A N 1
ATOM 5669 C CA . VAL A 1 771 ? 22.429 35.594 -50.708 1.00 82.56 771 VAL A CA 1
ATOM 5670 C C . VAL A 1 771 ? 22.952 35.712 -52.143 1.00 82.56 771 VAL A C 1
ATOM 5672 O O . VAL A 1 771 ? 22.211 36.127 -53.037 1.00 82.56 771 VAL A O 1
ATOM 5675 N N . LYS A 1 772 ? 24.204 35.315 -52.401 1.00 87.88 772 LYS A N 1
ATOM 5676 C CA . LYS A 1 772 ? 24.779 35.319 -53.757 1.00 87.88 772 LYS A CA 1
ATOM 5677 C C . LYS A 1 772 ? 24.106 34.301 -54.681 1.00 87.88 772 LYS A C 1
ATOM 5679 O O . LYS A 1 772 ? 23.807 34.634 -55.827 1.00 87.88 772 LYS A O 1
ATOM 5684 N N . LEU A 1 773 ? 23.815 33.100 -54.184 1.00 88.69 773 LEU A N 1
ATOM 5685 C CA . LEU A 1 773 ? 23.052 32.074 -54.899 1.00 88.69 773 LEU A CA 1
ATOM 5686 C C . LEU A 1 773 ? 21.645 32.563 -55.240 1.00 88.69 773 LEU A C 1
ATOM 5688 O O . LEU A 1 773 ? 21.214 32.456 -56.386 1.00 88.69 773 LEU A O 1
ATOM 5692 N N . GLN A 1 774 ? 20.951 33.165 -54.275 1.00 86.19 774 GLN A N 1
ATOM 5693 C CA . GLN A 1 774 ? 19.623 33.734 -54.482 1.00 86.19 774 GLN A CA 1
ATOM 5694 C C . GLN A 1 774 ? 19.649 34.846 -55.538 1.00 86.19 774 GLN A C 1
ATOM 5696 O O . GLN A 1 774 ? 18.793 34.866 -56.418 1.00 86.19 774 GLN A O 1
ATOM 5701 N N . SER A 1 775 ? 20.647 35.733 -55.493 1.00 81.94 775 SER A N 1
ATOM 5702 C CA . SER A 1 775 ? 20.846 36.787 -56.495 1.00 81.94 775 SER A CA 1
ATOM 5703 C C . SER A 1 775 ? 21.104 36.213 -57.897 1.00 81.94 775 SER A C 1
ATOM 5705 O O . SER A 1 775 ? 20.598 36.754 -58.882 1.00 81.94 775 SER A O 1
ATOM 5707 N N . ASN A 1 776 ? 21.825 35.088 -57.997 1.00 88.50 776 ASN A N 1
ATOM 5708 C 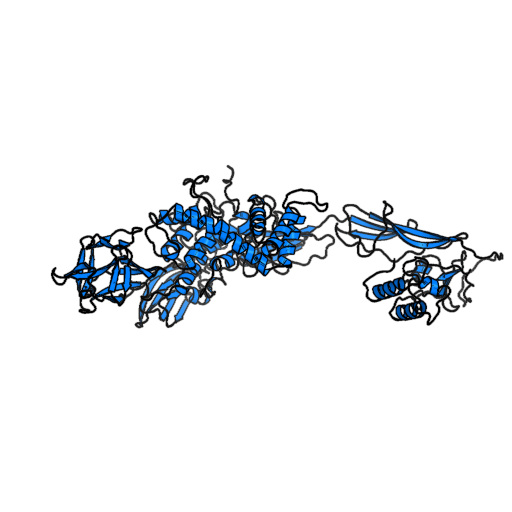CA . ASN A 1 776 ? 22.026 34.356 -59.250 1.00 88.50 776 ASN A CA 1
ATOM 5709 C C . ASN A 1 776 ? 20.733 33.737 -59.796 1.00 88.50 776 ASN A C 1
ATOM 5711 O O . ASN A 1 776 ? 20.387 33.950 -60.955 1.00 88.50 776 ASN A O 1
ATOM 5715 N N . VAL A 1 777 ? 19.983 33.022 -58.955 1.00 87.75 777 VAL A N 1
ATOM 5716 C CA . VAL A 1 777 ? 18.713 32.379 -59.339 1.00 87.75 777 VAL A CA 1
ATOM 5717 C C . VAL A 1 777 ? 17.635 33.414 -59.686 1.00 87.75 777 VAL A C 1
ATOM 5719 O O . VAL A 1 777 ? 16.831 33.188 -60.585 1.00 87.75 777 VAL A O 1
ATOM 5722 N N . ALA A 1 778 ? 17.639 34.571 -59.019 1.00 79.75 778 ALA A N 1
ATOM 5723 C CA . ALA A 1 778 ? 16.736 35.686 -59.302 1.00 79.75 778 ALA A CA 1
ATOM 5724 C C . ALA A 1 778 ? 17.135 36.514 -60.543 1.00 79.75 778 ALA A C 1
ATOM 5726 O O . ALA A 1 778 ? 16.416 37.444 -60.904 1.00 79.75 778 ALA A O 1
ATOM 5727 N N . GLY A 1 779 ? 18.272 36.214 -61.186 1.00 81.94 779 GLY A N 1
ATOM 5728 C CA . GLY A 1 779 ? 18.765 36.930 -62.368 1.00 81.94 779 GLY A CA 1
ATOM 5729 C C . GLY A 1 779 ? 19.324 38.331 -62.090 1.00 81.94 779 GLY A C 1
ATOM 5730 O O . GLY A 1 779 ? 19.552 39.093 -63.027 1.00 81.94 779 GLY A O 1
ATOM 5731 N N . ALA A 1 780 ? 19.551 38.687 -60.822 1.00 77.44 780 ALA A N 1
ATOM 5732 C CA . ALA A 1 780 ? 20.103 39.983 -60.416 1.00 77.44 780 ALA A CA 1
ATOM 5733 C C . ALA A 1 780 ? 21.641 40.047 -60.534 1.00 77.44 780 ALA A C 1
ATOM 5735 O O . ALA A 1 780 ? 22.221 41.128 -60.617 1.00 77.44 780 ALA A O 1
ATOM 5736 N N . SER A 1 781 ? 22.308 38.892 -60.571 1.00 82.88 781 SER A N 1
ATOM 5737 C CA . SER A 1 781 ? 23.745 38.729 -60.830 1.00 82.88 781 SER A CA 1
ATOM 5738 C C . SER A 1 781 ? 23.996 37.397 -61.538 1.00 82.88 781 SER A C 1
ATOM 5740 O O . SER A 1 781 ? 23.149 36.520 -61.462 1.00 82.88 781 SER A O 1
ATOM 5742 N N . SER A 1 782 ? 25.150 37.192 -62.174 1.00 85.06 782 SER A N 1
ATOM 5743 C CA . SER A 1 782 ? 25.506 35.894 -62.773 1.00 85.06 782 SER A CA 1
ATOM 5744 C C . SER A 1 782 ? 26.786 35.332 -62.161 1.00 85.06 782 SER A C 1
ATOM 5746 O O . SER A 1 782 ? 27.821 36.003 -62.183 1.00 85.06 782 SER A O 1
ATOM 5748 N N . LEU A 1 783 ? 26.734 34.099 -61.661 1.00 90.06 783 LEU A N 1
ATOM 5749 C CA . LEU A 1 783 ? 27.915 33.310 -61.317 1.00 90.06 783 LEU A CA 1
ATOM 5750 C C . LEU A 1 783 ? 28.488 32.674 -62.588 1.00 90.06 783 LEU A C 1
ATOM 5752 O O . LEU A 1 783 ? 27.751 32.295 -63.497 1.00 90.06 783 LEU A O 1
ATOM 5756 N N . SER A 1 784 ? 29.810 32.550 -62.661 1.00 88.31 784 SER A N 1
ATOM 5757 C CA . SER A 1 784 ? 30.493 31.938 -63.802 1.00 88.31 784 SER A CA 1
ATOM 5758 C C . SER A 1 784 ? 31.675 31.084 -63.353 1.00 88.31 784 SER A C 1
ATOM 5760 O O . SER A 1 784 ? 32.168 31.197 -62.227 1.00 88.31 784 SER A O 1
ATOM 5762 N N . GLY A 1 785 ? 32.114 30.194 -64.242 1.00 88.75 785 GLY A N 1
ATOM 5763 C CA . GLY A 1 785 ? 33.265 29.327 -64.018 1.00 88.75 785 GLY A CA 1
ATOM 5764 C C . GLY A 1 785 ? 33.151 28.478 -62.745 1.00 88.75 785 GLY A C 1
ATOM 5765 O O . GLY A 1 785 ? 32.106 27.890 -62.472 1.00 88.75 785 GLY A O 1
ATOM 5766 N N . ALA A 1 786 ? 34.219 28.453 -61.943 1.00 90.44 786 ALA A N 1
ATOM 5767 C CA . ALA A 1 786 ? 34.294 27.673 -60.706 1.00 90.44 786 ALA A CA 1
ATOM 5768 C C . ALA A 1 786 ? 33.199 28.038 -59.684 1.00 90.44 786 ALA A C 1
ATOM 5770 O O . ALA A 1 786 ? 32.708 27.161 -58.983 1.00 90.44 786 ALA A O 1
ATOM 5771 N N . TYR A 1 787 ? 32.763 29.301 -59.640 1.00 93.50 787 TYR A N 1
ATOM 5772 C CA . TYR A 1 787 ? 31.701 29.748 -58.731 1.00 93.50 787 TYR A CA 1
ATOM 5773 C C . TYR A 1 787 ? 30.310 29.286 -59.175 1.00 93.50 787 TYR A C 1
ATOM 5775 O O . TYR A 1 787 ? 29.455 29.037 -58.332 1.00 93.50 787 TYR A O 1
ATOM 5783 N N . ALA A 1 788 ? 30.080 29.136 -60.485 1.00 89.62 788 ALA A N 1
ATOM 5784 C CA . ALA A 1 788 ? 28.860 28.507 -60.992 1.00 89.62 788 ALA A CA 1
ATOM 5785 C C . ALA A 1 788 ? 28.866 26.993 -60.740 1.00 89.62 788 ALA A C 1
ATOM 5787 O O . ALA A 1 788 ? 27.827 26.429 -60.423 1.00 89.62 788 ALA A O 1
ATOM 5788 N N . ALA A 1 789 ? 30.033 26.347 -60.826 1.00 89.12 789 ALA A N 1
ATOM 5789 C CA . ALA A 1 789 ? 30.177 24.936 -60.474 1.00 89.12 789 ALA A CA 1
ATOM 5790 C C . ALA A 1 789 ? 29.989 24.689 -58.964 1.00 89.12 789 ALA A C 1
ATOM 5792 O O . ALA A 1 789 ? 29.366 23.708 -58.584 1.00 89.12 789 ALA A O 1
ATOM 5793 N N . ALA A 1 790 ? 30.468 25.593 -58.103 1.00 91.81 790 ALA A N 1
ATOM 5794 C CA . ALA A 1 790 ? 30.235 25.532 -56.657 1.00 91.81 790 ALA A CA 1
ATOM 5795 C C . ALA A 1 790 ? 28.757 25.731 -56.286 1.00 91.81 790 ALA A C 1
ATOM 5797 O O . ALA A 1 790 ? 28.330 25.308 -55.215 1.00 91.81 790 ALA A O 1
ATOM 5798 N N . ALA A 1 791 ? 27.989 26.396 -57.149 1.00 91.19 791 ALA A N 1
ATOM 5799 C CA . ALA A 1 791 ? 26.599 26.740 -56.897 1.00 91.19 791 ALA A CA 1
ATOM 5800 C C . ALA A 1 791 ? 25.612 25.576 -57.089 1.00 91.19 791 ALA A C 1
ATOM 5802 O O . ALA A 1 791 ? 24.488 25.666 -56.605 1.00 91.19 791 ALA A O 1
ATOM 5803 N N . ASP A 1 792 ? 26.023 24.516 -57.786 1.00 87.88 792 ASP A N 1
ATOM 5804 C CA . ASP A 1 792 ? 25.257 23.282 -57.980 1.00 87.88 792 ASP A CA 1
ATOM 5805 C C . ASP A 1 792 ? 25.517 22.335 -56.795 1.00 87.88 792 ASP A C 1
ATOM 5807 O O . ASP A 1 792 ? 26.429 21.508 -56.811 1.00 87.88 792 ASP A O 1
ATOM 5811 N N . ILE A 1 793 ? 24.772 22.532 -55.703 1.00 86.75 793 ILE A N 1
ATOM 5812 C CA . ILE A 1 793 ? 24.994 21.825 -54.431 1.00 86.75 793 ILE A CA 1
ATOM 5813 C C . ILE A 1 793 ? 24.416 20.412 -54.494 1.00 86.75 793 ILE A C 1
ATOM 5815 O O . ILE A 1 793 ? 24.949 19.500 -53.859 1.00 86.75 793 ILE A O 1
ATOM 5819 N N . ASN A 1 794 ? 23.328 20.218 -55.242 1.00 79.88 794 ASN A N 1
ATOM 5820 C CA . ASN A 1 794 ? 22.702 18.909 -55.402 1.00 79.88 794 ASN A CA 1
ATOM 5821 C C . ASN A 1 794 ? 23.342 18.056 -56.518 1.00 79.88 794 ASN A C 1
ATOM 5823 O O . ASN A 1 794 ? 23.043 16.862 -56.595 1.00 79.88 794 ASN A O 1
ATOM 5827 N N . GLY A 1 795 ? 24.224 18.641 -57.337 1.00 78.94 795 GLY A N 1
ATOM 5828 C CA . GLY A 1 795 ? 24.967 17.965 -58.397 1.00 78.94 795 GLY A CA 1
ATOM 5829 C C . GLY A 1 795 ? 24.111 17.586 -59.606 1.00 78.94 795 GLY A C 1
ATOM 5830 O O . GLY A 1 795 ? 24.464 16.645 -60.323 1.00 78.94 795 GLY A O 1
ATOM 5831 N N . ASP A 1 796 ? 22.970 18.249 -59.820 1.00 77.75 796 ASP A N 1
ATOM 5832 C CA . ASP A 1 796 ? 22.042 17.945 -60.917 1.00 77.75 796 ASP A CA 1
ATOM 5833 C C . ASP A 1 796 ? 22.403 18.643 -62.245 1.00 77.75 796 ASP A C 1
ATOM 5835 O O . ASP A 1 796 ? 21.758 18.423 -63.280 1.00 77.75 796 ASP A O 1
ATOM 5839 N N . GLY A 1 797 ? 23.468 19.448 -62.238 1.00 81.94 797 GLY A N 1
ATOM 5840 C CA . GLY A 1 797 ? 23.957 20.218 -63.372 1.00 81.94 797 GLY A CA 1
ATOM 5841 C C . GLY A 1 797 ? 23.249 21.560 -63.561 1.00 81.94 797 GLY A C 1
ATOM 5842 O O . GLY A 1 797 ? 23.479 22.218 -64.583 1.00 81.94 797 GLY A O 1
ATOM 5843 N N . ARG A 1 798 ? 22.366 21.979 -62.643 1.00 83.94 798 ARG A N 1
ATOM 5844 C CA . ARG A 1 798 ? 21.598 23.229 -62.719 1.00 83.94 798 ARG A CA 1
ATOM 5845 C C . ARG A 1 798 ? 21.618 23.967 -61.387 1.00 83.94 798 ARG A C 1
ATOM 5847 O O . ARG A 1 798 ? 21.250 23.438 -60.357 1.00 83.94 798 ARG A O 1
ATOM 5854 N N . VAL A 1 799 ? 21.892 25.269 -61.440 1.00 87.19 799 VAL A N 1
ATOM 5855 C CA . VAL A 1 799 ? 21.762 26.141 -60.263 1.00 87.19 799 VAL A CA 1
ATOM 5856 C C . VAL A 1 799 ? 20.322 26.642 -60.161 1.00 87.19 799 VAL A C 1
ATOM 5858 O O . VAL A 1 799 ? 19.890 27.480 -60.959 1.00 87.19 799 VAL A O 1
ATOM 5861 N N . THR A 1 800 ? 19.566 26.133 -59.193 1.00 86.94 800 THR A N 1
ATOM 5862 C CA . THR A 1 800 ? 18.137 26.429 -59.006 1.00 86.94 800 THR A CA 1
ATOM 5863 C C . THR A 1 800 ? 17.815 26.871 -57.576 1.00 86.94 800 THR A C 1
ATOM 5865 O O . THR A 1 800 ? 18.676 26.949 -56.702 1.00 86.94 800 THR A O 1
ATOM 5868 N N . ILE A 1 801 ? 16.536 27.163 -57.302 1.00 84.12 801 ILE A N 1
ATOM 5869 C CA . ILE A 1 801 ? 16.069 27.443 -55.935 1.00 84.12 801 ILE A CA 1
ATOM 5870 C C . ILE A 1 801 ? 16.340 26.269 -54.980 1.00 84.12 801 ILE A C 1
ATOM 5872 O O . ILE A 1 801 ? 16.487 26.479 -53.778 1.00 84.12 801 ILE A O 1
ATOM 5876 N N . THR A 1 802 ? 16.448 25.046 -55.506 1.00 81.19 802 THR A N 1
ATOM 5877 C CA . THR A 1 802 ? 16.797 23.858 -54.725 1.00 81.19 802 THR A CA 1
ATOM 5878 C C . THR A 1 802 ? 18.160 24.031 -54.064 1.00 81.19 802 THR A C 1
ATOM 5880 O O . THR A 1 802 ? 18.276 23.785 -52.866 1.00 81.19 802 THR A O 1
ATOM 5883 N N . ASP A 1 803 ? 19.159 24.534 -54.791 1.00 86.75 803 ASP A N 1
ATOM 5884 C CA . ASP A 1 803 ? 20.513 24.776 -54.279 1.00 86.75 803 ASP A CA 1
ATOM 5885 C C . ASP A 1 803 ? 20.541 25.887 -53.232 1.00 86.75 803 ASP A C 1
ATOM 5887 O O . ASP A 1 803 ? 21.208 25.756 -52.208 1.00 86.75 803 ASP A O 1
ATOM 5891 N N . VAL A 1 804 ? 19.732 26.937 -53.414 1.00 82.88 804 VAL A N 1
ATOM 5892 C CA . VAL A 1 804 ? 19.549 27.993 -52.401 1.00 82.88 804 VAL A CA 1
ATOM 5893 C C . VAL A 1 804 ? 19.011 27.397 -51.094 1.00 82.88 804 VAL A C 1
ATOM 5895 O O . VAL A 1 804 ? 19.506 27.718 -50.012 1.00 82.88 804 VAL A O 1
ATOM 5898 N N . VAL A 1 805 ? 18.020 26.502 -51.181 1.00 77.81 805 VAL A N 1
ATOM 5899 C CA . VAL A 1 805 ? 17.447 25.816 -50.012 1.00 77.81 805 VAL A CA 1
ATOM 5900 C C . VAL A 1 805 ? 18.477 24.899 -49.354 1.00 77.81 805 VAL A C 1
ATOM 5902 O O . VAL A 1 805 ? 18.582 24.900 -48.127 1.00 77.81 805 VAL A O 1
ATOM 5905 N N . GLN A 1 806 ? 19.269 24.152 -50.131 1.00 81.56 806 GLN A N 1
ATOM 5906 C CA . GLN A 1 806 ? 20.320 23.301 -49.565 1.00 81.56 806 GLN A CA 1
ATOM 5907 C C . GLN A 1 806 ? 21.384 24.137 -48.850 1.00 81.56 806 GLN A C 1
ATOM 5909 O O . GLN A 1 806 ? 21.713 23.837 -47.703 1.00 81.56 806 GLN A O 1
ATOM 5914 N N . ALA A 1 807 ? 21.855 25.225 -49.467 1.00 82.38 807 ALA A N 1
ATOM 5915 C CA . ALA A 1 807 ? 22.816 26.143 -48.860 1.00 82.38 807 ALA A CA 1
ATOM 5916 C C . ALA A 1 807 ? 22.310 26.715 -47.526 1.00 82.38 807 ALA A C 1
ATOM 5918 O O . ALA A 1 807 ? 23.056 26.783 -46.544 1.00 82.38 807 ALA A O 1
ATOM 5919 N N . ALA A 1 808 ? 21.024 27.078 -47.462 1.00 70.75 808 ALA A N 1
ATOM 5920 C CA . ALA A 1 808 ? 20.391 27.566 -46.241 1.00 70.75 808 ALA A CA 1
ATOM 5921 C C . ALA A 1 808 ? 20.343 26.485 -45.150 1.00 70.75 808 ALA A C 1
ATOM 5923 O O . ALA A 1 808 ? 20.753 26.749 -44.021 1.00 70.75 808 ALA A O 1
ATOM 5924 N N . GLN A 1 809 ? 19.919 25.262 -45.489 1.00 67.38 809 GLN A N 1
ATOM 5925 C CA . GLN A 1 809 ? 19.882 24.120 -44.564 1.00 67.38 809 GLN A CA 1
ATOM 5926 C C . GLN A 1 809 ? 21.268 23.777 -44.010 1.00 67.38 809 GLN A C 1
ATOM 5928 O O . GLN A 1 809 ? 21.396 23.481 -42.822 1.00 67.38 809 GLN A O 1
ATOM 5933 N N . ILE A 1 810 ? 22.307 23.851 -44.844 1.00 74.31 810 ILE A N 1
ATOM 5934 C CA . ILE A 1 810 ? 23.692 23.606 -44.429 1.00 74.31 810 ILE A CA 1
ATOM 5935 C C . ILE A 1 810 ? 24.180 24.711 -43.485 1.00 74.31 810 ILE A C 1
ATOM 5937 O O . ILE A 1 810 ? 24.782 24.417 -42.454 1.00 74.31 810 ILE A O 1
ATOM 5941 N N . THR A 1 811 ? 23.849 25.974 -43.772 1.00 70.38 811 THR A N 1
ATOM 5942 C CA . THR A 1 811 ? 24.214 27.121 -42.920 1.00 70.38 811 THR A CA 1
ATOM 5943 C C . THR A 1 811 ? 23.629 27.002 -41.507 1.00 70.38 811 THR A C 1
ATOM 5945 O O . THR A 1 811 ? 24.272 27.411 -40.541 1.00 70.38 811 THR A O 1
ATOM 5948 N N . VAL A 1 812 ? 22.431 26.423 -41.366 1.00 63.56 812 VAL A N 1
ATOM 5949 C CA . VAL A 1 812 ? 21.764 26.217 -40.065 1.00 63.56 812 VAL A CA 1
ATOM 5950 C C . VAL A 1 812 ? 21.994 24.824 -39.462 1.00 63.56 812 VAL A C 1
ATOM 5952 O O . VAL A 1 812 ? 21.379 24.489 -38.453 1.00 63.56 812 VAL A O 1
ATOM 5955 N N . GLY A 1 813 ? 22.864 24.002 -40.060 1.00 56.22 813 GLY A N 1
ATOM 5956 C CA . GLY A 1 813 ? 23.229 22.676 -39.545 1.00 56.22 813 GLY A CA 1
ATOM 5957 C C . GLY A 1 813 ? 22.162 21.587 -39.711 1.00 56.22 813 GLY A C 1
ATOM 5958 O O . GLY A 1 813 ? 22.281 20.527 -39.106 1.00 56.22 813 GLY A O 1
ATOM 5959 N N . GLN A 1 814 ? 21.130 21.814 -40.529 1.00 52.16 814 GLN A N 1
ATOM 5960 C CA . GLN A 1 814 ? 20.087 20.823 -40.840 1.00 52.16 814 GLN A CA 1
ATOM 5961 C C . GLN A 1 814 ? 20.514 19.811 -41.916 1.00 52.16 814 GLN A C 1
ATOM 5963 O O . GLN A 1 814 ? 19.842 18.799 -42.110 1.00 52.16 814 GLN A O 1
ATOM 5968 N N . ARG A 1 815 ? 21.609 20.081 -42.636 1.00 64.75 815 ARG A N 1
ATOM 5969 C CA . ARG A 1 815 ? 22.157 19.229 -43.700 1.00 64.75 815 ARG A CA 1
ATOM 5970 C C . ARG A 1 815 ? 23.684 19.356 -43.741 1.00 64.75 815 ARG A C 1
ATOM 5972 O O . ARG A 1 815 ? 24.212 20.438 -43.512 1.00 64.75 815 ARG A O 1
ATOM 5979 N N . THR A 1 816 ? 24.394 18.274 -44.052 1.00 62.38 816 THR A N 1
ATOM 5980 C CA . THR A 1 816 ? 25.849 18.273 -44.299 1.00 62.38 816 THR A CA 1
ATOM 5981 C C . THR A 1 816 ? 26.144 18.094 -45.790 1.00 62.38 816 THR A C 1
ATOM 5983 O O . THR A 1 816 ? 25.342 17.489 -46.499 1.00 62.38 816 THR A O 1
ATOM 5986 N N . ILE A 1 817 ? 27.281 18.616 -46.263 1.00 66.56 817 ILE A N 1
ATOM 5987 C CA . ILE A 1 817 ? 27.791 18.375 -47.625 1.00 66.56 817 ILE A CA 1
ATOM 5988 C C . ILE A 1 817 ? 28.611 17.079 -47.620 1.00 66.56 817 ILE A C 1
ATOM 5990 O O . ILE A 1 817 ? 29.366 16.854 -46.672 1.00 66.56 817 ILE A O 1
ATOM 5994 N N . ASN A 1 818 ? 28.419 16.244 -48.647 1.00 53.72 818 ASN A N 1
ATOM 5995 C CA . ASN A 1 818 ? 29.136 14.978 -48.844 1.00 53.72 818 ASN A CA 1
ATOM 5996 C C . ASN A 1 818 ? 30.553 15.166 -49.378 1.00 53.72 818 ASN A C 1
ATOM 5998 O O . ASN A 1 818 ? 30.760 16.099 -50.188 1.00 53.72 818 ASN A O 1
#

Nearest PDB structures (foldseek):
  2ccl-assembly2_D  TM=9.686E-01  e=3.669E-02  Acetivibrio thermocellus
  8x3a-assembly1_A  TM=8.976E-01  e=1.439E-01  Acetivibrio thermocellus DSM 1313
  8x39-assembly1_B  TM=9.280E-01  e=3.093E-01  Acetivibrio thermocellus DSM 1313
  3pdd-assembly1_A  TM=4.307E-01  e=1.102E-02  Acetivibrio thermocellus ATCC 27405
  6xi3-assembly1_AAA  TM=2.065E-01  e=1.541E-03  Marinobacter nauticus ATCC 49840

Secondary structure (DSSP, 8-state):
-------SSHHHHTTT----TTTGGG---TT--TTHHHHHHHHTTS--TT-EEE-TT-TT-EEETTTTEEGGGTHHHHHHHHHTTSPTTSHHHHHHHHHHHHHHB-TTS-B--S--HHHHHHHHHHHHHSHHHHHHHHHHHHIIIIIHHHHHHHHHH-TT--GGGS-HHHHHHHHHHHHHH-S--SSSSSSTTS--HHHHHHHHHHHHTTS-S---HHHHHHHHHHHHT-EESS-----SHHHHHTT-TT-EETTTTTS-HHHHHHHHIIIIIIHHHHHHHHHHHS---SS-SEEEEEEESS-TTEEEEEETTEEEEEEGGGSPPEEEEEETTTEEEEE-TTS-EEEEETTEEEEE---S-GGG-EEEETTEEEETTT-PEEEE-GGGTSBEEEES-TTSPPPEEEEEPPSGGG-EEEEEE-TT--EE-SSSPEE---EETTS-----EEEEE-TT-EEEEEEEEESTT-EEEEEE--S-SEEEGGGGTTT--GGGPPSEEEEEEEEEEETTS-EEEEEEEEEEEES---S--TT-BTTEEEEEEEETTEEEEEEEETT-B--SPPP--STTEEEEE-TTS-EE-TTSBPPSS-EEEEEEEPPEEEEEEEETTEEEEEEEEETTPBP---SPP-----SSEEEEEEEEE-TTSPBP-TTT-B--SS-EEEEEEEEEEE------------------PPPPPP-S-EEEEEPTT-BHHHHHHTT-EEEETTEEESSSB--TT-EEE-SS-EEEEEETT-SSSSSS--HHHHHHHHHHHTTSS---HHHHHHT-SS-SS---HHHHHHHHHHHTTS----

Foldseek 3Di:
DDDPPDALQQPQQLLQFWDDLPPLQPDQLAPPDAQNLCLCRRQNPHFQQLDWWAFFPRSQGIFGGSLRRGVNVVRVVVLLVVLCVDDPPDLSNVLSVQLVQQQQADPVRDGDGDCDPSNSVSSNVSCVVPVPVSNVSVVVSLCVPQLVLLVVQCCVVPVLDDCQQAFSLVSNVSSNQCSNFTSWHCACCPDPRRTGGSNNLQQVLQVVVVHDQPDFPLSSLQSSLLSQLFKDQPAQQAFFLLCQQQLNGNIFGPVQNVDHNLSNSSVNCCSVPRSSQSSVVSRQSGDDAPFDWFKWWWAFPVHRQWTWAAAQVAIFIDGRVPGFIWGWGGTNVQKTATAGPVRFTFFADPFTTHTHHGHSDQRRIWHQDPQWTARRRPRFTWAQDPVPNGTITTHPPPVRTTRTDTGADDALNGKDKGSFDDQQDFDDSSVPHTRHRAAAQQSQQGATWIKIFGSQAWFKKKKWKDDDQIDIFMDGDPDGRMDTRNVRNVVHPRNRDHFDKIWIWMWTAGNVRDIYTNDTGIHGYHYDDPDDGQWAHNQKEWEWEDEPPDTDIDIDGTFQFQADDDDDPDAQFDAKAFPSGIGGDNRRTDRSGHGYIYTDGADWAKEFEDEPNRTPDIDTHGFFAADADDAQAAADAALFWHKAWDAWAWPVRDGDDHPPDTDHPHHIYTYIDIDIDTQQQDDDDDDDDDDDDDDWAFADDASLAEHYNHEFQAWLCRVVVNQWFKADPRGTDNTDAFFFQIWIDNPSGIHTYAHALRLPGRSHLAVVSLVVLVCCQVVVDHGDRSSLVNQPQVPPSDSHVVSSVQSVCVNVVVDGRD

Solvent-accessible surface area (backbone atoms only — not comparable to full-atom values): 43314 Å² total; per-residue (Å²): 132,80,78,81,92,77,69,69,54,49,71,61,44,54,62,41,39,48,34,37,88,82,60,63,75,73,57,83,41,61,85,61,59,86,39,59,75,34,42,39,42,41,32,36,99,69,62,46,44,37,40,72,48,58,46,66,86,48,79,24,43,45,23,38,27,54,78,32,32,21,48,66,73,44,43,48,61,54,51,30,51,54,25,56,66,49,61,90,92,35,71,54,17,52,52,12,52,53,49,44,48,34,25,35,30,45,101,84,71,47,83,54,72,45,90,44,73,60,25,55,51,48,47,31,47,49,22,73,77,32,47,67,63,47,39,49,50,55,52,54,48,40,49,72,40,40,39,42,50,26,52,51,50,46,37,70,78,37,71,84,61,59,74,69,40,45,47,64,26,59,54,16,52,54,38,37,34,17,72,61,49,34,20,57,34,83,59,85,39,94,46,98,79,16,32,29,33,26,37,26,40,50,52,50,21,28,48,76,66,75,39,79,27,75,69,52,64,73,58,51,50,51,32,35,27,36,47,69,39,19,52,41,70,93,43,60,48,15,54,20,46,50,22,36,28,60,39,45,44,55,20,23,35,70,87,43,66,88,54,56,23,28,50,38,46,54,51,35,47,39,36,64,53,44,51,51,34,48,36,50,52,27,32,64,54,63,58,86,59,98,66,66,51,34,31,24,26,50,21,35,62,91,44,70,65,27,8,43,28,59,39,83,88,35,24,37,68,33,52,41,90,70,20,40,56,27,38,39,42,75,33,67,70,65,35,28,37,39,29,36,92,89,59,26,23,49,25,57,58,94,52,40,30,28,42,38,76,70,50,69,47,48,35,38,28,31,32,78,55,95,46,24,46,28,31,60,52,79,70,21,31,47,26,61,37,79,87,66,83,31,37,33,32,50,43,78,62,74,90,70,54,42,45,47,38,79,41,68,46,72,70,58,82,14,52,45,76,46,69,70,39,46,86,62,46,89,44,55,36,52,81,78,49,78,38,58,54,45,29,19,26,81,50,32,62,64,69,37,38,20,39,42,32,22,58,70,18,35,33,35,42,36,42,34,34,46,48,94,63,48,51,71,21,69,53,72,52,75,99,32,42,52,44,62,40,45,83,36,33,88,62,47,59,42,51,63,36,54,59,46,68,35,36,38,32,35,32,42,24,33,56,82,71,55,70,35,71,78,43,81,42,68,36,66,28,37,67,62,78,82,70,82,50,60,44,19,52,72,63,32,22,47,38,36,41,32,50,89,88,48,73,50,75,48,78,42,50,56,28,38,46,62,35,87,66,87,87,77,87,60,86,27,64,71,52,39,22,38,89,59,62,30,77,57,52,42,80,35,52,46,67,54,31,50,47,58,35,35,58,41,66,49,71,67,28,45,42,36,37,31,46,98,92,41,76,79,41,72,51,73,42,16,62,70,37,77,52,81,81,72,81,83,68,59,58,62,50,41,78,59,31,38,47,22,44,70,47,37,25,37,93,83,70,48,70,67,48,84,91,74,37,56,36,54,99,56,66,46,52,29,39,60,39,64,48,75,43,77,45,67,63,76,90,77,89,82,86,83,84,87,82,90,78,93,70,96,54,72,52,78,78,54,50,82,45,72,43,43,50,36,47,56,61,38,40,34,52,54,43,39,76,22,57,30,48,38,23,52,100,42,40,73,51,78,65,59,59,46,21,19,68,25,38,38,33,58,89,52,47,36,23,33,28,18,16,51,37,8,52,78,34,77,9,46,55,39,70,70,25,31,53,52,45,45,32,33,62,70,67,78,44,83,67,56,71,46,32,40,58,3,38,29,62,82,69,80,85,57,71,42,72,65,26,33,51,50,44,47,35,39,53,72,66,77,43,83,82,112

Sequence (818 aa):
MKRSTAMVLAAAVVLSLLATALLAASKNWQNAGLGDLSQYYETGNSADPGYVSTVRGDSGGTSYGIYMFASNAGTPLSFVQWLQEFKSGSIYRDMGDTLYNAYAYDRNGKYSPGYGSNFNATWRSVADDYPDEFMQSQKDYWETHAYADLLKNIKSAVPSFDLDDYSVALRNVFWSRSVHHGAGVIRGASSSDGRSGATGVILRAFDSLGGFKNQGEAQLIQAIYAECSKLETQYKDMQNLTASKYGIKDRSMAYFNANSGGVQTAVYSRLHVNEPSDALVMRYSNTSSPVAEGKYRLVNSADQTKAVFVDGKGAQAVESSKGTVLSLTWYQSGKYTLTASDGTRLTDTEGTVTLAAPAASQSQFWTVEQGMLKNCGSGKYLFIDPATSGAYTVSQDTAVMTKWQLSYVSGADGWTTAGLFYPGCADSDGLGTPIYHNLTQGNASFPLRGIISHPSGVTSVVVSVSGGSGFTASASQSGSTWFDLWKLDEAAKFSKLTQGQYTLTIKATNGKGETVTLVSSPLTVGAPDTSEPSGGGNDTYTVSFVNGTDVTKRTYKLGETYGALPAVSAEGFKGWFLSDGTEITANSIVAAENHTVVAQYGELRTVSFVSEGVTLSSGKLAEGSLITAPSTPVKAADSNYIYSFAGWIDGNNAYFVPGATFMGKTDIVYAAVFTKTANNSGGGGGGGGGGGGGGGGTAPTPSGSYLTGIAPRTSVETLIAGGYTVYSGGSQITSGIVGTGMTASNGAATVTIVVTGDVNGDGKITITDVVKLQSNVAGASSLSGAYAAAADINGDGRVTITDVVQAAQITVGQRTIN

Mean predicted aligned error: 14.52 Å

Radius of gyration: 41.08 Å; Cα contacts (8 Å, |Δi|>4): 1812; chains: 1; bounding box: 113×70×114 Å